Protein 4G22 (pdb70)

B-factor: mean 28.05, std 12.45, range [11.2, 107.91]

Structure (mmCIF, N/CA/C/O backbone):
data_4G22
#
_entry.id   4G22
#
_cell.length_a   63.550
_cell.length_b   116.480
_cell.length_c   118.040
_cell.angle_alpha   90.00
_cell.angle_beta   90.00
_cell.angle_gamma   90.00
#
_symmetry.space_group_name_H-M   'P 21 21 21'
#
loop_
_entity.id
_entity.type
_entity.pdbx_description
1 polymer 'Hydroxycinnamoyl-CoA shikimate/quinate hydroxycinnamoyltransferase'
2 non-polymer GLYCEROL
3 non-polymer 'CHLORIDE ION'
4 water water
#
loop_
_atom_site.group_PDB
_atom_site.id
_atom_site.type_symbol
_atom_site.label_atom_id
_atom_site.label_alt_id
_atom_site.label_comp_id
_atom_site.label_asym_id
_atom_site.label_entity_id
_atom_site.label_seq_id
_atom_site.pdbx_PDB_ins_code
_atom_site.Cartn_x
_atom_site.Cartn_y
_atom_site.Cartn_z
_atom_site.occupancy
_atom_site.B_iso_or_equiv
_atom_site.auth_seq_id
_atom_site.auth_comp_id
_atom_site.auth_asym_id
_atom_site.auth_atom_id
_atom_site.pdbx_PDB_model_num
ATOM 1 N N . MET A 1 6 ? 4.911 -10.026 -11.483 1.00 42.00 1 MET A N 1
ATOM 2 C CA . MET A 1 6 ? 3.576 -9.668 -12.148 1.00 35.48 1 MET A CA 1
ATOM 3 C C . MET A 1 6 ? 3.250 -8.173 -11.994 1.00 31.90 1 MET A C 1
ATOM 4 O O . MET A 1 6 ? 3.204 -7.699 -10.874 1.00 36.23 1 MET A O 1
ATOM 9 N N . LYS A 1 7 ? 3.031 -7.444 -13.080 1.00 29.74 2 LYS A N 1
ATOM 10 C CA . LYS A 1 7 ? 2.666 -6.028 -12.994 1.00 28.40 2 LYS A CA 1
ATOM 11 C C . LYS A 1 7 ? 1.102 -5.961 -12.949 1.00 24.36 2 LYS A C 1
ATOM 12 O O . LYS A 1 7 ? 0.485 -6.684 -13.681 1.00 29.26 2 LYS A O 1
ATOM 14 N N . ILE A 1 8 ? 0.560 -5.181 -12.030 1.00 25.42 3 ILE A N 1
ATOM 15 C CA . ILE A 1 8 ? -0.940 -4.955 -11.951 1.00 23.47 3 ILE A CA 1
ATOM 16 C C . ILE A 1 8 ? -1.105 -3.428 -12.069 1.00 25.08 3 ILE A C 1
ATOM 17 O O . ILE A 1 8 ? -0.639 -2.653 -11.177 1.00 26.75 3 ILE A O 1
ATOM 22 N N . GLU A 1 9 ? -1.807 -2.982 -13.119 1.00 20.82 4 GLU A N 1
ATOM 23 C CA . GLU A 1 9 ? -1.918 -1.561 -13.400 1.00 21.34 4 GLU A CA 1
ATOM 24 C C . GLU A 1 9 ? -3.397 -1.195 -13.079 1.00 20.17 4 GLU A C 1
ATOM 25 O O . GLU A 1 9 ? -4.277 -1.804 -13.659 1.00 23.39 4 GLU A O 1
ATOM 31 N N . VAL A 1 10 ? -3.688 -0.171 -12.315 1.00 18.76 5 VAL A N 1
ATOM 32 C CA . VAL A 1 10 ? -5.073 0.232 -12.200 1.00 19.51 5 VAL A CA 1
ATOM 33 C C . VAL A 1 10 ? -5.414 1.021 -13.462 1.00 20.78 5 VAL A C 1
ATOM 34 O O . VAL A 1 10 ? -4.708 2.023 -13.816 1.00 21.72 5 VAL A O 1
ATOM 38 N N . LYS A 1 11 ? -6.530 0.677 -14.084 1.00 18.04 6 LYS A N 1
ATOM 39 C CA . LYS A 1 11 ? -7.025 1.362 -15.309 1.00 20.25 6 LYS A CA 1
ATOM 40 C C . LYS A 1 11 ? -8.105 2.385 -14.993 1.00 23.43 6 LYS A C 1
ATOM 41 O O . LYS A 1 11 ? -8.150 3.465 -15.624 1.00 25.37 6 LYS A O 1
ATOM 47 N N . GLU A 1 12 ? -9.022 2.083 -14.083 1.00 21.05 7 GLU A N 1
ATOM 48 C CA . GLU A 1 12 ? -10.084 2.973 -13.761 1.00 23.91 7 GLU A CA 1
ATOM 49 C C . GLU A 1 12 ? -10.500 2.719 -12.289 1.00 20.93 7 GLU A C 1
ATOM 50 O O . GLU A 1 12 ? -10.368 1.602 -11.806 1.00 19.24 7 GLU A O 1
ATOM 56 N N . SER A 1 13 ? -10.948 3.745 -11.559 1.00 20.58 8 SER A N 1
ATOM 57 C CA . SER A 1 13 ? -11.459 3.528 -10.228 1.00 20.10 8 SER A CA 1
ATOM 58 C C . SER A 1 13 ? -12.747 4.342 -10.195 1.00 21.99 8 SER A C 1
ATOM 59 O O . SER A 1 13 ? -12.712 5.536 -10.650 1.00 22.60 8 SER A O 1
ATOM 62 N N . THR A 1 14 ? -13.848 3.804 -9.637 1.00 17.36 9 THR A N 1
ATOM 63 C CA . THR A 1 14 ? -15.146 4.508 -9.607 1.00 19.66 9 THR A CA 1
ATOM 64 C C . THR A 1 14 ? -15.699 4.349 -8.175 1.00 19.29 9 THR A C 1
ATOM 65 O O . THR A 1 14 ? -15.714 3.223 -7.650 1.00 19.30 9 THR A O 1
ATOM 69 N N . MET A 1 15 ? -16.241 5.433 -7.584 1.00 20.33 10 MET A N 1
ATOM 70 C CA . MET A 1 15 ? -17.067 5.258 -6.395 1.00 20.02 10 MET A CA 1
ATOM 71 C C . MET A 1 15 ? -18.502 5.031 -6.908 1.00 21.89 10 MET A C 1
ATOM 72 O O . MET A 1 15 ? -19.129 5.989 -7.405 1.00 22.03 10 MET A O 1
ATOM 77 N N . VAL A 1 16 ? -19.016 3.815 -6.771 1.00 17.90 11 VAL A N 1
ATOM 78 C CA . VAL A 1 16 ? -20.319 3.451 -7.308 1.00 18.57 11 VAL A CA 1
ATOM 79 C C . VAL A 1 16 ? -21.346 3.712 -6.208 1.00 20.00 11 VAL A C 1
ATOM 80 O O . VAL A 1 16 ? -21.333 3.121 -5.170 1.00 18.99 11 VAL A O 1
ATOM 84 N N . ARG A 1 17 ? -22.339 4.548 -6.613 1.00 19.90 12 ARG A N 1
ATOM 85 C CA A ARG A 1 17 ? -23.400 4.892 -5.712 0.50 21.05 12 ARG A CA 1
ATOM 86 C CA B ARG A 1 17 ? -23.439 4.904 -5.769 0.50 20.88 12 ARG A CA 1
ATOM 87 C C . ARG A 1 17 ? -24.624 4.006 -6.009 1.00 19.99 12 ARG A C 1
ATOM 88 O O . ARG A 1 17 ? -24.774 3.391 -7.093 1.00 19.95 12 ARG A O 1
ATOM 103 N N . PRO A 1 18 ? -25.537 3.907 -5.039 1.00 19.84 13 PRO A N 1
ATOM 104 C CA . PRO A 1 18 ? -26.767 3.203 -5.346 1.00 19.93 13 PRO A CA 1
ATOM 105 C C . PRO A 1 18 ? -27.481 3.859 -6.537 1.00 20.87 13 PRO A C 1
ATOM 106 O O . PRO A 1 18 ? -27.357 5.088 -6.747 1.00 20.77 13 PRO A O 1
ATOM 110 N N . ALA A 1 19 ? -28.210 3.020 -7.270 1.00 19.88 14 ALA A N 1
ATOM 111 C CA . ALA A 1 19 ? -28.780 3.393 -8.608 1.00 20.13 14 ALA A CA 1
ATOM 112 C C . ALA A 1 19 ? -29.860 4.487 -8.410 1.00 23.24 14 ALA A C 1
ATOM 113 O O . ALA A 1 19 ? -30.205 5.207 -9.358 1.00 25.08 14 ALA A O 1
ATOM 115 N N . GLN A 1 20 ? -30.415 4.624 -7.195 1.00 21.11 15 GLN A N 1
ATOM 116 C CA . GLN A 1 20 ? -31.442 5.647 -6.893 1.00 22.27 15 GLN A CA 1
ATOM 117 C C . GLN A 1 20 ? -31.250 6.003 -5.429 1.00 21.19 15 GLN A C 1
ATOM 118 O O . GLN A 1 20 ? -30.585 5.237 -4.680 1.00 21.68 15 GLN A O 1
ATOM 124 N N . GLU A 1 21 ? -31.867 7.085 -4.988 1.00 21.91 16 GLU A N 1
ATOM 125 C CA . GLU A 1 21 ? -31.664 7.479 -3.633 1.00 23.22 16 GLU A CA 1
ATOM 126 C C . GLU A 1 21 ? -32.146 6.384 -2.711 1.00 20.19 16 GLU A C 1
ATOM 127 O O . GLU A 1 21 ? -33.232 5.823 -2.923 1.00 21.73 16 GLU A O 1
ATOM 133 N N . THR A 1 22 ? -31.479 6.278 -1.597 1.00 21.04 17 THR A N 1
ATOM 134 C CA . THR A 1 22 ? -31.803 5.291 -0.559 1.00 20.62 17 THR A CA 1
ATOM 135 C C . THR A 1 22 ? -32.047 6.049 0.755 1.00 21.37 17 THR A C 1
ATOM 136 O O . THR A 1 22 ? -31.579 7.172 0.971 1.00 22.43 17 THR A O 1
ATOM 140 N N . PRO A 1 23 ? -32.766 5.416 1.696 1.00 23.30 18 PRO A N 1
ATOM 141 C CA . PRO A 1 23 ? -33.159 6.045 2.985 1.00 24.66 18 PRO A CA 1
ATOM 142 C C . PRO A 1 23 ? -31.919 6.377 3.849 1.00 23.93 18 PRO A C 1
ATOM 143 O O . PRO A 1 23 ? -30.834 5.642 3.840 1.00 24.42 18 PRO A O 1
ATOM 147 N N . GLY A 1 24 ? -32.019 7.449 4.581 1.00 22.86 19 GLY A N 1
ATOM 148 C CA . GLY A 1 24 ? -31.024 7.734 5.608 1.00 22.60 19 GLY A CA 1
ATOM 149 C C . GLY A 1 24 ? -31.323 7.006 6.868 1.00 24.53 19 GLY A C 1
ATOM 150 O O . GLY A 1 24 ? -32.477 6.602 7.133 1.00 24.86 19 GLY A O 1
ATOM 151 N N . ARG A 1 25 ? -30.274 6.767 7.686 1.00 24.07 20 ARG A N 1
ATOM 152 C CA . ARG A 1 25 ? -30.475 6.034 8.921 1.00 26.83 20 ARG A CA 1
ATOM 153 C C . ARG A 1 25 ? -29.103 6.082 9.621 1.00 25.85 20 ARG A C 1
ATOM 154 O O . ARG A 1 25 ? -28.086 6.081 8.924 1.00 26.06 20 ARG A O 1
ATOM 162 N N . ASN A 1 26 ? -29.101 5.989 10.935 1.00 26.75 21 ASN A N 1
ATOM 163 C CA . ASN A 1 26 ? -27.872 5.875 11.718 1.00 27.32 21 ASN A CA 1
ATOM 164 C C . ASN A 1 26 ? -27.931 4.423 12.249 1.00 26.23 21 ASN A C 1
ATOM 165 O O . ASN A 1 26 ? -28.668 4.111 13.194 1.00 26.80 21 ASN A O 1
ATOM 170 N N . LEU A 1 27 ? -27.264 3.526 11.554 1.00 23.73 22 LEU A N 1
ATOM 171 C CA . LEU A 1 27 ? -27.486 2.110 11.785 1.00 21.80 22 LEU A CA 1
ATOM 172 C C . LEU A 1 27 ? -26.592 1.648 13.002 1.00 22.47 22 LEU A C 1
ATOM 173 O O . LEU A 1 27 ? -25.379 1.741 12.926 1.00 23.82 22 LEU A O 1
ATOM 178 N N . TRP A 1 28 ? -27.253 1.218 14.081 1.00 22.31 23 TRP A N 1
ATOM 179 C CA . TRP A 1 28 ? -26.556 0.803 15.345 1.00 21.80 23 TRP A CA 1
ATOM 180 C C . TRP A 1 28 ? -25.753 -0.485 15.103 1.00 21.31 23 TRP A C 1
ATOM 181 O O . TRP A 1 28 ? -26.186 -1.412 14.384 1.00 21.95 23 TRP A O 1
ATOM 192 N N . ASN A 1 29 ? -24.524 -0.527 15.641 1.00 21.27 24 ASN A N 1
ATOM 193 C CA . ASN A 1 29 ? -23.684 -1.737 15.597 1.00 21.05 24 ASN A CA 1
ATOM 194 C C . ASN A 1 29 ? -23.773 -2.451 16.957 1.00 22.97 24 ASN A C 1
ATOM 195 O O . ASN A 1 29 ? -23.564 -1.776 17.992 1.00 22.92 24 ASN A O 1
ATOM 200 N N . SER A 1 30 ? -24.007 -3.759 16.904 1.00 21.11 25 SER A N 1
ATOM 201 C CA . SER A 1 30 ? -23.978 -4.552 18.128 1.00 21.76 25 SER A CA 1
ATOM 202 C C . SER A 1 30 ? -22.545 -4.741 18.595 1.00 21.14 25 SER A C 1
ATOM 203 O O . SER A 1 30 ? -21.586 -4.419 17.881 1.00 22.07 25 SER A O 1
ATOM 206 N N . ASN A 1 31 ? -22.392 -5.306 19.798 1.00 22.83 26 ASN A N 1
ATOM 207 C CA . ASN A 1 31 ? -21.054 -5.530 20.334 1.00 22.12 26 ASN A CA 1
ATOM 208 C C . ASN A 1 31 ? -20.257 -6.503 19.462 1.00 22.85 26 ASN A C 1
ATOM 209 O O . ASN A 1 31 ? -19.073 -6.392 19.451 1.00 24.29 26 ASN A O 1
ATOM 214 N N . VAL A 1 32 ? -20.906 -7.426 18.775 1.00 21.23 27 VAL A N 1
ATOM 215 C CA . VAL A 1 32 ? -20.171 -8.302 17.852 1.00 23.19 27 VAL A CA 1
ATOM 216 C C . VAL A 1 32 ? -19.924 -7.721 16.459 1.00 22.41 27 VAL A C 1
ATOM 217 O O . VAL A 1 32 ? -19.153 -8.230 15.680 1.00 23.01 27 VAL A O 1
ATOM 221 N N . ASP A 1 33 ? -20.632 -6.642 16.097 1.00 20.26 28 ASP A N 1
ATOM 222 C CA . ASP A 1 33 ? -20.156 -5.791 14.964 1.00 20.68 28 ASP A CA 1
ATOM 223 C C . ASP A 1 33 ? -19.008 -4.890 15.328 1.00 24.35 28 ASP A C 1
ATOM 224 O O . ASP A 1 33 ? -18.226 -4.630 14.445 1.00 25.75 28 ASP A O 1
ATOM 229 N N . LEU A 1 34 ? -18.813 -4.515 16.625 1.00 21.13 29 LEU A N 1
ATOM 230 C CA . LEU A 1 34 ? -17.710 -3.644 17.050 1.00 24.59 29 LEU A CA 1
ATOM 231 C C . LEU A 1 34 ? -16.460 -4.454 17.327 1.00 29.59 29 LEU A C 1
ATOM 232 O O . LEU A 1 34 ? -15.377 -3.939 17.105 1.00 32.55 29 LEU A O 1
ATOM 237 N N . VAL A 1 35 ? -16.599 -5.710 17.782 1.00 25.89 30 VAL A N 1
ATOM 238 C CA . VAL A 1 35 ? -15.338 -6.510 17.993 1.00 32.51 30 VAL A CA 1
ATOM 239 C C . VAL A 1 35 ? -14.700 -6.946 16.649 1.00 35.99 30 VAL A C 1
ATOM 240 O O . VAL A 1 35 ? -15.400 -7.322 15.749 1.00 42.98 30 VAL A O 1
ATOM 244 N N . VAL A 1 36 ? -13.385 -6.788 16.467 1.00 45.20 31 VAL A N 1
ATOM 245 C CA . VAL A 1 36 ? -12.702 -7.374 15.256 1.00 49.12 31 VAL A CA 1
ATOM 246 C C . VAL A 1 36 ? -12.833 -8.916 15.234 1.00 41.50 31 VAL A C 1
ATOM 247 O O . VAL A 1 36 ? -12.461 -9.554 16.202 1.00 40.04 31 VAL A O 1
ATOM 251 N N . PRO A 1 37 ? -13.520 -9.499 14.213 1.00 48.29 32 PRO A N 1
ATOM 252 C CA . PRO A 1 37 ? -13.571 -10.977 14.280 1.00 45.81 32 PRO A CA 1
ATOM 253 C C . PRO A 1 37 ? -12.156 -11.496 13.915 1.00 38.35 32 PRO A C 1
ATOM 254 O O . PRO A 1 37 ? -11.536 -10.946 13.051 1.00 42.67 32 PRO A O 1
ATOM 258 N N . ASN A 1 38 ? -11.685 -12.493 14.635 1.00 45.58 33 ASN A N 1
ATOM 259 C CA . ASN A 1 38 ? -10.463 -13.314 14.316 1.00 41.70 33 ASN A CA 1
ATOM 260 C C . ASN A 1 38 ? -10.183 -13.737 12.826 1.00 40.93 33 ASN A C 1
ATOM 261 O O . ASN A 1 38 ? -9.029 -13.736 12.288 1.00 48.55 33 ASN A O 1
ATOM 266 N N . PHE A 1 39 ? -11.248 -14.078 12.143 1.00 29.66 34 PHE A N 1
ATOM 267 C CA . PHE A 1 39 ? -11.087 -14.785 10.883 1.00 30.37 34 PHE A CA 1
ATOM 268 C C . PHE A 1 39 ? -11.568 -13.917 9.713 1.00 33.23 34 PHE A C 1
ATOM 269 O O . PHE A 1 39 ? -11.657 -14.382 8.570 1.00 35.86 34 PHE A O 1
ATOM 277 N N . HIS A 1 40 ? -11.827 -12.658 10.029 1.00 30.91 35 HIS A N 1
ATOM 278 C CA . HIS A 1 40 ? -12.123 -11.651 8.993 1.00 31.46 35 HIS A CA 1
ATOM 279 C C . HIS A 1 40 ? -11.048 -11.567 7.924 1.00 26.09 35 HIS A C 1
ATOM 280 O O . HIS A 1 40 ? -9.839 -11.398 8.218 1.00 26.93 35 HIS A O 1
ATOM 287 N N . THR A 1 41 ? -11.443 -11.648 6.644 1.00 25.65 36 THR A N 1
ATOM 288 C CA . THR A 1 41 ? -10.427 -11.626 5.579 1.00 22.32 36 THR A CA 1
ATOM 289 C C . THR A 1 41 ? -11.010 -11.160 4.268 1.00 20.49 36 THR A C 1
ATOM 290 O O . THR A 1 41 ? -12.238 -11.370 4.008 1.00 24.26 36 THR A O 1
ATOM 294 N N . PRO A 1 42 ? -10.173 -10.490 3.448 1.00 19.86 37 PRO A N 1
ATOM 295 C CA . PRO A 1 42 ? -10.700 -10.249 2.061 1.00 18.45 37 PRO A CA 1
ATOM 296 C C . PRO A 1 42 ? -10.698 -11.541 1.287 1.00 18.81 37 PRO A C 1
ATOM 297 O O . PRO A 1 42 ? -10.103 -12.522 1.753 1.00 17.63 37 PRO A O 1
ATOM 301 N N . SER A 1 43 ? -11.455 -11.589 0.189 1.00 16.34 38 SER A N 1
ATOM 302 C CA A SER A 1 43 ? -11.559 -12.858 -0.583 0.50 14.84 38 SER A CA 1
ATOM 303 C CA B SER A 1 43 ? -11.572 -12.847 -0.577 0.50 16.34 38 SER A CA 1
ATOM 304 C C . SER A 1 43 ? -11.260 -12.548 -2.066 1.00 15.01 38 SER A C 1
ATOM 305 O O . SER A 1 43 ? -11.273 -11.375 -2.490 1.00 14.78 38 SER A O 1
ATOM 310 N N . VAL A 1 44 ? -10.917 -13.600 -2.781 1.00 14.59 39 VAL A N 1
ATOM 311 C CA A VAL A 1 44 ? -10.625 -13.475 -4.202 0.50 14.25 39 VAL A CA 1
ATOM 312 C CA B VAL A 1 44 ? -10.690 -13.448 -4.201 0.50 14.16 39 VAL A CA 1
ATOM 313 C C . VAL A 1 44 ? -11.346 -14.599 -4.951 1.00 14.16 39 VAL A C 1
ATOM 314 O O . VAL A 1 44 ? -11.284 -15.764 -4.503 1.00 15.33 39 VAL A O 1
ATOM 321 N N . TYR A 1 45 ? -11.964 -14.263 -6.111 1.00 13.43 40 TYR A N 1
ATOM 322 C CA . TYR A 1 45 ? -12.574 -15.217 -6.993 1.00 12.49 40 TYR A CA 1
ATOM 323 C C . TYR A 1 45 ? -11.825 -15.203 -8.338 1.00 13.87 40 TYR A C 1
ATOM 324 O O . TYR A 1 45 ? -11.287 -14.161 -8.717 1.00 15.29 40 TYR A O 1
ATOM 333 N N . PHE A 1 46 ? -11.679 -16.398 -8.929 1.00 13.86 41 PHE A N 1
ATOM 334 C CA . PHE A 1 46 ? -10.999 -16.484 -10.256 1.00 14.73 41 PHE A CA 1
ATOM 335 C C . PHE A 1 46 ? -12.014 -17.063 -11.234 1.00 14.75 41 PHE A C 1
ATOM 336 O O . PHE A 1 46 ? -12.797 -18.007 -10.891 1.00 15.64 41 PHE A O 1
ATOM 344 N N . TYR A 1 47 ? -12.046 -16.474 -12.462 1.00 14.31 42 TYR A N 1
ATOM 345 C CA . TYR A 1 47 ? -12.947 -16.964 -13.513 1.00 15.68 42 TYR A CA 1
ATOM 346 C C . TYR A 1 47 ? -12.213 -17.222 -14.811 1.00 17.24 42 TYR A C 1
ATOM 347 O O . TYR A 1 47 ? -11.306 -16.446 -15.208 1.00 15.80 42 TYR A O 1
ATOM 356 N N . ARG A 1 48 ? -12.547 -18.354 -15.480 1.00 17.29 43 ARG A N 1
ATOM 357 C CA . ARG A 1 48 ? -11.900 -18.640 -16.787 1.00 20.10 43 ARG A CA 1
ATOM 358 C C . ARG A 1 48 ? -12.711 -18.085 -17.963 1.00 20.40 43 ARG A C 1
ATOM 359 O O . ARG A 1 48 ? -13.926 -18.120 -17.939 1.00 22.86 43 ARG A O 1
ATOM 367 N N . PRO A 1 49 ? -12.038 -17.577 -19.012 1.00 22.38 44 PRO A N 1
ATOM 368 C CA . PRO A 1 49 ? -12.761 -16.973 -20.152 1.00 21.91 44 PRO A CA 1
ATOM 369 C C . PRO A 1 49 ? -13.660 -18.010 -20.888 1.00 23.29 44 PRO A C 1
ATOM 370 O O . PRO A 1 49 ? -13.405 -19.226 -20.874 1.00 25.19 44 PRO A O 1
ATOM 374 N N . THR A 1 50 ? -14.783 -17.527 -21.382 1.00 27.94 45 THR A N 1
ATOM 375 C CA . THR A 1 50 ? -15.734 -18.418 -22.043 1.00 33.50 45 THR A CA 1
ATOM 376 C C . THR A 1 50 ? -15.691 -18.267 -23.571 1.00 35.79 45 THR A C 1
ATOM 377 O O . THR A 1 50 ? -16.372 -19.025 -24.258 1.00 37.01 45 THR A O 1
ATOM 381 N N . GLY A 1 51 ? -14.993 -17.249 -24.058 1.00 34.12 46 GLY A N 1
ATOM 382 C CA . GLY A 1 51 ? -14.878 -16.895 -25.483 1.00 39.91 46 GLY A CA 1
ATOM 383 C C . GLY A 1 51 ? -15.811 -15.742 -25.842 1.00 40.72 46 GLY A C 1
ATOM 384 O O . GLY A 1 51 ? -15.701 -15.162 -26.928 1.00 47.29 46 GLY A O 1
ATOM 385 N N . SER A 1 52 ? -16.732 -15.424 -24.924 1.00 37.85 47 SER A N 1
ATOM 386 C CA . SER A 1 52 ? -17.625 -14.289 -25.045 1.00 39.97 47 SER A CA 1
ATOM 387 C C . SER A 1 52 ? -16.794 -13.020 -25.253 1.00 37.59 47 SER A C 1
ATOM 388 O O . SER A 1 52 ? -15.746 -12.773 -24.623 1.00 36.72 47 SER A O 1
ATOM 391 N N . SER A 1 53 ? -17.270 -12.181 -26.147 1.00 41.78 48 SER A N 1
ATOM 392 C CA . SER A 1 53 ? -16.549 -10.948 -26.389 1.00 41.83 48 SER A CA 1
ATOM 393 C C . SER A 1 53 ? -16.820 -9.863 -25.281 1.00 41.64 48 SER A C 1
ATOM 394 O O . SER A 1 53 ? -16.003 -8.925 -25.114 1.00 40.83 48 SER A O 1
ATOM 397 N N . ASN A 1 54 ? -17.865 -10.031 -24.462 1.00 32.40 49 ASN A N 1
ATOM 398 C CA . ASN A 1 54 ? -18.110 -9.016 -23.391 1.00 28.76 49 ASN A CA 1
ATOM 399 C C . ASN A 1 54 ? -17.823 -9.607 -21.968 1.00 23.25 49 ASN A C 1
ATOM 400 O O . ASN A 1 54 ? -18.436 -9.206 -20.999 1.00 22.91 49 ASN A O 1
ATOM 405 N N . PHE A 1 55 ? -16.894 -10.536 -21.917 1.00 22.27 50 PHE A N 1
ATOM 406 C CA . PHE A 1 55 ? -16.611 -11.269 -20.625 1.00 18.73 50 PHE A CA 1
ATOM 407 C C . PHE A 1 55 ? -16.254 -10.270 -19.504 1.00 17.38 50 PHE A C 1
ATOM 408 O O . PHE A 1 55 ? -15.294 -9.477 -19.663 1.00 19.86 50 PHE A O 1
ATOM 416 N N . PHE A 1 56 ? -17.012 -10.279 -18.380 1.00 17.69 51 PHE A N 1
ATOM 417 C CA . PHE A 1 56 ? -16.796 -9.308 -17.325 1.00 16.44 51 PHE A CA 1
ATOM 418 C C . PHE A 1 56 ? -16.738 -7.870 -17.724 1.00 17.93 51 PHE A C 1
ATOM 419 O O . PHE A 1 56 ? -16.031 -7.046 -17.095 1.00 19.51 51 PHE A O 1
ATOM 427 N N . ASP A 1 57 ? -17.574 -7.545 -18.693 1.00 19.01 52 ASP A N 1
ATOM 428 C CA . ASP A 1 57 ? -17.776 -6.148 -19.093 1.00 20.65 52 ASP A CA 1
ATOM 429 C C . ASP A 1 57 ? -17.954 -5.252 -17.932 1.00 19.40 52 ASP A C 1
ATOM 430 O O . ASP A 1 57 ? -18.872 -5.443 -17.111 1.00 17.91 52 ASP A O 1
ATOM 435 N N . ALA A 1 58 ? -17.101 -4.230 -17.813 1.00 19.10 53 ALA A N 1
ATOM 436 C CA . ALA A 1 58 ? -17.186 -3.424 -16.603 1.00 20.00 53 ALA A CA 1
ATOM 437 C C . ALA A 1 58 ? -18.485 -2.631 -16.475 1.00 20.02 53 ALA A C 1
ATOM 438 O O . ALA A 1 58 ? -18.955 -2.403 -15.321 1.00 19.76 53 ALA A O 1
ATOM 440 N N . LYS A 1 59 ? -19.090 -2.191 -17.613 1.00 18.92 54 LYS A N 1
ATOM 441 C CA . LYS A 1 59 ? -20.373 -1.437 -17.471 1.00 21.95 54 LYS A CA 1
ATOM 442 C C . LYS A 1 59 ? -21.471 -2.373 -16.879 1.00 19.26 54 LYS A C 1
ATOM 443 O O . LYS A 1 59 ? -22.298 -1.957 -16.034 1.00 20.27 54 LYS A O 1
ATOM 449 N N . VAL A 1 60 ? -21.468 -3.620 -17.332 1.00 19.65 55 VAL A N 1
ATOM 450 C CA . VAL A 1 60 ? -22.508 -4.553 -16.836 1.00 18.76 55 VAL A CA 1
ATOM 451 C C . VAL A 1 60 ? -22.325 -4.730 -15.321 1.00 18.91 55 VAL A C 1
ATOM 452 O O . VAL A 1 60 ? -23.305 -4.711 -14.533 1.00 19.61 55 VAL A O 1
ATOM 456 N N . LEU A 1 61 ? -21.054 -4.890 -14.882 1.00 16.01 56 LEU A N 1
ATOM 457 C CA . LEU A 1 61 ? -20.746 -5.112 -13.431 1.00 15.23 56 LEU A CA 1
ATOM 458 C C . LEU A 1 61 ? -21.102 -3.880 -12.625 1.00 15.95 56 LEU A C 1
ATOM 459 O O . LEU A 1 61 ? -21.709 -4.038 -11.569 1.00 15.93 56 LEU A O 1
ATOM 464 N N . LYS A 1 62 ? -20.763 -2.670 -13.101 1.00 17.48 57 LYS A N 1
ATOM 465 C CA . LYS A 1 62 ? -21.016 -1.480 -12.313 1.00 18.23 57 LYS A CA 1
ATOM 466 C C . LYS A 1 62 ? -22.511 -1.140 -12.233 1.00 18.92 57 LYS A C 1
ATOM 467 O O . LYS A 1 62 ? -23.021 -0.683 -11.179 1.00 18.51 57 LYS A O 1
ATOM 473 N N . ASP A 1 63 ? -23.228 -1.347 -13.343 1.00 19.20 58 ASP A N 1
ATOM 474 C CA . ASP A 1 63 ? -24.695 -1.095 -13.308 1.00 20.70 58 ASP A CA 1
ATOM 475 C C . ASP A 1 63 ? -25.363 -2.047 -12.361 1.00 19.12 58 ASP A C 1
ATOM 476 O O . ASP A 1 63 ? -26.206 -1.623 -11.534 1.00 21.09 58 ASP A O 1
ATOM 481 N N . ALA A 1 64 ? -24.981 -3.337 -12.366 1.00 17.99 59 ALA A N 1
ATOM 482 C CA . ALA A 1 64 ? -25.575 -4.303 -11.428 1.00 17.66 59 ALA A CA 1
ATOM 483 C C . ALA A 1 64 ? -25.240 -3.952 -9.954 1.00 15.87 59 ALA A C 1
ATOM 484 O O . ALA A 1 64 ? -26.059 -4.176 -9.039 1.00 17.28 59 ALA A O 1
ATOM 486 N N . LEU A 1 65 ? -23.977 -3.481 -9.714 1.00 15.58 60 LEU A N 1
ATOM 487 C CA . LEU A 1 65 ? -23.530 -3.191 -8.347 1.00 14.86 60 LEU A CA 1
ATOM 488 C C . LEU A 1 65 ? -24.404 -2.003 -7.817 1.00 17.29 60 LEU A C 1
ATOM 489 O O . LEU A 1 65 ? -24.907 -2.049 -6.684 1.00 16.79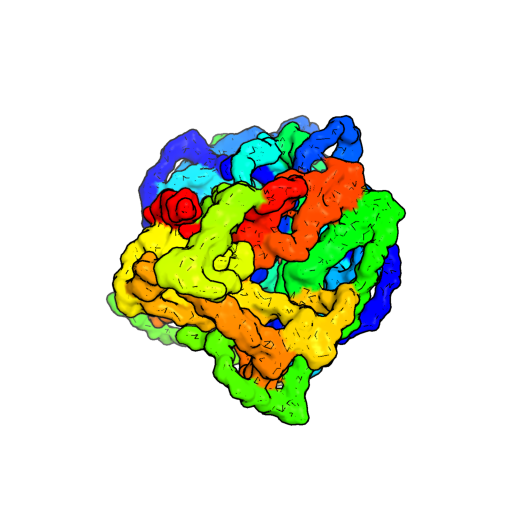 60 LEU A O 1
ATOM 494 N N . SER A 1 66 ? -24.605 -1.013 -8.689 1.00 17.38 61 SER A N 1
ATOM 495 C CA A SER A 1 66 ? -25.389 0.167 -8.345 0.12 17.36 61 SER A CA 1
ATOM 496 C CA B SER A 1 66 ? -25.375 0.163 -8.291 0.50 18.99 61 SER A CA 1
ATOM 497 C CA C SER A 1 66 ? -25.416 0.153 -8.329 0.38 18.80 61 SER A CA 1
ATOM 498 C C . SER A 1 66 ? -26.805 -0.264 -7.979 1.00 19.01 61 SER A C 1
ATOM 499 O O . SER A 1 66 ? -27.388 0.213 -6.982 1.00 18.22 61 SER A O 1
ATOM 506 N N . ARG A 1 67 ? -27.363 -1.190 -8.741 1.00 19.35 62 ARG A N 1
ATOM 507 C CA . ARG A 1 67 ? -28.716 -1.670 -8.401 1.00 19.99 62 ARG A CA 1
ATOM 508 C C . ARG A 1 67 ? -28.756 -2.471 -7.102 1.00 22.16 62 ARG A C 1
ATOM 509 O O . ARG A 1 67 ? -29.724 -2.384 -6.333 1.00 20.75 62 ARG A O 1
ATOM 517 N N . ALA A 1 68 ? -27.726 -3.310 -6.881 1.00 19.99 63 ALA A N 1
ATOM 518 C CA . ALA A 1 68 ? -27.689 -4.107 -5.640 1.00 19.55 63 ALA A CA 1
ATOM 519 C C . ALA A 1 68 ? -27.544 -3.260 -4.378 1.00 18.03 63 ALA A C 1
ATOM 520 O O . ALA A 1 68 ? -27.963 -3.672 -3.312 1.00 18.29 63 ALA A O 1
ATOM 522 N N . LEU A 1 69 ? -26.957 -2.082 -4.479 1.00 18.15 64 LEU A N 1
ATOM 523 C CA . LEU A 1 69 ? -26.795 -1.231 -3.321 1.00 18.25 64 LEU A CA 1
ATOM 524 C C . LEU A 1 69 ? -28.124 -0.508 -2.924 1.00 21.00 64 LEU A C 1
ATOM 525 O O . LEU A 1 69 ? -28.105 0.257 -1.995 1.00 23.23 64 LEU A O 1
ATOM 530 N N . VAL A 1 70 ? -29.176 -0.700 -3.713 1.00 17.56 65 VAL A N 1
ATOM 531 C CA . VAL A 1 70 ? -30.483 -0.121 -3.303 1.00 18.39 65 VAL A CA 1
ATOM 532 C C . VAL A 1 70 ? -31.067 -0.918 -2.071 1.00 20.55 65 VAL A C 1
ATOM 533 O O . VAL A 1 70 ? -31.203 -0.354 -1.009 1.00 21.01 65 VAL A O 1
ATOM 537 N N . PRO A 1 71 ? -31.301 -2.253 -2.188 1.00 19.96 66 PRO A N 1
ATOM 538 C CA . PRO A 1 71 ? -31.755 -2.990 -1.056 1.00 22.20 66 PRO A CA 1
ATOM 539 C C . PRO A 1 71 ? -30.691 -3.177 -0.015 1.00 21.28 66 PRO A C 1
ATOM 540 O O . PRO A 1 71 ? -31.010 -3.319 1.153 1.00 20.81 66 PRO A O 1
ATOM 544 N N . PHE A 1 72 ? -29.381 -3.180 -0.424 1.00 19.02 67 PHE A N 1
ATOM 545 C CA . PHE A 1 72 ? -28.334 -3.325 0.581 1.00 16.64 67 PHE A CA 1
ATOM 546 C C . PHE A 1 72 ? -27.684 -1.969 0.891 1.00 18.60 67 PHE A C 1
ATOM 547 O O . PHE A 1 72 ? -26.459 -1.899 0.970 1.00 17.71 67 PHE A O 1
ATOM 555 N N . TYR A 1 73 ? -28.524 -0.891 1.053 1.00 17.65 68 TYR A N 1
ATOM 556 C CA . TYR A 1 73 ? -27.950 0.458 1.097 1.00 18.90 68 TYR A CA 1
ATOM 557 C C . TYR A 1 73 ? -26.912 0.717 2.192 1.00 18.33 68 TYR A C 1
ATOM 558 O O . TYR A 1 73 ? -26.051 1.552 1.939 1.00 18.48 68 TYR A O 1
ATOM 567 N N . PRO A 1 74 ? -26.976 0.041 3.381 1.00 20.00 69 PRO A N 1
ATOM 568 C CA . PRO A 1 74 ? -25.875 0.312 4.424 1.00 19.10 69 PRO A CA 1
ATOM 569 C C . PRO A 1 74 ? -24.475 -0.015 3.888 1.00 18.10 69 PRO A C 1
ATOM 570 O O . PRO A 1 74 ? -23.468 0.620 4.330 1.00 18.40 69 PRO A O 1
ATOM 574 N N . MET A 1 75 ? -24.388 -0.946 2.929 1.00 17.30 70 MET A N 1
ATOM 575 C CA . MET A 1 75 ? -23.124 -1.257 2.340 1.00 19.65 70 MET A CA 1
ATOM 576 C C . MET A 1 75 ? -22.430 -0.058 1.665 1.00 19.70 70 MET A C 1
ATOM 577 O O . MET A 1 75 ? -21.200 -0.039 1.540 1.00 18.93 70 MET A O 1
ATOM 582 N N . ALA A 1 76 ? -23.282 0.908 1.199 1.00 18.46 71 ALA A N 1
ATOM 583 C CA . ALA A 1 76 ? -22.856 2.171 0.520 1.00 16.87 71 ALA A CA 1
ATOM 584 C C . ALA A 1 76 ? -22.553 3.316 1.579 1.00 17.03 71 ALA A C 1
ATOM 585 O O . ALA A 1 76 ? -22.274 4.470 1.168 1.00 19.77 71 ALA A O 1
ATOM 587 N N . GLY A 1 77 ? -22.641 3.007 2.887 1.00 19.02 72 GLY A N 1
ATOM 588 C CA . GLY A 1 77 ? -22.624 4.069 3.945 1.00 19.53 72 GLY A CA 1
ATOM 589 C C . GLY A 1 77 ? -21.197 4.328 4.407 1.00 19.47 72 GLY A C 1
ATOM 590 O O . GLY A 1 77 ? -20.231 3.808 3.754 1.00 17.94 72 GLY A O 1
ATOM 591 N N . ARG A 1 78 ? -21.062 5.001 5.569 1.00 20.61 73 ARG A N 1
ATOM 592 C CA . ARG A 1 78 ? -19.684 5.240 6.114 1.00 21.49 73 ARG A CA 1
ATOM 593 C C . ARG A 1 78 ? -19.794 5.114 7.600 1.00 24.92 73 ARG A C 1
ATOM 594 O O . ARG A 1 78 ? -20.848 5.475 8.153 1.00 24.79 73 ARG A O 1
ATOM 602 N N . LEU A 1 79 ? -18.652 4.802 8.220 1.00 23.94 74 LEU A N 1
ATOM 603 C CA . LEU A 1 79 ? -18.642 4.831 9.697 1.00 25.41 74 LEU A CA 1
ATOM 604 C C . LEU A 1 79 ? -18.707 6.216 10.289 1.00 28.51 74 LEU A C 1
ATOM 605 O O . LEU A 1 79 ? -18.162 7.169 9.692 1.00 31.20 74 LEU A O 1
ATOM 610 N N . LYS A 1 80 ? -19.455 6.380 11.411 1.00 24.98 75 LYS A N 1
ATOM 611 C CA . LYS A 1 80 ? -19.331 7.576 12.192 1.00 29.76 75 LYS A CA 1
ATOM 612 C C . LYS A 1 80 ? -19.583 7.311 13.665 1.00 30.62 75 LYS A C 1
ATOM 613 O O . LYS A 1 80 ? -20.065 6.230 14.034 1.00 29.64 75 LYS A O 1
ATOM 619 N N . ARG A 1 81 ? -19.186 8.267 14.520 1.00 35.23 76 ARG A N 1
ATOM 620 C CA . ARG A 1 81 ? -19.415 8.133 15.981 1.00 38.29 76 ARG A CA 1
ATOM 621 C C . ARG A 1 81 ? -20.714 8.771 16.392 1.00 37.56 76 ARG A C 1
ATOM 622 O O . ARG A 1 81 ? -21.042 9.851 15.936 1.00 38.60 76 ARG A O 1
ATOM 630 N N . ASP A 1 82 ? -21.500 8.087 17.211 1.00 37.80 77 ASP A N 1
ATOM 631 C CA . ASP A 1 82 ? -22.751 8.683 17.717 1.00 40.50 77 ASP A CA 1
ATOM 632 C C . ASP A 1 82 ? -22.439 9.758 18.834 1.00 42.12 77 ASP A C 1
ATOM 633 O O . ASP A 1 82 ? -21.236 9.966 19.124 1.00 38.08 77 ASP A O 1
ATOM 638 N N . GLU A 1 83 ? -23.478 10.379 19.431 1.00 45.33 78 GLU A N 1
ATOM 639 C CA . GLU A 1 83 ? -23.380 11.321 20.594 1.00 52.78 78 GLU A CA 1
ATOM 640 C C . GLU A 1 83 ? -22.616 10.759 21.805 1.00 57.32 78 GLU A C 1
ATOM 641 O O . GLU A 1 83 ? -22.005 11.529 22.539 1.00 63.35 78 GLU A O 1
ATOM 643 N N . ASP A 1 84 ? -22.622 9.432 21.991 1.00 51.38 79 ASP A N 1
ATOM 644 C CA . ASP A 1 84 ? -21.867 8.762 23.072 1.00 50.08 79 ASP A CA 1
ATOM 645 C C . ASP A 1 84 ? -20.501 8.215 22.636 1.00 48.38 79 ASP A C 1
ATOM 646 O O . ASP A 1 84 ? -19.828 7.544 23.425 1.00 49.87 79 ASP A O 1
ATOM 651 N N . GLY A 1 85 ? -20.097 8.428 21.383 1.00 42.90 80 GLY A N 1
ATOM 652 C CA . GLY A 1 85 ? -18.775 7.983 20.930 1.00 36.29 80 GLY A CA 1
ATOM 653 C C . GLY A 1 85 ? -18.776 6.572 20.323 1.00 37.83 80 GLY A C 1
ATOM 654 O O . GLY A 1 85 ? -17.709 6.080 19.924 1.00 42.05 80 GLY A O 1
ATOM 655 N N . ARG A 1 86 ? -19.952 5.907 20.251 1.00 33.42 81 ARG A N 1
ATOM 656 C CA . ARG A 1 86 ? -20.045 4.555 19.689 1.00 30.32 81 ARG A CA 1
ATOM 657 C C . ARG A 1 86 ? -20.074 4.584 18.149 1.00 27.98 81 ARG A C 1
ATOM 658 O O . ARG A 1 86 ? -20.782 5.412 17.590 1.00 30.88 81 ARG A O 1
ATOM 666 N N . ILE A 1 87 ? -19.283 3.698 17.526 1.00 27.42 82 ILE A N 1
ATOM 667 C CA . ILE A 1 87 ? -19.167 3.662 16.042 1.00 28.75 82 ILE A CA 1
ATOM 668 C C . ILE A 1 87 ? -20.495 3.127 15.505 1.00 26.47 82 ILE A C 1
ATOM 669 O O . ILE A 1 87 ? -20.999 2.087 15.954 1.00 25.46 82 ILE A O 1
ATOM 674 N N . GLU A 1 88 ? -21.112 3.880 14.584 1.00 25.27 83 GLU A N 1
ATOM 675 C CA . GLU A 1 88 ? -22.340 3.371 13.900 1.00 24.38 83 GLU A CA 1
ATOM 676 C C . GLU A 1 88 ? -22.142 3.478 12.370 1.00 25.29 83 GLU A C 1
ATOM 677 O O . GLU A 1 88 ? -21.144 4.034 11.916 1.00 26.10 83 GLU A O 1
ATOM 683 N N . ILE A 1 89 ? -23.095 3.003 11.577 1.00 21.12 84 ILE A N 1
ATOM 684 C CA . ILE A 1 89 ? -22.978 3.174 10.081 1.00 22.28 84 ILE A CA 1
ATOM 685 C C . ILE A 1 89 ? -23.931 4.292 9.665 1.00 23.86 84 ILE A C 1
ATOM 686 O O . ILE A 1 89 ? -25.132 4.187 9.919 1.00 23.31 84 ILE A O 1
ATOM 691 N N . GLU A 1 90 ? -23.366 5.419 9.216 1.00 22.81 85 GLU A N 1
ATOM 692 C CA . GLU A 1 90 ? -24.209 6.507 8.691 1.00 22.75 85 GLU A CA 1
ATOM 693 C C . GLU A 1 90 ? -24.623 6.043 7.242 1.00 22.39 85 GLU A C 1
ATOM 694 O O . GLU A 1 90 ? -23.753 5.872 6.357 1.00 22.36 85 GLU A O 1
ATOM 700 N N . CYS A 1 91 ? -25.932 5.797 6.998 1.00 21.71 86 CYS A N 1
ATOM 701 C CA . CYS A 1 91 ? -26.341 5.292 5.679 1.00 23.55 86 CYS A CA 1
ATOM 702 C C . CYS A 1 91 ? -26.565 6.489 4.738 1.00 22.91 86 CYS A C 1
ATOM 703 O O . CYS A 1 91 ? -27.649 7.063 4.653 1.00 24.12 86 CYS A O 1
ATOM 706 N N . ASN A 1 92 ? -25.459 6.994 4.230 1.00 22.40 87 ASN A N 1
ATOM 707 C CA . ASN A 1 92 ? -25.486 8.200 3.410 1.00 22.03 87 ASN A CA 1
ATOM 708 C C . ASN A 1 92 ? -25.351 7.971 1.882 1.00 22.52 87 ASN A C 1
ATOM 709 O O . ASN A 1 92 ? -25.220 8.932 1.123 1.00 20.76 87 ASN A O 1
ATOM 714 N N . GLY A 1 93 ? -25.262 6.728 1.460 1.00 21.30 88 GLY A N 1
ATOM 715 C CA . GLY A 1 93 ? -25.224 6.373 0.048 1.00 21.18 88 GLY A CA 1
ATOM 716 C C . GLY A 1 93 ? -23.954 6.880 -0.663 1.00 19.99 88 GLY A C 1
ATOM 717 O O . GLY A 1 93 ? -23.980 7.063 -1.931 1.00 23.52 88 GLY A O 1
ATOM 718 N N . GLU A 1 94 ? -22.875 7.102 0.085 1.00 19.52 89 GLU A N 1
ATOM 719 C CA . GLU A 1 94 ? -21.637 7.619 -0.584 1.00 20.94 89 GLU A CA 1
ATOM 720 C C . GLU A 1 94 ? -21.002 6.626 -1.515 1.00 21.67 89 GLU A C 1
ATOM 721 O O . GLU A 1 94 ? -20.417 7.084 -2.538 1.00 22.23 89 GLU A O 1
ATOM 727 N N . GLY A 1 95 ? -21.134 5.299 -1.279 1.00 18.83 90 GLY A N 1
ATOM 728 C CA . GLY A 1 95 ? -20.935 4.364 -2.390 1.00 18.00 90 GLY A CA 1
ATOM 729 C C . GLY A 1 95 ? -19.810 3.356 -2.083 1.00 19.84 90 GLY A C 1
ATOM 730 O O . GLY A 1 95 ? -19.313 3.315 -0.948 1.00 18.53 90 GLY A O 1
ATOM 731 N N . VAL A 1 96 ? -19.503 2.477 -3.054 1.00 16.85 91 VAL A N 1
ATOM 732 C CA . VAL A 1 96 ? -18.503 1.448 -2.888 1.00 16.28 91 VAL A CA 1
ATOM 733 C C . VAL A 1 96 ? -17.453 1.587 -3.925 1.00 17.87 91 VAL A C 1
ATOM 734 O O . VAL A 1 96 ? -17.747 2.012 -5.027 1.00 17.22 91 VAL A O 1
ATOM 738 N N . LEU A 1 97 ? -16.191 1.311 -3.543 1.00 16.60 92 LEU A N 1
ATOM 739 C CA . LEU A 1 97 ? -15.102 1.563 -4.478 1.00 15.64 92 LEU A CA 1
ATOM 740 C C . LEU A 1 97 ? -15.034 0.373 -5.419 1.00 16.06 92 LEU A C 1
ATOM 741 O O . LEU A 1 97 ? -14.967 -0.806 -4.970 1.00 17.36 92 LEU A O 1
ATOM 746 N N . PHE A 1 98 ? -14.968 0.682 -6.723 1.00 15.57 93 PHE A N 1
ATOM 747 C CA . PHE A 1 98 ? -14.868 -0.374 -7.763 1.00 14.75 93 PHE A CA 1
ATOM 748 C C . PHE A 1 98 ? -13.706 -0.045 -8.652 1.00 15.16 93 PHE A C 1
ATOM 749 O O . PHE A 1 98 ? -13.697 0.964 -9.375 1.00 16.84 93 PHE A O 1
ATOM 757 N N . VAL A 1 99 ? -12.692 -0.944 -8.624 1.00 14.28 94 VAL A N 1
ATOM 758 C CA . VAL A 1 99 ? -11.422 -0.668 -9.347 1.00 15.38 94 VAL A CA 1
ATOM 759 C C . VAL A 1 99 ? -11.322 -1.665 -10.485 1.00 15.77 94 VAL A C 1
ATOM 760 O O . VAL A 1 99 ? -11.610 -2.867 -10.311 1.00 15.98 94 VAL A O 1
ATOM 764 N N . GLU A 1 100 ? -10.945 -1.172 -11.677 1.00 14.88 95 GLU A N 1
ATOM 765 C CA . GLU A 1 100 ? -10.623 -2.094 -12.815 1.00 14.12 95 GLU A CA 1
ATOM 766 C C . GLU A 1 100 ? -9.116 -2.076 -13.043 1.00 16.09 95 GLU A C 1
ATOM 767 O O . GLU A 1 100 ? -8.511 -0.991 -13.145 1.00 17.11 95 GLU A O 1
ATOM 773 N N . ALA A 1 101 ? -8.506 -3.260 -13.075 1.00 13.88 96 ALA A N 1
ATOM 774 C CA . ALA A 1 101 ? -7.011 -3.314 -13.180 1.00 14.91 96 ALA A CA 1
ATOM 775 C C . ALA A 1 101 ? -6.650 -4.319 -14.227 1.00 16.74 96 ALA A C 1
ATOM 776 O O . ALA A 1 101 ? -7.484 -5.117 -14.668 1.00 16.65 96 ALA A O 1
ATOM 778 N N . GLU A 1 102 ? -5.427 -4.188 -14.752 1.00 16.08 97 GLU A N 1
ATOM 779 C CA . GLU A 1 102 ? -4.974 -5.159 -15.727 1.00 19.11 97 GLU A CA 1
ATOM 780 C C . GLU A 1 102 ? -3.703 -5.745 -15.281 1.00 20.86 97 GLU A C 1
ATOM 781 O O . GLU A 1 102 ? -2.813 -5.005 -14.845 1.00 21.91 97 GLU A O 1
ATOM 787 N N . SER A 1 103 ? -3.553 -7.054 -15.459 1.00 19.70 98 SER A N 1
ATOM 788 C CA . SER A 1 103 ? -2.307 -7.746 -15.097 1.00 21.09 98 SER A CA 1
ATOM 789 C C . SER A 1 103 ? -1.524 -8.134 -16.364 1.00 24.62 98 SER A C 1
ATOM 790 O O . SER A 1 103 ? -2.114 -8.566 -17.377 1.00 23.18 98 SER A O 1
ATOM 793 N N . ASP A 1 104 ? -0.162 -8.094 -16.296 1.00 25.41 99 ASP A N 1
ATOM 794 C CA . ASP A 1 104 ? 0.516 -8.571 -17.497 1.00 27.62 99 ASP A CA 1
ATOM 795 C C . ASP A 1 104 ? 0.790 -10.050 -17.442 1.00 29.37 99 ASP A C 1
ATOM 796 O O . ASP A 1 104 ? 1.495 -10.563 -18.297 1.00 29.94 99 ASP A O 1
ATOM 801 N N . GLY A 1 105 ? 0.312 -10.735 -16.396 1.00 24.74 100 GLY A N 1
ATOM 802 C CA . GLY A 1 105 ? 0.455 -12.191 -16.311 1.00 25.50 100 GLY A CA 1
ATOM 803 C C . GLY A 1 105 ? -0.900 -12.881 -16.557 1.00 20.88 100 GLY A C 1
ATOM 804 O O . GLY A 1 105 ? -1.811 -12.260 -17.054 1.00 21.39 100 GLY A O 1
ATOM 805 N N . VAL A 1 106 ? -0.965 -14.157 -16.170 1.00 21.78 101 VAL A N 1
ATOM 806 C CA . VAL A 1 106 ? -2.089 -14.975 -16.464 1.00 20.83 101 VAL A CA 1
ATOM 807 C C . VAL A 1 106 ? -2.595 -15.578 -15.192 1.00 21.15 101 VAL A C 1
ATOM 808 O O . VAL A 1 106 ? -1.888 -15.654 -14.186 1.00 21.57 101 VAL A O 1
ATOM 812 N N . VAL A 1 107 ? -3.823 -16.035 -15.228 1.00 20.45 102 VAL A N 1
ATOM 813 C CA . VAL A 1 107 ? -4.389 -16.699 -14.001 1.00 20.87 102 VAL A CA 1
ATOM 814 C C . VAL A 1 107 ? -3.539 -17.879 -13.533 1.00 22.67 102 VAL A C 1
ATOM 815 O O . VAL A 1 107 ? -3.379 -18.043 -12.333 1.00 22.86 102 VAL A O 1
ATOM 819 N N . ASP A 1 108 ? -3.020 -18.653 -14.469 1.00 24.56 103 ASP A N 1
ATOM 820 C CA . ASP A 1 108 ? -2.163 -19.829 -14.133 1.00 29.73 103 ASP A CA 1
ATOM 821 C C . ASP A 1 108 ? -0.919 -19.473 -13.335 1.00 25.80 103 ASP A C 1
ATOM 822 O O . ASP A 1 108 ? -0.376 -20.339 -12.684 1.00 24.53 103 ASP A O 1
ATOM 827 N N . ASP A 1 109 ? -0.553 -18.195 -13.289 1.00 23.47 104 ASP A N 1
ATOM 828 C CA . ASP A 1 109 ? 0.581 -17.701 -12.476 1.00 25.63 104 ASP A CA 1
ATOM 829 C C . ASP A 1 109 ? 0.355 -17.868 -10.994 1.00 25.78 104 ASP A C 1
ATOM 830 O O . ASP A 1 109 ? 1.285 -17.955 -10.203 1.00 29.02 104 ASP A O 1
ATOM 835 N N . PHE A 1 110 ? -0.902 -17.948 -10.601 1.00 21.75 105 PHE A N 1
ATOM 836 C CA . PHE A 1 110 ? -1.198 -18.148 -9.185 1.00 23.03 105 PHE A CA 1
ATOM 837 C C . PHE A 1 110 ? -1.277 -19.635 -8.793 1.00 22.16 105 PHE A C 1
ATOM 838 O O . PHE A 1 110 ? -1.543 -19.912 -7.578 1.00 23.54 105 PHE A O 1
ATOM 846 N N . GLY A 1 111 ? -1.049 -20.551 -9.746 1.00 21.80 106 GLY A N 1
ATOM 847 C CA . GLY A 1 111 ? -0.956 -22.015 -9.458 1.00 25.84 106 GLY A CA 1
ATOM 848 C C . GLY A 1 111 ? -2.199 -22.567 -8.750 1.00 24.11 106 GLY A C 1
ATOM 849 O O . GLY A 1 111 ? -3.296 -22.476 -9.236 1.00 22.84 106 GLY A O 1
ATOM 850 N N . ASP A 1 112 ? -2.023 -23.051 -7.524 1.00 21.95 107 ASP A N 1
ATOM 851 C CA . ASP A 1 112 ? -3.155 -23.690 -6.791 1.00 21.69 107 ASP A CA 1
ATOM 852 C C . ASP A 1 112 ? -3.942 -22.646 -6.023 1.00 19.17 107 ASP A C 1
ATOM 853 O O . ASP A 1 112 ? -4.840 -22.999 -5.217 1.00 21.26 107 ASP A O 1
ATOM 858 N N . PHE A 1 113 ? -3.598 -21.383 -6.203 1.00 19.31 108 PHE A N 1
ATOM 859 C CA . PHE A 1 113 ? -4.304 -20.295 -5.542 1.00 18.89 108 PHE A CA 1
ATOM 860 C C . PHE A 1 113 ? -4.144 -20.269 -4.027 1.00 18.90 108 PHE A C 1
ATOM 861 O O . PHE A 1 113 ? -4.983 -19.711 -3.341 1.00 19.02 108 PHE A O 1
ATOM 869 N N . ALA A 1 114 ? -3.017 -20.725 -3.556 1.00 18.59 109 ALA A N 1
ATOM 870 C CA . ALA A 1 114 ? -2.763 -20.566 -2.113 1.00 20.94 109 ALA A CA 1
ATOM 871 C C . ALA A 1 114 ? -2.776 -19.100 -1.727 1.00 20.75 109 ALA A C 1
ATOM 872 O O . ALA A 1 114 ? -2.314 -18.274 -2.517 1.00 20.28 109 ALA A O 1
ATOM 874 N N . PRO A 1 115 ? -3.302 -18.733 -0.539 1.00 20.72 110 PRO A N 1
ATOM 875 C CA . PRO A 1 115 ? -3.453 -17.321 -0.159 1.00 20.58 110 PRO A CA 1
ATOM 876 C C . PRO A 1 115 ? -2.129 -16.747 0.287 1.00 21.28 110 PRO A C 1
ATOM 877 O O . PRO A 1 115 ? -2.040 -16.264 1.415 1.00 23.37 110 PRO A O 1
ATOM 881 N N . THR A 1 116 ? -1.137 -16.714 -0.605 1.00 21.79 111 THR A N 1
ATOM 882 C CA . THR A 1 116 ? 0.105 -15.932 -0.292 1.00 27.92 111 THR A CA 1
ATOM 883 C C . THR A 1 116 ? -0.206 -14.436 -0.258 1.00 28.01 111 THR A C 1
ATOM 884 O O . THR A 1 116 ? -1.217 -13.996 -0.739 1.00 27.26 111 THR A O 1
ATOM 888 N N . LEU A 1 117 ? 0.714 -13.652 0.322 1.00 32.87 112 LEU A N 1
ATOM 889 C CA . LEU A 1 117 ? 0.563 -12.171 0.350 1.00 35.20 112 LEU A CA 1
ATOM 890 C C . LEU A 1 117 ? 0.458 -11.625 -1.098 1.00 33.32 112 LEU A C 1
ATOM 891 O O . LEU A 1 117 ? -0.127 -10.567 -1.345 1.00 35.41 112 LEU A O 1
ATOM 893 N N . GLU A 1 118 ? 0.942 -12.332 -2.077 1.00 30.57 113 GLU A N 1
ATOM 894 C CA . GLU A 1 118 ? 0.789 -11.914 -3.483 1.00 33.44 113 GLU A CA 1
ATOM 895 C C . GLU A 1 118 ? -0.721 -11.756 -3.977 1.00 35.29 113 GLU A C 1
ATOM 896 O O . GLU A 1 118 ? -1.044 -10.958 -4.835 1.00 28.35 113 GLU A O 1
ATOM 902 N N . LEU A 1 119 ? -1.653 -12.456 -3.352 1.00 28.81 114 LEU A N 1
ATOM 903 C CA . LEU A 1 119 ? -3.070 -12.326 -3.669 1.00 26.79 114 LEU A CA 1
ATOM 904 C C . LEU A 1 119 ? -3.666 -11.066 -3.138 1.00 27.98 114 LEU A C 1
ATOM 905 O O . LEU A 1 119 ? -4.711 -10.555 -3.712 1.00 25.99 114 LEU A O 1
ATOM 910 N N . ARG A 1 120 ? -3.084 -10.484 -2.083 1.00 24.82 115 ARG A N 1
ATOM 911 C CA . ARG A 1 120 ? -3.544 -9.194 -1.680 1.00 27.43 115 ARG A CA 1
ATOM 912 C C . ARG A 1 120 ? -3.538 -8.176 -2.736 1.00 25.33 115 ARG A C 1
ATOM 913 O O . ARG A 1 120 ? -4.228 -7.182 -2.575 1.00 29.22 115 ARG A O 1
ATOM 921 N N . ARG A 1 121 ? -2.658 -8.317 -3.751 1.00 22.46 116 ARG A N 1
ATOM 922 C CA . ARG A 1 121 ? -2.556 -7.349 -4.818 1.00 20.88 116 ARG A CA 1
ATOM 923 C C . ARG A 1 121 ? -3.829 -7.338 -5.718 1.00 18.37 116 ARG A C 1
ATOM 924 O O . ARG A 1 121 ? -3.979 -6.358 -6.506 1.00 19.39 116 ARG A O 1
ATOM 932 N N . LEU A 1 122 ? -4.680 -8.358 -5.533 1.00 18.39 117 LEU A N 1
ATOM 933 C CA . LEU A 1 122 ? -5.961 -8.384 -6.300 1.00 16.06 117 LEU A CA 1
ATOM 934 C C . LEU A 1 122 ? -7.140 -7.727 -5.584 1.00 17.66 117 LEU A C 1
ATOM 935 O O . LEU A 1 122 ? -8.243 -7.748 -6.136 1.00 15.60 117 LEU A O 1
ATOM 940 N N . ILE A 1 123 ? -6.911 -7.074 -4.441 1.00 17.87 118 ILE A N 1
ATOM 941 C CA . ILE A 1 123 ? -7.978 -6.371 -3.730 1.00 18.53 118 ILE A CA 1
ATOM 942 C C . ILE A 1 123 ? -7.495 -4.960 -3.467 1.00 19.13 118 ILE A C 1
ATOM 943 O O . ILE A 1 123 ? -6.285 -4.836 -3.142 1.00 23.46 118 ILE A O 1
ATOM 948 N N . PRO A 1 124 ? -8.328 -3.908 -3.599 1.00 19.65 119 PRO A N 1
ATOM 949 C CA . PRO A 1 124 ? -7.783 -2.531 -3.334 1.00 23.97 119 PRO A CA 1
ATOM 950 C C . PRO A 1 124 ? -7.216 -2.367 -1.925 1.00 26.02 119 PRO A C 1
ATOM 951 O O . PRO A 1 124 ? -7.698 -2.999 -0.934 1.00 27.91 119 PRO A O 1
ATOM 955 N N . ALA A 1 125 ? -6.167 -1.580 -1.801 1.00 28.41 120 ALA A N 1
ATOM 956 C CA . ALA A 1 125 ? -5.584 -1.423 -0.433 1.00 35.96 120 ALA A CA 1
ATOM 957 C C . ALA A 1 125 ? -6.435 -0.347 0.255 1.00 41.73 120 ALA A C 1
ATOM 958 O O . ALA A 1 125 ? -6.843 0.592 -0.412 1.00 47.01 120 ALA A O 1
ATOM 960 N N . VAL A 1 126 ? -6.681 -0.462 1.554 1.00 49.05 121 VAL A N 1
ATOM 961 C CA . VAL A 1 126 ? -7.522 0.530 2.271 1.00 54.96 121 VAL A CA 1
ATOM 962 C C . VAL A 1 126 ? -6.629 1.435 3.147 1.00 55.82 121 VAL A C 1
ATOM 963 O O . VAL A 1 126 ? -5.906 0.929 3.986 1.00 49.12 121 VAL A O 1
ATOM 965 N N . ASP A 1 127 ? -6.648 2.749 2.916 1.00 64.48 122 ASP A N 1
ATOM 966 C CA . ASP A 1 127 ? -5.893 3.699 3.765 1.00 67.07 122 ASP A CA 1
ATOM 967 C C . ASP A 1 127 ? -6.708 4.089 5.019 1.00 71.94 122 ASP A C 1
ATOM 968 O O . ASP A 1 127 ? -7.334 5.160 5.039 1.00 73.51 122 ASP A O 1
ATOM 973 N N . TYR A 1 128 ? -6.706 3.216 6.040 1.00 73.50 123 TYR A N 1
ATOM 974 C CA . TYR A 1 128 ? -7.437 3.464 7.292 1.00 80.00 123 TYR A CA 1
ATOM 975 C C . TYR A 1 128 ? -6.618 4.358 8.275 1.00 85.22 123 TYR A C 1
ATOM 976 O O . TYR A 1 128 ? -6.244 3.931 9.380 1.00 91.44 123 TYR A O 1
ATOM 978 N N . SER A 1 129 ? -6.335 5.593 7.831 1.00 84.65 124 SER A N 1
ATOM 979 C CA . SER A 1 129 ? -5.554 6.605 8.591 1.00 83.40 124 SER A CA 1
ATOM 980 C C . SER A 1 129 ? -6.047 8.044 8.338 1.00 80.46 124 SER A C 1
ATOM 981 O O . SER A 1 129 ? -5.493 8.998 8.903 1.00 79.37 124 SER A O 1
ATOM 983 N N . GLN A 1 130 ? -7.075 8.210 7.503 1.00 72.47 125 GLN A N 1
ATOM 984 C CA . GLN A 1 130 ? -7.725 9.524 7.399 1.00 74.03 125 GLN A CA 1
ATOM 985 C C . GLN A 1 130 ? -9.043 9.616 8.231 1.00 67.73 125 GLN A C 1
ATOM 986 O O . GLN A 1 130 ? -9.918 10.417 7.910 1.00 71.27 125 GLN A O 1
ATOM 988 N N . GLY A 1 131 ? -9.155 8.818 9.310 1.00 61.30 126 GLY A N 1
ATOM 989 C CA . GLY A 1 131 ? -10.336 8.828 10.205 1.00 56.12 126 GLY A CA 1
ATOM 990 C C . GLY A 1 131 ? -11.443 7.880 9.746 1.00 52.74 126 GLY A C 1
ATOM 991 O O . GLY A 1 131 ? -11.533 7.530 8.542 1.00 49.74 126 GLY A O 1
ATOM 992 N N . ILE A 1 132 ? -12.297 7.459 10.678 1.00 47.06 127 ILE A N 1
ATOM 993 C CA . ILE A 1 132 ? -13.209 6.346 10.354 1.00 42.24 127 ILE A CA 1
ATOM 994 C C . ILE A 1 132 ? -14.164 6.658 9.181 1.00 37.80 127 ILE A C 1
ATOM 995 O O . ILE A 1 132 ? -14.649 5.704 8.589 1.00 33.92 127 ILE A O 1
ATOM 1000 N N . SER A 1 133 ? -14.438 7.918 8.833 1.00 37.97 128 SER A N 1
ATOM 1001 C CA . SER A 1 133 ? -15.450 8.201 7.795 1.00 35.79 128 SER A CA 1
ATOM 1002 C C . SER A 1 133 ? -14.885 8.319 6.432 1.00 32.47 128 SER A C 1
ATOM 1003 O O . SER A 1 133 ? -15.612 8.611 5.545 1.00 36.87 128 SER A O 1
ATOM 1006 N N . SER A 1 134 ? -13.568 8.178 6.288 1.00 33.29 129 SER A N 1
ATOM 1007 C CA . SER A 1 134 ? -12.882 8.663 5.088 1.00 36.10 129 SER A CA 1
ATOM 1008 C C . SER A 1 134 ? -12.847 7.535 4.012 1.00 37.29 129 SER A C 1
ATOM 1009 O O . SER A 1 134 ? -12.478 7.778 2.847 1.00 40.75 129 SER A O 1
ATOM 1012 N N . TYR A 1 135 ? -13.307 6.358 4.376 1.00 31.32 130 TYR A N 1
ATOM 1013 C CA . TYR A 1 135 ? -13.130 5.236 3.447 1.00 27.90 130 TYR A CA 1
ATOM 1014 C C . TYR A 1 135 ? -14.478 4.449 3.262 1.00 24.09 130 TYR A C 1
ATOM 1015 O O . TYR A 1 135 ? -15.287 4.367 4.173 1.00 23.05 130 TYR A O 1
ATOM 1024 N N . ALA A 1 136 ? -14.604 3.844 2.090 1.00 23.57 131 ALA A N 1
ATOM 1025 C CA . ALA A 1 136 ? -15.771 2.975 1.779 1.00 20.65 131 ALA A CA 1
ATOM 1026 C C . ALA A 1 136 ? -15.774 1.752 2.661 1.00 21.27 131 ALA A C 1
ATOM 1027 O O . ALA A 1 136 ? -14.681 1.243 3.055 1.00 20.50 131 ALA A O 1
ATOM 1029 N N . LEU A 1 137 ? -16.976 1.257 2.968 1.00 16.51 132 LEU A N 1
ATOM 1030 C CA . LEU A 1 137 ? -17.105 -0.020 3.741 1.00 17.90 132 LEU A CA 1
ATOM 1031 C C . LEU A 1 137 ? -16.805 -1.271 2.853 1.00 18.61 132 LEU A C 1
ATOM 1032 O O . LEU A 1 137 ? -16.514 -2.344 3.413 1.00 19.89 132 LEU A O 1
ATOM 1037 N N . LEU A 1 138 ? -16.903 -1.107 1.544 1.00 16.42 133 LEU A N 1
ATOM 1038 C CA . LEU A 1 138 ? -16.655 -2.296 0.661 1.00 16.07 133 LEU A CA 1
ATOM 1039 C C . LEU A 1 138 ? -15.785 -1.776 -0.479 1.00 16.24 133 LEU A C 1
ATOM 1040 O O . LEU A 1 138 ? -16.064 -0.680 -1.079 1.00 16.18 133 LEU A O 1
ATOM 1045 N N . VAL A 1 139 ? -14.704 -2.562 -0.814 1.00 14.87 134 VAL A N 1
ATOM 1046 C CA . VAL A 1 139 ? -13.853 -2.204 -1.921 1.00 15.44 134 VAL A CA 1
ATOM 1047 C C . VAL A 1 139 ? -13.804 -3.455 -2.814 1.00 14.36 134 VAL A C 1
ATOM 1048 O O . VAL A 1 139 ? -13.792 -4.579 -2.284 1.00 14.34 134 VAL A O 1
ATOM 1052 N N . LEU A 1 140 ? -13.799 -3.248 -4.138 1.00 13.81 135 LEU A N 1
ATOM 1053 C CA . LEU A 1 140 ? -13.899 -4.344 -5.096 1.00 12.54 135 LEU A CA 1
ATOM 1054 C C . LEU A 1 140 ? -12.930 -4.061 -6.209 1.00 14.20 135 LEU A C 1
ATOM 1055 O O . LEU A 1 140 ? -12.741 -2.892 -6.625 1.00 15.47 135 LEU A O 1
ATOM 1060 N N . GLN A 1 141 ? -12.290 -5.125 -6.707 1.00 14.04 136 GLN A N 1
ATOM 1061 C CA . GLN A 1 141 ? -11.376 -4.907 -7.841 1.00 12.61 136 GLN A CA 1
ATOM 1062 C C . GLN A 1 141 ? -11.610 -6.073 -8.849 1.00 13.24 136 GLN A C 1
ATOM 1063 O O . GLN A 1 141 ? -11.528 -7.269 -8.506 1.00 14.53 136 GLN A O 1
ATOM 1069 N N . VAL A 1 142 ? -11.838 -5.686 -10.119 1.00 12.71 137 VAL A N 1
ATOM 1070 C CA . VAL A 1 142 ? -11.841 -6.724 -11.179 1.00 12.54 137 VAL A CA 1
ATOM 1071 C C . VAL A 1 142 ? -10.508 -6.577 -11.949 1.00 12.88 137 VAL A C 1
ATOM 1072 O O . VAL A 1 142 ? -10.153 -5.453 -12.367 1.00 15.72 137 VAL A O 1
ATOM 1076 N N . THR A 1 143 ? -9.731 -7.682 -11.947 1.00 12.63 138 THR A N 1
ATOM 1077 C CA . THR A 1 143 ? -8.415 -7.629 -12.600 1.00 15.38 138 THR A CA 1
ATOM 1078 C C . THR A 1 143 ? -8.535 -8.523 -13.874 1.00 14.93 138 THR A C 1
ATOM 1079 O O . THR A 1 143 ? -8.936 -9.710 -13.793 1.00 15.37 138 THR A O 1
ATOM 1083 N N . TYR A 1 144 ? -8.072 -7.973 -14.985 1.00 15.09 139 TYR A N 1
ATOM 1084 C CA . TYR A 1 144 ? -8.178 -8.650 -16.323 1.00 15.14 139 TYR A CA 1
ATOM 1085 C C . TYR A 1 144 ? -6.751 -9.145 -16.665 1.00 16.61 139 TYR A C 1
ATOM 1086 O O . TYR A 1 144 ? -5.838 -8.336 -16.755 1.00 17.93 139 TYR A O 1
ATOM 1095 N N . PHE A 1 145 ? -6.634 -10.446 -16.923 1.00 15.30 140 PHE A N 1
ATOM 1096 C CA . PHE A 1 145 ? -5.330 -11.032 -17.136 1.00 17.09 140 PHE A CA 1
ATOM 1097 C C . PHE A 1 145 ? -5.076 -11.242 -18.632 1.00 20.88 140 PHE A C 1
ATOM 1098 O O . PHE A 1 145 ? -6.005 -11.183 -19.505 1.00 19.93 140 PHE A O 1
ATOM 1106 N N . LYS A 1 146 ? -3.806 -11.526 -18.960 1.00 20.37 141 LYS A N 1
ATOM 1107 C CA . LYS A 1 146 ? -3.369 -11.490 -20.380 1.00 23.15 141 LYS A CA 1
ATOM 1108 C C . LYS A 1 146 ? -4.037 -12.542 -21.278 1.00 28.35 141 LYS A C 1
ATOM 1109 O O . LYS A 1 146 ? -4.210 -12.289 -22.501 1.00 28.87 141 LYS A O 1
ATOM 1119 N N . GLY A 1 148 ? -7.112 -13.706 -20.846 1.00 21.72 143 GLY A N 1
ATOM 1120 C CA . GLY A 1 148 ? -8.562 -13.597 -20.842 1.00 21.70 143 GLY A CA 1
ATOM 1121 C C . GLY A 1 148 ? -9.242 -13.913 -19.480 1.00 20.88 143 GLY A C 1
ATOM 1122 O O . GLY A 1 148 ? -10.471 -13.584 -19.340 1.00 22.41 143 GLY A O 1
ATOM 1123 N N . GLY A 1 149 ? -8.470 -14.483 -18.533 1.00 19.43 144 GLY A N 1
ATOM 1124 C CA . GLY A 1 149 ? -9.015 -14.817 -17.166 1.00 17.37 144 GLY A CA 1
ATOM 1125 C C . GLY A 1 149 ? -9.272 -13.488 -16.398 1.00 17.78 144 GLY A C 1
ATOM 1126 O O . GLY A 1 149 ? -8.788 -12.398 -16.819 1.00 16.44 144 GLY A O 1
ATOM 1127 N N . VAL A 1 150 ? -10.106 -13.618 -15.338 1.00 16.16 145 VAL A N 1
ATOM 1128 C CA . VAL A 1 150 ? -10.428 -12.440 -14.524 1.00 15.51 145 VAL A CA 1
ATOM 1129 C C . VAL A 1 150 ? -10.406 -12.889 -13.037 1.00 15.77 145 VAL A C 1
ATOM 1130 O O . VAL A 1 150 ? -10.753 -14.032 -12.691 1.00 16.47 145 VAL A O 1
ATOM 1134 N N . SER A 1 151 ? -9.940 -11.978 -12.177 1.00 14.80 146 SER A N 1
ATOM 1135 C CA . SER A 1 151 ? -10.186 -12.125 -10.712 1.00 13.73 146 SER A CA 1
ATOM 1136 C C . SER A 1 151 ? -11.090 -11.039 -10.233 1.00 14.02 146 SER A C 1
ATOM 1137 O O . SER A 1 151 ? -11.128 -9.897 -10.776 1.00 14.61 146 SER A O 1
ATOM 1140 N N . LEU A 1 152 ? -11.904 -11.396 -9.185 1.00 13.47 147 LEU A N 1
ATOM 1141 C CA . LEU A 1 152 ? -12.658 -10.367 -8.455 1.00 12.36 147 LEU A CA 1
ATOM 1142 C C . LEU A 1 152 ? -12.134 -10.449 -7.047 1.00 14.36 147 LEU A C 1
ATOM 1143 O O . LEU A 1 152 ? -12.196 -11.512 -6.400 1.00 15.95 147 LEU A O 1
ATOM 1148 N N . GLY A 1 153 ? -11.684 -9.303 -6.516 1.00 12.90 148 GLY A N 1
ATOM 1149 C CA . GLY A 1 153 ? -11.169 -9.234 -5.122 1.00 14.04 148 GLY A CA 1
ATOM 1150 C C . GLY A 1 153 ? -12.176 -8.397 -4.349 1.00 14.29 148 GLY A C 1
ATOM 1151 O O . GLY A 1 153 ? -12.684 -7.369 -4.841 1.00 16.30 148 GLY A O 1
ATOM 1152 N N . VAL A 1 154 ? -12.470 -8.860 -3.139 1.00 12.82 149 VAL A N 1
ATOM 1153 C CA . VAL A 1 154 ? -13.524 -8.222 -2.317 1.00 15.62 149 VAL A CA 1
ATOM 1154 C C . VAL A 1 154 ? -12.935 -7.908 -0.905 1.00 17.38 149 VAL A C 1
ATOM 1155 O O . VAL A 1 154 ? -12.382 -8.825 -0.224 1.00 17.13 149 VAL A O 1
ATOM 1159 N N . GLY A 1 155 ? -13.047 -6.655 -0.448 1.00 16.63 150 GLY A N 1
ATOM 1160 C CA . GLY A 1 155 ? -12.575 -6.350 0.940 1.00 20.17 150 GLY A CA 1
ATOM 1161 C C . GLY A 1 155 ? -13.718 -5.604 1.616 1.00 20.74 150 GLY A C 1
ATOM 1162 O O . GLY A 1 155 ? -14.103 -4.549 1.151 1.00 17.86 150 GLY A O 1
ATOM 1163 N N . MET A 1 156 ? -14.232 -6.174 2.670 1.00 19.79 151 MET A N 1
ATOM 1164 C CA . MET A 1 156 ? -15.377 -5.509 3.361 1.00 20.44 151 MET A CA 1
ATOM 1165 C C . MET A 1 156 ? -14.968 -5.228 4.771 1.00 24.88 151 MET A C 1
ATOM 1166 O O . MET A 1 156 ? -14.410 -6.141 5.484 1.00 24.20 151 MET A O 1
ATOM 1171 N N . ARG A 1 157 ? -15.197 -3.979 5.244 1.00 21.61 152 ARG A N 1
ATOM 1172 C CA . ARG A 1 157 ? -14.884 -3.594 6.640 1.00 25.78 152 ARG A CA 1
ATOM 1173 C C . ARG A 1 157 ? -15.760 -4.343 7.585 1.00 22.70 152 ARG A C 1
ATOM 1174 O O . ARG A 1 157 ? -16.933 -4.591 7.292 1.00 21.57 152 ARG A O 1
ATOM 1182 N N . HIS A 1 158 ? -15.186 -4.834 8.717 1.00 25.75 153 HIS A N 1
ATOM 1183 C CA . HIS A 1 158 ? -15.938 -5.795 9.492 1.00 25.72 153 HIS A CA 1
ATOM 1184 C C . HIS A 1 158 ? -17.233 -5.268 10.151 1.00 27.45 153 HIS A C 1
ATOM 1185 O O . HIS A 1 158 ? -18.154 -6.071 10.419 1.00 27.51 153 HIS A O 1
ATOM 1192 N N . HIS A 1 159 ? -17.307 -3.972 10.403 1.00 24.60 154 HIS A N 1
ATOM 1193 C CA . HIS A 1 159 ? -18.539 -3.398 11.017 1.00 27.25 154 HIS A CA 1
ATOM 1194 C C . HIS A 1 159 ? -19.725 -3.669 10.157 1.00 30.69 154 HIS A C 1
ATOM 1195 O O . HIS A 1 159 ? -20.870 -3.905 10.633 1.00 29.68 154 HIS A O 1
ATOM 1202 N N . ALA A 1 160 ? -19.521 -3.692 8.843 1.00 26.60 155 ALA A N 1
ATOM 1203 C CA . ALA A 1 160 ? -20.713 -3.857 8.030 1.00 25.56 155 ALA A CA 1
ATOM 1204 C C . ALA A 1 160 ? -21.456 -5.193 8.146 1.00 32.01 155 ALA A C 1
ATOM 1205 O O . ALA A 1 160 ? -22.683 -5.258 8.264 1.00 33.49 155 ALA A O 1
ATOM 1207 N N . ALA A 1 161 ? -20.715 -6.293 8.138 1.00 25.75 156 ALA A N 1
ATOM 1208 C CA . ALA A 1 161 ? -21.303 -7.582 7.973 1.00 26.28 156 ALA A CA 1
ATOM 1209 C C . ALA A 1 161 ? -20.167 -8.588 8.256 1.00 25.86 156 ALA A C 1
ATOM 1210 O O . ALA A 1 161 ? -19.007 -8.315 7.999 1.00 27.33 156 ALA A O 1
ATOM 1212 N N . ASP A 1 162 ? -20.583 -9.769 8.628 1.00 24.16 157 ASP A N 1
ATOM 1213 C CA . ASP A 1 162 ? -19.663 -10.910 8.613 1.00 25.15 157 ASP A CA 1
ATOM 1214 C C . ASP A 1 162 ? -19.618 -11.564 7.190 1.00 25.14 157 ASP A C 1
ATOM 1215 O O . ASP A 1 162 ? -20.283 -11.089 6.217 1.00 24.58 157 ASP A O 1
ATOM 1220 N N . GLY A 1 163 ? -18.784 -12.598 7.068 1.00 27.82 158 GLY A N 1
ATOM 1221 C CA . GLY A 1 163 ? -18.763 -13.353 5.791 1.00 24.56 158 GLY A CA 1
ATOM 1222 C C . GLY A 1 163 ? -20.046 -13.867 5.216 1.00 23.69 158 GLY A C 1
ATOM 1223 O O . GLY A 1 163 ? -20.205 -13.811 4.004 1.00 23.38 158 GLY A O 1
ATOM 1224 N N . PHE A 1 164 ? -20.998 -14.339 6.043 1.00 22.31 159 PHE A N 1
ATOM 1225 C CA . PHE A 1 164 ? -22.235 -14.843 5.656 1.00 23.60 159 PHE A CA 1
ATOM 1226 C C . PHE A 1 164 ? -23.018 -13.663 5.017 1.00 23.69 159 PHE A C 1
ATOM 1227 O O . PHE A 1 164 ? -23.518 -13.808 3.896 1.00 20.90 159 PHE A O 1
ATOM 1235 N N . SER A 1 165 ? -23.119 -12.507 5.723 1.00 23.55 160 SER A N 1
ATOM 1236 C CA . SER A 1 165 ? -23.908 -11.399 5.156 1.00 20.99 160 SER A CA 1
ATOM 1237 C C . SER A 1 165 ? -23.199 -10.772 3.960 1.00 18.97 160 SER A C 1
ATOM 1238 O O . SER A 1 165 ? -23.838 -10.298 2.974 1.00 20.65 160 SER A O 1
ATOM 1241 N N . GLY A 1 166 ? -21.860 -10.788 3.962 1.00 17.92 161 GLY A N 1
ATOM 1242 C CA . GLY A 1 166 ? -21.105 -10.263 2.852 1.00 18.85 161 GLY A CA 1
ATOM 1243 C C . GLY A 1 166 ? -21.282 -11.096 1.597 1.00 19.40 161 GLY A C 1
ATOM 1244 O O . GLY A 1 166 ? -21.385 -10.540 0.493 1.00 16.34 161 GLY A O 1
ATOM 1245 N N . LEU A 1 167 ? -21.304 -12.454 1.701 1.00 17.62 162 LEU A N 1
ATOM 1246 C CA . LEU A 1 167 ? -21.579 -13.212 0.503 1.00 16.91 162 LEU A CA 1
ATOM 1247 C C . LEU A 1 167 ? -22.985 -13.096 0.020 1.00 18.26 162 LEU A C 1
ATOM 1248 O O . LEU A 1 167 ? -23.243 -13.159 -1.195 1.00 17.98 162 LEU A O 1
ATOM 1253 N N . HIS A 1 168 ? -23.967 -12.915 0.927 1.00 16.63 163 HIS A N 1
ATOM 1254 C CA . HIS A 1 168 ? -25.312 -12.551 0.535 1.00 18.23 163 HIS A CA 1
ATOM 1255 C C . HIS A 1 168 ? -25.262 -11.358 -0.457 1.00 17.58 163 HIS A C 1
ATOM 1256 O O . HIS A 1 168 ? -25.979 -11.351 -1.468 1.00 18.10 163 HIS A O 1
ATOM 1263 N N . PHE A 1 169 ? -24.554 -10.297 -0.032 1.00 16.11 164 PHE A N 1
ATOM 1264 C CA . PHE A 1 169 ? -24.470 -9.133 -0.933 1.00 14.89 164 PHE A CA 1
ATOM 1265 C C . PHE A 1 169 ? -23.786 -9.520 -2.300 1.00 14.46 164 PHE A C 1
ATOM 1266 O O . PHE A 1 169 ? -24.322 -9.155 -3.387 1.00 14.35 164 PHE A O 1
ATOM 1274 N N . ILE A 1 170 ? -22.582 -10.129 -2.254 1.00 12.96 165 ILE A N 1
ATOM 1275 C CA . ILE A 1 170 ? -21.865 -10.366 -3.493 1.00 13.53 165 ILE A CA 1
ATOM 1276 C C . ILE A 1 170 ? -22.712 -11.294 -4.457 1.00 14.39 165 ILE A C 1
ATOM 1277 O O . ILE A 1 170 ? -22.841 -11.063 -5.677 1.00 14.86 165 ILE A O 1
ATOM 1282 N N . ASN A 1 171 ? -23.320 -12.331 -3.867 1.00 14.98 166 ASN A N 1
ATOM 1283 C CA . ASN A 1 171 ? -24.223 -13.188 -4.675 1.00 14.78 166 ASN A CA 1
ATOM 1284 C C . ASN A 1 171 ? -25.419 -12.461 -5.225 1.00 14.68 166 ASN A C 1
ATOM 1285 O O . ASN A 1 171 ? -25.768 -12.719 -6.359 1.00 16.84 166 ASN A O 1
ATOM 1290 N N . SER A 1 172 ? -26.007 -11.585 -4.403 1.00 15.64 167 SER A N 1
ATOM 1291 C CA . SER A 1 172 ? -27.143 -10.756 -4.855 1.00 14.97 167 SER A CA 1
ATOM 1292 C C . SER A 1 172 ? -26.731 -9.795 -6.022 1.00 15.95 167 SER A C 1
ATOM 1293 O O . SER A 1 172 ? -27.468 -9.614 -7.021 1.00 16.74 167 SER A O 1
ATOM 1296 N N . TRP A 1 173 ? -25.527 -9.201 -5.920 1.00 14.11 168 TRP A N 1
ATOM 1297 C CA . TRP A 1 173 ? -24.975 -8.378 -7.022 1.00 13.64 168 TRP A CA 1
ATOM 1298 C C . TRP A 1 173 ? -24.828 -9.223 -8.318 1.00 15.47 168 TRP A C 1
ATOM 1299 O O . TRP A 1 173 ? -25.231 -8.823 -9.409 1.00 15.93 168 TRP A O 1
ATOM 1310 N N . SER A 1 174 ? -24.300 -10.464 -8.192 1.00 15.41 169 SER A N 1
ATOM 1311 C CA . SER A 1 174 ? -24.150 -11.361 -9.341 1.00 16.57 169 SER A CA 1
ATOM 1312 C C . SER A 1 174 ? -25.545 -11.704 -9.938 1.00 17.00 169 SER A C 1
ATOM 1313 O O . SER A 1 174 ? -25.632 -11.637 -11.127 1.00 18.28 169 SER A O 1
ATOM 1316 N N . ASP A 1 175 ? -26.525 -11.929 -9.070 1.00 17.96 170 ASP A N 1
ATOM 1317 C CA . ASP A 1 175 ? -27.949 -12.191 -9.499 1.00 19.08 170 ASP A CA 1
ATOM 1318 C C . ASP A 1 175 ? -28.435 -11.008 -10.295 1.00 18.65 170 ASP A C 1
ATOM 1319 O O . ASP A 1 175 ? -28.968 -11.179 -11.402 1.00 22.18 170 ASP A O 1
ATOM 1324 N N . MET A 1 176 ? -28.182 -9.784 -9.826 1.00 19.97 171 MET A N 1
ATOM 1325 C CA A MET A 1 176 ? -28.692 -8.624 -10.553 0.50 19.59 171 MET A CA 1
ATOM 1326 C CA B MET A 1 176 ? -28.680 -8.594 -10.524 0.50 19.94 171 MET A CA 1
ATOM 1327 C C . MET A 1 176 ? -28.007 -8.506 -11.879 1.00 21.43 171 MET A C 1
ATOM 1328 O O . MET A 1 176 ? -28.676 -8.121 -12.864 1.00 24.35 171 MET A O 1
ATOM 1337 N N . ALA A 1 177 ? -26.666 -8.767 -11.956 1.00 18.90 172 ALA A N 1
ATOM 1338 C CA . ALA A 1 177 ? -25.922 -8.817 -13.206 1.00 20.67 172 ALA A CA 1
ATOM 1339 C C . ALA A 1 177 ? -26.613 -9.810 -14.195 1.00 24.30 172 ALA A C 1
ATOM 1340 O O . ALA A 1 177 ? -26.554 -9.561 -15.384 1.00 26.06 172 ALA A O 1
ATOM 1342 N N . ARG A 1 178 ? -27.244 -10.845 -13.684 1.00 25.16 173 ARG A N 1
ATOM 1343 C CA . ARG A 1 178 ? -27.949 -11.832 -14.566 1.00 27.98 173 ARG A CA 1
ATOM 1344 C C . ARG A 1 178 ? -29.436 -11.446 -14.793 1.00 29.70 173 ARG A C 1
ATOM 1345 O O . ARG A 1 178 ? -30.162 -12.146 -15.501 1.00 30.82 173 ARG A O 1
ATOM 1353 N N . GLY A 1 179 ? -29.899 -10.369 -14.167 1.00 29.56 174 GLY A N 1
ATOM 1354 C CA . GLY A 1 179 ? -31.355 -9.959 -14.177 1.00 29.02 174 GLY A CA 1
ATOM 1355 C C . GLY A 1 179 ? -32.312 -10.556 -13.176 1.00 34.23 174 GLY A C 1
ATOM 1356 O O . GLY A 1 179 ? -33.521 -10.468 -13.402 1.00 35.64 174 GLY A O 1
ATOM 1357 N N . LEU A 1 180 ? -31.838 -11.177 -12.099 1.00 30.07 175 LEU A N 1
ATOM 1358 C CA . LEU A 1 180 ? -32.672 -11.678 -11.048 1.00 30.20 175 LEU A CA 1
ATOM 1359 C C . LEU A 1 180 ? -32.666 -10.667 -9.861 1.00 37.71 175 LEU A C 1
ATOM 1360 O O . LEU A 1 180 ? -31.583 -10.513 -9.180 1.00 32.43 175 LEU A O 1
ATOM 1365 N N . ASP A 1 181 ? -33.831 -10.063 -9.532 1.00 28.98 176 ASP A N 1
ATOM 1366 C CA . ASP A 1 181 ? -33.860 -9.277 -8.282 1.00 29.27 176 ASP A CA 1
ATOM 1367 C C . ASP A 1 181 ? -33.460 -10.072 -7.010 1.00 33.37 176 ASP A C 1
ATOM 1368 O O . ASP A 1 181 ? -33.494 -11.364 -6.901 1.00 35.16 176 ASP A O 1
ATOM 1373 N N . VAL A 1 182 ? -33.148 -9.345 -5.949 1.00 30.99 177 VAL A N 1
ATOM 1374 C CA . VAL A 1 182 ? -32.771 -9.983 -4.721 1.00 31.69 177 VAL A CA 1
ATOM 1375 C C . VAL A 1 182 ? -33.679 -11.133 -4.238 1.00 32.39 177 VAL A C 1
ATOM 1376 O O . VAL A 1 182 ? -34.908 -10.959 -4.077 1.00 31.77 177 VAL A O 1
ATOM 1380 N N . THR A 1 183 ? -33.079 -12.324 -4.035 1.00 29.30 178 THR A N 1
ATOM 1381 C CA . THR A 1 183 ? -33.921 -13.418 -3.679 1.00 28.80 178 THR A CA 1
ATOM 1382 C C . THR A 1 183 ? -34.318 -13.433 -2.173 1.00 33.18 178 THR A C 1
ATOM 1383 O O . THR A 1 183 ? -35.358 -14.010 -1.800 1.00 36.55 178 THR A O 1
ATOM 1387 N N . LEU A 1 184 ? -33.518 -12.829 -1.300 1.00 34.00 179 LEU A N 1
ATOM 1388 C CA . LEU A 1 184 ? -33.814 -12.887 0.164 1.00 30.98 179 LEU A CA 1
ATOM 1389 C C . LEU A 1 184 ? -33.465 -11.457 0.565 1.00 30.60 179 LEU A C 1
ATOM 1390 O O . LEU A 1 184 ? -32.342 -11.055 0.480 1.00 28.84 179 LEU A O 1
ATOM 1395 N N . PRO A 1 185 ? -34.447 -10.707 0.960 1.00 29.15 180 PRO A N 1
ATOM 1396 C CA . PRO A 1 185 ? -33.964 -9.296 1.037 1.00 27.50 180 PRO A CA 1
ATOM 1397 C C . PRO A 1 185 ? -33.237 -9.213 2.346 1.00 25.04 180 PRO A C 1
ATOM 1398 O O . PRO A 1 185 ? -33.588 -9.940 3.229 1.00 29.28 180 PRO A O 1
ATOM 1402 N N . PRO A 1 186 ? -32.258 -8.303 2.505 1.00 23.40 181 PRO A N 1
ATOM 1403 C CA . PRO A 1 186 ? -31.559 -8.220 3.824 1.00 21.50 181 PRO A CA 1
ATOM 1404 C C . PRO A 1 186 ? -32.552 -7.702 4.867 1.00 22.04 181 PRO A C 1
ATOM 1405 O O . PRO A 1 186 ? -33.411 -6.837 4.577 1.00 22.77 181 PRO A O 1
ATOM 1409 N N . PHE A 1 187 ? -32.408 -8.183 6.101 1.00 21.14 182 PHE A N 1
ATOM 1410 C CA . PHE A 1 187 ? -33.187 -7.707 7.220 1.00 20.83 182 PHE A CA 1
ATOM 1411 C C . PHE A 1 187 ? -32.220 -6.883 8.021 1.00 21.63 182 PHE A C 1
ATOM 1412 O O . PHE A 1 187 ? -31.216 -7.407 8.443 1.00 20.59 182 PHE A O 1
ATOM 1420 N N . ILE A 1 188 ? -32.441 -5.585 8.099 1.00 21.65 183 ILE A N 1
ATOM 1421 C CA . ILE A 1 188 ? -31.426 -4.705 8.675 1.00 21.99 183 ILE A CA 1
ATOM 1422 C C . ILE A 1 188 ? -31.881 -4.112 10.048 1.00 21.33 183 ILE A C 1
ATOM 1423 O O . ILE A 1 188 ? -32.577 -3.087 10.075 1.00 22.68 183 ILE A O 1
ATOM 1428 N N . ASP A 1 189 ? -31.391 -4.729 11.136 1.00 21.65 184 ASP A N 1
ATOM 1429 C CA . ASP A 1 189 ? -31.654 -4.265 12.517 1.00 23.15 184 ASP A CA 1
ATOM 1430 C C . ASP A 1 189 ? -30.761 -5.049 13.446 1.00 24.39 184 ASP A C 1
ATOM 1431 O O . ASP A 1 189 ? -31.008 -6.223 13.738 1.00 24.15 184 ASP A O 1
ATOM 1436 N N . ARG A 1 190 ? -29.615 -4.457 13.810 1.00 22.28 185 ARG A N 1
ATOM 1437 C CA . ARG A 1 190 ? -28.686 -5.225 14.638 1.00 21.87 185 ARG A CA 1
ATOM 1438 C C . ARG A 1 190 ? -29.052 -5.091 16.153 1.00 21.78 185 ARG A C 1
ATOM 1439 O O . ARG A 1 190 ? -28.399 -5.690 17.009 1.00 23.45 185 ARG A O 1
ATOM 1447 N N . THR A 1 191 ? -30.061 -4.275 16.487 1.00 22.95 186 THR A N 1
ATOM 1448 C CA . THR A 1 191 ? -30.474 -4.214 17.933 1.00 24.80 186 THR A CA 1
ATOM 1449 C C . THR A 1 191 ? -31.064 -5.527 18.456 1.00 25.96 186 THR A C 1
ATOM 1450 O O . THR A 1 191 ? -31.260 -5.703 19.673 1.00 24.13 186 THR A O 1
ATOM 1454 N N . LEU A 1 192 ? -31.349 -6.450 17.526 1.00 23.21 187 LEU A N 1
ATOM 1455 C CA . LEU A 1 192 ? -31.661 -7.789 18.010 1.00 24.62 187 LEU A CA 1
ATOM 1456 C C . LEU A 1 192 ? -30.486 -8.437 18.832 1.00 25.57 187 LEU A C 1
ATOM 1457 O O . LEU A 1 192 ? -30.749 -9.363 19.667 1.00 26.12 187 LEU A O 1
ATOM 1462 N N . LEU A 1 193 ? -29.268 -7.914 18.709 1.00 22.67 188 LEU A N 1
ATOM 1463 C CA . LEU A 1 193 ? -28.108 -8.398 19.494 1.00 22.91 188 LEU A CA 1
ATOM 1464 C C . LEU A 1 193 ? -27.701 -7.424 20.611 1.00 24.45 188 LEU A C 1
ATOM 1465 O O . LEU A 1 193 ? -26.562 -7.448 21.082 1.00 24.98 188 LEU A O 1
ATOM 1470 N N . ARG A 1 194 ? -28.657 -6.542 21.021 1.00 24.25 189 ARG A N 1
ATOM 1471 C CA . ARG A 1 194 ? -28.454 -5.703 22.165 1.00 25.04 189 ARG A CA 1
ATOM 1472 C C . ARG A 1 194 ? -28.227 -6.666 23.382 1.00 24.79 189 ARG A C 1
ATOM 1473 O O . ARG A 1 194 ? -28.885 -7.727 23.454 1.00 24.71 189 ARG A O 1
ATOM 1481 N N . ALA A 1 195 ? -27.301 -6.305 24.256 1.00 24.92 190 ALA A N 1
ATOM 1482 C CA . ALA A 1 195 ? -27.068 -7.008 25.506 1.00 26.44 190 ALA A CA 1
ATOM 1483 C C . ALA A 1 195 ? -28.283 -6.850 26.416 1.00 26.47 190 ALA A C 1
ATOM 1484 O O . ALA A 1 195 ? -29.126 -5.924 26.242 1.00 27.47 190 ALA A O 1
ATOM 1486 N N . ARG A 1 196 ? -28.360 -7.712 27.410 1.00 26.36 191 ARG A N 1
ATOM 1487 C CA . ARG A 1 196 ? -29.382 -7.509 28.509 1.00 28.05 191 ARG A CA 1
ATOM 1488 C C . ARG A 1 196 ? -29.112 -6.272 29.347 1.00 31.40 191 ARG A C 1
ATOM 1489 O O . ARG A 1 196 ? -27.991 -5.704 29.403 1.00 30.56 191 ARG A O 1
ATOM 1497 N N . ASP A 1 197 ? -30.195 -5.784 29.945 1.00 34.80 192 ASP A N 1
ATOM 1498 C CA . ASP A 1 197 ? -30.124 -4.639 30.864 1.00 40.63 192 ASP A CA 1
ATOM 1499 C C . ASP A 1 197 ? -30.754 -5.086 32.191 1.00 38.36 192 ASP A C 1
ATOM 1500 O O . ASP A 1 197 ? -31.968 -5.184 32.269 1.00 41.04 192 ASP A O 1
ATOM 1505 N N . PRO A 1 198 ? -29.930 -5.317 33.234 1.00 38.87 193 PRO A N 1
ATOM 1506 C CA . PRO A 1 198 ? -28.504 -5.006 33.202 1.00 37.45 193 PRO A CA 1
ATOM 1507 C C . PRO A 1 198 ? -27.736 -6.185 32.594 1.00 35.18 193 PRO A C 1
ATOM 1508 O O . PRO A 1 198 ? -28.255 -7.304 32.573 1.00 36.94 193 PRO A O 1
ATOM 1512 N N . PRO A 1 199 ? -26.497 -5.942 32.180 1.00 33.43 194 PRO A N 1
ATOM 1513 C CA . PRO A 1 199 ? -25.787 -7.077 31.597 1.00 32.16 194 PRO A CA 1
ATOM 1514 C C . PRO A 1 199 ? -25.221 -7.946 32.681 1.00 33.21 194 PRO A C 1
ATOM 1515 O O . PRO A 1 199 ? -24.718 -7.419 33.660 1.00 32.79 194 PRO A O 1
ATOM 1519 N N . GLN A 1 200 ? -25.303 -9.258 32.495 1.00 29.68 195 GLN A N 1
ATOM 1520 C CA . GLN A 1 200 ? -24.884 -10.244 33.526 1.00 30.06 195 GLN A CA 1
ATOM 1521 C C . GLN A 1 200 ? -24.321 -11.501 32.842 1.00 27.84 195 GLN A C 1
ATOM 1522 O O . GLN A 1 200 ? -25.030 -12.463 32.456 1.00 26.99 195 GLN A O 1
ATOM 1525 N N . PRO A 1 201 ? -23.005 -11.483 32.655 1.00 28.21 196 PRO A N 1
ATOM 1526 C CA . PRO A 1 201 ? -22.418 -12.687 32.029 1.00 25.68 196 PRO A CA 1
ATOM 1527 C C . PRO A 1 201 ? -22.606 -13.917 32.953 1.00 27.55 196 PRO A C 1
ATOM 1528 O O . PRO A 1 201 ? -22.714 -13.738 34.204 1.00 25.16 196 PRO A O 1
ATOM 1532 N N . GLN A 1 202 ? -22.671 -15.114 32.362 1.00 27.51 197 GLN A N 1
ATOM 1533 C CA . GLN A 1 202 ? -22.826 -16.365 33.123 1.00 28.13 197 GLN A CA 1
ATOM 1534 C C . GLN A 1 202 ? -21.583 -17.244 32.992 1.00 28.89 197 GLN A C 1
ATOM 1535 O O . GLN A 1 202 ? -21.484 -18.289 33.670 1.00 28.86 197 GLN A O 1
ATOM 1541 N N . PHE A 1 203 ? -20.624 -16.842 32.149 1.00 23.98 198 PHE A N 1
ATOM 1542 C CA . PHE A 1 203 ? -19.403 -17.611 31.880 1.00 24.49 198 PHE A CA 1
ATOM 1543 C C . PHE A 1 203 ? -18.265 -16.635 31.729 1.00 22.53 198 PHE A C 1
ATOM 1544 O O . PHE A 1 203 ? -18.486 -15.399 31.549 1.00 24.91 198 PHE A O 1
ATOM 1552 N N . GLN A 1 204 ? -17.071 -17.172 31.856 1.00 22.54 199 GLN A N 1
ATOM 1553 C CA . GLN A 1 204 ? -15.893 -16.421 31.460 1.00 22.64 199 GLN A CA 1
ATOM 1554 C C . GLN A 1 204 ? -15.816 -16.563 29.958 1.00 24.46 199 GLN A C 1
ATOM 1555 O O . GLN A 1 204 ? -16.183 -17.655 29.425 1.00 30.09 199 GLN A O 1
ATOM 1561 N N . HIS A 1 205 ? -15.270 -15.536 29.294 1.00 22.41 200 HIS A N 1
ATOM 1562 C CA . HIS A 1 205 ? -15.171 -15.530 27.818 1.00 22.27 200 HIS A CA 1
ATOM 1563 C C . HIS A 1 205 ? -13.758 -15.220 27.445 1.00 23.68 200 HIS A C 1
ATOM 1564 O O . HIS A 1 205 ? -13.440 -14.123 27.117 1.00 25.48 200 HIS A O 1
ATOM 1571 N N . ILE A 1 206 ? -12.895 -16.234 27.579 1.00 21.77 201 ILE A N 1
ATOM 1572 C CA . ILE A 1 206 ? -11.397 -16.007 27.363 1.00 25.96 201 ILE A CA 1
ATOM 1573 C C . ILE A 1 206 ? -11.094 -15.428 25.976 1.00 24.70 201 ILE A C 1
ATOM 1574 O O . ILE A 1 206 ? -10.136 -14.670 25.790 1.00 24.96 201 ILE A O 1
ATOM 1579 N N . GLU A 1 207 ? -11.982 -15.713 25.029 1.00 26.62 202 GLU A N 1
ATOM 1580 C CA . GLU A 1 207 ? -11.805 -15.287 23.598 1.00 27.41 202 GLU A CA 1
ATOM 1581 C C . GLU A 1 207 ? -11.819 -13.744 23.522 1.00 30.79 202 GLU A C 1
ATOM 1582 O O . GLU A 1 207 ? -11.358 -13.219 22.510 1.00 34.18 202 GLU A O 1
ATOM 1588 N N . TYR A 1 208 ? -12.296 -13.029 24.572 1.00 27.89 203 TYR A N 1
ATOM 1589 C CA . TYR A 1 208 ? -12.299 -11.557 24.573 1.00 31.38 203 TYR A CA 1
ATOM 1590 C C . TYR A 1 208 ? -11.474 -10.970 25.708 1.00 37.25 203 TYR A C 1
ATOM 1591 O O . TYR A 1 208 ? -11.610 -9.765 26.047 1.00 35.48 203 TYR A O 1
ATOM 1600 N N . GLN A 1 209 ? -10.733 -11.842 26.396 1.00 35.45 204 GLN A N 1
ATOM 1601 C CA . GLN A 1 209 ? -9.810 -11.393 27.421 1.00 36.78 204 GLN A CA 1
ATOM 1602 C C . GLN A 1 209 ? -8.417 -11.302 26.727 1.00 39.95 204 GLN A C 1
ATOM 1603 O O . GLN A 1 209 ? -7.894 -12.313 26.230 1.00 45.81 204 GLN A O 1
ATOM 1609 N N . PRO A 1 210 ? -7.795 -10.100 26.671 1.00 46.95 205 PRO A N 1
ATOM 1610 C CA . PRO A 1 210 ? -6.440 -10.082 26.025 1.00 45.65 205 PRO A CA 1
ATOM 1611 C C . PRO A 1 210 ? -5.431 -10.884 26.893 1.00 41.32 205 PRO A C 1
ATOM 1612 O O . PRO A 1 210 ? -5.598 -10.892 28.083 1.00 44.10 205 PRO A O 1
ATOM 1616 N N . PRO A 1 211 ? -4.436 -11.576 26.296 1.00 41.70 206 PRO A N 1
ATOM 1617 C CA . PRO A 1 211 ? -3.524 -12.444 27.086 1.00 45.89 206 PRO A CA 1
ATOM 1618 C C . PRO A 1 211 ? -2.686 -11.631 28.062 1.00 46.73 206 PRO A C 1
ATOM 1619 O O . PRO A 1 211 ? -2.304 -10.518 27.714 1.00 42.55 206 PRO A O 1
ATOM 1623 N N . PRO A 1 212 ? -2.436 -12.160 29.294 1.00 49.54 207 PRO A N 1
ATOM 1624 C CA . PRO A 1 212 ? -1.757 -11.317 30.327 1.00 53.44 207 PRO A CA 1
ATOM 1625 C C . PRO A 1 212 ? -0.357 -10.898 29.838 1.00 52.46 207 PRO A C 1
ATOM 1626 O O . PRO A 1 212 ? 0.256 -11.696 29.095 1.00 51.28 207 PRO A O 1
ATOM 1630 N N . GLU A 1 228 ? 10.345 -17.039 8.891 1.00 42.35 223 GLU A N 1
ATOM 1631 C CA . GLU A 1 228 ? 9.598 -16.612 7.678 1.00 39.62 223 GLU A CA 1
ATOM 1632 C C . GLU A 1 228 ? 8.245 -17.337 7.730 1.00 37.76 223 GLU A C 1
ATOM 1633 O O . GLU A 1 228 ? 8.224 -18.519 8.067 1.00 34.63 223 GLU A O 1
ATOM 1635 N N . THR A 1 229 ? 7.150 -16.654 7.410 1.00 36.62 224 THR A N 1
ATOM 1636 C CA . THR A 1 229 ? 5.820 -17.324 7.347 1.00 31.31 224 THR A CA 1
ATOM 1637 C C . THR A 1 229 ? 5.510 -17.881 5.976 1.00 30.44 224 THR A C 1
ATOM 1638 O O . THR A 1 229 ? 5.699 -17.198 4.959 1.00 33.24 224 THR A O 1
ATOM 1642 N N . ALA A 1 230 ? 4.969 -19.082 5.910 1.00 21.85 225 ALA A N 1
ATOM 1643 C CA . ALA A 1 230 ? 4.701 -19.704 4.597 1.00 21.32 225 ALA A CA 1
ATOM 1644 C C . ALA A 1 230 ? 3.189 -19.923 4.494 1.00 21.84 225 ALA A C 1
ATOM 1645 O O . ALA A 1 230 ? 2.544 -20.096 5.552 1.00 20.07 225 ALA A O 1
ATOM 1647 N N . VAL A 1 231 ? 2.632 -19.823 3.287 1.00 18.96 226 VAL A N 1
ATOM 1648 C CA . VAL A 1 231 ? 1.177 -20.162 3.213 1.00 19.13 226 VAL A CA 1
ATOM 1649 C C . VAL A 1 231 ? 0.968 -21.162 2.085 1.00 18.93 226 VAL A C 1
ATOM 1650 O O . VAL A 1 231 ? 1.578 -20.987 0.971 1.00 21.27 226 VAL A O 1
ATOM 1654 N N . SER A 1 232 ? 0.151 -22.183 2.337 1.00 16.30 227 SER A N 1
ATOM 1655 C CA . SER A 1 232 ? -0.067 -23.205 1.308 1.00 16.82 227 SER A CA 1
ATOM 1656 C C . SER A 1 232 ? -1.500 -23.611 1.330 1.00 17.10 227 SER A C 1
ATOM 1657 O O . SER A 1 232 ? -2.265 -23.245 2.269 1.00 18.71 227 SER A O 1
ATOM 1660 N N . ILE A 1 233 ? -1.833 -24.357 0.290 1.00 16.20 228 ILE A N 1
ATOM 1661 C CA . ILE A 1 233 ? -3.200 -24.929 0.224 1.00 15.22 228 ILE A CA 1
ATOM 1662 C C . ILE A 1 233 ? -3.056 -26.400 -0.150 1.00 17.40 228 ILE A C 1
ATOM 1663 O O . ILE A 1 233 ? -2.197 -26.748 -1.007 1.00 17.79 228 ILE A O 1
ATOM 1668 N N . PHE A 1 234 ? -3.864 -27.275 0.474 1.00 16.31 229 PHE A N 1
ATOM 1669 C CA . PHE A 1 234 ? -3.769 -28.682 0.316 1.00 18.61 229 PHE A CA 1
ATOM 1670 C C . PHE A 1 234 ? -5.171 -29.319 0.134 1.00 23.08 229 PHE A C 1
ATOM 1671 O O . PHE A 1 234 ? -6.109 -29.037 0.943 1.00 19.29 229 PHE A O 1
ATOM 1679 N N . LYS A 1 235 ? -5.250 -30.109 -0.948 1.00 16.04 230 LYS A N 1
ATOM 1680 C CA . LYS A 1 235 ? -6.583 -30.709 -1.382 1.00 17.23 230 LYS A CA 1
ATOM 1681 C C . LYS A 1 235 ? -6.718 -32.122 -0.802 1.00 19.32 230 LYS A C 1
ATOM 1682 O O . LYS A 1 235 ? -5.759 -32.919 -0.868 1.00 19.95 230 LYS A O 1
ATOM 1688 N N . LEU A 1 236 ? -7.870 -32.397 -0.209 1.00 17.98 231 LEU A N 1
ATOM 1689 C CA . LEU A 1 236 ? -8.108 -33.775 0.253 1.00 16.73 231 LEU A CA 1
ATOM 1690 C C . LEU A 1 236 ? -9.273 -34.224 -0.598 1.00 18.07 231 LEU A C 1
ATOM 1691 O O . LEU A 1 236 ? -10.308 -33.562 -0.662 1.00 17.88 231 LEU A O 1
ATOM 1696 N N . THR A 1 237 ? -9.153 -35.423 -1.166 1.00 17.87 232 THR A N 1
ATOM 1697 C CA . THR A 1 237 ? -10.255 -35.893 -2.008 1.00 20.26 232 THR A CA 1
ATOM 1698 C C . THR A 1 237 ? -11.443 -36.365 -1.162 1.00 20.00 232 THR A C 1
ATOM 1699 O O . THR A 1 237 ? -11.322 -36.607 0.062 1.00 19.63 232 THR A O 1
ATOM 1703 N N . ARG A 1 238 ? -12.621 -36.469 -1.793 1.00 22.60 233 ARG A N 1
ATOM 1704 C CA . ARG A 1 238 ? -13.771 -37.045 -1.120 1.00 23.76 233 ARG A CA 1
ATOM 1705 C C . ARG A 1 238 ? -13.421 -38.382 -0.447 1.00 22.43 233 ARG A C 1
ATOM 1706 O O . ARG A 1 238 ? -13.866 -38.630 0.663 1.00 23.44 233 ARG A O 1
ATOM 1713 N N . GLU A 1 239 ? -12.583 -39.199 -1.056 1.00 20.54 234 GLU A N 1
ATOM 1714 C CA . GLU A 1 239 ? -12.264 -40.482 -0.414 1.00 22.56 234 GLU A CA 1
ATOM 1715 C C . GLU A 1 239 ? -11.379 -40.339 0.804 1.00 22.37 234 GLU A C 1
ATOM 1716 O O . GLU A 1 239 ? -11.417 -41.150 1.701 1.00 20.76 234 GLU A O 1
ATOM 1722 N N . GLN A 1 240 ? -10.427 -39.374 0.709 1.00 21.87 235 GLN A N 1
ATOM 1723 C CA . GLN A 1 240 ? -9.591 -39.077 1.915 1.00 21.19 235 GLN A CA 1
ATOM 1724 C C . GLN A 1 240 ? -10.392 -38.547 3.027 1.00 21.08 235 GLN A C 1
ATOM 1725 O O . GLN A 1 240 ? -10.154 -38.970 4.199 1.00 19.92 235 GLN A O 1
ATOM 1731 N N . ILE A 1 241 ? -11.377 -37.686 2.726 1.00 17.51 236 ILE A N 1
ATOM 1732 C CA . ILE A 1 241 ? -12.247 -37.201 3.787 1.00 18.97 236 ILE A CA 1
ATOM 1733 C C . ILE A 1 241 ? -13.062 -38.338 4.437 1.00 18.32 236 ILE A C 1
ATOM 1734 O O . ILE A 1 241 ? -13.268 -38.396 5.654 1.00 18.56 236 ILE A O 1
ATOM 1739 N N . SER A 1 242 ? -13.559 -39.255 3.594 1.00 21.46 237 SER A N 1
ATOM 1740 C CA . SER A 1 242 ? -14.395 -40.330 4.098 1.00 21.92 237 SER A CA 1
ATOM 1741 C C . SER A 1 242 ? -13.517 -41.307 4.943 1.00 22.94 237 SER A C 1
ATOM 1742 O O . SER A 1 242 ? -13.997 -41.788 6.010 1.00 22.44 237 SER A O 1
ATOM 1745 N N . ALA A 1 243 ? -12.269 -41.575 4.497 1.00 22.34 238 ALA A N 1
ATOM 1746 C CA . ALA A 1 243 ? -11.313 -42.375 5.256 1.00 22.50 238 ALA A CA 1
ATOM 1747 C C . ALA A 1 243 ? -11.014 -41.734 6.583 1.00 23.32 238 ALA A C 1
ATOM 1748 O O . ALA A 1 243 ? -10.952 -42.442 7.595 1.00 22.80 238 ALA A O 1
ATOM 1750 N N . LEU A 1 244 ? -10.898 -40.400 6.612 1.00 20.40 239 LEU A N 1
ATOM 1751 C CA . LEU A 1 244 ? -10.636 -39.735 7.918 1.00 19.25 239 LEU A CA 1
ATOM 1752 C C . LEU A 1 244 ? -11.833 -39.923 8.858 1.00 23.32 239 LEU A C 1
ATOM 1753 O O . LEU A 1 244 ? -11.693 -40.238 10.042 1.00 24.82 239 LEU A O 1
ATOM 1758 N N . LYS A 1 245 ? -13.017 -39.741 8.344 1.00 22.64 240 LYS A N 1
ATOM 1759 C CA . LYS A 1 245 ? -14.225 -39.835 9.164 1.00 25.62 240 LYS A CA 1
ATOM 1760 C C . LYS A 1 245 ? -14.356 -41.241 9.721 1.00 26.32 240 LYS A C 1
ATOM 1761 O O . LYS A 1 245 ? -14.674 -41.431 10.946 1.00 26.18 240 LYS A O 1
ATOM 1767 N N . ALA A 1 246 ? -14.040 -42.226 8.902 1.00 24.68 241 ALA A N 1
ATOM 1768 C CA . ALA A 1 246 ? -14.101 -43.594 9.368 1.00 26.01 241 ALA A CA 1
ATOM 1769 C C . ALA A 1 246 ? -13.158 -43.923 10.542 1.00 26.53 241 ALA A C 1
ATOM 1770 O O . ALA A 1 246 ? -13.438 -44.905 11.292 1.00 26.42 241 ALA A O 1
ATOM 1772 N N . LYS A 1 247 ? -12.136 -43.108 10.806 1.00 23.95 242 LYS A N 1
ATOM 1773 C CA . LYS A 1 247 ? -11.215 -43.319 11.945 1.00 25.41 242 LYS A CA 1
ATOM 1774 C C . LYS A 1 247 ? -11.968 -43.110 13.275 1.00 23.73 242 LYS A C 1
ATOM 1775 O O . LYS A 1 247 ? -11.458 -43.418 14.292 1.00 24.63 242 LYS A O 1
ATOM 1781 N N . SER A 1 248 ? -13.177 -42.619 13.254 1.00 25.58 243 SER A N 1
ATOM 1782 C CA . SER A 1 248 ? -13.876 -42.493 14.558 1.00 27.86 243 SER A CA 1
ATOM 1783 C C . SER A 1 248 ? -14.056 -43.882 15.219 1.00 30.27 243 SER A C 1
ATOM 1784 O O . SER A 1 248 ? -14.211 -43.980 16.467 1.00 29.13 243 SER A O 1
ATOM 1787 N N . LYS A 1 249 ? -13.969 -44.976 14.421 1.00 28.17 244 LYS A N 1
ATOM 1788 C CA . LYS A 1 249 ? -14.077 -46.291 15.004 1.00 30.46 244 LYS A CA 1
ATOM 1789 C C . LYS A 1 249 ? -12.831 -46.767 15.726 1.00 31.00 244 LYS A C 1
ATOM 1790 O O . LYS A 1 249 ? -12.881 -47.801 16.431 1.00 32.18 244 LYS A O 1
ATOM 1792 N N . GLU A 1 250 ? -11.707 -46.102 15.576 1.00 29.01 245 GLU A N 1
ATOM 1793 C CA . GLU A 1 250 ? -10.472 -46.558 16.215 1.00 29.07 245 GLU A CA 1
ATOM 1794 C C . GLU A 1 250 ? -10.533 -46.782 17.698 1.00 34.69 245 GLU A C 1
ATOM 1795 O O . GLU A 1 250 ? -11.189 -46.006 18.418 1.00 27.44 245 GLU A O 1
ATOM 1801 N N . ASP A 1 251 ? -9.766 -47.779 18.185 1.00 31.77 246 ASP A N 1
ATOM 1802 C CA . ASP A 1 251 ? -9.695 -48.016 19.629 1.00 36.88 246 ASP A CA 1
ATOM 1803 C C . ASP A 1 251 ? -11.034 -48.191 20.325 1.00 39.33 246 ASP A C 1
ATOM 1804 O O . ASP A 1 251 ? -11.164 -47.878 21.497 1.00 43.49 246 ASP A O 1
ATOM 1809 N N . GLY A 1 252 ? -12.036 -48.641 19.598 1.00 34.31 247 GLY A N 1
ATOM 1810 C CA . GLY A 1 252 ? -13.274 -49.014 20.232 1.00 34.71 247 GLY A CA 1
ATOM 1811 C C . GLY A 1 252 ? -14.252 -47.877 20.459 1.00 34.03 247 GLY A C 1
ATOM 1812 O O . GLY A 1 252 ? -15.358 -48.090 21.012 1.00 33.28 247 GLY A O 1
ATOM 1813 N N . ASN A 1 253 ? -13.874 -46.637 20.085 1.00 27.61 248 ASN A N 1
ATOM 1814 C CA . ASN A 1 253 ? -14.777 -45.547 20.275 1.00 26.58 248 ASN A CA 1
ATOM 1815 C C . ASN A 1 253 ? -16.104 -45.767 19.564 1.00 31.25 248 ASN A C 1
ATOM 1816 O O . ASN A 1 253 ? -16.144 -46.197 18.389 1.00 29.97 248 ASN A O 1
ATOM 1821 N N . THR A 1 254 ? -17.181 -45.357 20.215 1.00 28.53 249 THR A N 1
ATOM 1822 C CA . THR A 1 254 ? -18.532 -45.602 19.675 1.00 29.31 249 THR A CA 1
ATOM 1823 C C . THR A 1 254 ? -19.245 -44.350 19.305 1.00 27.01 249 THR A C 1
ATOM 1824 O O . THR A 1 254 ? -20.360 -44.440 18.811 1.00 27.67 249 THR A O 1
ATOM 1828 N N . ILE A 1 255 ? -18.677 -43.136 19.544 1.00 23.49 250 ILE A N 1
ATOM 1829 C CA . ILE A 1 255 ? -19.307 -41.916 19.242 1.00 23.81 250 ILE A CA 1
ATOM 1830 C C . ILE A 1 255 ? -18.831 -41.456 17.852 1.00 24.34 250 ILE A C 1
ATOM 1831 O O . ILE A 1 255 ? -17.637 -41.280 17.621 1.00 26.57 250 ILE A O 1
ATOM 1836 N N . SER A 1 256 ? -19.811 -41.230 16.998 1.00 25.89 251 SER A N 1
ATOM 1837 C CA . SER A 1 256 ? -19.540 -40.807 15.592 1.00 29.44 251 SER A CA 1
ATOM 1838 C C . SER A 1 256 ? -19.352 -39.270 15.585 1.00 26.80 251 SER A C 1
ATOM 1839 O O . SER A 1 256 ? -20.084 -38.554 16.290 1.00 30.55 251 SER A O 1
ATOM 1842 N N . TYR A 1 257 ? -18.324 -38.770 14.893 1.00 23.34 252 TYR A N 1
ATOM 1843 C CA . TYR A 1 257 ? -18.161 -37.336 14.778 1.00 21.49 252 TYR A CA 1
ATOM 1844 C C . TYR A 1 257 ? -18.305 -36.986 13.304 1.00 22.32 252 TYR A C 1
ATOM 1845 O O . TYR A 1 257 ? -18.093 -37.865 12.474 1.00 24.28 252 TYR A O 1
ATOM 1854 N N . SER A 1 258 ? -18.665 -35.760 13.003 1.00 22.30 253 SER A N 1
ATOM 1855 C CA . SER A 1 258 ? -18.921 -35.345 11.596 1.00 24.95 253 SER A CA 1
ATOM 1856 C C . SER A 1 258 ? -17.625 -35.254 10.759 1.00 26.52 253 SER A C 1
ATOM 1857 O O . SER A 1 258 ? -16.512 -35.261 11.347 1.00 21.96 253 SER A O 1
ATOM 1860 N N . SER A 1 259 ? -17.763 -35.208 9.406 1.00 23.27 254 SER A N 1
ATOM 1861 C CA . SER A 1 259 ? -16.591 -34.915 8.535 1.00 23.51 254 SER A CA 1
ATOM 1862 C C . SER A 1 259 ? -15.886 -33.645 9.000 1.00 21.31 254 SER A C 1
ATOM 1863 O O . SER A 1 259 ? -14.638 -33.648 9.091 1.00 22.29 254 SER A O 1
ATOM 1866 N N . TYR A 1 260 ? -16.633 -32.611 9.370 1.00 21.59 255 TYR A N 1
ATOM 1867 C CA . TYR A 1 260 ? -16.021 -31.348 9.764 1.00 22.06 255 TYR A CA 1
ATOM 1868 C C . TYR A 1 260 ? -15.228 -31.493 11.086 1.00 21.05 255 TYR A C 1
ATOM 1869 O O . TYR A 1 260 ? -14.077 -30.988 11.223 1.00 19.22 255 TYR A O 1
ATOM 1878 N N . GLU A 1 261 ? -15.846 -32.128 12.072 1.00 19.02 256 GLU A N 1
ATOM 1879 C CA . GLU A 1 261 ? -15.133 -32.260 13.363 1.00 17.15 256 GLU A CA 1
ATOM 1880 C C . GLU A 1 261 ? -13.887 -33.119 13.207 1.00 18.45 256 GLU A C 1
ATOM 1881 O O . GLU A 1 261 ? -12.848 -32.801 13.827 1.00 17.11 256 GLU A O 1
ATOM 1887 N N . MET A 1 262 ? -13.967 -34.181 12.414 1.00 16.99 257 MET A N 1
ATOM 1888 C CA . MET A 1 262 ? -12.802 -35.044 12.251 1.00 16.91 257 MET A CA 1
ATOM 1889 C C . MET A 1 262 ? -11.740 -34.266 11.411 1.00 15.20 257 MET A C 1
ATOM 1890 O O . MET A 1 262 ? -10.559 -34.439 11.696 1.00 15.10 257 MET A O 1
ATOM 1895 N N . LEU A 1 263 ? -12.162 -33.556 10.350 1.00 17.09 258 LEU A N 1
ATOM 1896 C CA . LEU A 1 263 ? -11.123 -32.862 9.521 1.00 17.58 258 LEU A CA 1
ATOM 1897 C C . LEU A 1 263 ? -10.460 -31.725 10.350 1.00 16.56 258 LEU A C 1
ATOM 1898 O O . LEU A 1 263 ? -9.217 -31.584 10.379 1.00 16.06 258 LEU A O 1
ATOM 1903 N N . ALA A 1 264 ? -11.297 -30.933 11.038 1.00 18.06 259 ALA A N 1
ATOM 1904 C CA . ALA A 1 264 ? -10.738 -29.869 11.952 1.00 15.54 259 ALA A CA 1
ATOM 1905 C C . ALA A 1 264 ? -9.838 -30.440 13.024 1.00 15.64 259 ALA A C 1
ATOM 1906 O O . ALA A 1 264 ? -8.742 -29.907 13.319 1.00 15.86 259 ALA A O 1
ATOM 1908 N N . GLY A 1 265 ? -10.232 -31.574 13.609 1.00 15.06 260 GLY A N 1
ATOM 1909 C CA . GLY A 1 265 ? -9.406 -32.311 14.609 1.00 14.44 260 GLY A CA 1
ATOM 1910 C C . GLY A 1 265 ? -8.066 -32.717 13.962 1.00 15.14 260 GLY A C 1
ATOM 1911 O O . GLY A 1 265 ? -6.986 -32.646 14.601 1.00 13.80 260 GLY A O 1
ATOM 1912 N N . HIS A 1 266 ? -8.135 -33.285 12.765 1.00 14.27 261 HIS A N 1
ATOM 1913 C CA . HIS A 1 266 ? -6.914 -33.741 12.045 1.00 14.53 261 HIS A CA 1
ATOM 1914 C C . HIS A 1 266 ? -6.025 -32.549 11.725 1.00 13.73 261 HIS A C 1
ATOM 1915 O O . HIS A 1 266 ? -4.802 -32.658 11.965 1.00 14.27 261 HIS A O 1
ATOM 1922 N N . VAL A 1 267 ? -6.571 -31.409 11.310 1.00 12.75 262 VAL A N 1
ATOM 1923 C CA . VAL A 1 267 ? -5.718 -30.222 11.040 1.00 13.36 262 VAL A CA 1
ATOM 1924 C C . VAL A 1 267 ? -5.003 -29.795 12.326 1.00 14.09 262 VAL A C 1
ATOM 1925 O O . VAL A 1 267 ? -3.828 -29.470 12.329 1.00 12.81 262 VAL A O 1
ATOM 1929 N N . TRP A 1 268 ? -5.727 -29.720 13.430 1.00 13.96 263 TRP A N 1
ATOM 1930 C CA . TRP A 1 268 ? -5.113 -29.360 14.751 1.00 13.34 263 TRP A CA 1
ATOM 1931 C C . TRP A 1 268 ? -4.041 -30.310 15.164 1.00 13.20 263 TRP A C 1
ATOM 1932 O O . TRP A 1 268 ? -2.935 -29.895 15.520 1.00 15.33 263 TRP A O 1
ATOM 1943 N N . ARG A 1 269 ? -4.322 -31.620 15.059 1.00 12.94 264 ARG A N 1
ATOM 1944 C CA . ARG A 1 269 ? -3.305 -32.700 15.440 1.00 14.88 264 ARG A CA 1
ATOM 1945 C C . ARG A 1 269 ? -2.076 -32.534 14.521 1.00 15.63 264 ARG A C 1
ATOM 1946 O O . ARG A 1 269 ? -0.973 -32.639 15.023 1.00 15.85 264 ARG A O 1
ATOM 1954 N N . CYS A 1 270 ? -2.297 -32.346 13.214 1.00 15.20 265 CYS A N 1
ATOM 1955 C CA . CYS A 1 270 ? -1.166 -32.220 12.293 1.00 15.39 265 CYS A CA 1
ATOM 1956 C C . CYS A 1 270 ? -0.368 -30.978 12.552 1.00 15.69 265 CYS A C 1
ATOM 1957 O O . CYS A 1 270 ? 0.876 -31.029 12.439 1.00 16.23 265 CYS A O 1
ATOM 1960 N N . ALA A 1 271 ? -1.031 -29.861 12.894 1.00 14.59 266 ALA A N 1
ATOM 1961 C CA . ALA A 1 271 ? -0.249 -28.665 13.227 1.00 15.31 266 ALA A CA 1
ATOM 1962 C C . ALA A 1 271 ? 0.580 -28.866 14.476 1.00 16.94 266 ALA A C 1
ATOM 1963 O O . ALA A 1 271 ? 1.761 -28.426 14.494 1.00 16.06 266 ALA A O 1
ATOM 1965 N N . CYS A 1 272 ? 0.071 -29.533 15.505 1.00 16.96 267 CYS A N 1
ATOM 1966 C CA . CYS A 1 272 ? 0.845 -29.807 16.744 1.00 17.00 267 CYS A CA 1
ATOM 1967 C C . CYS A 1 272 ? 2.080 -30.645 16.425 1.00 17.79 267 CYS A C 1
ATOM 1968 O O . CYS A 1 272 ? 3.174 -30.341 16.899 1.00 17.96 267 CYS A O 1
ATOM 1971 N N . LYS A 1 273 ? 1.885 -31.677 15.619 1.00 16.62 268 LYS A N 1
ATOM 1972 C CA . LYS A 1 273 ? 3.043 -32.537 15.256 1.00 16.93 268 LYS A CA 1
ATOM 1973 C C . LYS A 1 273 ? 4.077 -31.748 14.376 1.00 16.85 268 LYS A C 1
ATOM 1974 O O . LYS A 1 273 ? 5.278 -31.934 14.559 1.00 17.48 268 LYS A O 1
ATOM 1980 N N . ALA A 1 274 ? 3.562 -30.961 13.424 1.00 16.87 269 ALA A N 1
ATOM 1981 C CA . ALA A 1 274 ? 4.470 -30.240 12.508 1.00 18.00 269 ALA A CA 1
ATOM 1982 C C . ALA A 1 274 ? 5.312 -29.211 13.300 1.00 17.94 269 ALA A C 1
ATOM 1983 O O . ALA A 1 274 ? 6.497 -28.934 12.990 1.00 19.62 269 ALA A O 1
ATOM 1985 N N . ARG A 1 275 ? 4.733 -28.654 14.332 1.00 16.38 270 ARG A N 1
ATOM 1986 C CA . ARG A 1 275 ? 5.453 -27.667 15.183 1.00 18.44 270 ARG A CA 1
ATOM 1987 C C . ARG A 1 275 ? 6.356 -28.333 16.190 1.00 18.02 270 ARG A C 1
ATOM 1988 O O . ARG A 1 275 ? 7.019 -27.637 16.973 1.00 20.86 270 ARG A O 1
ATOM 1996 N N . GLY A 1 276 ? 6.320 -29.673 16.338 1.00 18.34 271 GLY A N 1
ATOM 1997 C CA . GLY A 1 276 ? 7.207 -30.385 17.262 1.00 21.12 271 GLY A CA 1
ATOM 1998 C C . GLY A 1 276 ? 6.877 -30.033 18.726 1.00 20.89 271 GLY A C 1
ATOM 1999 O O . GLY A 1 276 ? 7.818 -29.922 19.569 1.00 23.00 271 GLY A O 1
ATOM 2000 N N . LEU A 1 277 ? 5.595 -29.827 19.050 1.00 19.48 272 LEU A N 1
ATOM 2001 C CA . LEU A 1 277 ? 5.241 -29.512 20.480 1.00 21.56 272 LEU A CA 1
ATOM 2002 C C . LEU A 1 277 ? 5.620 -30.656 21.413 1.00 21.98 272 LEU A C 1
ATOM 2003 O O . LEU A 1 277 ? 5.569 -31.874 21.077 1.00 22.05 272 LEU A O 1
ATOM 2008 N N . GLU A 1 278 ? 6.085 -30.283 22.585 1.00 22.16 273 GLU A N 1
ATOM 2009 C CA . GLU A 1 278 ? 6.291 -31.265 23.641 1.00 27.72 273 GLU A CA 1
ATOM 2010 C C . GLU A 1 278 ? 5.035 -31.878 24.180 1.00 26.30 273 GLU A C 1
ATOM 2011 O O . GLU A 1 278 ? 3.923 -31.275 24.138 1.00 23.53 273 GLU A O 1
ATOM 2017 N N . VAL A 1 279 ? 5.209 -33.080 24.746 1.00 23.02 274 VAL A N 1
ATOM 2018 C CA . VAL A 1 279 ? 4.016 -33.864 25.144 1.00 24.76 274 VAL A CA 1
ATOM 2019 C C . VAL A 1 279 ? 3.160 -33.107 26.175 1.00 24.08 274 VAL A C 1
ATOM 2020 O O . VAL A 1 279 ? 1.938 -33.235 26.139 1.00 25.12 274 VAL A O 1
ATOM 2024 N N . ASP A 1 280 ? 3.759 -32.257 26.998 1.00 23.38 275 ASP A N 1
ATOM 2025 C CA . ASP A 1 280 ? 2.909 -31.546 27.980 1.00 24.03 275 ASP A CA 1
ATOM 2026 C C . ASP A 1 280 ? 2.670 -30.096 27.624 1.00 20.78 275 ASP A C 1
ATOM 2027 O O . ASP A 1 280 ? 2.140 -29.334 28.393 1.00 22.72 275 ASP A O 1
ATOM 2032 N N . GLN A 1 281 ? 2.965 -29.699 26.389 1.00 18.17 276 GLN A N 1
ATOM 2033 C CA . GLN A 1 281 ? 2.665 -28.326 25.963 1.00 19.64 276 GLN A CA 1
ATOM 2034 C C . GLN A 1 281 ? 1.179 -28.212 25.698 1.00 20.44 276 GLN A C 1
ATOM 2035 O O . GLN A 1 281 ? 0.566 -29.110 25.048 1.00 23.74 276 GLN A O 1
ATOM 2041 N N . GLY A 1 282 ? 0.632 -27.094 26.135 1.00 17.73 277 GLY A N 1
ATOM 2042 C CA . GLY A 1 282 ? -0.759 -26.867 25.923 1.00 18.11 277 GLY A CA 1
ATOM 2043 C C . GLY A 1 282 ? -1.035 -26.172 24.561 1.00 18.67 277 GLY A C 1
ATOM 2044 O O . GLY A 1 282 ? -0.238 -25.417 24.089 1.00 20.79 277 GLY A O 1
ATOM 2045 N N . THR A 1 283 ? -2.190 -26.415 23.970 1.00 15.14 278 THR A N 1
ATOM 2046 C CA . THR A 1 283 ? -2.556 -25.778 22.694 1.00 15.59 278 THR A CA 1
ATOM 2047 C C . THR A 1 283 ? -4.029 -25.345 22.739 1.00 15.64 278 THR A C 1
ATOM 2048 O O . THR A 1 283 ? -4.884 -26.169 23.193 1.00 16.14 278 THR A O 1
ATOM 2052 N N . LYS A 1 284 ? -4.311 -24.084 22.366 1.00 16.08 279 LYS A N 1
ATOM 2053 C CA . LYS A 1 284 ? -5.706 -23.608 22.225 1.00 16.20 279 LYS A CA 1
ATOM 2054 C C . LYS A 1 284 ? -6.020 -23.524 20.745 1.00 18.07 279 LYS A C 1
ATOM 2055 O O . LYS A 1 284 ? -5.201 -22.979 20.008 1.00 18.87 279 LYS A O 1
ATOM 2061 N N . LEU A 1 285 ? -7.216 -24.049 20.352 1.00 15.94 280 LEU A N 1
ATOM 2062 C CA . LEU A 1 285 ? -7.709 -23.913 18.982 1.00 15.30 280 LEU A CA 1
ATOM 2063 C C . LEU A 1 285 ? -8.876 -22.959 19.046 1.00 16.44 280 LEU A C 1
ATOM 2064 O O . LEU A 1 285 ? -9.731 -23.113 19.942 1.00 17.57 280 LEU A O 1
ATOM 2069 N N . TYR A 1 286 ? -8.851 -21.945 18.195 1.00 14.46 281 TYR A N 1
ATOM 2070 C CA . TYR A 1 286 ? -9.938 -20.981 18.157 1.00 16.22 281 TYR A CA 1
ATOM 2071 C C . TYR A 1 286 ? -10.759 -21.346 16.904 1.00 16.25 281 TYR A C 1
ATOM 2072 O O . TYR A 1 286 ? -10.255 -21.373 15.745 1.00 16.70 281 TYR A O 1
ATOM 2081 N N . ILE A 1 287 ? -12.077 -21.536 17.093 1.00 16.04 282 ILE A N 1
ATOM 2082 C CA . ILE A 1 287 ? -12.912 -21.964 15.948 1.00 17.08 282 ILE A CA 1
ATOM 2083 C C . ILE A 1 287 ? -14.029 -21.001 15.711 1.00 20.72 282 ILE A C 1
ATOM 2084 O O . ILE A 1 287 ? -14.792 -20.682 16.649 1.00 21.49 282 ILE A O 1
ATOM 2089 N N . ALA A 1 288 ? -14.088 -20.477 14.528 1.00 19.23 283 ALA A N 1
ATOM 2090 C CA . ALA A 1 288 ? -15.178 -19.432 14.222 1.00 21.20 283 ALA A CA 1
ATOM 2091 C C . ALA A 1 288 ? -16.530 -20.180 14.242 1.00 20.17 283 ALA A C 1
ATOM 2092 O O . ALA A 1 288 ? -16.672 -21.312 13.640 1.00 19.71 283 ALA A O 1
ATOM 2094 N N . THR A 1 289 ? -17.521 -19.592 14.942 1.00 20.28 284 THR A N 1
ATOM 2095 C CA . THR A 1 289 ? -18.812 -20.252 15.083 1.00 21.02 284 THR A CA 1
ATOM 2096 C C . THR A 1 289 ? -19.921 -19.235 14.713 1.00 20.83 284 THR A C 1
ATOM 2097 O O . THR A 1 289 ? -20.023 -18.197 15.318 1.00 23.26 284 THR A O 1
ATOM 2101 N N . ASP A 1 290 ? -20.802 -19.634 13.816 1.00 22.24 285 ASP A N 1
ATOM 2102 C CA . ASP A 1 290 ? -21.880 -18.682 13.368 1.00 22.31 285 ASP A CA 1
ATOM 2103 C C . ASP A 1 290 ? -23.071 -18.830 14.349 1.00 23.16 285 ASP A C 1
ATOM 2104 O O . ASP A 1 290 ? -23.575 -19.910 14.526 1.00 24.21 285 ASP A O 1
ATOM 2109 N N . GLY A 1 291 ? -23.453 -17.709 14.937 1.00 22.65 286 GLY A N 1
ATOM 2110 C CA . GLY A 1 291 ? -24.523 -17.736 16.001 1.00 23.96 286 GLY A CA 1
ATOM 2111 C C . GLY A 1 291 ? -25.941 -17.742 15.418 1.00 26.47 286 GLY A C 1
ATOM 2112 O O . GLY A 1 291 ? -26.915 -17.795 16.155 1.00 25.07 286 GLY A O 1
ATOM 2113 N N . ARG A 1 292 ? -26.069 -17.646 14.054 1.00 27.26 287 ARG A N 1
ATOM 2114 C CA . ARG A 1 292 ? -27.419 -17.521 13.459 1.00 31.31 287 ARG A CA 1
ATOM 2115 C C . ARG A 1 292 ? -28.355 -18.752 13.805 1.00 31.10 287 ARG A C 1
ATOM 2116 O O . ARG A 1 292 ? -29.531 -18.591 14.125 1.00 39.70 287 ARG A O 1
ATOM 2124 N N . ALA A 1 293 ? -27.853 -19.971 13.808 1.00 31.43 288 ALA A N 1
ATOM 2125 C CA . ALA A 1 293 ? -28.750 -21.112 14.070 1.00 35.27 288 ALA A CA 1
ATOM 2126 C C . ALA A 1 293 ? -28.910 -21.251 15.612 1.00 36.13 288 ALA A C 1
ATOM 2127 O O . ALA A 1 293 ? -29.855 -21.847 16.108 1.00 39.74 288 ALA A O 1
ATOM 2129 N N . ARG A 1 294 ? -28.004 -20.663 16.376 1.00 28.34 289 ARG A N 1
ATOM 2130 C CA . ARG A 1 294 ? -27.911 -21.011 17.823 1.00 28.97 289 ARG A CA 1
ATOM 2131 C C . ARG A 1 294 ? -28.648 -20.025 18.795 1.00 28.60 289 ARG A C 1
ATOM 2132 O O . ARG A 1 294 ? -29.139 -20.447 19.896 1.00 28.06 289 ARG A O 1
ATOM 2140 N N . LEU A 1 295 ? -28.717 -18.756 18.412 1.00 27.61 290 LEU A N 1
ATOM 2141 C CA . LEU A 1 295 ? -29.386 -17.724 19.198 1.00 27.69 290 LEU A CA 1
ATOM 2142 C C . LEU A 1 295 ? -30.884 -18.006 19.251 1.00 30.80 290 LEU A C 1
ATOM 2143 O O . LEU A 1 295 ? -31.448 -18.542 18.283 1.00 28.29 290 LEU A O 1
ATOM 2148 N N . ARG A 1 296 ? -31.497 -17.689 20.396 1.00 30.98 291 ARG A N 1
ATOM 2149 C CA . ARG A 1 296 ? -32.989 -17.791 20.499 1.00 34.97 291 ARG A CA 1
ATOM 2150 C C . ARG A 1 296 ? -33.584 -16.473 20.946 1.00 37.22 291 ARG A C 1
ATOM 2151 O O . ARG A 1 296 ? -33.072 -15.843 21.848 1.00 34.47 291 ARG A O 1
ATOM 2159 N N . PRO A 1 297 ? -34.648 -16.009 20.271 1.00 34.84 292 PRO A N 1
ATOM 2160 C CA . PRO A 1 297 ? -35.252 -16.565 19.067 1.00 39.22 292 PRO A CA 1
ATOM 2161 C C . PRO A 1 297 ? -34.221 -16.388 17.918 1.00 40.14 292 PRO A C 1
ATOM 2162 O O . PRO A 1 297 ? -33.333 -15.527 17.993 1.00 37.61 292 PRO A O 1
ATOM 2166 N N . SER A 1 298 ? -34.251 -17.275 16.942 1.00 37.60 293 SER A N 1
ATOM 2167 C CA . SER A 1 298 ? -33.240 -17.195 15.934 1.00 39.18 293 SER A CA 1
ATOM 2168 C C . SER A 1 298 ? -33.476 -15.881 15.079 1.00 32.47 293 SER A C 1
ATOM 2169 O O . SER A 1 298 ? -34.533 -15.286 15.049 1.00 37.18 293 SER A O 1
ATOM 2172 N N . LEU A 1 299 ? -32.404 -15.436 14.479 1.00 35.15 294 LEU A N 1
ATOM 2173 C CA . LEU A 1 299 ? -32.402 -14.136 13.783 1.00 32.00 294 LEU A CA 1
ATOM 2174 C C . LEU A 1 299 ? -33.195 -14.320 12.494 1.00 32.26 294 LEU A C 1
ATOM 2175 O O . LEU A 1 299 ? -33.203 -15.440 11.958 1.00 34.27 294 LEU A O 1
ATOM 2180 N N . PRO A 1 300 ? -33.835 -13.258 12.000 1.00 31.15 295 PRO A N 1
ATOM 2181 C CA . PRO A 1 300 ? -34.612 -13.394 10.780 1.00 27.84 295 PRO A CA 1
ATOM 2182 C C . PRO A 1 300 ? -33.730 -13.787 9.630 1.00 31.38 295 PRO A C 1
ATOM 2183 O O . PRO A 1 300 ? -32.540 -13.466 9.575 1.00 28.12 295 PRO A O 1
ATOM 2187 N N . PRO A 1 301 ? -34.267 -14.554 8.667 1.00 33.08 296 PRO A N 1
ATOM 2188 C CA . PRO A 1 301 ? -33.324 -14.910 7.632 1.00 33.36 296 PRO A CA 1
ATOM 2189 C C . PRO A 1 301 ? -32.959 -13.590 6.830 1.00 27.16 296 PRO A C 1
ATOM 2190 O O . PRO A 1 301 ? -33.755 -12.621 6.836 1.00 32.68 296 PRO A O 1
ATOM 2194 N N . GLY A 1 302 ? -31.744 -13.540 6.329 1.00 31.45 297 GLY A N 1
ATOM 2195 C CA . GLY A 1 302 ? -31.251 -12.328 5.671 1.00 28.12 297 GLY A CA 1
ATOM 2196 C C . GLY A 1 302 ? -30.734 -11.284 6.672 1.00 25.42 297 GLY A C 1
ATOM 2197 O O . GLY A 1 302 ? -30.309 -10.257 6.209 1.00 23.33 297 GLY A O 1
ATOM 2198 N N . TYR A 1 303 ? -30.788 -11.527 7.999 1.00 23.75 298 TYR A N 1
ATOM 2199 C CA . TYR A 1 303 ? -30.098 -10.614 8.991 1.00 20.80 298 TYR A CA 1
ATOM 2200 C C . TYR A 1 303 ? -28.796 -10.088 8.449 1.00 18.19 298 TYR A C 1
ATOM 2201 O O . TYR A 1 303 ? -27.900 -10.848 8.064 1.00 20.29 298 TYR A O 1
ATOM 2210 N N . PHE A 1 304 ? -28.657 -8.769 8.424 1.00 20.50 299 PHE A N 1
ATOM 2211 C CA . PHE A 1 304 ? -27.418 -8.192 7.852 1.00 18.25 299 PHE A CA 1
ATOM 2212 C C . PHE A 1 304 ? -26.540 -7.663 8.975 1.00 21.00 299 PHE A C 1
ATOM 2213 O O . PHE A 1 304 ? -26.859 -6.635 9.675 1.00 20.60 299 PHE A O 1
ATOM 2221 N N . GLY A 1 305 ? -25.435 -8.366 9.223 1.00 20.06 300 GLY A N 1
ATOM 2222 C CA . GLY A 1 305 ? -24.454 -7.896 10.207 1.00 19.38 300 GLY A CA 1
ATOM 2223 C C . GLY A 1 305 ? -23.549 -9.075 10.591 1.00 20.14 300 GLY A C 1
ATOM 2224 O O . GLY A 1 305 ? -23.515 -10.039 9.865 1.00 21.69 300 GLY A O 1
ATOM 2225 N N . ASN A 1 306 ? -22.958 -8.952 11.757 1.00 20.58 301 ASN A N 1
ATOM 2226 C CA . ASN A 1 306 ? -21.974 -9.954 12.256 1.00 21.37 301 ASN A CA 1
ATOM 2227 C C . ASN A 1 306 ? -22.666 -10.826 13.292 1.00 24.08 301 ASN A C 1
ATOM 2228 O O . ASN A 1 306 ? -23.316 -10.284 14.234 1.00 22.69 301 ASN A O 1
ATOM 2233 N N . VAL A 1 307 ? -22.497 -12.145 13.167 1.00 20.96 302 VAL A N 1
ATOM 2234 C CA . VAL A 1 307 ? -22.994 -13.025 14.248 1.00 21.45 302 VAL A CA 1
ATOM 2235 C C . VAL A 1 307 ? -21.916 -14.129 14.506 1.00 21.15 302 VAL A C 1
ATOM 2236 O O . VAL A 1 307 ? -22.288 -15.258 14.703 1.00 23.07 302 VAL A O 1
ATOM 2240 N N . ILE A 1 308 ? -20.665 -13.768 14.427 1.00 22.70 303 ILE A N 1
ATOM 2241 C CA . ILE A 1 308 ? -19.641 -14.846 14.583 1.00 21.29 303 ILE A CA 1
ATOM 2242 C C . ILE A 1 308 ? -19.132 -14.727 16.017 1.00 19.11 303 ILE A C 1
ATOM 2243 O O . ILE A 1 308 ? -18.751 -13.643 16.516 1.00 22.10 303 ILE A O 1
ATOM 2248 N N . PHE A 1 309 ? -19.030 -15.900 16.636 1.00 19.53 304 PHE A N 1
ATOM 2249 C CA . PHE A 1 309 ? -18.509 -16.064 18.035 1.00 20.11 304 PHE A CA 1
ATOM 2250 C C . PHE A 1 309 ? -17.345 -17.056 17.938 1.00 24.41 304 PHE A C 1
ATOM 2251 O O . PHE A 1 309 ? -17.076 -17.564 16.838 1.00 23.19 304 PHE A O 1
ATOM 2259 N N . THR A 1 310 ? -16.631 -17.265 19.056 1.00 23.01 305 THR A N 1
ATOM 2260 C CA . THR A 1 310 ? -15.371 -18.130 18.982 1.00 23.50 305 THR A CA 1
ATOM 2261 C C . THR A 1 310 ? -15.461 -19.222 20.009 1.00 20.25 305 THR A C 1
ATOM 2262 O O . THR A 1 310 ? -15.707 -18.917 21.178 1.00 21.51 305 THR A O 1
ATOM 2266 N N . ALA A 1 311 ? -15.345 -20.449 19.562 1.00 21.12 306 ALA A N 1
ATOM 2267 C CA . ALA A 1 311 ? -15.235 -21.583 20.519 1.00 20.03 306 ALA A CA 1
ATOM 2268 C C . ALA A 1 311 ? -13.756 -21.868 20.792 1.00 19.10 306 ALA A C 1
ATOM 2269 O O . ALA A 1 311 ? -12.990 -21.738 19.861 1.00 19.57 306 ALA A O 1
ATOM 2271 N N . THR A 1 312 ? -13.425 -22.345 21.987 1.00 18.62 307 THR A N 1
ATOM 2272 C CA A THR A 1 312 ? -11.997 -22.506 22.328 0.50 20.04 307 THR A CA 1
ATOM 2273 C CA B THR A 1 312 ? -12.034 -22.442 22.404 0.50 20.31 307 THR A CA 1
ATOM 2274 C C . THR A 1 312 ? -11.687 -23.797 23.046 1.00 20.92 307 THR A C 1
ATOM 2275 O O . THR A 1 312 ? -11.441 -23.830 24.243 1.00 22.63 307 THR A O 1
ATOM 2282 N N . PRO A 1 313 ? -11.666 -24.877 22.272 1.00 18.88 308 PRO A N 1
ATOM 2283 C CA . PRO A 1 313 ? -11.118 -26.063 22.907 1.00 19.12 308 PRO A CA 1
ATOM 2284 C C . PRO A 1 313 ? -9.657 -25.940 23.283 1.00 18.60 308 PRO A C 1
ATOM 2285 O O . PRO A 1 313 ? -8.924 -25.250 22.589 1.00 19.07 308 PRO A O 1
ATOM 2289 N N . ILE A 1 314 ? -9.290 -26.586 24.383 1.00 19.87 309 ILE A N 1
ATOM 2290 C CA . ILE A 1 314 ? -7.907 -26.541 24.902 1.00 20.08 309 ILE A CA 1
ATOM 2291 C C . ILE A 1 314 ? -7.480 -27.995 25.121 1.00 20.48 309 ILE A C 1
ATOM 2292 O O . ILE A 1 314 ? -8.270 -28.806 25.655 1.00 20.92 309 ILE A O 1
ATOM 2297 N N . ALA A 1 315 ? -6.222 -28.349 24.760 1.00 18.46 310 ALA A N 1
ATOM 2298 C CA . ALA A 1 315 ? -5.772 -29.717 25.000 1.00 16.77 310 ALA A CA 1
ATOM 2299 C C . ALA A 1 315 ? -4.299 -29.727 25.195 1.00 18.57 310 ALA A C 1
ATOM 2300 O O . ALA A 1 315 ? -3.639 -28.706 25.039 1.00 17.50 310 ALA A O 1
ATOM 2302 N N . ILE A 1 316 ? -3.780 -30.879 25.667 1.00 18.61 311 ILE A N 1
ATOM 2303 C CA . ILE A 1 316 ? -2.375 -31.096 25.821 1.00 20.83 311 ILE A CA 1
ATOM 2304 C C . ILE A 1 316 ? -1.862 -31.718 24.518 1.00 21.67 311 ILE A C 1
ATOM 2305 O O . ILE A 1 316 ? -2.505 -32.618 24.021 1.00 19.29 311 ILE A O 1
ATOM 2310 N N . ALA A 1 317 ? -0.770 -31.260 23.959 1.00 21.01 312 ALA A N 1
ATOM 2311 C CA . ALA A 1 317 ? -0.267 -31.753 22.653 1.00 22.00 312 ALA A CA 1
ATOM 2312 C C . ALA A 1 317 ? -0.058 -33.279 22.633 1.00 21.01 312 ALA A C 1
ATOM 2313 O O . ALA A 1 317 ? -0.369 -33.960 21.659 1.00 22.13 312 ALA A O 1
ATOM 2315 N N . GLY A 1 318 ? 0.425 -33.832 23.744 1.00 22.49 313 GLY A N 1
ATOM 2316 C CA . GLY A 1 318 ? 0.692 -35.309 23.840 1.00 22.57 313 GLY A CA 1
ATOM 2317 C C . GLY A 1 318 ? -0.580 -36.108 23.747 1.00 24.51 313 GLY A C 1
ATOM 2318 O O . GLY A 1 318 ? -0.631 -37.144 23.105 1.00 24.64 313 GLY A O 1
ATOM 2319 N N . ASP A 1 319 ? -1.648 -35.615 24.347 1.00 22.13 314 ASP A N 1
ATOM 2320 C CA . ASP A 1 319 ? -2.959 -36.267 24.166 1.00 21.18 314 ASP A CA 1
ATOM 2321 C C . ASP A 1 319 ? -3.441 -36.139 22.753 1.00 19.96 314 ASP A C 1
ATOM 2322 O O . ASP A 1 319 ? -4.015 -37.100 22.236 1.00 20.65 314 ASP A O 1
ATOM 2327 N N . LEU A 1 320 ? -3.367 -34.947 22.112 1.00 17.36 315 LEU A N 1
ATOM 2328 C CA . LEU A 1 320 ? -3.869 -34.869 20.759 1.00 17.89 315 LEU A CA 1
ATOM 2329 C C . LEU A 1 320 ? -3.056 -35.771 19.837 1.00 20.87 315 LEU A C 1
ATOM 2330 O O . LEU A 1 320 ? -3.646 -36.398 18.933 1.00 21.51 315 LEU A O 1
ATOM 2335 N N . GLU A 1 321 ? -1.715 -35.840 20.046 1.00 21.05 316 GLU A N 1
ATOM 2336 C CA . GLU A 1 321 ? -0.944 -36.567 19.074 1.00 23.97 316 GLU A CA 1
ATOM 2337 C C . GLU A 1 321 ? -1.021 -38.083 19.282 1.00 22.98 316 GLU A C 1
ATOM 2338 O O . GLU A 1 321 ? -0.978 -38.819 18.274 1.00 25.72 316 GLU A O 1
ATOM 2344 N N . PHE A 1 322 ? -1.074 -38.529 20.549 1.00 22.53 317 PHE A N 1
ATOM 2345 C CA . PHE A 1 322 ? -0.968 -39.936 20.850 1.00 25.08 317 PHE A CA 1
ATOM 2346 C C . PHE A 1 322 ? -2.299 -40.682 21.002 1.00 25.76 317 PHE A C 1
ATOM 2347 O O . PHE A 1 322 ? -2.308 -41.917 21.012 1.00 29.34 317 PHE A O 1
ATOM 2355 N N . LYS A 1 323 ? -3.412 -39.964 20.995 1.00 21.06 318 LYS A N 1
ATOM 2356 C CA . LYS A 1 323 ? -4.749 -40.581 21.034 1.00 21.03 318 LYS A CA 1
ATOM 2357 C C . LYS A 1 323 ? -5.219 -40.491 19.563 1.00 21.89 318 LYS A C 1
ATOM 2358 O O . LYS A 1 323 ? -4.635 -39.730 18.735 1.00 21.91 318 LYS A O 1
ATOM 2364 N N . PRO A 1 324 ? -6.217 -41.306 19.184 1.00 21.45 319 PRO A N 1
ATOM 2365 C CA . PRO A 1 324 ? -6.758 -41.238 17.790 1.00 21.49 319 PRO A CA 1
ATOM 2366 C C . PRO A 1 324 ? -7.331 -39.867 17.465 1.00 21.49 319 PRO A C 1
ATOM 2367 O O . PRO A 1 324 ? -7.596 -39.075 18.383 1.00 18.80 319 PRO A O 1
ATOM 2371 N N . VAL A 1 325 ? -7.504 -39.587 16.176 1.00 19.62 320 VAL A N 1
ATOM 2372 C CA A VAL A 1 325 ? -7.993 -38.262 15.787 0.50 19.08 320 VAL A CA 1
ATOM 2373 C CA B VAL A 1 325 ? -8.063 -38.302 15.692 0.50 19.54 320 VAL A CA 1
ATOM 2374 C C . VAL A 1 325 ? -9.362 -37.965 16.358 1.00 19.46 320 VAL A C 1
ATOM 2375 O O . VAL A 1 325 ? -9.691 -36.787 16.558 1.00 18.98 320 VAL A O 1
ATOM 2382 N N . TRP A 1 326 ? -10.172 -39.019 16.688 1.00 17.95 321 TRP A N 1
ATOM 2383 C CA . TRP A 1 326 ? -11.437 -38.666 17.337 1.00 19.45 321 TRP A CA 1
ATOM 2384 C C . TRP A 1 326 ? -11.304 -37.944 18.675 1.00 18.49 321 TRP A C 1
ATOM 2385 O O . TRP A 1 326 ? -12.281 -37.355 19.140 1.00 17.04 321 TRP A O 1
ATOM 2396 N N . TYR A 1 327 ? -10.119 -37.968 19.339 1.00 17.30 322 TYR A N 1
ATOM 2397 C CA . TYR A 1 327 ? -9.989 -37.195 20.570 1.00 17.07 322 TYR A CA 1
ATOM 2398 C C . TYR A 1 327 ? -10.002 -35.728 20.247 1.00 17.08 322 TYR A C 1
ATOM 2399 O O . TYR A 1 327 ? -10.758 -34.988 20.858 1.00 17.01 322 TYR A O 1
ATOM 2408 N N . ALA A 1 328 ? -9.178 -35.298 19.318 1.00 16.39 323 ALA A N 1
ATOM 2409 C CA . ALA A 1 328 ? -9.218 -33.846 18.875 1.00 16.13 323 ALA A CA 1
ATOM 2410 C C . ALA A 1 328 ? -10.619 -33.571 18.382 1.00 14.77 323 ALA A C 1
ATOM 2411 O O . ALA A 1 328 ? -11.138 -32.500 18.693 1.00 15.83 323 ALA A O 1
ATOM 2413 N N . ALA A 1 329 ? -11.278 -34.486 17.654 1.00 15.42 324 ALA A N 1
ATOM 2414 C CA . ALA A 1 329 ? -12.626 -34.151 17.149 1.00 16.33 324 ALA A CA 1
ATOM 2415 C C . ALA A 1 329 ? -13.611 -33.974 18.324 1.00 16.25 324 ALA A C 1
ATOM 2416 O O . ALA A 1 329 ? -14.495 -33.100 18.285 1.00 16.38 324 ALA A O 1
ATOM 2418 N N . SER A 1 330 ? -13.449 -34.837 19.337 1.00 16.45 325 SER A N 1
ATOM 2419 C CA . SER A 1 330 ? -14.335 -34.765 20.524 1.00 16.85 325 SER A CA 1
ATOM 2420 C C . SER A 1 330 ? -14.171 -33.405 21.221 1.00 17.01 325 SER A C 1
ATOM 2421 O O . SER A 1 330 ? -15.152 -32.910 21.789 1.00 16.92 325 SER A O 1
ATOM 2424 N N . LYS A 1 331 ? -12.945 -32.857 21.325 1.00 17.74 326 LYS A N 1
ATOM 2425 C CA . LYS A 1 331 ? -12.731 -31.614 22.051 1.00 19.04 326 LYS A CA 1
ATOM 2426 C C . LYS A 1 331 ? -13.461 -30.530 21.282 1.00 16.68 326 LYS A C 1
ATOM 2427 O O . LYS A 1 331 ? -14.068 -29.593 21.863 1.00 19.24 326 LYS A O 1
ATOM 2433 N N . ILE A 1 332 ? -13.355 -30.571 19.941 1.00 16.72 327 ILE A N 1
ATOM 2434 C CA . ILE A 1 332 ? -14.007 -29.563 19.066 1.00 16.62 327 ILE A CA 1
ATOM 2435 C C . ILE A 1 332 ? -15.536 -29.725 19.216 1.00 16.91 327 ILE A C 1
ATOM 2436 O O . ILE A 1 332 ? -16.222 -28.725 19.398 1.00 18.55 327 ILE A O 1
ATOM 2441 N N . HIS A 1 333 ? -16.028 -30.943 19.166 1.00 16.34 328 HIS A N 1
ATOM 2442 C CA . HIS A 1 333 ? -17.463 -31.201 19.337 1.00 18.35 328 HIS A CA 1
ATOM 2443 C C . HIS A 1 333 ? -17.983 -30.565 20.654 1.00 19.35 328 HIS A C 1
ATOM 2444 O O . HIS A 1 333 ? -19.040 -29.979 20.649 1.00 21.59 328 HIS A O 1
ATOM 2451 N N . ASP A 1 334 ? -17.304 -30.872 21.737 1.00 19.87 329 ASP A N 1
ATOM 2452 C CA . ASP A 1 334 ? -17.747 -30.412 23.094 1.00 21.24 329 ASP A CA 1
ATOM 2453 C C . ASP A 1 334 ? -17.729 -28.904 23.169 1.00 19.98 329 ASP A C 1
ATOM 2454 O O . ASP A 1 334 ? -18.650 -28.299 23.753 1.00 19.86 329 ASP A O 1
ATOM 2459 N N . ALA A 1 335 ? -16.703 -28.304 22.571 1.00 17.53 330 ALA A N 1
ATOM 2460 C CA . ALA A 1 335 ? -16.580 -26.857 22.620 1.00 18.33 330 ALA A CA 1
ATOM 2461 C C . ALA A 1 335 ? -17.657 -26.157 21.796 1.00 21.34 330 ALA A C 1
ATOM 2462 O O . ALA A 1 335 ? -18.177 -25.085 22.227 1.00 20.65 330 ALA A O 1
ATOM 2464 N N . LEU A 1 336 ? -18.004 -26.744 20.670 1.00 19.82 331 LEU A N 1
ATOM 2465 C CA . LEU A 1 336 ? -19.074 -26.152 19.836 1.00 19.38 331 LEU A CA 1
ATOM 2466 C C . LEU A 1 336 ? -20.395 -26.395 20.534 1.00 21.49 331 LEU A C 1
ATOM 2467 O O . LEU A 1 336 ? -21.255 -25.496 20.503 1.00 21.32 331 LEU A O 1
ATOM 2472 N N . ALA A 1 337 ? -20.549 -27.518 21.259 1.00 22.57 332 ALA A N 1
ATOM 2473 C CA . ALA A 1 337 ? -21.846 -27.825 21.855 1.00 25.01 332 ALA A CA 1
ATOM 2474 C C . ALA A 1 337 ? -22.081 -26.806 23.004 1.00 26.55 332 ALA A C 1
ATOM 2475 O O . ALA A 1 337 ? -23.247 -26.436 23.271 1.00 28.68 332 ALA A O 1
ATOM 2477 N N . ARG A 1 338 ? -21.026 -26.242 23.596 1.00 24.30 333 ARG A N 1
ATOM 2478 C CA . ARG A 1 338 ? -21.184 -25.175 24.660 1.00 25.48 333 ARG A CA 1
ATOM 2479 C C . ARG A 1 338 ? -21.720 -23.844 24.080 1.00 24.90 333 ARG A C 1
ATOM 2480 O O . ARG A 1 338 ? -22.082 -22.982 24.822 1.00 26.77 333 ARG A O 1
ATOM 2482 N N . MET A 1 339 ? -21.667 -23.694 22.767 1.00 24.96 334 MET A N 1
ATOM 2483 C CA . MET A 1 339 ? -21.941 -22.378 22.109 1.00 24.67 334 MET A CA 1
ATOM 2484 C C . MET A 1 339 ? -23.488 -22.254 21.891 1.00 25.23 334 MET A C 1
ATOM 2485 O O . MET A 1 339 ? -24.010 -22.090 20.780 1.00 28.10 334 MET A O 1
ATOM 2490 N N . ASP A 1 340 ? -24.241 -22.331 22.955 1.00 22.82 335 ASP A N 1
ATOM 2491 C CA . ASP A 1 340 ? -25.706 -22.217 22.835 1.00 23.69 335 ASP A CA 1
ATOM 2492 C C . ASP A 1 340 ? -26.196 -20.791 23.159 1.00 22.54 335 ASP A C 1
ATOM 2493 O O . ASP A 1 340 ? -25.389 -19.835 23.420 1.00 21.20 335 ASP A O 1
ATOM 2498 N N . ASN A 1 341 ? -27.514 -20.600 23.104 1.00 23.29 336 ASN A N 1
ATOM 2499 C CA . ASN A 1 341 ? -28.023 -19.246 23.315 1.00 24.70 336 ASN A CA 1
ATOM 2500 C C . ASN A 1 341 ? -27.497 -18.623 24.616 1.00 25.00 336 ASN A C 1
ATOM 2501 O O . ASN A 1 341 ? -27.091 -17.456 24.649 1.00 24.60 336 ASN A O 1
ATOM 2506 N N . ASP A 1 342 ? -27.516 -19.396 25.697 1.00 27.04 337 ASP A N 1
ATOM 2507 C CA . ASP A 1 342 ? -27.001 -18.911 26.981 1.00 26.60 337 ASP A CA 1
ATOM 2508 C C . ASP A 1 342 ? -25.617 -18.404 26.890 1.00 23.58 337 ASP A C 1
ATOM 2509 O O . ASP A 1 342 ? -25.390 -17.337 27.452 1.00 23.66 337 ASP A O 1
ATOM 2514 N N . TYR A 1 343 ? -24.732 -19.168 26.232 1.00 22.66 338 TYR A N 1
ATOM 2515 C CA . TYR A 1 343 ? -23.363 -18.806 26.105 1.00 23.28 338 TYR A CA 1
ATOM 2516 C C . TYR A 1 343 ? -23.244 -17.519 25.239 1.00 21.43 338 TYR A C 1
ATOM 2517 O O . TYR A 1 343 ? -22.499 -16.569 25.613 1.00 22.32 338 TYR A O 1
ATOM 2526 N N . LEU A 1 344 ? -24.027 -17.465 24.162 1.00 20.67 339 LEU A N 1
ATOM 2527 C CA . LEU A 1 344 ? -23.896 -16.302 23.193 1.00 21.25 339 LEU A CA 1
ATOM 2528 C C . LEU A 1 344 ? -24.466 -15.059 23.852 1.00 20.04 339 LEU A C 1
ATOM 2529 O O . LEU A 1 344 ? -23.880 -14.012 23.744 1.00 21.52 339 LEU A O 1
ATOM 2534 N N . ARG A 1 345 ? -25.573 -15.198 24.598 1.00 22.21 340 ARG A N 1
ATOM 2535 C CA . ARG A 1 345 ? -26.081 -14.019 25.341 1.00 22.22 340 ARG A CA 1
ATOM 2536 C C . ARG A 1 345 ? -25.116 -13.553 26.417 1.00 19.62 340 ARG A C 1
ATOM 2537 O O . ARG A 1 345 ? -24.920 -12.305 26.634 1.00 21.65 340 ARG A O 1
ATOM 2545 N N . SER A 1 346 ? -24.500 -14.510 27.106 1.00 20.54 341 SER A N 1
ATOM 2546 C CA . SER A 1 346 ? -23.484 -14.162 28.062 1.00 21.66 341 SER A CA 1
ATOM 2547 C C . SER A 1 346 ? -22.330 -13.383 27.407 1.00 19.88 341 SER A C 1
ATOM 2548 O O . SER A 1 346 ? -21.853 -12.404 27.976 1.00 21.19 341 SER A O 1
ATOM 2551 N N . ALA A 1 347 ? -21.894 -13.832 26.231 1.00 19.60 342 ALA A N 1
ATOM 2552 C CA . ALA A 1 347 ? -20.781 -13.182 25.503 1.00 20.19 342 ALA A CA 1
ATOM 2553 C C . ALA A 1 347 ? -21.201 -11.678 25.191 1.00 21.31 342 ALA A C 1
ATOM 2554 O O . ALA A 1 347 ? -20.435 -10.756 25.417 1.00 20.99 342 ALA A O 1
ATOM 2556 N N . LEU A 1 348 ? -22.424 -11.428 24.763 1.00 19.73 343 LEU A N 1
ATOM 2557 C CA . LEU A 1 348 ? -22.798 -10.085 24.451 1.00 20.59 343 LEU A CA 1
ATOM 2558 C C . LEU A 1 348 ? -22.789 -9.192 25.718 1.00 20.51 343 LEU A C 1
ATOM 2559 O O . LEU A 1 348 ? -22.399 -8.010 25.701 1.00 22.19 343 LEU A O 1
ATOM 2564 N N . ASP A 1 349 ? -23.165 -9.786 26.844 1.00 21.76 344 ASP A N 1
ATOM 2565 C CA . ASP A 1 349 ? -23.219 -9.093 28.148 1.00 21.97 344 ASP A CA 1
ATOM 2566 C C . ASP A 1 349 ? -21.792 -8.791 28.633 1.00 23.63 344 ASP A C 1
ATOM 2567 O O . ASP A 1 349 ? -21.544 -7.658 29.152 1.00 25.66 344 ASP A O 1
ATOM 2572 N N . TYR A 1 350 ? -20.881 -9.795 28.507 1.00 22.66 345 TYR A N 1
ATOM 2573 C CA . TYR A 1 350 ? -19.498 -9.582 28.860 1.00 24.48 345 TYR A CA 1
ATOM 2574 C C . TYR A 1 350 ? -18.899 -8.397 28.057 1.00 24.03 345 TYR A C 1
ATOM 2575 O O . TYR A 1 350 ? -18.295 -7.469 28.656 1.00 24.55 345 TYR A O 1
ATOM 2584 N N . LEU A 1 351 ? -19.198 -8.366 26.740 1.00 24.67 346 LEU A N 1
ATOM 2585 C CA . LEU A 1 351 ? -18.669 -7.279 25.902 1.00 28.45 346 LEU A CA 1
ATOM 2586 C C . LEU A 1 351 ? -19.265 -5.932 26.363 1.00 27.72 346 LEU A C 1
ATOM 2587 O O . LEU A 1 351 ? -18.573 -4.885 26.350 1.00 28.17 346 LEU A O 1
ATOM 2592 N N . GLU A 1 352 ? -20.526 -5.948 26.809 1.00 25.77 347 GLU A N 1
ATOM 2593 C CA . GLU A 1 352 ? -21.208 -4.689 27.224 1.00 29.03 347 GLU A CA 1
ATOM 2594 C C . GLU A 1 352 ? -20.507 -4.070 28.465 1.00 33.08 347 GLU A C 1
ATOM 2595 O O . GLU A 1 352 ? -20.496 -2.855 28.702 1.00 32.31 347 GLU A O 1
ATOM 2601 N N . LEU A 1 353 ? -19.919 -4.934 29.286 1.00 29.97 348 LEU A N 1
ATOM 2602 C CA . LEU A 1 353 ? -19.275 -4.458 30.463 1.00 32.32 348 LEU A CA 1
ATOM 2603 C C . LEU A 1 353 ? -17.824 -3.999 30.251 1.00 38.88 348 LEU A C 1
ATOM 2604 O O . LEU A 1 353 ? -17.210 -3.476 31.179 1.00 41.13 348 LEU A O 1
ATOM 2609 N N . GLN A 1 354 ? -17.250 -4.199 29.062 1.00 38.89 349 GLN A N 1
ATOM 2610 C CA . GLN A 1 354 ? -15.871 -3.788 28.851 1.00 43.65 349 GLN A CA 1
ATOM 2611 C C . GLN A 1 354 ? -15.746 -2.294 28.525 1.00 51.78 349 GLN A C 1
ATOM 2612 O O . GLN A 1 354 ? -16.524 -1.766 27.723 1.00 50.64 349 GLN A O 1
ATOM 2618 N N . PRO A 1 355 ? -14.751 -1.607 29.142 1.00 60.06 350 PRO A N 1
ATOM 2619 C CA . PRO A 1 355 ? -14.676 -0.162 28.933 1.00 65.06 350 PRO A CA 1
ATOM 2620 C C . PRO A 1 355 ? -14.392 0.145 27.467 1.00 64.54 350 PRO A C 1
ATOM 2621 O O . PRO A 1 355 ? -14.998 1.066 26.910 1.00 66.17 350 PRO A O 1
ATOM 2625 N N . ASP A 1 356 ? -13.541 -0.671 26.831 1.00 65.52 351 ASP A N 1
ATOM 2626 C CA . ASP A 1 356 ? -13.059 -0.365 25.489 1.00 64.28 351 ASP A CA 1
ATOM 2627 C C . ASP A 1 356 ? -12.968 -1.588 24.584 1.00 58.77 351 ASP A C 1
ATOM 2628 O O . ASP A 1 356 ? -12.090 -2.447 24.759 1.00 54.86 351 ASP A O 1
ATOM 2633 N N . LEU A 1 357 ? -13.880 -1.659 23.621 1.00 49.82 352 LEU A N 1
ATOM 2634 C CA . LEU A 1 357 ? -13.943 -2.795 22.673 1.00 55.44 352 LEU A CA 1
ATOM 2635 C C . LEU A 1 357 ? -12.838 -2.811 21.607 1.00 56.62 352 LEU A C 1
ATOM 2636 O O . LEU A 1 357 ? -12.426 -3.893 21.179 1.00 57.02 352 LEU A O 1
ATOM 2641 N N . LYS A 1 358 ? -12.390 -1.628 21.163 1.00 63.01 353 LYS A N 1
ATOM 2642 C CA . LYS A 1 358 ? -11.217 -1.494 20.280 1.00 65.20 353 LYS A CA 1
ATOM 2643 C C . LYS A 1 358 ? -9.985 -2.189 20.930 1.00 67.36 353 LYS A C 1
ATOM 2644 O O . LYS A 1 358 ? -9.222 -2.894 20.239 1.00 61.33 353 LYS A O 1
ATOM 2646 N N . ALA A 1 359 ? -9.845 -2.028 22.257 1.00 63.89 354 ALA A N 1
ATOM 2647 C CA . ALA A 1 359 ? -8.816 -2.708 23.083 1.00 65.54 354 ALA A CA 1
ATOM 2648 C C . ALA A 1 359 ? -8.785 -4.265 23.033 1.00 73.67 354 ALA A C 1
ATOM 2649 O O . ALA A 1 359 ? -7.773 -4.890 23.396 1.00 78.43 354 ALA A O 1
ATOM 2651 N N . LEU A 1 360 ? -9.885 -4.879 22.594 1.00 72.49 355 LEU A N 1
ATOM 2652 C CA . LEU A 1 360 ? -10.009 -6.337 22.494 1.00 72.49 355 LEU A CA 1
ATOM 2653 C C . LEU A 1 360 ? -9.420 -6.795 21.140 1.00 85.88 355 LEU A C 1
ATOM 2654 O O . LEU A 1 360 ? -10.082 -7.474 20.325 1.00 84.31 355 LEU A O 1
ATOM 2659 N N . VAL A 1 361 ? -8.159 -6.373 20.926 1.00 97.08 356 VAL A N 1
ATOM 2660 C CA . VAL A 1 361 ? -7.369 -6.595 19.689 1.00 90.85 356 VAL A CA 1
ATOM 2661 C C . VAL A 1 361 ? -7.048 -8.088 19.501 1.00 96.15 356 VAL A C 1
ATOM 2662 O O . VAL A 1 361 ? -6.220 -8.658 20.231 1.00 91.15 356 VAL A O 1
ATOM 2666 N N . ARG A 1 362 ? -7.724 -8.712 18.532 1.00 96.17 357 ARG A N 1
ATOM 2667 C CA . ARG A 1 362 ? -7.548 -10.136 18.231 1.00 90.55 357 ARG A CA 1
ATOM 2668 C C . ARG A 1 362 ? -6.648 -10.377 16.971 1.00 95.73 357 ARG A C 1
ATOM 2669 O O . ARG A 1 362 ? -7.160 -10.689 15.851 1.00 78.27 357 ARG A O 1
ATOM 2671 N N . GLY A 1 363 ? -5.319 -10.251 17.191 1.00 87.80 358 GLY A N 1
ATOM 2672 C CA . GLY A 1 363 ? -4.277 -10.231 16.131 1.00 81.31 358 GLY A CA 1
ATOM 2673 C C . GLY A 1 363 ? -3.202 -11.327 16.093 1.00 81.79 358 GLY A C 1
ATOM 2674 O O . GLY A 1 363 ? -3.430 -12.434 16.617 1.00 78.60 358 GLY A O 1
ATOM 2675 N N . ALA A 1 364 ? -2.047 -11.018 15.457 1.00 71.54 359 ALA A N 1
ATOM 2676 C CA . ALA A 1 364 ? -0.908 -11.963 15.210 1.00 67.83 359 ALA A CA 1
ATOM 2677 C C . ALA A 1 364 ? -0.590 -12.778 16.455 1.00 66.58 359 ALA A C 1
ATOM 2678 O O . ALA A 1 364 ? -0.510 -14.015 16.427 1.00 60.14 359 ALA A O 1
ATOM 2680 N N . HIS A 1 365 ? -0.455 -12.102 17.584 1.00 67.14 360 HIS A N 1
ATOM 2681 C CA . HIS A 1 365 ? -0.387 -12.838 18.849 1.00 65.86 360 HIS A CA 1
ATOM 2682 C C . HIS A 1 365 ? -1.299 -14.072 18.802 1.00 59.82 360 HIS A C 1
ATOM 2683 O O . HIS A 1 365 ? -0.785 -15.191 18.940 1.00 47.46 360 HIS A O 1
ATOM 2685 N N . THR A 1 366 ? -2.613 -13.888 18.538 1.00 48.48 361 THR A N 1
ATOM 2686 C CA . THR A 1 366 ? -3.586 -14.863 19.004 1.00 48.23 361 THR A CA 1
ATOM 2687 C C . THR A 1 366 ? -3.332 -16.256 18.420 1.00 34.64 361 THR A C 1
ATOM 2688 O O . THR A 1 366 ? -3.349 -17.211 19.225 1.00 33.05 361 THR A O 1
ATOM 2692 N N . PHE A 1 367 ? -3.042 -16.338 17.096 1.00 32.13 362 PHE A N 1
ATOM 2693 C CA . PHE A 1 367 ? -2.945 -17.699 16.465 1.00 28.86 362 PHE A CA 1
ATOM 2694 C C . PHE A 1 367 ? -1.562 -18.282 16.389 1.00 26.57 362 PHE A C 1
ATOM 2695 O O . PHE A 1 367 ? -1.409 -19.384 15.821 1.00 28.06 362 PHE A O 1
ATOM 2703 N N . LYS A 1 368 ? -0.536 -17.612 16.915 1.00 24.71 363 LYS A N 1
ATOM 2704 C CA . LYS A 1 368 ? 0.826 -18.198 16.808 1.00 28.09 363 LYS A CA 1
ATOM 2705 C C . LYS A 1 368 ? 1.009 -19.471 17.574 1.00 26.91 363 LYS A C 1
ATOM 2706 O O . LYS A 1 368 ? 0.362 -19.647 18.610 1.00 20.91 363 LYS A O 1
ATOM 2719 N N . PRO A 1 370 ? 1.863 -22.009 20.241 1.00 20.63 365 PRO A N 1
ATOM 2720 C CA . PRO A 1 370 ? 1.292 -23.360 19.960 1.00 19.39 365 PRO A CA 1
ATOM 2721 C C . PRO A 1 370 ? -0.199 -23.341 19.707 1.00 17.92 365 PRO A C 1
ATOM 2722 O O . PRO A 1 370 ? -0.791 -24.415 19.601 1.00 18.33 365 PRO A O 1
ATOM 2726 N N . ASN A 1 371 ? -0.799 -22.165 19.568 1.00 17.50 366 ASN A N 1
ATOM 2727 C CA . ASN A 1 371 ? -2.249 -22.113 19.290 1.00 17.66 366 ASN A CA 1
ATOM 2728 C C . ASN A 1 371 ? -2.561 -22.073 17.789 1.00 16.98 366 ASN A C 1
ATOM 2729 O 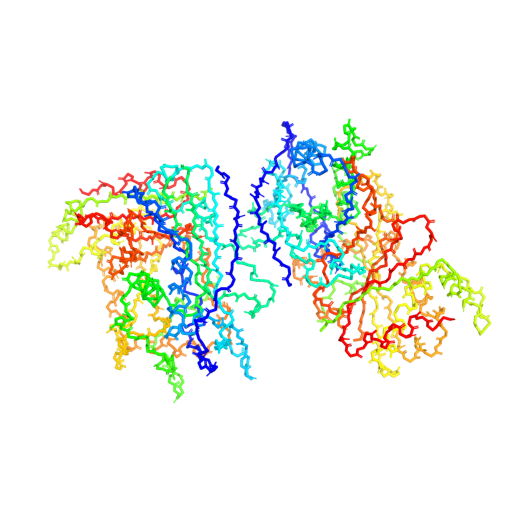O . ASN A 1 371 ? -1.657 -22.064 16.928 1.00 18.42 366 ASN A O 1
ATOM 2734 N N . LEU A 1 372 ? -3.827 -22.064 17.449 1.00 15.17 367 LEU A N 1
ATOM 2735 C CA . LEU A 1 372 ? -4.187 -22.226 16.070 1.00 15.77 367 LEU A CA 1
ATOM 2736 C C . LEU A 1 372 ? -5.603 -21.723 15.900 1.00 15.63 367 LEU A C 1
ATOM 2737 O O . LEU A 1 372 ? -6.407 -21.776 16.855 1.00 17.00 367 LEU A O 1
ATOM 2742 N N . GLY A 1 373 ? -5.901 -21.264 14.668 1.00 15.40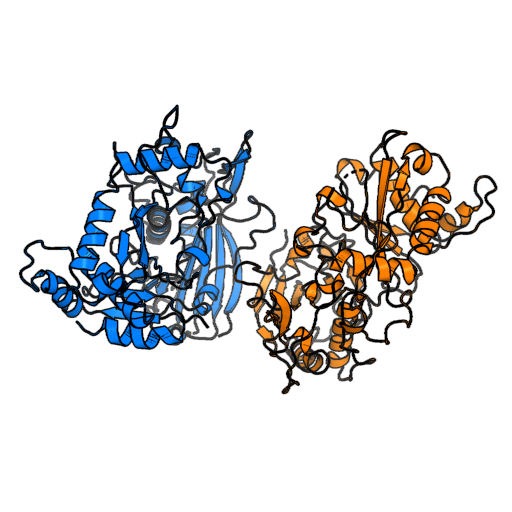 368 GLY A N 1
ATOM 2743 C CA . GLY A 1 373 ? -7.332 -20.900 14.400 1.00 14.65 368 GLY A CA 1
ATOM 2744 C C . GLY A 1 373 ? -7.798 -21.712 13.187 1.00 16.33 368 GLY A C 1
ATOM 2745 O O . GLY A 1 373 ? -7.033 -21.904 12.211 1.00 14.36 368 GLY A O 1
ATOM 2746 N N . ILE A 1 374 ? -9.059 -22.119 13.163 1.00 16.57 369 ILE A N 1
ATOM 2747 C CA A ILE A 1 374 ? -9.605 -22.819 11.986 0.50 17.42 369 ILE A CA 1
ATOM 2748 C CA B ILE A 1 374 ? -9.600 -22.757 11.970 0.50 18.24 369 ILE A CA 1
ATOM 2749 C C . ILE A 1 374 ? -10.999 -22.171 11.712 1.00 19.47 369 ILE A C 1
ATOM 2750 O O . ILE A 1 374 ? -11.821 -22.037 12.673 1.00 19.03 369 ILE A O 1
ATOM 2759 N N . THR A 1 375 ? -11.261 -21.805 10.437 1.00 16.39 370 THR A N 1
ATOM 2760 C CA . THR A 1 375 ? -12.616 -21.408 10.098 1.00 19.19 370 THR A CA 1
ATOM 2761 C C . THR A 1 375 ? -13.039 -22.204 8.845 1.00 20.59 370 THR A C 1
ATOM 2762 O O . THR A 1 375 ? -12.203 -22.431 7.964 1.00 20.73 370 THR A O 1
ATOM 2766 N N . SER A 1 376 ? -14.261 -22.692 8.832 1.00 15.95 371 SER A N 1
ATOM 2767 C CA . SER A 1 376 ? -14.715 -23.471 7.681 1.00 16.92 371 SER A CA 1
ATOM 2768 C C . SER A 1 376 ? -15.621 -22.642 6.825 1.00 15.76 371 SER A C 1
ATOM 2769 O O . SER A 1 376 ? -16.563 -22.036 7.385 1.00 18.01 371 SER A O 1
ATOM 2772 N N . TRP A 1 377 ? -15.367 -22.583 5.527 1.00 15.37 372 TRP A N 1
ATOM 2773 C CA . TRP A 1 377 ? -16.335 -21.986 4.576 1.00 14.97 372 TRP A CA 1
ATOM 2774 C C . TRP A 1 377 ? -17.110 -23.037 3.840 1.00 17.08 372 TRP A C 1
ATOM 2775 O O . TRP A 1 377 ? -17.747 -22.741 2.842 1.00 16.53 372 TRP A O 1
ATOM 2786 N N . VAL A 1 378 ? -17.171 -24.266 4.378 1.00 16.22 373 VAL A N 1
ATOM 2787 C CA . VAL A 1 378 ? -17.815 -25.377 3.642 1.00 17.08 373 VAL A CA 1
ATOM 2788 C C . VAL A 1 378 ? -19.298 -25.158 3.493 1.00 20.91 373 VAL A C 1
ATOM 2789 O O . VAL A 1 378 ? -19.892 -25.502 2.459 1.00 22.24 373 VAL A O 1
ATOM 2793 N N . ARG A 1 379 ? -19.883 -24.476 4.445 1.00 20.06 374 ARG A N 1
ATOM 2794 C CA . ARG A 1 379 ? -21.351 -24.306 4.297 1.00 24.88 374 ARG A CA 1
ATOM 2795 C C . ARG A 1 379 ? -21.705 -22.933 3.719 1.00 27.06 374 ARG A C 1
ATOM 2796 O O . ARG A 1 379 ? -22.900 -22.584 3.722 1.00 28.35 374 ARG A O 1
ATOM 2801 N N . LEU A 1 380 ? -20.736 -22.179 3.251 1.00 22.69 375 LEU A N 1
ATOM 2802 C CA . LEU A 1 380 ? -20.981 -20.792 2.725 1.00 20.45 375 LEU A CA 1
ATOM 2803 C C . LEU A 1 380 ? -21.021 -20.871 1.182 1.00 21.28 375 LEU A C 1
ATOM 2804 O O . LEU A 1 380 ? -20.310 -21.655 0.558 1.00 19.16 375 LEU A O 1
ATOM 2809 N N . PRO A 1 381 ? -21.871 -19.987 0.565 1.00 19.39 376 PRO A N 1
ATOM 2810 C CA . PRO A 1 381 ? -22.099 -20.075 -0.850 1.00 17.74 376 PRO A CA 1
ATOM 2811 C C . PRO A 1 381 ? -20.974 -19.349 -1.588 1.00 17.93 376 PRO A C 1
ATOM 2812 O O . PRO A 1 381 ? -21.228 -18.371 -2.387 1.00 17.81 376 PRO A O 1
ATOM 2816 N N . ILE A 1 382 ? -19.735 -19.852 -1.402 1.00 14.47 377 ILE A N 1
ATOM 2817 C CA . ILE A 1 382 ? -18.596 -19.122 -1.936 1.00 16.39 377 ILE A CA 1
ATOM 2818 C C . ILE A 1 382 ? -18.422 -19.271 -3.424 1.00 15.29 377 ILE A C 1
ATOM 2819 O O . ILE A 1 382 ? -17.616 -18.548 -3.977 1.00 16.62 377 ILE A O 1
ATOM 2824 N N . HIS A 1 383 ? -19.177 -20.143 -4.083 1.00 14.82 378 HIS A N 1
ATOM 2825 C CA . HIS A 1 383 ? -18.987 -20.349 -5.543 1.00 14.88 378 HIS A CA 1
ATOM 2826 C C . HIS A 1 383 ? -20.244 -19.953 -6.321 1.00 13.56 378 HIS A C 1
ATOM 2827 O O . HIS A 1 383 ? -20.366 -20.231 -7.527 1.00 16.70 378 HIS A O 1
ATOM 2834 N N . ASP A 1 384 ? -21.184 -19.267 -5.584 1.00 16.66 379 ASP A N 1
ATOM 2835 C CA . ASP A 1 384 ? -22.484 -18.923 -6.242 1.00 15.25 379 ASP A CA 1
ATOM 2836 C C . ASP A 1 384 ? -22.411 -17.621 -7.068 1.00 15.50 379 ASP A C 1
ATOM 2837 O O . ASP A 1 384 ? -23.390 -17.357 -7.801 1.00 17.32 379 ASP A O 1
ATOM 2842 N N . ALA A 1 385 ? -21.307 -16.854 -7.002 1.00 14.59 380 ALA A N 1
ATOM 2843 C CA . ALA A 1 385 ? -21.308 -15.597 -7.712 1.00 15.41 380 ALA A CA 1
ATOM 2844 C C . ALA A 1 385 ? -21.061 -15.813 -9.216 1.00 15.53 380 ALA A C 1
ATOM 2845 O O . ALA A 1 385 ? -19.937 -15.976 -9.672 1.00 16.16 380 ALA A O 1
ATOM 2847 N N . ASP A 1 386 ? -22.148 -15.725 -9.962 1.00 15.63 381 ASP A N 1
ATOM 2848 C CA . ASP A 1 386 ? -22.068 -15.906 -11.470 1.00 17.27 381 ASP A CA 1
ATOM 2849 C C . ASP A 1 386 ? -22.624 -14.649 -12.056 1.00 16.20 381 ASP A C 1
ATOM 2850 O O . ASP A 1 386 ? -23.818 -14.306 -11.818 1.00 16.57 381 ASP A O 1
ATOM 2855 N N . PHE A 1 387 ? -21.747 -13.843 -12.701 1.00 14.51 382 PHE A N 1
ATOM 2856 C CA . PHE A 1 387 ? -22.179 -12.535 -13.176 1.00 16.26 382 PHE A CA 1
ATOM 2857 C C . PHE A 1 387 ? -22.692 -12.550 -14.609 1.00 18.76 382 PHE A C 1
ATOM 2858 O O . PHE A 1 387 ? -23.017 -11.486 -15.210 1.00 19.92 382 PHE A O 1
ATOM 2866 N N . GLY A 1 388 ? -22.820 -13.760 -15.131 1.00 19.62 383 GLY A N 1
ATOM 2867 C CA . GLY A 1 388 ? -23.369 -13.916 -16.501 1.00 22.06 383 GLY A CA 1
ATOM 2868 C C . GLY A 1 388 ? -22.375 -14.740 -17.321 1.00 20.77 383 GLY A C 1
ATOM 2869 O O . GLY A 1 388 ? -22.697 -15.159 -18.506 1.00 22.66 383 GLY A O 1
ATOM 2870 N N . TRP A 1 389 ? -21.183 -15.007 -16.792 1.00 17.20 384 TRP A N 1
ATOM 2871 C CA . TRP A 1 389 ? -20.223 -15.713 -17.590 1.00 18.10 384 TRP A CA 1
ATOM 2872 C C . TRP A 1 389 ? -19.756 -17.011 -16.898 1.00 21.02 384 TRP A C 1
ATOM 2873 O O . TRP A 1 389 ? -18.687 -17.566 -17.227 1.00 23.86 384 TRP A O 1
ATOM 2884 N N . GLY A 1 390 ? -20.505 -17.454 -15.890 1.00 17.73 385 GLY A N 1
ATOM 2885 C CA . GLY A 1 390 ? -20.196 -18.720 -15.267 1.00 17.97 385 GLY A CA 1
ATOM 2886 C C . GLY A 1 390 ? -19.796 -18.574 -13.798 1.00 18.64 385 GLY A C 1
ATOM 2887 O O . GLY A 1 390 ? -19.349 -17.509 -13.370 1.00 17.22 385 GLY A O 1
ATOM 2888 N N . ARG A 1 391 ? -19.843 -19.675 -13.063 1.00 17.37 386 ARG A N 1
ATOM 2889 C CA . ARG A 1 391 ? -19.334 -19.704 -11.681 1.00 15.98 386 ARG A CA 1
ATOM 2890 C C . ARG A 1 391 ? -17.836 -19.746 -11.633 1.00 15.07 386 ARG A C 1
ATOM 2891 O O . ARG A 1 391 ? -17.124 -20.142 -12.596 1.00 17.25 386 ARG A O 1
ATOM 2899 N N . PRO A 1 392 ? -17.284 -19.228 -10.524 1.00 15.73 387 PRO A N 1
ATOM 2900 C CA . PRO A 1 392 ? -15.794 -19.173 -10.430 1.00 14.70 387 PRO A CA 1
ATOM 2901 C C . PRO A 1 392 ? -15.135 -20.519 -10.362 1.00 17.83 387 PRO A C 1
ATOM 2902 O O . PRO A 1 392 ? -15.734 -21.458 -9.834 1.00 16.75 387 PRO A O 1
ATOM 2906 N N . ILE A 1 393 ? -13.912 -20.617 -10.920 1.00 15.35 388 ILE A N 1
ATOM 2907 C CA . ILE A 1 393 ? -13.059 -21.794 -10.754 1.00 15.46 388 ILE A CA 1
ATOM 2908 C C . ILE A 1 393 ? -12.374 -21.920 -9.386 1.00 16.47 388 ILE A C 1
ATOM 2909 O O . ILE A 1 393 ? -11.866 -23.028 -9.008 1.00 17.91 388 ILE A O 1
ATOM 2914 N N . PHE A 1 394 ? -12.384 -20.804 -8.636 1.00 15.72 389 PHE A N 1
ATOM 2915 C CA . PHE A 1 394 ? -11.774 -20.819 -7.282 1.00 15.14 389 PHE A CA 1
ATOM 2916 C C . PHE A 1 394 ? -12.267 -19.625 -6.534 1.00 14.23 389 PHE A C 1
ATOM 2917 O O . PHE A 1 394 ? -12.516 -18.579 -7.140 1.00 14.61 389 PHE A O 1
ATOM 2925 N N . MET A 1 395 ? -12.532 -19.780 -5.252 1.00 14.15 390 MET A N 1
ATOM 2926 C CA . MET A 1 395 ? -12.717 -18.617 -4.383 1.00 13.95 390 MET A CA 1
ATOM 2927 C C . MET A 1 395 ? -12.053 -18.971 -3.049 1.00 16.01 390 MET A C 1
ATOM 2928 O O . MET A 1 395 ? -12.210 -20.092 -2.499 1.00 15.59 390 MET A O 1
ATOM 2933 N N . GLY A 1 396 ? -11.293 -18.018 -2.492 1.00 14.39 391 GLY A N 1
ATOM 2934 C CA . GLY A 1 396 ? -10.667 -18.252 -1.214 1.00 14.53 391 GLY A CA 1
ATOM 2935 C C . GLY A 1 396 ? -10.206 -16.964 -0.586 1.00 15.03 391 GLY A C 1
ATOM 2936 O O . GLY A 1 396 ? -10.380 -15.866 -1.173 1.00 14.87 391 GLY A O 1
ATOM 2937 N N . PRO A 1 397 ? -9.558 -17.058 0.599 1.00 14.62 392 PRO A N 1
ATOM 2938 C CA . PRO A 1 397 ? -9.051 -15.896 1.233 1.00 15.21 392 PRO A CA 1
ATOM 2939 C C . PRO A 1 397 ? -8.006 -15.215 0.351 1.00 16.88 392 PRO A C 1
ATOM 2940 O O . PRO A 1 397 ? -7.179 -15.841 -0.289 1.00 17.65 392 PRO A O 1
ATOM 2944 N N . GLY A 1 398 ? -8.087 -13.895 0.329 1.00 15.68 393 GLY A N 1
ATOM 2945 C CA . GLY A 1 398 ? -7.084 -13.098 -0.459 1.00 17.44 393 GLY A CA 1
ATOM 2946 C C . GLY A 1 398 ? -5.864 -12.799 0.377 1.00 25.43 393 GLY A C 1
ATOM 2947 O O . GLY A 1 398 ? -5.468 -11.622 0.540 1.00 27.21 393 GLY A O 1
ATOM 2948 N N . GLY A 1 399 ? -5.128 -13.791 0.793 1.00 23.69 394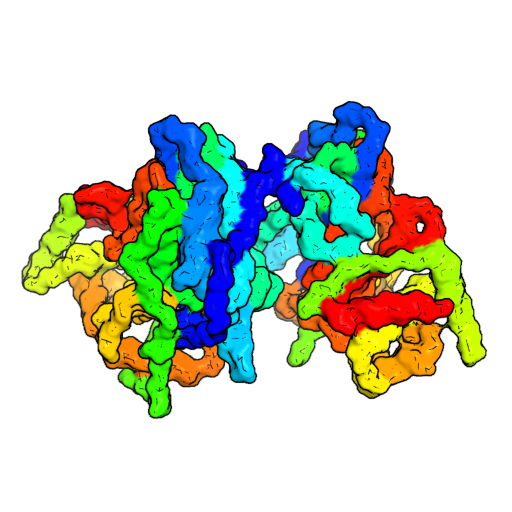 GLY A N 1
ATOM 2949 C CA . GLY A 1 399 ? -3.879 -13.510 1.579 1.00 22.52 394 GLY A CA 1
ATOM 2950 C C . GLY A 1 399 ? -4.211 -13.934 3.002 1.00 28.05 394 GLY A C 1
ATOM 2951 O O . GLY A 1 399 ? -5.364 -13.765 3.473 1.00 33.52 394 GLY A O 1
ATOM 2952 N N . ILE A 1 400 ? -3.313 -14.679 3.653 1.00 25.04 395 ILE A N 1
ATOM 2953 C CA . ILE A 1 400 ? -3.621 -14.986 5.066 1.00 29.87 395 ILE A CA 1
ATOM 2954 C C . ILE A 1 400 ? -2.735 -14.146 5.885 1.00 32.51 395 ILE A C 1
ATOM 2955 O O . ILE A 1 400 ? -1.488 -14.174 5.783 1.00 31.40 395 ILE A O 1
ATOM 2960 N N . ALA A 1 401 ? -3.452 -13.435 6.754 1.00 38.20 396 ALA A N 1
ATOM 2961 C CA . ALA A 1 401 ? -2.922 -12.302 7.510 1.00 44.87 396 ALA A CA 1
ATOM 2962 C C . ALA A 1 401 ? -2.101 -12.666 8.739 1.00 45.10 396 ALA A C 1
ATOM 2963 O O . ALA A 1 401 ? -1.211 -11.909 9.118 1.00 39.18 396 ALA A O 1
ATOM 2965 N N . TYR A 1 402 ? -2.434 -13.784 9.417 1.00 40.39 397 TYR A N 1
ATOM 2966 C CA . TYR A 1 402 ? -1.705 -14.181 10.661 1.00 39.03 397 TYR A CA 1
ATOM 2967 C C . TYR A 1 402 ? -1.180 -15.605 10.488 1.00 32.74 397 TYR A C 1
ATOM 2968 O O . TYR A 1 402 ? -1.935 -16.463 9.994 1.00 35.78 397 TYR A O 1
ATOM 2977 N N . GLU A 1 403 ? 0.065 -15.851 10.825 1.00 29.97 398 GLU A N 1
ATOM 2978 C CA . GLU A 1 403 ? 0.566 -17.194 10.972 1.00 31.15 398 GLU A CA 1
ATOM 2979 C C . GLU A 1 403 ? -0.295 -18.006 11.991 1.00 24.57 398 GLU A C 1
ATOM 2980 O O . GLU A 1 403 ? -0.633 -17.462 13.075 1.00 23.60 398 GLU A O 1
ATOM 2986 N N . GLY A 1 404 ? -0.702 -19.236 11.657 1.00 20.34 399 GLY A N 1
ATOM 2987 C CA . GLY A 1 404 ? -1.475 -20.069 12.615 1.00 19.83 399 GLY A CA 1
ATOM 2988 C C . GLY A 1 404 ? -2.940 -20.040 12.253 1.00 20.09 399 GLY A C 1
ATOM 2989 O O . GLY A 1 404 ? -3.735 -20.588 12.999 1.00 19.77 399 GLY A O 1
ATOM 2990 N N . LEU A 1 405 ? -3.348 -19.445 11.135 1.00 17.82 400 LEU A N 1
ATOM 2991 C CA . LEU A 1 405 ? -4.785 -19.406 10.768 1.00 18.72 400 LEU A CA 1
ATOM 2992 C C . LEU A 1 405 ? -4.997 -20.392 9.620 1.00 17.15 400 LEU A C 1
ATOM 2993 O O . LEU A 1 405 ? -4.221 -20.457 8.675 1.00 18.40 400 LEU A O 1
ATOM 2998 N N . SER A 1 406 ? -6.121 -21.133 9.656 1.00 15.93 401 SER A N 1
ATOM 2999 C CA A SER A 1 406 ? -6.389 -22.087 8.607 0.50 14.87 401 SER A CA 1
ATOM 3000 C CA B SER A 1 406 ? -6.404 -22.123 8.633 0.50 16.49 401 SER A CA 1
ATOM 3001 C C . SER A 1 406 ? -7.825 -21.936 8.164 1.00 16.56 401 SER A C 1
ATOM 3002 O O . SER A 1 406 ? -8.644 -21.515 8.958 1.00 15.99 401 SER A O 1
ATOM 3007 N N . PHE A 1 407 ? -8.093 -22.275 6.907 1.00 15.88 402 PHE A N 1
ATOM 3008 C CA . PHE A 1 407 ? -9.454 -22.124 6.283 1.00 15.32 402 PHE A CA 1
ATOM 3009 C C . PHE A 1 407 ? -9.790 -23.451 5.626 1.00 19.22 402 PHE A C 1
ATOM 3010 O O . PHE A 1 407 ? -8.924 -24.005 4.920 1.00 17.83 402 PHE A O 1
ATOM 3018 N N . ILE A 1 408 ? -10.995 -24.015 5.883 1.00 14.49 403 ILE A N 1
ATOM 3019 C CA . ILE A 1 408 ? -11.347 -25.244 5.125 1.00 15.24 403 ILE A CA 1
ATOM 3020 C C . ILE A 1 408 ? -12.320 -24.757 4.008 1.00 15.84 403 ILE A C 1
ATOM 3021 O O . ILE A 1 408 ? -13.312 -24.085 4.301 1.00 16.69 403 ILE A O 1
ATOM 3026 N N . LEU A 1 409 ? -12.055 -25.129 2.736 1.00 14.11 404 LEU A N 1
ATOM 3027 C CA . LEU A 1 409 ? -12.814 -24.588 1.565 1.00 13.45 404 LEU A CA 1
ATOM 3028 C C . LEU A 1 409 ? -13.507 -25.781 0.920 1.00 14.30 404 LEU A C 1
ATOM 3029 O O . LEU A 1 409 ? -12.915 -26.845 0.694 1.00 17.14 404 LEU A O 1
ATOM 3034 N N . PRO A 1 410 ? -14.757 -25.639 0.494 1.00 13.81 405 PRO A N 1
ATOM 3035 C CA . PRO A 1 410 ? -15.445 -26.653 -0.281 1.00 16.03 405 PRO A CA 1
ATOM 3036 C C . PRO A 1 410 ? -14.949 -26.640 -1.766 1.00 16.56 405 PRO A C 1
ATOM 3037 O O . PRO A 1 410 ? -14.258 -25.710 -2.239 1.00 16.11 405 PRO A O 1
ATOM 3041 N N . SER A 1 411 ? -15.255 -27.703 -2.503 1.00 17.05 406 SER A N 1
ATOM 3042 C CA . SER A 1 411 ? -14.659 -27.828 -3.839 1.00 16.97 406 SER A CA 1
ATOM 3043 C C . SER A 1 411 ? -15.350 -26.987 -4.884 1.00 16.49 406 SER A C 1
ATOM 3044 O O . SER A 1 411 ? -16.619 -27.045 -4.982 1.00 16.67 406 SER A O 1
ATOM 3047 N N . PRO A 1 412 ? -14.631 -26.207 -5.716 1.00 17.07 407 PRO A N 1
ATOM 3048 C CA . PRO A 1 412 ? -15.298 -25.462 -6.794 1.00 16.59 407 PRO A CA 1
ATOM 3049 C C . PRO A 1 412 ? -15.723 -26.373 -7.924 1.00 18.71 407 PRO A C 1
ATOM 3050 O O . PRO A 1 412 ? -16.335 -25.914 -8.889 1.00 19.31 407 PRO A O 1
ATOM 3054 N N . THR A 1 413 ? -15.323 -27.663 -7.908 1.00 19.70 408 THR A N 1
ATOM 3055 C CA . THR A 1 413 ? -15.897 -28.653 -8.960 1.00 20.13 408 THR A CA 1
ATOM 3056 C C . THR A 1 413 ? -17.032 -29.517 -8.404 1.00 21.87 408 THR A C 1
ATOM 3057 O O . THR A 1 413 ? -17.507 -30.438 -9.124 1.00 25.49 408 THR A O 1
ATOM 3061 N N . ASN A 1 414 ? -17.454 -29.272 -7.175 1.00 19.94 409 ASN A N 1
ATOM 3062 C CA . ASN A 1 414 ? -18.562 -30.016 -6.563 1.00 21.68 409 ASN A CA 1
ATOM 3063 C C . ASN A 1 414 ? -18.291 -31.491 -6.535 1.00 24.24 409 ASN A C 1
ATOM 3064 O O . ASN A 1 414 ? -19.222 -32.384 -6.659 1.00 25.98 409 ASN A O 1
ATOM 3069 N N . ASP A 1 415 ? -17.018 -31.847 -6.338 1.00 22.13 410 ASP A N 1
ATOM 3070 C CA . ASP A 1 415 ? -16.637 -33.238 -6.329 1.00 24.42 410 ASP A CA 1
ATOM 3071 C C . ASP A 1 415 ? -16.447 -33.825 -4.903 1.00 23.89 410 ASP A C 1
ATOM 3072 O O . ASP A 1 415 ? -15.936 -34.943 -4.781 1.00 22.82 410 ASP A O 1
ATOM 3077 N N . GLY A 1 416 ? -16.853 -33.136 -3.835 1.00 22.09 411 GLY A N 1
ATOM 3078 C CA . GLY A 1 416 ? -16.765 -33.622 -2.505 1.00 20.31 411 GLY A CA 1
ATOM 3079 C C . GLY A 1 416 ? -15.366 -33.557 -1.900 1.00 22.70 411 GLY A C 1
ATOM 3080 O O . GLY A 1 416 ? -15.206 -33.891 -0.734 1.00 24.40 411 GLY A O 1
ATOM 3081 N N . SER A 1 417 ? -14.376 -33.074 -2.664 1.00 20.23 412 SER A N 1
ATOM 3082 C CA . SER A 1 417 ? -13.063 -32.701 -2.030 1.00 19.23 412 SER A CA 1
ATOM 3083 C C . SER A 1 417 ? -13.174 -31.469 -1.124 1.00 16.98 412 SER A C 1
ATOM 3084 O O . SER A 1 417 ? -14.141 -30.692 -1.186 1.00 18.04 412 SER A O 1
ATOM 3087 N N . MET A 1 418 ? -12.143 -31.235 -0.293 1.00 18.57 413 MET A N 1
ATOM 3088 C CA . MET A 1 418 ? -12.090 -30.017 0.563 1.00 16.76 413 MET A CA 1
ATOM 3089 C C . MET A 1 418 ? -10.614 -29.638 0.611 1.00 20.08 413 MET A C 1
ATOM 3090 O O . MET A 1 418 ? -9.759 -30.477 0.441 1.00 19.72 413 MET A O 1
ATOM 3095 N N . SER A 1 419 ? -10.350 -28.307 0.705 1.00 15.68 414 SER A N 1
ATOM 3096 C CA . SER A 1 419 ? -8.970 -27.870 0.600 1.00 15.30 414 SER A CA 1
ATOM 3097 C C . SER A 1 419 ? -8.748 -27.226 2.005 1.00 16.53 414 SER A C 1
ATOM 3098 O O . SER A 1 419 ? -9.660 -26.569 2.572 1.00 17.47 414 SER A O 1
ATOM 3101 N N . VAL A 1 420 ? -7.540 -27.356 2.490 1.00 15.93 415 VAL A N 1
ATOM 3102 C CA . VAL A 1 420 ? -7.106 -26.706 3.750 1.00 16.11 415 VAL A CA 1
ATOM 3103 C C . VAL A 1 420 ? -6.091 -25.650 3.348 1.00 14.68 415 VAL A C 1
ATOM 3104 O O . VAL A 1 420 ? -5.022 -26.009 2.863 1.00 15.96 415 VAL A O 1
ATOM 3108 N N . ALA A 1 421 ? -6.376 -24.385 3.550 1.00 15.22 416 ALA A N 1
ATOM 3109 C CA . ALA A 1 421 ? -5.398 -23.286 3.257 1.00 15.28 416 ALA A CA 1
ATOM 3110 C C . ALA A 1 421 ? -4.872 -22.980 4.640 1.00 19.06 416 ALA A C 1
ATOM 3111 O O . ALA A 1 421 ? -5.711 -22.778 5.582 1.00 18.91 416 ALA A O 1
ATOM 3113 N N . ILE A 1 422 ? -3.562 -22.821 4.812 1.00 17.39 417 ILE A N 1
ATOM 3114 C CA . ILE A 1 422 ? -3.044 -22.546 6.175 1.00 17.32 417 ILE A CA 1
ATOM 3115 C C . ILE A 1 422 ? -1.770 -21.729 6.105 1.00 17.05 417 ILE A C 1
ATOM 3116 O O . ILE A 1 422 ? -1.028 -21.863 5.106 1.00 16.38 417 ILE A O 1
ATOM 3121 N N . SER A 1 423 ? -1.537 -20.903 7.134 1.00 17.04 418 SER A N 1
ATOM 3122 C CA A SER A 1 423 ? -0.276 -20.166 7.300 0.50 17.73 418 SER A CA 1
ATOM 3123 C CA B SER A 1 423 ? -0.258 -20.140 7.301 0.50 17.56 418 SER A CA 1
ATOM 3124 C C . SER A 1 423 ? 0.485 -20.751 8.503 1.00 18.73 418 SER A C 1
ATOM 3125 O O . SER A 1 423 ? -0.109 -20.916 9.590 1.00 18.31 418 SER A O 1
ATOM 3130 N N . LEU A 1 424 ? 1.800 -21.142 8.316 1.00 17.07 419 LEU A N 1
ATOM 3131 C CA . LEU A 1 424 ? 2.589 -21.719 9.430 1.00 17.61 419 LEU A CA 1
ATOM 3132 C C . LEU A 1 424 ? 3.955 -21.115 9.217 1.00 18.43 419 LEU A C 1
ATOM 3133 O O . LEU A 1 424 ? 4.296 -20.720 8.070 1.00 22.88 419 LEU A O 1
ATOM 3138 N N . GLN A 1 425 ? 4.789 -21.201 10.268 1.00 18.04 420 GLN A N 1
ATOM 3139 C CA . GLN A 1 425 ? 6.234 -20.950 10.036 1.00 20.83 420 GLN A CA 1
ATOM 3140 C C . GLN A 1 425 ? 6.798 -21.820 8.983 1.00 22.56 420 GLN A C 1
ATOM 3141 O O . GLN A 1 425 ? 6.427 -22.993 8.838 1.00 20.66 420 GLN A O 1
ATOM 3147 N N . GLY A 1 426 ? 7.679 -21.247 8.132 1.00 22.67 421 GLY A N 1
ATOM 3148 C CA . GLY A 1 426 ? 8.168 -22.034 7.018 1.00 23.04 421 GLY A CA 1
ATOM 3149 C C . GLY A 1 426 ? 8.749 -23.404 7.310 1.00 21.71 421 GLY A C 1
ATOM 3150 O O . GLY A 1 426 ? 8.493 -24.352 6.544 1.00 24.94 421 GLY A O 1
ATOM 3151 N N . GLU A 1 427 ? 9.430 -23.562 8.442 1.00 22.14 422 GLU A N 1
ATOM 3152 C CA . GLU A 1 427 ? 10.062 -24.843 8.769 1.00 22.47 422 GLU A CA 1
ATOM 3153 C C . GLU A 1 427 ? 9.108 -25.873 9.300 1.00 23.59 422 GLU A C 1
ATOM 3154 O O . GLU A 1 427 ? 9.507 -26.988 9.618 1.00 26.53 422 GLU A O 1
ATOM 3160 N N . HIS A 1 428 ? 7.848 -25.475 9.506 1.00 18.72 423 HIS A N 1
ATOM 3161 C CA . HIS A 1 428 ? 6.785 -26.421 9.885 1.00 19.69 423 HIS A CA 1
ATOM 3162 C C . HIS A 1 428 ? 5.885 -26.834 8.711 1.00 19.44 423 HIS A C 1
ATOM 3163 O O . HIS A 1 428 ? 5.075 -27.826 8.797 1.00 19.00 423 HIS A O 1
ATOM 3170 N N . MET A 1 429 ? 5.963 -26.127 7.597 1.00 19.42 424 MET A N 1
ATOM 3171 C CA . MET A 1 429 ? 4.970 -26.388 6.531 1.00 20.53 424 MET A CA 1
ATOM 3172 C C . MET A 1 429 ? 5.179 -27.773 5.865 1.00 20.73 424 MET A C 1
ATOM 3173 O O . MET A 1 429 ? 4.229 -28.457 5.582 1.00 20.53 424 MET A O 1
ATOM 3178 N N . LYS A 1 430 ? 6.443 -28.161 5.512 1.00 20.90 425 LYS A N 1
ATOM 3179 C CA . LYS A 1 430 ? 6.565 -29.420 4.836 1.00 22.70 425 LYS A CA 1
ATOM 3180 C C . LYS A 1 430 ? 6.198 -30.589 5.761 1.00 20.95 425 LYS A C 1
ATOM 3181 O O . LYS A 1 430 ? 5.524 -31.561 5.294 1.00 20.66 425 LYS A O 1
ATOM 3184 N N . LEU A 1 431 ? 6.411 -30.391 7.073 1.00 20.75 426 LEU A N 1
ATOM 3185 C CA . LEU A 1 431 ? 5.985 -31.468 8.034 1.00 19.14 426 LEU A CA 1
ATOM 3186 C C . LEU A 1 431 ? 4.476 -31.486 8.055 1.00 19.79 426 LEU A C 1
ATOM 3187 O O . LEU A 1 431 ? 3.850 -32.569 8.092 1.00 19.64 426 LEU A O 1
ATOM 3192 N N . PHE A 1 432 ? 3.894 -30.278 8.099 1.00 16.84 427 PHE A N 1
ATOM 3193 C CA . PHE A 1 432 ? 2.413 -30.296 8.091 1.00 16.73 427 PHE A CA 1
ATOM 3194 C C . PHE A 1 432 ? 1.820 -31.049 6.865 1.00 17.80 427 PHE A C 1
ATOM 3195 O O . PHE A 1 432 ? 0.842 -31.829 7.007 1.00 18.66 427 PHE A O 1
ATOM 3203 N N . GLN A 1 433 ? 2.398 -30.751 5.672 1.00 17.26 428 GLN A N 1
ATOM 3204 C CA . GLN A 1 433 ? 1.892 -31.422 4.451 1.00 21.29 428 GLN A CA 1
ATOM 3205 C C . GLN A 1 433 ? 2.046 -32.980 4.639 1.00 19.28 428 GLN A C 1
ATOM 3206 O O . GLN A 1 433 ? 1.114 -33.721 4.330 1.00 21.83 428 GLN A O 1
ATOM 3212 N N . SER A 1 434 ? 3.189 -33.425 5.128 1.00 19.35 429 SER A N 1
ATOM 3213 C CA . SER A 1 434 ? 3.437 -34.858 5.306 1.00 20.49 429 SER A CA 1
ATOM 3214 C C . SER A 1 434 ? 2.370 -35.479 6.248 1.00 21.23 429 SER A C 1
ATOM 3215 O O . SER A 1 434 ? 1.734 -36.521 5.946 1.00 22.60 429 SER A O 1
ATOM 3218 N N . PHE A 1 435 ? 2.094 -34.786 7.354 1.00 17.81 430 PHE A N 1
ATOM 3219 C CA . PHE A 1 435 ? 1.187 -35.384 8.390 1.00 16.96 430 PHE A CA 1
ATOM 3220 C C . PHE A 1 435 ? -0.261 -35.260 7.880 1.00 16.93 430 PHE A C 1
ATOM 3221 O O . PHE A 1 435 ? -1.102 -36.143 8.154 1.00 18.70 430 PHE A O 1
ATOM 3229 N N . LEU A 1 436 ? -0.578 -34.206 7.107 1.00 15.65 431 LEU A N 1
ATOM 3230 C CA . LEU A 1 436 ? -1.960 -34.092 6.659 1.00 14.42 431 LEU A CA 1
ATOM 3231 C C . LEU A 1 436 ? -2.382 -35.322 5.807 1.00 16.50 431 LEU A C 1
ATOM 3232 O O . LEU A 1 436 ? -3.567 -35.683 5.795 1.00 17.68 431 LEU A O 1
ATOM 3237 N N . TYR A 1 437 ? -1.438 -35.862 5.053 1.00 17.59 432 TYR A N 1
ATOM 3238 C CA . TYR A 1 437 ? -1.745 -37.016 4.194 1.00 19.16 432 TYR A CA 1
ATOM 3239 C C . TYR A 1 437 ? -1.549 -38.325 4.876 1.00 21.66 432 TYR A C 1
ATOM 3240 O O . TYR A 1 437 ? -1.667 -39.360 4.204 1.00 24.31 432 TYR A O 1
ATOM 3249 N N . ASP A 1 438 ? -1.216 -38.335 6.143 1.00 20.69 433 ASP A N 1
ATOM 3250 C CA . ASP A 1 438 ? -1.072 -39.599 6.947 1.00 24.62 433 ASP A CA 1
ATOM 3251 C C . ASP A 1 438 ? -2.453 -39.965 7.512 1.00 27.77 433 ASP A C 1
ATOM 3252 O O . ASP A 1 438 ? -2.739 -39.747 8.690 1.00 30.40 433 ASP A O 1
ATOM 3257 N N . ILE A 1 439 ? -3.258 -40.519 6.636 1.00 27.66 434 ILE A N 1
ATOM 3258 C CA . ILE A 1 439 ? -4.666 -40.835 6.933 1.00 29.52 434 ILE A CA 1
ATOM 3259 C C . ILE A 1 439 ? -4.872 -42.359 6.766 1.00 36.09 434 ILE A C 1
ATOM 3260 O O . ILE A 1 439 ? -4.834 -42.828 5.649 1.00 35.36 434 ILE A O 1
ATOM 3266 N N . SER B 1 5 ? -10.394 15.477 -4.222 1.00 70.71 0 SER B N 1
ATOM 3267 C CA . SER B 1 5 ? -11.285 15.718 -5.413 1.00 69.83 0 SER B CA 1
ATOM 3268 C C . SER B 1 5 ? -10.760 14.909 -6.610 1.00 61.49 0 SER B C 1
ATOM 3269 O O . SER B 1 5 ? -11.497 14.312 -7.419 1.00 61.44 0 SER B O 1
ATOM 3272 N N . MET B 1 6 ? -9.445 14.875 -6.674 1.00 54.98 1 MET B N 1
ATOM 3273 C CA . MET B 1 6 ? -8.708 14.368 -7.780 1.00 44.46 1 MET B CA 1
ATOM 3274 C C . MET B 1 6 ? -8.654 12.822 -7.724 1.00 41.15 1 MET B C 1
ATOM 3275 O O . MET B 1 6 ? -8.521 12.274 -6.654 1.00 48.35 1 MET B O 1
ATOM 3280 N N . LYS B 1 7 ? -8.721 12.142 -8.853 1.00 39.31 2 LYS B N 1
ATOM 3281 C CA . LYS B 1 7 ? -8.512 10.671 -8.861 1.00 40.94 2 LYS B CA 1
ATOM 3282 C C . LYS B 1 7 ? -6.988 10.453 -9.008 1.00 34.56 2 LYS B C 1
ATOM 3283 O O . LYS B 1 7 ? -6.359 11.117 -9.873 1.00 33.65 2 LYS B O 1
ATOM 3285 N N . ILE B 1 8 ? -6.425 9.594 -8.146 1.00 33.54 3 ILE B N 1
ATOM 3286 C CA . ILE B 1 8 ? -5.034 9.115 -8.285 1.00 31.45 3 ILE B CA 1
ATOM 3287 C C . ILE B 1 8 ? -5.067 7.593 -8.512 1.00 32.47 3 ILE B C 1
ATOM 3288 O O . ILE B 1 8 ? -5.717 6.913 -7.758 1.00 35.64 3 ILE B O 1
ATOM 3293 N N . GLU B 1 9 ? -4.506 7.080 -9.633 1.00 28.19 4 GLU B N 1
ATOM 3294 C CA . GLU B 1 9 ? -4.525 5.624 -9.880 1.00 30.57 4 GLU B CA 1
ATOM 3295 C C . GLU B 1 9 ? -3.065 5.091 -9.936 1.00 32.45 4 GLU B C 1
ATOM 3296 O O . GLU B 1 9 ? -2.214 5.664 -10.650 1.00 30.28 4 GLU B O 1
ATOM 3302 N N . VAL B 1 10 ? -2.794 4.026 -9.180 1.00 26.68 5 VAL B N 1
ATOM 3303 C CA . VAL B 1 10 ? -1.438 3.497 -9.193 1.00 25.63 5 VAL B CA 1
ATOM 3304 C C . VAL B 1 10 ? -1.240 2.624 -10.448 1.00 26.11 5 VAL B C 1
ATOM 3305 O O . VAL B 1 10 ? -1.973 1.654 -10.680 1.00 25.50 5 VAL B O 1
ATOM 3309 N N . LYS B 1 11 ? -0.214 2.969 -11.249 1.00 24.94 6 LYS B N 1
ATOM 3310 C CA . LYS B 1 11 ? 0.068 2.288 -12.498 1.00 26.42 6 LYS B CA 1
ATOM 3311 C C . LYS B 1 11 ? 1.055 1.159 -12.255 1.00 25.40 6 LYS B C 1
ATOM 3312 O O . LYS B 1 11 ? 0.982 0.172 -12.964 1.00 27.22 6 LYS B O 1
ATOM 3318 N N . GLU B 1 12 ? 1.985 1.346 -11.288 1.00 24.26 7 GLU B N 1
ATOM 3319 C CA . GLU B 1 12 ? 3.021 0.336 -11.074 1.00 26.25 7 GLU B CA 1
ATOM 3320 C C . GLU B 1 12 ? 3.659 0.545 -9.739 1.00 25.18 7 GLU B C 1
ATOM 3321 O O . GLU B 1 12 ? 3.727 1.706 -9.268 1.00 23.80 7 GLU B O 1
ATOM 3327 N N . SER B 1 13 ? 4.042 -0.535 -9.092 1.00 24.92 8 SER B N 1
ATOM 3328 C CA A SER B 1 13 ? 4.715 -0.488 -7.767 0.50 24.69 8 SER B CA 1
ATOM 3329 C CA B SER B 1 13 ? 4.759 -0.438 -7.807 0.50 25.41 8 SER B CA 1
ATOM 3330 C C . SER B 1 13 ? 5.929 -1.426 -7.821 1.00 25.70 8 SER B C 1
ATOM 3331 O O . SER B 1 13 ? 5.797 -2.572 -8.262 1.00 27.80 8 SER B O 1
ATOM 3336 N N . THR B 1 14 ? 7.102 -0.965 -7.386 1.00 23.51 9 THR B N 1
ATOM 3337 C CA . THR B 1 14 ? 8.312 -1.757 -7.381 1.00 24.68 9 THR B CA 1
ATOM 3338 C C . THR B 1 14 ? 9.042 -1.579 -6.030 1.00 24.49 9 THR B C 1
ATOM 3339 O O . THR B 1 14 ? 9.235 -0.425 -5.530 1.00 24.41 9 THR B O 1
ATOM 3343 N N . MET B 1 15 ? 9.572 -2.709 -5.531 1.00 24.94 10 MET B N 1
ATOM 3344 C CA . MET B 1 15 ? 10.515 -2.653 -4.429 1.00 24.50 10 MET B CA 1
ATOM 3345 C C . MET B 1 15 ? 11.896 -2.611 -5.032 1.00 23.76 10 MET B C 1
ATOM 3346 O O . MET B 1 15 ? 12.409 -3.662 -5.499 1.00 24.79 10 MET B O 1
ATOM 3351 N N . VAL B 1 16 ? 12.536 -1.393 -5.056 1.00 21.39 11 VAL B N 1
ATOM 3352 C CA . VAL B 1 16 ? 13.806 -1.194 -5.711 1.00 21.17 11 VAL B CA 1
ATOM 3353 C C . VAL B 1 16 ? 14.970 -1.489 -4.706 1.00 21.89 11 VAL B C 1
ATOM 3354 O O . VAL B 1 16 ? 15.006 -0.990 -3.547 1.00 20.80 11 VAL B O 1
ATOM 3358 N N . ARG B 1 17 ? 15.879 -2.404 -5.166 1.00 22.57 12 ARG B N 1
ATOM 3359 C CA . ARG B 1 17 ? 16.963 -2.834 -4.280 1.00 22.56 12 ARG B CA 1
ATOM 3360 C C . ARG B 1 17 ? 18.264 -2.127 -4.722 1.00 22.11 12 ARG B C 1
ATOM 3361 O O . ARG B 1 17 ? 18.318 -1.597 -5.868 1.00 22.81 12 ARG B O 1
ATOM 3369 N N . PRO B 1 18 ? 19.323 -2.163 -3.910 1.00 21.55 13 PRO B N 1
ATOM 3370 C CA . PRO B 1 18 ? 20.574 -1.616 -4.387 1.00 21.49 13 PRO B CA 1
ATOM 3371 C C . PRO B 1 18 ? 21.098 -2.271 -5.647 1.00 22.66 13 PRO B C 1
ATOM 3372 O O . PRO B 1 18 ? 20.925 -3.486 -5.805 1.00 23.34 13 PRO B O 1
ATOM 3376 N N . ALA B 1 19 ? 21.828 -1.489 -6.466 1.00 20.29 14 ALA B N 1
ATOM 3377 C CA . ALA B 1 19 ? 22.266 -1.925 -7.807 1.00 21.32 14 ALA B CA 1
ATOM 3378 C C . ALA B 1 19 ? 23.291 -3.060 -7.760 1.00 24.19 14 ALA B C 1
ATOM 3379 O O . ALA B 1 19 ? 23.474 -3.767 -8.752 1.00 25.29 1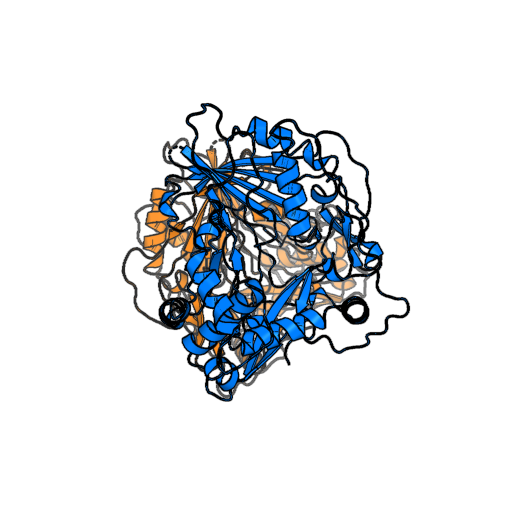4 ALA B O 1
ATOM 3381 N N . GLN B 1 20 ? 23.979 -3.211 -6.620 1.00 23.83 15 GLN B N 1
ATOM 3382 C CA . GLN B 1 20 ? 25.056 -4.238 -6.471 1.00 24.81 15 GLN B CA 1
ATOM 3383 C C . GLN B 1 20 ? 25.083 -4.587 -4.978 1.00 24.99 15 GLN B C 1
ATOM 3384 O O . GLN B 1 20 ? 24.357 -3.944 -4.158 1.00 24.26 15 GLN B O 1
ATOM 3390 N N . GLU B 1 21 ? 25.894 -5.607 -4.618 1.00 24.91 16 GLU B N 1
ATOM 3391 C CA . GLU B 1 21 ? 25.965 -6.062 -3.281 1.00 26.77 16 GLU B CA 1
ATOM 3392 C C . GLU B 1 21 ? 26.577 -5.032 -2.403 1.00 26.01 16 GLU B C 1
ATOM 3393 O O . GLU B 1 21 ? 27.541 -4.309 -2.800 1.00 26.99 16 GLU B O 1
ATOM 3399 N N . THR B 1 22 ? 25.987 -4.884 -1.244 1.00 24.35 17 THR B N 1
ATOM 3400 C CA . THR B 1 22 ? 26.466 -3.893 -0.263 1.00 25.14 17 THR B CA 1
ATOM 3401 C C . THR B 1 22 ? 26.886 -4.589 1.054 1.00 26.30 17 THR B C 1
ATOM 3402 O O . THR B 1 22 ? 26.437 -5.686 1.349 1.00 27.63 17 THR B O 1
ATOM 3406 N N . PRO B 1 23 ? 27.765 -3.945 1.875 1.00 24.66 18 PRO B N 1
ATOM 3407 C CA . PRO B 1 23 ? 28.335 -4.584 3.120 1.00 26.91 18 PRO B CA 1
ATOM 3408 C C . PRO B 1 23 ? 27.222 -4.924 4.104 1.00 27.42 18 PRO B C 1
ATOM 3409 O O . PRO B 1 23 ? 26.119 -4.242 4.191 1.00 27.83 18 PRO B O 1
ATOM 3413 N N . GLY B 1 24 ? 27.477 -5.953 4.876 1.00 27.73 19 GLY B N 1
ATOM 3414 C CA . GLY B 1 24 ? 26.541 -6.272 5.973 1.00 28.43 19 GLY B CA 1
ATOM 3415 C C . GLY B 1 24 ? 26.859 -5.383 7.158 1.00 28.29 19 GLY B C 1
ATOM 3416 O O . GLY B 1 24 ? 28.079 -4.992 7.406 1.00 26.75 19 GLY B O 1
ATOM 3417 N N . ARG B 1 25 ? 25.821 -5.115 7.928 1.00 26.92 20 ARG B N 1
ATOM 3418 C CA . ARG B 1 25 ? 25.943 -4.254 9.110 1.00 26.86 20 ARG B CA 1
ATOM 3419 C C . ARG B 1 25 ? 24.616 -4.286 9.875 1.00 27.18 20 ARG B C 1
ATOM 3420 O O . ARG B 1 25 ? 23.563 -4.243 9.284 1.00 30.04 20 ARG B O 1
ATOM 3428 N N . ASN B 1 26 ? 24.688 -4.299 11.175 1.00 29.21 21 ASN B N 1
ATOM 3429 C CA . ASN B 1 26 ? 23.499 -3.940 12.028 1.00 27.08 21 ASN B CA 1
ATOM 3430 C C . ASN B 1 26 ? 23.775 -2.534 12.567 1.00 28.04 21 ASN B C 1
ATOM 3431 O O . ASN B 1 26 ? 24.629 -2.342 13.431 1.00 31.29 21 ASN B O 1
ATOM 3436 N N . LEU B 1 27 ? 22.984 -1.589 12.131 1.00 24.71 22 LEU B N 1
ATOM 3437 C CA . LEU B 1 27 ? 23.337 -0.184 12.382 1.00 23.68 22 LEU B CA 1
ATOM 3438 C C . LEU B 1 27 ? 22.655 0.271 13.647 1.00 23.93 22 LEU B C 1
ATOM 3439 O O . LEU B 1 27 ? 21.400 0.309 13.737 1.00 22.57 22 LEU B O 1
ATOM 3444 N N . TRP B 1 28 ? 23.493 0.719 14.574 1.00 22.92 23 TRP B N 1
ATOM 3445 C CA . TRP B 1 28 ? 22.987 1.206 15.895 1.00 23.60 23 TRP B CA 1
ATOM 3446 C C . TRP B 1 28 ? 22.215 2.508 15.786 1.00 22.12 23 TRP B C 1
ATOM 3447 O O . TRP B 1 28 ? 22.607 3.336 14.928 1.00 21.06 23 TRP B O 1
ATOM 3458 N N . ASN B 1 29 ? 21.104 2.611 16.552 1.00 21.77 24 ASN B N 1
ATOM 3459 C CA . ASN B 1 29 ? 20.281 3.854 16.579 1.00 21.96 24 ASN B CA 1
ATOM 3460 C C . ASN B 1 29 ? 20.558 4.597 17.880 1.00 20.91 24 ASN B C 1
ATOM 3461 O O . ASN B 1 29 ? 20.563 3.977 18.928 1.00 23.89 24 ASN B O 1
ATOM 3466 N N . SER B 1 30 ? 20.815 5.896 17.819 1.00 21.21 25 SER B N 1
ATOM 3467 C CA . SER B 1 30 ? 21.117 6.636 19.065 1.00 22.49 25 SER B CA 1
ATOM 3468 C C . SER B 1 30 ? 19.752 6.957 19.654 1.00 22.70 25 SER B C 1
ATOM 3469 O O . SER B 1 30 ? 18.678 6.662 19.070 1.00 22.90 25 SER B O 1
ATOM 3472 N N . ASN B 1 31 ? 19.769 7.642 20.790 1.00 21.38 26 ASN B N 1
ATOM 3473 C CA . ASN B 1 31 ? 18.491 7.858 21.447 1.00 24.00 26 ASN B CA 1
ATOM 3474 C C . ASN B 1 31 ? 17.644 8.833 20.682 1.00 22.91 26 ASN B C 1
ATOM 3475 O O . ASN B 1 31 ? 16.431 8.770 20.828 1.00 25.99 26 ASN B O 1
ATOM 3480 N N . VAL B 1 32 ? 18.262 9.736 19.933 1.00 21.01 27 VAL B N 1
ATOM 3481 C CA . VAL B 1 32 ? 17.475 10.660 19.100 1.00 23.28 27 VAL B CA 1
ATOM 3482 C C . VAL B 1 32 ? 17.001 10.013 17.792 1.00 21.72 27 VAL B C 1
ATOM 3483 O O . VAL B 1 32 ? 16.110 10.569 17.172 1.00 23.55 27 VAL B O 1
ATOM 3487 N N . ASP B 1 33 ? 17.528 8.830 17.373 1.00 21.64 28 ASP B N 1
ATOM 3488 C CA . ASP B 1 33 ? 16.977 8.138 16.216 1.00 20.86 28 ASP B CA 1
ATOM 3489 C C . ASP B 1 33 ? 15.738 7.357 16.766 1.00 26.09 28 ASP B C 1
ATOM 3490 O O . ASP B 1 33 ? 14.802 7.124 16.019 1.00 29.45 28 ASP B O 1
ATOM 3495 N N . LEU B 1 34 ? 15.765 6.949 18.052 1.00 23.78 29 LEU B N 1
ATOM 3496 C CA . LEU B 1 34 ? 14.684 6.162 18.674 1.00 27.58 29 LEU B CA 1
ATOM 3497 C C . LEU B 1 34 ? 13.422 6.957 19.059 1.00 32.31 29 LEU B C 1
ATOM 3498 O O . LEU B 1 34 ? 12.336 6.423 18.934 1.00 35.28 29 LEU B O 1
ATOM 3503 N N . VAL B 1 35 ? 13.564 8.182 19.565 1.00 34.34 30 VAL B N 1
ATOM 3504 C CA . VAL B 1 35 ? 12.371 9.037 19.894 1.00 36.09 30 VAL B CA 1
ATOM 3505 C C . VAL B 1 35 ? 11.654 9.583 18.627 1.00 38.73 30 VAL B C 1
ATOM 3506 O O . VAL B 1 35 ? 12.295 10.069 17.733 1.00 38.89 30 VAL B O 1
ATOM 3510 N N . VAL B 1 36 ? 10.312 9.511 18.543 1.00 41.73 31 VAL B N 1
ATOM 3511 C CA . VAL B 1 36 ? 9.596 10.146 17.428 1.00 43.63 31 VAL B CA 1
ATOM 3512 C C . VAL B 1 36 ? 9.849 11.654 17.467 1.00 41.88 31 VAL B C 1
ATOM 3513 O O . VAL B 1 36 ? 9.580 12.280 18.466 1.00 43.99 31 VAL B O 1
ATOM 3515 N N . PRO B 1 37 ? 10.402 12.233 16.389 1.00 40.76 32 PRO B N 1
ATOM 3516 C CA . PRO B 1 37 ? 10.781 13.638 16.458 1.00 40.49 32 PRO B CA 1
ATOM 3517 C C . PRO B 1 37 ? 9.465 14.466 16.402 1.00 43.99 32 PRO B C 1
ATOM 3518 O O . PRO B 1 37 ? 8.497 14.015 15.843 1.00 42.12 32 PRO B O 1
ATOM 3522 N N . ASN B 1 38 ? 9.445 15.657 16.957 1.00 45.46 33 ASN B N 1
ATOM 3523 C CA . ASN B 1 38 ? 8.230 16.486 16.865 1.00 41.37 33 ASN B CA 1
ATOM 3524 C C . ASN B 1 38 ? 7.676 16.901 15.432 1.00 44.56 33 ASN B C 1
ATOM 3525 O O . ASN B 1 38 ? 6.451 16.987 15.216 1.00 46.76 33 ASN B O 1
ATOM 3530 N N . PHE B 1 39 ? 8.563 17.144 14.461 1.00 34.97 34 PHE B N 1
ATOM 3531 C CA . PHE B 1 39 ? 8.137 17.827 13.215 1.00 33.24 34 PHE B CA 1
ATOM 3532 C C . PHE B 1 39 ? 8.443 16.909 12.027 1.00 38.22 34 PHE B C 1
ATOM 3533 O O . PHE B 1 39 ? 8.558 17.391 10.853 1.00 33.40 34 PHE B O 1
ATOM 3541 N N . HIS B 1 40 ? 8.519 15.606 12.346 1.00 34.58 35 HIS B N 1
ATOM 3542 C CA . HIS B 1 40 ? 8.576 14.574 11.324 1.00 32.24 35 HIS B CA 1
ATOM 3543 C C . HIS B 1 40 ? 7.462 14.683 10.304 1.00 29.24 35 HIS B C 1
ATOM 3544 O O . HIS B 1 40 ? 6.239 14.703 10.673 1.00 29.75 35 HIS B O 1
ATOM 3551 N N . THR B 1 41 ? 7.821 14.671 9.002 1.00 27.85 36 THR B N 1
ATOM 3552 C CA . THR B 1 41 ? 6.762 14.845 7.975 1.00 26.35 36 THR B CA 1
ATOM 3553 C C . THR B 1 41 ? 7.184 14.275 6.607 1.00 25.30 36 THR B C 1
ATOM 3554 O O . THR B 1 41 ? 8.323 14.390 6.246 1.00 27.53 36 THR B O 1
ATOM 3558 N N . PRO B 1 42 ? 6.245 13.666 5.884 1.00 23.50 37 PRO B N 1
ATOM 3559 C CA . PRO B 1 42 ? 6.562 13.429 4.492 1.00 20.74 37 PRO B CA 1
ATOM 3560 C C . PRO B 1 42 ? 6.644 14.738 3.688 1.00 20.77 37 PRO B C 1
ATOM 3561 O O . PRO B 1 42 ? 6.219 15.810 4.188 1.00 20.85 37 PRO B O 1
ATOM 3565 N N . SER B 1 43 ? 7.261 14.721 2.506 1.00 17.08 38 SER B N 1
ATOM 3566 C CA A SER B 1 43 ? 7.351 15.966 1.713 0.50 17.29 38 SER B CA 1
ATOM 3567 C CA B SER B 1 43 ? 7.349 15.964 1.710 0.50 17.73 38 SER B CA 1
ATOM 3568 C C . SER B 1 43 ? 6.809 15.710 0.302 1.00 16.47 38 SER B C 1
ATOM 3569 O O . SER B 1 43 ? 6.760 14.545 -0.155 1.00 18.32 38 SER B O 1
ATOM 3574 N N . VAL B 1 44 ? 6.517 16.787 -0.431 1.00 15.97 39 VAL B N 1
ATOM 3575 C CA . VAL B 1 44 ? 6.085 16.617 -1.833 1.00 16.95 39 VAL B CA 1
ATOM 3576 C C . VAL B 1 44 ? 6.786 17.691 -2.683 1.00 17.04 39 VAL B C 1
ATOM 3577 O O . VAL B 1 44 ? 6.866 18.843 -2.212 1.00 19.29 39 VAL B O 1
ATOM 3581 N N . TYR B 1 45 ? 7.372 17.316 -3.831 1.00 16.35 40 TYR B N 1
ATOM 3582 C CA . TYR B 1 45 ? 7.988 18.231 -4.807 1.00 16.85 40 TYR B CA 1
ATOM 3583 C C . TYR B 1 45 ? 7.046 18.307 -5.994 1.00 18.61 40 TYR B C 1
ATOM 3584 O O . TYR B 1 45 ? 6.444 17.250 -6.356 1.00 19.54 40 TYR B O 1
ATOM 3593 N N . PHE B 1 46 ? 6.924 19.478 -6.620 1.00 17.38 41 PHE B N 1
ATOM 3594 C CA . PHE B 1 46 ? 6.143 19.577 -7.891 1.00 17.85 41 PHE B CA 1
ATOM 3595 C C . PHE B 1 46 ? 7.025 20.118 -9.011 1.00 17.97 41 PHE B C 1
ATOM 3596 O O . PHE B 1 46 ? 7.865 21.016 -8.752 1.00 18.16 41 PHE B O 1
ATOM 3604 N N . TYR B 1 47 ? 6.916 19.524 -10.244 1.00 16.86 42 TYR B N 1
ATOM 3605 C CA . TYR B 1 47 ? 7.693 19.949 -11.383 1.00 17.15 42 TYR B CA 1
ATOM 3606 C C . TYR B 1 47 ? 6.817 20.226 -12.549 1.00 18.71 42 TYR B C 1
ATOM 3607 O O . TYR B 1 47 ? 5.808 19.497 -12.813 1.00 19.08 42 TYR B O 1
ATOM 3616 N N . ARG B 1 48 ? 7.120 21.332 -13.252 1.00 21.48 43 ARG B N 1
ATOM 3617 C CA . ARG B 1 48 ? 6.336 21.629 -14.508 1.00 21.63 43 ARG B CA 1
ATOM 3618 C C . ARG B 1 48 ? 6.941 20.969 -15.750 1.00 23.81 43 ARG B C 1
ATOM 3619 O O . ARG B 1 48 ? 8.166 20.698 -15.839 1.00 22.90 43 ARG B O 1
ATOM 3627 N N . PRO B 1 49 ? 6.130 20.613 -16.775 1.00 23.71 44 PRO B N 1
ATOM 3628 C CA . PRO B 1 49 ? 6.677 19.900 -17.936 1.00 27.03 44 PRO B CA 1
ATOM 3629 C C . PRO B 1 49 ? 7.606 20.819 -18.730 1.00 29.36 44 PRO B C 1
ATOM 3630 O O . PRO B 1 49 ? 7.490 22.057 -18.630 1.00 29.07 44 PRO B O 1
ATOM 3634 N N . THR B 1 50 ? 8.554 20.232 -19.421 1.00 27.71 45 THR B N 1
ATOM 3635 C CA . THR B 1 50 ? 9.477 21.015 -20.178 1.00 34.49 45 THR B CA 1
ATOM 3636 C C . THR B 1 50 ? 9.316 20.817 -21.680 1.00 36.69 45 THR B C 1
ATOM 3637 O O . THR B 1 50 ? 10.029 21.466 -22.425 1.00 41.25 45 THR B O 1
ATOM 3641 N N . GLY B 1 51 ? 8.518 19.852 -22.103 1.00 36.67 46 GLY B N 1
ATOM 3642 C CA . GLY B 1 51 ? 8.436 19.493 -23.522 1.00 42.28 46 GLY B CA 1
ATOM 3643 C C . GLY B 1 51 ? 9.310 18.328 -23.954 1.00 45.84 46 GLY B C 1
ATOM 3644 O O . GLY B 1 51 ? 9.219 17.906 -25.104 1.00 47.50 46 GLY B O 1
ATOM 3645 N N . SER B 1 52 ? 10.161 17.809 -23.069 1.00 41.37 47 SER B N 1
ATOM 3646 C CA . SER B 1 52 ? 10.956 16.562 -23.299 1.00 43.79 47 SER B CA 1
ATOM 3647 C C . SER B 1 52 ? 9.961 15.420 -23.433 1.00 44.25 47 SER B C 1
ATOM 3648 O O . SER B 1 52 ? 8.915 15.388 -22.699 1.00 40.63 47 SER B O 1
ATOM 3651 N N . SER B 1 53 ? 10.242 14.488 -24.351 1.00 41.13 48 SER B N 1
ATOM 3652 C CA . SER B 1 53 ? 9.365 13.337 -24.533 1.00 42.20 48 SER B CA 1
ATOM 3653 C C . SER B 1 53 ? 9.607 12.348 -23.391 1.00 43.22 48 SER B C 1
ATOM 3654 O O . SER B 1 53 ? 8.727 11.561 -23.085 1.00 46.86 48 SER B O 1
ATOM 3656 N N . ASN B 1 54 ? 10.744 12.473 -22.691 1.00 36.77 49 ASN B N 1
ATOM 3657 C CA . ASN B 1 54 ? 11.113 11.479 -21.666 1.00 30.08 49 ASN B CA 1
ATOM 3658 C C . ASN B 1 54 ? 10.978 12.034 -20.208 1.00 30.73 49 ASN B C 1
ATOM 3659 O O . ASN B 1 54 ? 11.688 11.578 -19.322 1.00 27.53 49 ASN B O 1
ATOM 3664 N N . PHE B 1 55 ? 10.103 13.024 -20.022 1.00 25.68 50 PHE B N 1
ATOM 3665 C CA . PHE B 1 55 ? 10.010 13.793 -18.714 1.00 24.03 50 PHE B CA 1
ATOM 3666 C C . PHE B 1 55 ? 9.770 12.806 -17.557 1.00 22.77 50 PHE B C 1
ATOM 3667 O O . PHE B 1 55 ? 8.763 12.095 -17.577 1.00 23.59 50 PHE B O 1
ATOM 3675 N N . PHE B 1 56 ? 10.666 12.716 -16.563 1.00 20.54 51 PHE B N 1
ATOM 3676 C CA . PHE B 1 56 ? 10.465 11.788 -15.435 1.00 20.22 51 PHE B CA 1
ATOM 3677 C C . PHE B 1 56 ? 10.244 10.373 -15.809 1.00 21.10 51 PHE B C 1
ATOM 3678 O O . PHE B 1 56 ? 9.500 9.618 -15.124 1.00 20.60 51 PHE B O 1
ATOM 3686 N N . ASP B 1 57 ? 11.052 9.967 -16.797 1.00 21.92 52 ASP B N 1
ATOM 3687 C CA . ASP B 1 57 ? 11.032 8.590 -17.277 1.00 23.95 52 ASP B CA 1
ATOM 3688 C C . ASP B 1 57 ? 11.264 7.644 -16.081 1.00 21.87 52 ASP B C 1
ATOM 3689 O O . ASP B 1 57 ? 12.290 7.755 -15.355 1.00 21.27 52 ASP B O 1
ATOM 3694 N N . ALA B 1 58 ? 10.331 6.726 -15.849 1.00 21.31 53 ALA B N 1
ATOM 3695 C CA . ALA B 1 58 ? 10.372 5.940 -14.613 1.00 22.61 53 ALA B CA 1
ATOM 3696 C C . ALA B 1 58 ? 11.582 5.025 -14.638 1.00 23.75 53 ALA B C 1
ATOM 3697 O O . ALA B 1 58 ? 12.162 4.680 -13.552 1.00 23.18 53 ALA B O 1
ATOM 3699 N N . LYS B 1 59 ? 11.986 4.552 -15.824 1.00 24.40 54 LYS B N 1
ATOM 3700 C CA . LYS B 1 59 ? 13.168 3.657 -15.866 1.00 25.34 54 LYS B CA 1
ATOM 3701 C C . LYS B 1 59 ? 14.438 4.424 -15.454 1.00 23.55 54 LYS B C 1
ATOM 3702 O O . LYS B 1 59 ? 15.248 3.906 -14.720 1.00 23.43 54 LYS B O 1
ATOM 3708 N N . VAL B 1 60 ? 14.558 5.654 -15.897 1.00 22.83 55 VAL B N 1
ATOM 3709 C CA . VAL B 1 60 ? 15.738 6.511 -15.511 1.00 20.94 55 VAL B CA 1
ATOM 3710 C C . VAL B 1 60 ? 15.711 6.657 -13.975 1.00 21.03 55 VAL B C 1
ATOM 3711 O O . VAL B 1 60 ? 16.777 6.464 -13.327 1.00 19.12 55 VAL B O 1
ATOM 3715 N N . LEU B 1 61 ? 14.531 6.976 -13.434 1.00 18.73 56 LEU B N 1
ATOM 3716 C CA . LEU B 1 61 ? 14.410 7.207 -11.965 1.00 18.15 56 LEU B CA 1
ATOM 3717 C C . LEU B 1 61 ? 14.741 5.931 -11.207 1.00 18.78 56 LEU B C 1
ATOM 3718 O O . LEU B 1 61 ? 15.489 5.966 -10.172 1.00 17.56 56 LEU B O 1
ATOM 3723 N N . LYS B 1 62 ? 14.158 4.766 -11.601 1.00 18.01 57 LYS B N 1
ATOM 3724 C CA . LYS B 1 62 ? 14.378 3.602 -10.758 1.00 18.45 57 LYS B CA 1
ATOM 3725 C C . LYS B 1 62 ? 15.810 3.111 -10.866 1.00 19.41 57 LYS B C 1
ATOM 3726 O O . LYS B 1 62 ? 16.417 2.635 -9.893 1.00 18.88 57 LYS B O 1
ATOM 3732 N N . ASP B 1 63 ? 16.403 3.167 -12.047 1.00 20.48 58 ASP B N 1
ATOM 3733 C CA . ASP B 1 63 ? 17.797 2.772 -12.156 1.00 20.43 58 ASP B CA 1
ATOM 3734 C C . ASP B 1 63 ? 18.686 3.659 -11.276 1.00 18.08 58 ASP B C 1
ATOM 3735 O O . ASP B 1 63 ? 19.659 3.164 -10.619 1.00 20.35 58 ASP B O 1
ATOM 3740 N N . ALA B 1 64 ? 18.442 4.959 -11.303 1.00 17.25 59 ALA B N 1
ATOM 3741 C CA . ALA B 1 64 ? 19.191 5.884 -10.458 1.00 16.17 59 ALA B CA 1
ATOM 3742 C C . ALA B 1 64 ? 18.979 5.617 -8.962 1.00 15.83 59 ALA B C 1
ATOM 3743 O O . ALA B 1 64 ? 19.904 5.740 -8.125 1.00 16.84 59 ALA B O 1
ATOM 3745 N N . LEU B 1 65 ? 17.742 5.279 -8.566 1.00 16.28 60 LEU B N 1
ATOM 3746 C CA . LEU B 1 65 ? 17.459 4.973 -7.141 1.00 15.77 60 LEU B CA 1
ATOM 3747 C C . LEU B 1 65 ? 18.266 3.754 -6.726 1.00 17.46 60 LEU B C 1
ATOM 3748 O O . LEU B 1 65 ? 18.919 3.763 -5.631 1.00 16.71 60 LEU B O 1
ATOM 3753 N N . SER B 1 66 ? 18.205 2.675 -7.542 1.00 17.68 61 SER B N 1
ATOM 3754 C CA . SER B 1 66 ? 18.987 1.503 -7.189 1.00 18.62 61 SER B CA 1
ATOM 3755 C C . SER B 1 66 ? 20.525 1.841 -7.026 1.00 18.22 61 SER B C 1
ATOM 3756 O O . SER B 1 66 ? 21.159 1.371 -6.058 1.00 19.14 61 SER B O 1
ATOM 3759 N N . ARG B 1 67 ? 21.073 2.675 -7.889 1.00 18.07 62 ARG B N 1
ATOM 3760 C CA . ARG B 1 67 ? 22.460 3.142 -7.671 1.00 17.99 62 ARG B CA 1
ATOM 3761 C C . ARG B 1 67 ? 22.683 3.945 -6.425 1.00 19.17 62 ARG B C 1
ATOM 3762 O O . ARG B 1 67 ? 23.681 3.787 -5.720 1.00 18.77 62 ARG B O 1
ATOM 3770 N N . ALA B 1 68 ? 21.731 4.836 -6.082 1.00 17.44 63 ALA B N 1
ATOM 3771 C CA . ALA B 1 68 ? 21.896 5.657 -4.857 1.00 17.70 63 ALA B CA 1
ATOM 3772 C C . ALA B 1 68 ? 21.857 4.877 -3.572 1.00 16.92 63 ALA B C 1
ATOM 3773 O O . ALA B 1 68 ? 22.425 5.288 -2.556 1.00 17.79 63 ALA B O 1
ATOM 3775 N N . LEU B 1 69 ? 21.202 3.699 -3.584 1.00 17.16 64 LEU B N 1
ATOM 3776 C CA . LEU B 1 69 ? 21.071 2.854 -2.450 1.00 17.09 64 LEU B CA 1
ATOM 3777 C C . LEU B 1 69 ? 22.370 2.035 -2.182 1.00 21.22 64 LEU B C 1
ATOM 3778 O O . LEU B 1 69 ? 22.410 1.296 -1.211 1.00 23.31 64 LEU B O 1
ATOM 3783 N N . VAL B 1 70 ? 23.401 2.243 -3.018 1.00 18.67 65 VAL B N 1
ATOM 3784 C CA . VAL B 1 70 ? 24.708 1.574 -2.744 1.00 19.57 65 VAL B CA 1
ATOM 3785 C C . VAL B 1 70 ? 25.452 2.437 -1.677 1.00 19.54 65 VAL B C 1
ATOM 3786 O O . VAL B 1 70 ? 25.781 1.877 -0.585 1.00 23.73 65 VAL B O 1
ATOM 3790 N N . PRO B 1 71 ? 25.704 3.742 -1.907 1.00 19.85 66 PRO B N 1
ATOM 3791 C CA . PRO B 1 71 ? 26.352 4.475 -0.817 1.00 20.07 66 PRO B CA 1
ATOM 3792 C C . PRO B 1 71 ? 25.452 4.698 0.418 1.00 19.33 66 PRO B C 1
ATOM 3793 O O . PRO B 1 71 ? 25.943 4.793 1.550 1.00 20.95 66 PRO B O 1
ATOM 3797 N N . PHE B 1 72 ? 24.137 4.758 0.167 1.00 18.95 67 PHE B N 1
ATOM 3798 C CA . PHE B 1 72 ? 23.140 4.963 1.269 1.00 17.94 67 PHE B CA 1
ATOM 3799 C C . PHE B 1 72 ? 22.440 3.624 1.593 1.00 18.82 67 PHE B C 1
ATOM 3800 O O . PHE B 1 72 ? 21.230 3.627 1.817 1.00 21.12 67 PHE B O 1
ATOM 3808 N N . TYR B 1 73 ? 23.229 2.546 1.627 1.00 19.53 68 TYR B N 1
ATOM 3809 C CA . TYR B 1 73 ? 22.630 1.243 1.759 1.00 22.76 68 TYR B CA 1
ATOM 3810 C C . TYR B 1 73 ? 21.782 1.037 3.016 1.00 24.10 68 TYR B C 1
ATOM 3811 O O . TYR B 1 73 ? 20.775 0.278 2.933 1.00 25.23 68 TYR B O 1
ATOM 3820 N N . PRO B 1 74 ? 22.076 1.700 4.181 1.00 23.95 69 PRO B N 1
ATOM 3821 C CA . PRO B 1 74 ? 21.062 1.512 5.229 1.00 24.08 69 PRO B CA 1
ATOM 3822 C C . PRO B 1 74 ? 19.720 1.956 4.929 1.00 22.89 69 PRO B C 1
ATOM 3823 O O . PRO B 1 74 ? 18.786 1.395 5.512 1.00 24.82 69 PRO B O 1
ATOM 3827 N N . MET B 1 75 ? 19.503 2.884 3.961 1.00 21.78 70 MET B N 1
ATOM 3828 C CA . MET B 1 75 ? 18.156 3.220 3.547 1.00 21.60 70 MET B CA 1
ATOM 3829 C C . MET B 1 75 ? 17.333 2.074 2.928 1.00 22.93 70 MET B C 1
ATOM 3830 O O . MET B 1 75 ? 16.073 2.185 2.944 1.00 21.42 70 MET B O 1
ATOM 3835 N N . ALA B 1 76 ? 18.046 1.049 2.427 1.00 22.56 71 ALA B N 1
ATOM 3836 C CA . ALA B 1 76 ? 17.395 -0.126 1.826 1.00 22.39 71 ALA B CA 1
ATOM 3837 C C . ALA B 1 76 ? 17.162 -1.214 2.906 1.00 23.99 71 ALA B C 1
ATOM 3838 O O . ALA B 1 76 ? 16.706 -2.316 2.543 1.00 23.83 71 ALA B O 1
ATOM 3840 N N . GLY B 1 77 ? 17.482 -0.934 4.173 1.00 22.75 72 GLY B N 1
ATOM 3841 C CA . GLY B 1 77 ? 17.441 -2.018 5.205 1.00 24.53 72 GLY B CA 1
ATOM 3842 C C . GLY B 1 77 ? 16.090 -2.048 5.892 1.00 24.82 72 GLY B C 1
ATOM 3843 O O . GLY B 1 77 ? 15.078 -1.459 5.452 1.00 24.56 72 GLY B O 1
ATOM 3844 N N . ARG B 1 78 ? 16.008 -2.862 6.969 1.00 27.93 73 ARG B N 1
ATOM 3845 C CA . ARG B 1 78 ? 14.724 -2.917 7.686 1.00 27.23 73 ARG B CA 1
ATOM 3846 C C . ARG B 1 78 ? 14.960 -2.828 9.203 1.00 27.84 73 ARG B C 1
ATOM 3847 O O . ARG B 1 78 ? 16.042 -3.222 9.715 1.00 32.85 73 ARG B O 1
ATOM 3855 N N . LEU B 1 79 ? 13.962 -2.399 9.931 1.00 30.98 74 LEU B N 1
ATOM 3856 C CA . LEU B 1 79 ? 14.171 -2.432 11.405 1.00 30.69 74 LEU B CA 1
ATOM 3857 C C . LEU B 1 79 ? 14.160 -3.814 12.023 1.00 35.55 74 LEU B C 1
ATOM 3858 O O . LEU B 1 79 ? 13.463 -4.707 11.522 1.00 36.36 74 LEU B O 1
ATOM 3863 N N . LYS B 1 80 ? 14.995 -4.015 13.056 1.00 35.63 75 LYS B N 1
ATOM 3864 C CA . LYS B 1 80 ? 15.064 -5.282 13.839 1.00 38.77 75 LYS B CA 1
ATOM 3865 C C . LYS B 1 80 ? 15.499 -4.954 15.281 1.00 37.90 75 LYS B C 1
ATOM 3866 O O . LYS B 1 80 ? 16.098 -3.909 15.531 1.00 34.15 75 LYS B O 1
ATOM 3870 N N . ARG B 1 81 ? 15.118 -5.774 16.254 1.00 38.33 76 ARG B N 1
ATOM 3871 C CA . ARG B 1 81 ? 15.591 -5.522 17.644 1.00 38.68 76 ARG B CA 1
ATOM 3872 C C . ARG B 1 81 ? 16.862 -6.315 17.906 1.00 39.54 76 ARG B C 1
ATOM 3873 O O . ARG B 1 81 ? 16.996 -7.454 17.467 1.00 43.68 76 ARG B O 1
ATOM 3881 N N . ASP B 1 82 ? 17.834 -5.737 18.598 1.00 40.02 77 ASP B N 1
ATOM 3882 C CA . ASP B 1 82 ? 19.009 -6.537 18.879 1.00 40.47 77 ASP B CA 1
ATOM 3883 C C . ASP B 1 82 ? 18.745 -7.561 20.035 1.00 44.13 77 ASP B C 1
ATOM 3884 O O . ASP B 1 82 ? 17.603 -7.665 20.507 1.00 41.35 77 ASP B O 1
ATOM 3889 N N . GLU B 1 83 ? 19.794 -8.260 20.464 1.00 45.80 78 GLU B N 1
ATOM 3890 C CA . GLU B 1 83 ? 19.706 -9.218 21.576 1.00 53.35 78 GLU B CA 1
ATOM 3891 C C . GLU B 1 83 ? 19.146 -8.608 22.877 1.00 55.84 78 GLU B C 1
ATOM 3892 O O . GLU B 1 83 ? 18.581 -9.338 23.695 1.00 61.93 78 GLU B O 1
ATOM 3895 N N . ASP B 1 84 ? 19.245 -7.275 23.034 1.00 52.15 79 ASP B N 1
ATOM 3896 C CA . ASP B 1 84 ? 18.799 -6.543 24.236 1.00 50.31 79 ASP B CA 1
ATOM 3897 C C . ASP B 1 84 ? 17.441 -5.883 24.051 1.00 47.29 79 ASP B C 1
ATOM 3898 O O . ASP B 1 84 ? 16.962 -5.207 24.943 1.00 45.89 79 ASP B O 1
ATOM 3903 N N . GLY B 1 85 ? 16.844 -6.044 22.887 1.00 43.28 80 GLY B N 1
ATOM 3904 C CA . GLY B 1 85 ? 15.544 -5.464 22.579 1.00 42.91 80 GLY B CA 1
ATOM 3905 C C . GLY B 1 85 ? 15.620 -4.061 21.983 1.00 40.25 80 GLY B C 1
ATOM 3906 O O . GLY B 1 85 ? 14.610 -3.392 21.878 1.00 42.30 80 GLY B O 1
ATOM 3907 N N . ARG B 1 86 ? 16.819 -3.578 21.649 1.00 36.33 81 ARG B N 1
ATOM 3908 C CA . ARG B 1 86 ? 16.930 -2.162 21.125 1.00 33.46 81 ARG B CA 1
ATOM 3909 C C . ARG B 1 86 ? 16.741 -2.233 19.623 1.00 33.26 81 ARG B C 1
ATOM 3910 O O . ARG B 1 86 ? 17.374 -3.030 18.983 1.00 34.35 81 ARG B O 1
ATOM 3918 N N . ILE B 1 87 ? 15.917 -1.361 19.061 1.00 31.72 82 ILE B N 1
ATOM 3919 C CA . ILE B 1 87 ? 15.692 -1.307 17.631 1.00 31.62 82 ILE B CA 1
ATOM 3920 C C . ILE B 1 87 ? 16.954 -0.817 16.914 1.00 28.95 82 ILE B C 1
ATOM 3921 O O . ILE B 1 87 ? 17.548 0.217 17.304 1.00 28.81 82 ILE B O 1
ATOM 3926 N N . GLU B 1 88 ? 17.359 -1.607 15.922 1.00 29.57 83 GLU B N 1
ATOM 3927 C CA . GLU B 1 88 ? 18.488 -1.239 15.009 1.00 29.97 83 GLU B CA 1
ATOM 3928 C C . GLU B 1 88 ? 18.099 -1.352 13.531 1.00 32.67 83 GLU B C 1
ATOM 3929 O O . GLU B 1 88 ? 16.964 -1.763 13.220 1.00 32.19 83 GLU B O 1
ATOM 3935 N N . ILE B 1 89 ? 18.975 -0.890 12.617 1.00 27.16 84 ILE B N 1
ATOM 3936 C CA . ILE B 1 89 ? 18.616 -1.063 11.227 1.00 27.31 84 ILE B CA 1
ATOM 3937 C C . ILE B 1 89 ? 19.417 -2.246 10.731 1.00 27.15 84 ILE B C 1
ATOM 3938 O O . ILE B 1 89 ? 20.683 -2.239 10.760 1.00 25.99 84 ILE B O 1
ATOM 3943 N N . GLU B 1 90 ? 18.727 -3.322 10.285 1.00 27.66 85 GLU B N 1
ATOM 3944 C CA . GLU B 1 90 ? 19.437 -4.467 9.667 1.00 28.11 85 GLU B CA 1
ATOM 3945 C C . GLU B 1 90 ? 19.665 -4.123 8.174 1.00 28.53 85 GLU B C 1
ATOM 3946 O O . GLU B 1 90 ? 18.728 -3.836 7.485 1.00 27.51 85 GLU B O 1
ATOM 3952 N N . CYS B 1 91 ? 20.899 -3.977 7.780 1.00 26.13 86 CYS B N 1
ATOM 3953 C CA . CYS B 1 91 ? 21.191 -3.486 6.443 1.00 27.87 86 CYS B CA 1
ATOM 3954 C C . CYS B 1 91 ? 21.215 -4.716 5.506 1.00 27.32 86 CYS B C 1
ATOM 3955 O O . CYS B 1 91 ? 22.288 -5.322 5.253 1.00 31.02 86 CYS B O 1
ATOM 3958 N N . ASN B 1 92 ? 20.012 -5.076 5.053 1.00 27.89 87 ASN B N 1
ATOM 3959 C CA . ASN B 1 92 ? 19.792 -6.381 4.358 1.00 28.14 87 ASN B CA 1
ATOM 3960 C C . ASN B 1 92 ? 19.453 -6.127 2.867 1.00 30.38 87 ASN B C 1
ATOM 3961 O O . ASN B 1 92 ? 19.261 -7.042 2.127 1.00 28.64 87 ASN B O 1
ATOM 3966 N N . GLY B 1 93 ? 19.370 -4.861 2.449 1.00 26.99 88 GLY B N 1
ATOM 3967 C CA . GLY B 1 93 ? 19.125 -4.530 1.039 1.00 26.44 88 GLY B CA 1
ATOM 3968 C C . GLY B 1 93 ? 17.797 -4.898 0.501 1.00 27.02 88 GLY B C 1
ATOM 3969 O O . GLY B 1 93 ? 17.673 -5.069 -0.709 1.00 30.86 88 GLY B O 1
ATOM 3970 N N . GLU B 1 94 ? 16.791 -4.995 1.349 1.00 26.97 89 GLU B N 1
ATOM 3971 C CA . GLU B 1 94 ? 15.470 -5.395 0.918 1.00 31.77 89 GLU B CA 1
ATOM 3972 C C . GLU B 1 94 ? 14.842 -4.343 0.008 1.00 30.67 89 GLU B C 1
ATOM 3973 O O . GLU B 1 94 ? 14.011 -4.696 -0.834 1.00 29.71 89 GLU B O 1
ATOM 3979 N N . GLY B 1 95 ? 15.171 -3.058 0.244 1.00 28.68 90 GLY B N 1
ATOM 3980 C CA . GLY B 1 95 ? 14.843 -2.043 -0.751 1.00 25.48 90 GLY B CA 1
ATOM 3981 C C . GLY B 1 95 ? 13.882 -0.944 -0.345 1.00 23.82 90 GLY B C 1
ATOM 3982 O O . GLY B 1 95 ? 13.404 -0.942 0.800 1.00 25.77 90 GLY B O 1
ATOM 3983 N N . VAL B 1 96 ? 13.514 -0.065 -1.321 1.00 21.11 91 VAL B N 1
ATOM 3984 C CA . VAL B 1 96 ? 12.675 1.093 -1.072 1.00 22.31 91 VAL B CA 1
ATOM 3985 C C . VAL B 1 96 ? 11.487 0.980 -2.000 1.00 21.50 91 VAL B C 1
ATOM 3986 O O . VAL B 1 96 ? 11.619 0.505 -3.149 1.00 23.92 91 VAL B O 1
ATOM 3990 N N . LEU B 1 97 ? 10.302 1.407 -1.527 1.00 20.56 92 LEU B N 1
ATOM 3991 C CA . LEU B 1 97 ? 9.108 1.239 -2.388 1.00 21.11 92 LEU B CA 1
ATOM 3992 C C . LEU B 1 97 ? 9.045 2.402 -3.368 1.00 20.71 92 LEU B C 1
ATOM 3993 O O . LEU B 1 97 ? 9.113 3.596 -2.920 1.00 20.30 92 LEU B O 1
ATOM 3998 N N . PHE B 1 98 ? 8.837 2.126 -4.664 1.00 21.58 93 PHE B N 1
ATOM 3999 C CA . PHE B 1 98 ? 8.758 3.230 -5.676 1.00 19.34 93 PHE B CA 1
ATOM 4000 C C . PHE B 1 98 ? 7.452 2.999 -6.446 1.00 21.34 93 PHE B C 1
ATOM 4001 O O . PHE B 1 98 ? 7.299 1.920 -7.074 1.00 21.78 93 PHE B O 1
ATOM 4009 N N . VAL B 1 99 ? 6.555 3.956 -6.363 1.00 18.81 94 VAL B N 1
ATOM 4010 C CA . VAL B 1 99 ? 5.212 3.865 -6.956 1.00 20.24 94 VAL B CA 1
ATOM 4011 C C . VAL B 1 99 ? 5.057 4.866 -8.043 1.00 21.19 94 VAL B C 1
ATOM 4012 O O . VAL B 1 99 ? 5.432 6.041 -7.879 1.00 21.28 94 VAL B O 1
ATOM 4016 N N . GLU B 1 100 ? 4.516 4.399 -9.170 1.00 20.12 95 GLU B N 1
ATOM 4017 C CA . GLU B 1 100 ? 4.171 5.289 -10.304 1.00 21.40 95 GLU B CA 1
ATOM 4018 C C . GLU B 1 100 ? 2.685 5.438 -10.359 1.00 21.21 95 GLU B C 1
ATOM 4019 O O . GLU B 1 100 ? 1.970 4.409 -10.395 1.00 22.94 95 GLU B O 1
ATOM 4025 N N . ALA B 1 101 ? 2.201 6.690 -10.357 1.00 22.74 96 ALA B N 1
ATOM 4026 C CA . ALA B 1 101 ? 0.741 6.888 -10.311 1.00 24.99 96 ALA B CA 1
ATOM 4027 C C . ALA B 1 101 ? 0.354 7.939 -11.375 1.00 28.14 96 ALA B C 1
ATOM 4028 O O . ALA B 1 101 ? 1.176 8.734 -11.821 1.00 22.69 96 ALA B O 1
ATOM 4030 N N . GLU B 1 102 ? -0.932 7.958 -11.769 1.00 26.50 97 GLU B N 1
ATOM 4031 C CA . GLU B 1 102 ? -1.462 9.007 -12.684 1.00 29.33 97 GLU B CA 1
ATOM 4032 C C . GLU B 1 102 ? -2.636 9.724 -12.060 1.00 31.52 97 GLU B C 1
ATOM 4033 O O . GLU B 1 102 ? -3.445 9.110 -11.381 1.00 35.07 97 GLU B O 1
ATOM 4039 N N . SER B 1 103 ? -2.790 11.020 -12.308 1.00 31.18 98 SER B N 1
ATOM 4040 C CA . SER B 1 103 ? -3.927 11.750 -11.736 1.00 31.64 98 SER B CA 1
ATOM 4041 C C . SER B 1 103 ? -4.678 12.376 -12.891 1.00 30.69 98 SER B C 1
ATOM 4042 O O . SER B 1 103 ? -4.047 12.708 -13.927 1.00 31.46 98 SER B O 1
ATOM 4045 N N . ASP B 1 104 ? -5.991 12.531 -12.755 1.00 34.59 99 ASP B N 1
ATOM 4046 C CA . ASP B 1 104 ? -6.801 13.162 -13.809 1.00 39.47 99 ASP B CA 1
ATOM 4047 C C . ASP B 1 104 ? -6.808 14.698 -13.694 1.00 44.01 99 ASP B C 1
ATOM 4048 O O . ASP B 1 104 ? -7.468 15.428 -14.503 1.00 47.05 99 ASP B O 1
ATOM 4053 N N . GLY B 1 105 ? -6.160 15.138 -12.621 1.00 35.09 100 GLY B N 1
ATOM 4054 C CA . GLY B 1 105 ? -6.005 16.564 -12.240 1.00 36.47 100 GLY B CA 1
ATOM 4055 C C . GLY B 1 105 ? -4.744 17.157 -12.832 1.00 31.60 100 GLY B C 1
ATOM 4056 O O . GLY B 1 105 ? -3.997 16.464 -13.553 1.00 27.48 100 GLY B O 1
ATOM 4057 N N . VAL B 1 106 ? -4.535 18.462 -12.615 1.00 30.73 101 VAL B N 1
ATOM 4058 C CA . VAL B 1 106 ? -3.351 19.144 -13.168 1.00 28.83 101 VAL B CA 1
ATOM 4059 C C . VAL B 1 106 ? -2.568 19.811 -12.003 1.00 28.76 101 VAL B C 1
ATOM 4060 O O . VAL B 1 106 ? -3.105 20.043 -10.939 1.00 29.87 101 VAL B O 1
ATOM 4064 N N . VAL B 1 107 ? -1.288 20.061 -12.190 1.00 27.11 102 VAL B N 1
ATOM 4065 C CA . VAL B 1 107 ? -0.527 20.700 -11.081 1.00 28.79 102 VAL B CA 1
ATOM 4066 C C . VAL B 1 107 ? -1.230 21.978 -10.597 1.00 32.48 102 VAL B C 1
ATOM 4067 O O . VAL B 1 107 ? -1.298 22.244 -9.395 1.00 32.73 102 VAL B O 1
ATOM 4071 N N . ASP B 1 108 ? -1.846 22.692 -11.518 1.00 36.38 103 ASP B N 1
ATOM 4072 C CA . ASP B 1 108 ? -2.486 23.942 -11.139 1.00 36.28 103 ASP B CA 1
ATOM 4073 C C . ASP B 1 108 ? -3.639 23.784 -10.155 1.00 37.38 103 ASP B C 1
ATOM 4074 O O . ASP B 1 108 ? -3.998 24.733 -9.471 1.00 39.66 103 ASP B O 1
ATOM 4079 N N . ASP B 1 109 ? -4.144 22.557 -9.988 1.00 36.69 104 ASP B N 1
ATOM 4080 C CA . ASP B 1 109 ? -5.243 22.321 -9.081 1.00 36.94 104 ASP B CA 1
ATOM 4081 C C . ASP B 1 109 ? -4.826 22.467 -7.641 1.00 38.10 104 ASP B C 1
ATOM 4082 O O . ASP B 1 109 ? -5.681 22.557 -6.745 1.00 38.91 104 ASP B O 1
ATOM 4087 N N . PHE B 1 110 ? -3.510 22.481 -7.392 1.00 31.41 105 PHE B N 1
ATOM 4088 C CA . PHE B 1 110 ? -3.073 22.584 -6.009 1.00 29.97 105 PHE B CA 1
ATOM 4089 C C . PHE B 1 110 ? -2.849 24.045 -5.609 1.00 30.47 105 PHE B C 1
ATOM 4090 O O . PHE B 1 110 ? -2.494 24.272 -4.422 1.00 30.19 105 PHE B O 1
ATOM 4098 N N . GLY B 1 111 ? -2.989 24.970 -6.565 1.00 29.64 106 GLY B N 1
ATOM 4099 C CA . GLY B 1 111 ? -3.003 26.443 -6.219 1.00 29.97 106 GLY B CA 1
ATOM 4100 C C . GLY B 1 111 ? -1.630 26.829 -5.685 1.00 27.90 106 GLY B C 1
ATOM 4101 O O . GLY B 1 111 ? -0.622 26.592 -6.361 1.00 26.84 106 GLY B O 1
ATOM 4102 N N . ASP B 1 112 ? -1.607 27.326 -4.444 1.00 26.84 107 ASP B N 1
ATOM 4103 C CA . ASP B 1 112 ? -0.349 27.803 -3.814 1.00 27.84 107 ASP B CA 1
ATOM 4104 C C . ASP B 1 112 ? 0.385 26.683 -3.098 1.00 24.39 107 ASP B C 1
ATOM 4105 O O . ASP B 1 112 ? 1.383 26.922 -2.382 1.00 23.49 107 ASP B O 1
ATOM 4110 N N . PHE B 1 113 ? -0.136 25.461 -3.200 1.00 23.80 108 PHE B N 1
ATOM 4111 C CA . PHE B 1 113 ? 0.514 24.302 -2.673 1.00 21.48 108 PHE B CA 1
ATOM 4112 C C . PHE B 1 113 ? 0.466 24.237 -1.138 1.00 24.07 108 PHE B C 1
ATOM 4113 O O . PHE B 1 113 ? 1.301 23.577 -0.545 1.00 22.43 108 PHE B O 1
ATOM 4121 N N . ALA B 1 114 ? -0.588 24.836 -0.515 1.00 23.06 109 ALA B N 1
ATOM 4122 C CA . ALA B 1 114 ? -0.709 24.780 0.970 1.00 23.23 109 ALA B CA 1
ATOM 4123 C C . ALA B 1 114 ? -0.748 23.271 1.324 1.00 22.68 109 ALA B C 1
ATOM 4124 O O . ALA B 1 114 ? -1.413 22.560 0.527 1.00 25.49 109 ALA B O 1
ATOM 4126 N N . PRO B 1 115 ? -0.202 22.835 2.447 1.00 21.96 110 PRO B N 1
ATOM 4127 C CA . PRO B 1 115 ? -0.116 21.418 2.853 1.00 23.99 110 PRO B CA 1
ATOM 4128 C C . PRO B 1 115 ? -1.373 20.870 3.490 1.00 26.42 110 PRO B C 1
ATOM 4129 O O . PRO B 1 115 ? -1.374 20.354 4.633 1.00 25.93 110 PRO B O 1
ATOM 4133 N N . THR B 1 116 ? -2.460 20.996 2.725 1.00 26.73 111 THR B N 1
ATOM 4134 C CA . THR B 1 116 ? -3.692 20.331 3.134 1.00 30.80 111 THR B CA 1
ATOM 4135 C C . THR B 1 116 ? -3.472 18.829 3.169 1.00 31.16 111 THR B C 1
ATOM 4136 O O . THR B 1 116 ? -2.528 18.274 2.627 1.00 28.64 111 THR B O 1
ATOM 4140 N N . LEU B 1 117 ? -4.377 18.144 3.853 1.00 35.53 112 LEU B N 1
ATOM 4141 C CA . LEU B 1 117 ? -4.298 16.684 3.864 1.00 35.58 112 LEU B CA 1
ATOM 4142 C C . LEU B 1 117 ? -4.505 16.031 2.515 1.00 33.09 112 LEU B C 1
ATOM 4143 O O . LEU B 1 117 ? -4.108 14.865 2.356 1.00 35.29 112 LEU B O 1
ATOM 4148 N N . GLU B 1 118 ? -5.048 16.758 1.530 1.00 31.55 113 GLU B N 1
ATOM 4149 C CA . GLU B 1 118 ? -5.082 16.279 0.131 1.00 36.43 113 GLU B CA 1
ATOM 4150 C C . GLU B 1 118 ? -3.648 15.840 -0.348 1.00 35.26 113 GLU B C 1
ATOM 4151 O O . GLU B 1 118 ? -3.532 14.934 -1.167 1.00 30.06 113 GLU B O 1
ATOM 4154 N N . LEU B 1 119 ? -2.561 16.473 0.142 1.00 29.99 114 LEU B N 1
ATOM 4155 C CA . LEU B 1 119 ? -1.239 16.161 -0.400 1.00 27.80 114 LEU B CA 1
ATOM 4156 C C . LEU B 1 119 ? -0.805 14.852 0.066 1.00 28.40 114 LEU B C 1
ATOM 4157 O O . LEU B 1 119 ? 0.064 14.208 -0.606 1.00 31.57 114 LEU B O 1
ATOM 4162 N N . ARG B 1 120 ? -1.377 14.322 1.136 1.00 28.69 115 ARG B N 1
ATOM 4163 C CA . ARG B 1 120 ? -0.988 12.922 1.505 1.00 29.79 115 ARG B CA 1
ATOM 4164 C C . ARG B 1 120 ? -1.269 11.870 0.439 1.00 29.57 115 ARG B C 1
ATOM 4165 O O . ARG B 1 120 ? -0.699 10.736 0.474 1.00 34.14 115 ARG B O 1
ATOM 4173 N N . ARG B 1 121 ? -2.229 12.141 -0.460 1.00 25.27 116 ARG B N 1
ATOM 4174 C CA . ARG B 1 121 ? -2.499 11.186 -1.487 1.00 26.94 116 ARG B CA 1
ATOM 4175 C C . ARG B 1 121 ? -1.331 11.112 -2.553 1.00 24.75 116 ARG B C 1
ATOM 4176 O O . ARG B 1 121 ? -1.349 10.273 -3.460 1.00 24.40 116 ARG B O 1
ATOM 4184 N N . LEU B 1 122 ? -0.353 11.983 -2.400 1.00 22.93 117 LEU B N 1
ATOM 4185 C CA . LEU B 1 122 ? 0.792 11.999 -3.400 1.00 21.36 117 LEU B CA 1
ATOM 4186 C C . LEU B 1 122 ? 1.949 11.186 -2.807 1.00 22.98 117 LEU B C 1
ATOM 4187 O O . LEU B 1 122 ? 3.005 11.097 -3.430 1.00 20.52 117 LEU B O 1
ATOM 4192 N N . ILE B 1 123 ? 1.772 10.595 -1.620 1.00 23.27 118 ILE B N 1
ATOM 4193 C CA . ILE B 1 123 ? 2.815 9.793 -0.963 1.00 23.84 118 ILE B CA 1
ATOM 4194 C C . ILE B 1 123 ? 2.226 8.419 -0.659 1.00 24.10 118 ILE B C 1
ATOM 4195 O O . ILE B 1 123 ? 1.009 8.364 -0.259 1.00 28.26 118 ILE B O 1
ATOM 4200 N N . PRO B 1 124 ? 2.970 7.312 -0.872 1.00 25.87 119 PRO B N 1
ATOM 4201 C CA . PRO B 1 124 ? 2.313 5.982 -0.594 1.00 25.74 119 PRO B CA 1
ATOM 4202 C C . PRO B 1 124 ? 1.919 5.856 0.866 1.00 30.37 119 PRO B C 1
ATOM 4203 O O . PRO B 1 124 ? 2.569 6.364 1.746 1.00 31.52 119 PRO B O 1
ATOM 4207 N N . ALA B 1 125 ? 0.818 5.169 1.170 1.00 33.04 120 ALA B N 1
ATOM 4208 C CA . ALA B 1 125 ? 0.462 5.039 2.569 1.00 38.48 120 ALA B CA 1
ATOM 4209 C C . ALA B 1 125 ? 1.301 3.895 3.102 1.00 39.24 120 ALA B C 1
ATOM 4210 O O . ALA B 1 125 ? 1.625 3.001 2.344 1.00 48.09 120 ALA B O 1
ATOM 4212 N N . VAL B 1 126 ? 1.625 3.882 4.389 1.00 49.37 121 VAL B N 1
ATOM 4213 C CA . VAL B 1 126 ? 2.470 2.814 4.978 1.00 55.25 121 VAL B CA 1
ATOM 4214 C C . VAL B 1 126 ? 1.604 1.972 5.918 1.00 60.64 121 VAL B C 1
ATOM 4215 O O . VAL B 1 126 ? 1.133 2.509 6.928 1.00 52.56 121 VAL B O 1
ATOM 4217 N N . ASP B 1 127 ? 1.366 0.699 5.551 1.00 66.00 122 ASP B N 1
ATOM 4218 C CA . ASP B 1 127 ? 0.635 -0.259 6.402 1.00 75.56 122 ASP B CA 1
ATOM 4219 C C . ASP B 1 127 ? 1.535 -0.687 7.581 1.00 82.42 122 ASP B C 1
ATOM 4220 O O . ASP B 1 127 ? 2.200 -1.729 7.522 1.00 84.09 122 ASP B O 1
ATOM 4222 N N . TYR B 1 128 ? 1.589 0.152 8.626 1.00 86.45 123 TYR B N 1
ATOM 4223 C CA . TYR B 1 128 ? 2.429 -0.095 9.811 1.00 89.43 123 TYR B CA 1
ATOM 4224 C C . TYR B 1 128 ? 1.714 -1.130 10.711 1.00 90.81 123 TYR B C 1
ATOM 4225 O O . TYR B 1 128 ? 1.542 -0.921 11.914 1.00 95.48 123 TYR B O 1
ATOM 4227 N N . SER B 1 129 ? 1.308 -2.247 10.090 1.00 97.46 124 SER B N 1
ATOM 4228 C CA . SER B 1 129 ? 0.327 -3.201 10.650 1.00 100.97 124 SER B CA 1
ATOM 4229 C C . SER B 1 129 ? 0.907 -4.600 10.965 1.00 100.96 124 SER B C 1
ATOM 4230 O O . SER B 1 129 ? 0.725 -5.094 12.083 1.00 107.91 124 SER B O 1
ATOM 4233 N N . GLN B 1 130 ? 1.573 -5.248 10.001 1.00 91.02 125 GLN B N 1
ATOM 4234 C CA . GLN B 1 130 ? 2.581 -6.277 10.353 1.00 81.89 125 GLN B CA 1
ATOM 4235 C C . GLN B 1 130 ? 3.791 -5.557 11.059 1.00 80.92 125 GLN B C 1
ATOM 4236 O O . GLN B 1 130 ? 3.789 -4.301 11.213 1.00 84.55 125 GLN B O 1
ATOM 4238 N N . GLY B 1 131 ? 4.794 -6.324 11.502 1.00 75.31 126 GLY B N 1
ATOM 4239 C CA . GLY B 1 131 ? 5.795 -5.824 12.479 1.00 65.64 126 GLY B CA 1
ATOM 4240 C C . GLY B 1 131 ? 6.795 -4.749 12.050 1.00 60.89 126 GLY B C 1
ATOM 4241 O O . GLY B 1 131 ? 6.782 -4.284 10.888 1.00 65.03 126 GLY B O 1
ATOM 4242 N N . ILE B 1 132 ? 7.644 -4.340 12.998 1.00 51.72 127 ILE B N 1
ATOM 4243 C CA . ILE B 1 132 ? 8.741 -3.437 12.707 1.00 51.12 127 ILE B CA 1
ATOM 4244 C C . ILE B 1 132 ? 9.572 -3.796 11.445 1.00 47.77 127 ILE B C 1
ATOM 4245 O O . ILE B 1 132 ? 10.112 -2.868 10.868 1.00 41.57 127 ILE B O 1
ATOM 4250 N N . SER B 1 133 ? 9.634 -5.072 11.013 1.00 43.06 128 SER B N 1
ATOM 4251 C CA . SER B 1 133 ? 10.516 -5.547 9.934 1.00 40.32 128 SER B CA 1
ATOM 4252 C C . SER B 1 133 ? 9.928 -5.683 8.526 1.00 42.70 128 SER B C 1
ATOM 4253 O O . SER B 1 133 ? 10.651 -6.137 7.626 1.00 39.37 128 SER B O 1
ATOM 4256 N N . SER B 1 134 ? 8.647 -5.325 8.380 1.00 42.98 129 SER B N 1
ATOM 4257 C CA . SER B 1 134 ? 7.804 -5.684 7.231 1.00 46.17 129 SER B CA 1
ATOM 4258 C C . SER B 1 134 ? 7.653 -4.546 6.271 1.00 47.98 129 SER B C 1
ATOM 4259 O O . SER B 1 134 ? 7.240 -4.770 5.143 1.00 47.51 129 SER B O 1
ATOM 4262 N N . TYR B 1 135 ? 7.988 -3.328 6.709 1.00 42.56 130 TYR B N 1
ATOM 4263 C CA . TYR B 1 135 ? 7.784 -2.164 5.864 1.00 40.82 130 TYR B CA 1
ATOM 4264 C C . TYR B 1 135 ? 9.148 -1.566 5.471 1.00 33.44 130 TYR B C 1
ATOM 4265 O O . TYR B 1 135 ? 10.095 -1.561 6.265 1.00 29.22 130 TYR B O 1
ATOM 4274 N N . ALA B 1 136 ? 9.194 -1.000 4.283 1.00 31.96 131 ALA B N 1
ATOM 4275 C CA . ALA B 1 136 ? 10.361 -0.205 3.860 1.00 30.45 131 ALA B CA 1
ATOM 4276 C C . ALA B 1 136 ? 10.618 1.039 4.752 1.00 26.06 131 ALA B C 1
ATOM 4277 O O . ALA B 1 136 ? 9.672 1.633 5.275 1.00 28.08 131 ALA B O 1
ATOM 4279 N N . LEU B 1 137 ? 11.898 1.433 4.891 1.00 23.49 132 LEU B N 1
ATOM 4280 C CA . LEU B 1 137 ? 12.175 2.725 5.569 1.00 22.16 132 LEU B CA 1
ATOM 4281 C C . LEU B 1 137 ? 11.868 3.934 4.740 1.00 23.66 132 LEU B C 1
ATOM 4282 O O . LEU B 1 137 ? 11.776 5.028 5.277 1.00 22.33 132 LEU B O 1
ATOM 4287 N N . LEU B 1 138 ? 11.705 3.754 3.433 1.00 22.01 133 LEU B N 1
ATOM 4288 C CA . LEU B 1 138 ? 11.542 4.932 2.562 1.00 20.36 133 LEU B CA 1
ATOM 4289 C C . LEU B 1 138 ? 10.478 4.475 1.573 1.00 19.05 133 LEU B C 1
ATOM 4290 O O . LEU B 1 138 ? 10.598 3.423 0.967 1.00 20.43 133 LEU B O 1
ATOM 4295 N N . VAL B 1 139 ? 9.537 5.365 1.323 1.00 19.25 134 VAL B N 1
ATOM 4296 C CA . VAL B 1 139 ? 8.554 5.123 0.248 1.00 19.82 134 VAL B CA 1
ATOM 4297 C C . VAL B 1 139 ? 8.499 6.385 -0.675 1.00 18.29 134 VAL B C 1
ATOM 4298 O O . VAL B 1 139 ? 8.638 7.561 -0.207 1.00 18.13 134 VAL B O 1
ATOM 4302 N N . LEU B 1 140 ? 8.311 6.154 -1.954 1.00 18.05 135 LEU B N 1
ATOM 4303 C CA . LEU B 1 140 ? 8.466 7.221 -2.948 1.00 16.11 135 LEU B CA 1
ATOM 4304 C C . LEU B 1 140 ? 7.334 7.061 -3.960 1.00 17.77 135 LEU B C 1
ATOM 4305 O O . LEU B 1 140 ? 7.062 5.891 -4.362 1.00 20.45 135 LEU B O 1
ATOM 4310 N N . GLN B 1 141 ? 6.726 8.177 -4.383 1.00 17.78 136 GLN B N 1
ATOM 4311 C CA . GLN B 1 141 ? 5.733 8.101 -5.431 1.00 18.13 136 GLN B CA 1
ATOM 4312 C C . GLN B 1 141 ? 5.913 9.203 -6.451 1.00 17.62 136 GLN B C 1
ATOM 4313 O O . GLN B 1 141 ? 6.006 10.372 -6.074 1.00 17.14 136 GLN B O 1
ATOM 4319 N N . VAL B 1 142 ? 5.945 8.828 -7.742 1.00 16.89 137 VAL B N 1
ATOM 4320 C CA . VAL B 1 142 ? 5.927 9.839 -8.834 1.00 17.00 137 VAL B CA 1
ATOM 4321 C C . VAL B 1 142 ? 4.555 9.822 -9.404 1.00 17.79 137 VAL B C 1
ATOM 4322 O O . VAL B 1 142 ? 4.079 8.704 -9.787 1.00 20.40 137 VAL B O 1
ATOM 4326 N N . THR B 1 143 ? 3.893 10.960 -9.407 1.00 17.00 138 THR B N 1
ATOM 4327 C CA . THR B 1 143 ? 2.552 11.080 -9.947 1.00 18.57 138 THR B CA 1
ATOM 4328 C C . THR B 1 143 ? 2.633 11.934 -11.189 1.00 21.00 138 THR B C 1
ATOM 4329 O O . THR B 1 143 ? 3.169 13.063 -11.193 1.00 20.06 138 THR B O 1
ATOM 4333 N N . TYR B 1 144 ? 2.027 11.410 -12.278 1.00 21.23 139 TYR B N 1
ATOM 4334 C CA . TYR B 1 144 ? 2.026 12.112 -13.553 1.00 22.88 139 TYR B CA 1
ATOM 4335 C C . TYR B 1 144 ? 0.658 12.734 -13.771 1.00 25.71 139 TYR B C 1
ATOM 4336 O O . TYR B 1 144 ? -0.381 12.005 -13.718 1.00 25.73 139 TYR B O 1
ATOM 4345 N N . PHE B 1 145 ? 0.620 14.057 -13.985 1.00 23.10 140 PHE B N 1
ATOM 4346 C CA . PHE B 1 145 ? -0.650 14.821 -14.080 1.00 25.65 140 PHE B CA 1
ATOM 4347 C C . PHE B 1 145 ? -1.062 15.030 -15.553 1.00 27.57 140 PHE B C 1
ATOM 4348 O O . PHE B 1 145 ? -0.254 14.817 -16.500 1.00 26.17 140 PHE B O 1
ATOM 4356 N N . LYS B 1 146 ? -2.347 15.393 -15.739 1.00 27.83 141 LYS B N 1
ATOM 4357 C CA . LYS B 1 146 ? -2.916 15.425 -17.108 1.00 32.68 141 LYS B CA 1
ATOM 4358 C C . LYS B 1 146 ? -2.227 16.391 -18.069 1.00 34.29 141 LYS B C 1
ATOM 4359 O O . LYS B 1 146 ? -2.165 16.095 -19.264 1.00 39.57 141 LYS B O 1
ATOM 4372 N N . GLY B 1 148 ? 0.943 17.230 -17.985 1.00 27.41 143 GLY B N 1
ATOM 4373 C CA . GLY B 1 148 ? 2.353 16.864 -18.134 1.00 27.64 143 GLY B CA 1
ATOM 4374 C C . GLY B 1 148 ? 3.202 17.142 -16.893 1.00 25.27 143 GLY B C 1
ATOM 4375 O O . GLY B 1 148 ? 4.402 16.793 -16.862 1.00 26.28 143 GLY B O 1
ATOM 4376 N N . GLY B 1 149 ? 2.588 17.758 -15.912 1.00 20.12 144 GLY B N 1
ATOM 4377 C CA . GLY B 1 149 ? 3.339 18.054 -14.590 1.00 21.39 144 GLY B CA 1
ATOM 4378 C C . GLY B 1 149 ? 3.543 16.732 -13.810 1.00 19.20 144 GLY B C 1
ATOM 4379 O O . GLY B 1 149 ? 2.955 15.704 -14.131 1.00 21.33 144 GLY B O 1
ATOM 4380 N N . VAL B 1 150 ? 4.480 16.758 -12.840 1.00 18.83 145 VAL B N 1
ATOM 4381 C CA . VAL B 1 150 ? 4.799 15.607 -12.027 1.00 19.07 145 VAL B CA 1
ATOM 4382 C C . VAL B 1 150 ? 4.929 16.076 -10.560 1.00 19.81 145 VAL B C 1
ATOM 4383 O O . VAL B 1 150 ? 5.360 17.233 -10.303 1.00 17.88 145 VAL B O 1
ATOM 4387 N N . SER B 1 151 ? 4.503 15.196 -9.650 1.00 16.31 146 SER B N 1
ATOM 4388 C CA . SER B 1 151 ? 4.880 15.354 -8.225 1.00 16.63 146 SER B CA 1
ATOM 4389 C C . SER B 1 151 ? 5.720 14.146 -7.820 1.00 15.62 146 SER B C 1
ATOM 4390 O O . SER B 1 151 ? 5.562 13.008 -8.307 1.00 16.64 146 SER B O 1
ATOM 4393 N N . LEU B 1 152 ? 6.651 14.418 -6.877 1.00 14.57 147 LEU B N 1
ATOM 4394 C CA . LEU B 1 152 ? 7.383 13.364 -6.218 1.00 15.29 147 LEU B CA 1
ATOM 4395 C C . LEU B 1 152 ? 7.090 13.468 -4.706 1.00 16.52 147 LEU B C 1
ATOM 4396 O O . LEU B 1 152 ? 7.243 14.536 -4.115 1.00 17.57 147 LEU B O 1
ATOM 4401 N N . GLY B 1 153 ? 6.534 12.416 -4.171 1.00 16.08 148 GLY B N 1
ATOM 4402 C CA . GLY B 1 153 ? 6.142 12.350 -2.807 1.00 16.08 148 GLY B CA 1
ATOM 4403 C C . GLY B 1 153 ? 7.130 11.433 -2.070 1.00 18.14 148 GLY B C 1
ATOM 4404 O O . GLY B 1 153 ? 7.447 10.359 -2.577 1.00 18.59 148 GLY B O 1
ATOM 4405 N N . VAL B 1 154 ? 7.620 11.875 -0.892 1.00 16.86 149 VAL B N 1
ATOM 4406 C CA . VAL B 1 154 ? 8.673 11.131 -0.139 1.00 18.61 149 VAL B CA 1
ATOM 4407 C C . VAL B 1 154 ? 8.211 10.901 1.284 1.00 19.93 149 VAL B C 1
ATOM 4408 O O . VAL B 1 154 ? 7.869 11.865 1.989 1.00 19.37 149 VAL B O 1
ATOM 4412 N N . GLY B 1 155 ? 8.247 9.667 1.765 1.00 19.15 150 GLY B N 1
ATOM 4413 C CA . GLY B 1 155 ? 7.932 9.398 3.237 1.00 21.99 150 GLY B CA 1
ATOM 4414 C C . GLY B 1 155 ? 9.043 8.502 3.787 1.00 24.63 150 GLY B C 1
ATOM 4415 O O . GLY B 1 155 ? 9.286 7.411 3.247 1.00 25.61 150 GLY B O 1
ATOM 4416 N N . MET B 1 156 ? 9.726 9.002 4.819 1.00 20.55 151 MET B N 1
ATOM 4417 C CA . MET B 1 156 ? 10.863 8.285 5.383 1.00 22.84 151 MET B CA 1
ATOM 4418 C C . MET B 1 156 ? 10.597 7.986 6.867 1.00 25.49 151 MET B C 1
ATOM 4419 O O . MET B 1 156 ? 10.189 8.930 7.600 1.00 26.81 151 MET B O 1
ATOM 4424 N N . ARG B 1 157 ? 10.781 6.728 7.282 1.00 23.34 152 ARG B N 1
ATOM 4425 C CA . ARG B 1 157 ? 10.565 6.293 8.674 1.00 24.83 152 ARG B CA 1
ATOM 4426 C C . ARG B 1 157 ? 11.591 7.030 9.541 1.00 26.88 152 ARG B C 1
ATOM 4427 O O . ARG B 1 157 ? 12.818 7.128 9.172 1.00 25.08 152 ARG B O 1
ATOM 4432 N N . HIS B 1 158 ? 11.123 7.565 10.662 1.00 27.53 153 HIS B N 1
ATOM 4433 C CA . HIS B 1 158 ? 12.023 8.399 11.496 1.00 28.13 153 HIS B CA 1
ATOM 4434 C C . HIS B 1 158 ? 13.308 7.719 11.939 1.00 30.37 153 HIS B C 1
ATOM 4435 O O . HIS B 1 158 ? 14.367 8.422 12.093 1.00 31.26 153 HIS B O 1
ATOM 4442 N N . HIS B 1 159 ? 13.283 6.412 12.133 1.00 30.57 154 HIS B N 1
ATOM 4443 C CA . HIS B 1 159 ? 14.494 5.726 12.596 1.00 35.80 154 HIS B CA 1
ATOM 4444 C C . HIS B 1 159 ? 15.654 5.845 11.638 1.00 36.25 154 HIS B C 1
ATOM 4445 O O . HIS B 1 159 ? 16.847 5.785 12.059 1.00 34.96 154 HIS B O 1
ATOM 4452 N N . ALA B 1 160 ? 15.355 6.036 10.361 1.00 27.60 155 ALA B N 1
ATOM 4453 C CA . ALA B 1 160 ? 16.442 6.022 9.384 1.00 27.30 155 ALA B CA 1
ATOM 4454 C C . ALA B 1 160 ? 17.309 7.259 9.553 1.00 31.90 155 ALA B C 1
ATOM 4455 O O . ALA B 1 160 ? 18.561 7.161 9.722 1.00 33.90 155 ALA B O 1
ATOM 4457 N N . ALA B 1 161 ? 16.665 8.428 9.523 1.00 27.18 156 ALA B N 1
ATOM 4458 C CA . ALA B 1 161 ? 17.339 9.720 9.575 1.00 28.94 156 ALA B CA 1
ATOM 4459 C C . ALA B 1 161 ? 16.351 10.816 9.715 1.00 26.07 156 ALA B C 1
ATOM 4460 O O . ALA B 1 161 ? 15.092 10.611 9.561 1.00 27.70 156 ALA B O 1
ATOM 4462 N N . ASP B 1 162 ? 16.893 11.999 9.969 1.00 22.52 157 ASP B N 1
ATOM 4463 C CA . ASP B 1 162 ? 16.075 13.224 9.997 1.00 23.52 157 ASP B CA 1
ATOM 4464 C C . ASP B 1 162 ? 15.874 13.793 8.619 1.00 25.02 157 ASP B C 1
ATOM 4465 O O . ASP B 1 162 ? 16.422 13.214 7.593 1.00 21.90 157 ASP B O 1
ATOM 4470 N N . GLY B 1 163 ? 15.137 14.894 8.547 1.00 25.40 158 GLY B N 1
ATOM 4471 C CA . GLY B 1 163 ? 14.984 15.594 7.259 1.00 25.35 158 GLY B CA 1
ATOM 4472 C C . GLY B 1 163 ? 16.214 16.053 6.528 1.00 24.38 158 GLY B C 1
ATOM 4473 O O . GLY B 1 163 ? 16.231 15.973 5.296 1.00 27.01 158 GLY B O 1
ATOM 4474 N N . PHE B 1 164 ? 17.243 16.546 7.225 1.00 21.91 159 PHE B N 1
ATOM 4475 C CA . PHE B 1 164 ? 18.434 17.014 6.671 1.00 18.72 159 PHE B CA 1
ATOM 4476 C C . PHE B 1 164 ? 19.088 15.773 5.927 1.00 19.36 159 PHE B C 1
ATOM 4477 O O . PHE B 1 164 ? 19.583 15.892 4.779 1.00 19.22 159 PHE B O 1
ATOM 4485 N N . SER B 1 165 ? 19.199 14.651 6.628 1.00 17.42 160 SER B N 1
ATOM 4486 C CA . SER B 1 165 ? 19.834 13.447 5.933 1.00 17.02 160 SER B CA 1
ATOM 4487 C C . SER B 1 165 ? 18.931 12.926 4.855 1.00 17.53 160 SER B C 1
ATOM 4488 O O . SER B 1 165 ? 19.397 12.340 3.833 1.00 18.88 160 SER B O 1
ATOM 4491 N N . GLY B 1 166 ? 17.604 12.969 5.074 1.00 16.12 161 GLY B N 1
ATOM 4492 C CA . GLY B 1 166 ? 16.702 12.464 4.037 1.00 18.99 161 GLY B CA 1
ATOM 4493 C C . GLY B 1 166 ? 16.868 13.303 2.769 1.00 19.03 161 GLY B C 1
ATOM 4494 O O . GLY B 1 166 ? 16.858 12.762 1.670 1.00 16.20 161 GLY B O 1
ATOM 4495 N N . LEU B 1 167 ? 17.014 14.644 2.906 1.00 16.68 162 LEU B N 1
ATOM 4496 C CA . LEU B 1 167 ? 17.274 15.442 1.631 1.00 16.11 162 LEU B CA 1
ATOM 4497 C C . LEU B 1 167 ? 18.547 15.122 1.011 1.00 17.00 162 LEU B C 1
ATOM 4498 O O . LEU B 1 167 ? 18.697 15.186 -0.205 1.00 16.00 162 LEU B O 1
ATOM 4503 N N . HIS B 1 168 ? 19.564 14.867 1.837 1.00 16.28 163 HIS B N 1
ATOM 4504 C CA . HIS B 1 168 ? 20.834 14.482 1.279 1.00 16.25 163 HIS B CA 1
ATOM 4505 C C . HIS B 1 168 ? 20.601 13.269 0.369 1.00 15.32 163 HIS B C 1
ATOM 4506 O O . HIS B 1 168 ? 21.165 13.182 -0.752 1.00 15.46 163 HIS B O 1
ATOM 4513 N N . PHE B 1 169 ? 19.838 12.284 0.844 1.00 14.07 164 PHE B N 1
ATOM 4514 C CA . PHE B 1 169 ? 19.666 11.104 -0.044 1.00 15.42 164 PHE B CA 1
ATOM 4515 C C . PHE B 1 169 ? 18.873 11.448 -1.339 1.00 13.85 164 PHE B C 1
ATOM 4516 O O . PHE B 1 169 ? 19.212 11.073 -2.435 1.00 14.61 164 PHE B O 1
ATOM 4524 N N . ILE B 1 170 ? 17.757 12.218 -1.186 1.00 13.34 165 ILE B N 1
ATOM 4525 C CA . ILE B 1 170 ? 16.958 12.537 -2.365 1.00 13.74 165 ILE B CA 1
ATOM 4526 C C . ILE B 1 170 ? 17.784 13.362 -3.407 1.00 13.59 165 ILE B C 1
ATOM 4527 O O . ILE B 1 170 ? 17.717 13.123 -4.629 1.00 13.23 165 ILE B O 1
ATOM 4532 N N . ASN B 1 171 ? 18.542 14.322 -2.880 1.00 12.96 166 ASN B N 1
ATOM 4533 C CA . ASN B 1 171 ? 19.409 15.117 -3.801 1.00 11.87 166 ASN B CA 1
ATOM 4534 C C . ASN B 1 171 ? 20.463 14.253 -4.442 1.00 12.63 166 ASN B C 1
ATOM 4535 O O . ASN B 1 171 ? 20.722 14.418 -5.623 1.00 12.95 166 ASN B O 1
ATOM 4540 N N . SER B 1 172 ? 20.993 13.292 -3.687 1.00 13.27 167 SER B N 1
ATOM 4541 C CA . SER B 1 172 ? 21.958 12.345 -4.291 1.00 14.05 167 SER B CA 1
ATOM 4542 C C . SER B 1 172 ? 21.373 11.477 -5.358 1.00 15.40 167 SER B C 1
ATOM 4543 O O . SER B 1 172 ? 21.963 11.218 -6.387 1.00 15.58 167 SER B O 1
ATOM 4546 N N . TRP B 1 173 ? 20.186 10.961 -5.065 1.00 13.72 168 TRP B N 1
ATOM 4547 C CA . TRP B 1 173 ? 19.489 10.243 -6.114 1.00 15.03 168 TRP B CA 1
ATOM 4548 C C . TRP B 1 173 ? 19.263 11.069 -7.362 1.00 13.52 168 TRP B C 1
ATOM 4549 O O . TRP B 1 173 ? 19.480 10.582 -8.513 1.00 14.80 168 TRP B O 1
ATOM 4560 N N . SER B 1 174 ? 18.881 12.336 -7.216 1.00 14.28 169 SER B N 1
ATOM 4561 C CA . SER B 1 174 ? 18.659 13.195 -8.406 1.00 14.92 169 SER B CA 1
ATOM 4562 C C . SER B 1 174 ? 19.963 13.369 -9.203 1.00 14.46 169 SER B C 1
ATOM 4563 O O . SER B 1 174 ? 19.925 13.325 -10.452 1.00 16.69 169 SER B O 1
ATOM 4566 N N . ASP B 1 175 ? 21.082 13.553 -8.501 1.00 14.20 170 ASP B N 1
ATOM 4567 C CA . ASP B 1 175 ? 22.434 13.661 -9.143 1.00 16.51 170 ASP B CA 1
ATOM 4568 C C . ASP B 1 175 ? 22.714 12.348 -9.936 1.00 16.15 170 ASP B C 1
ATOM 4569 O O . ASP B 1 175 ? 23.188 12.434 -11.051 1.00 17.05 170 ASP B O 1
ATOM 4574 N N . MET B 1 176 ? 22.432 11.202 -9.340 1.00 15.67 171 MET B N 1
ATOM 4575 C CA . MET B 1 176 ? 22.582 9.937 -10.087 1.00 16.10 171 MET B CA 1
ATOM 4576 C C . MET B 1 176 ? 21.680 9.842 -11.324 1.00 15.67 171 MET B C 1
ATOM 4577 O O . MET B 1 176 ? 22.139 9.311 -12.386 1.00 17.58 171 MET B O 1
ATOM 4582 N N . ALA B 1 177 ? 20.446 10.355 -11.200 1.00 15.04 172 ALA B N 1
ATOM 4583 C CA . ALA B 1 177 ? 19.525 10.328 -12.394 1.00 15.14 172 ALA B CA 1
ATOM 4584 C C . ALA B 1 177 ? 20.071 11.218 -13.558 1.00 18.46 172 ALA B C 1
ATOM 4585 O O . ALA B 1 177 ? 19.854 10.899 -14.719 1.00 19.37 172 ALA B O 1
ATOM 4587 N N . ARG B 1 178 ? 20.891 12.215 -13.212 1.00 17.32 173 ARG B N 1
ATOM 4588 C CA . ARG B 1 178 ? 21.598 13.036 -14.225 1.00 19.88 173 ARG B CA 1
ATOM 4589 C C . ARG B 1 178 ? 22.915 12.396 -14.652 1.00 21.72 173 ARG B C 1
ATOM 4590 O O . ARG B 1 178 ? 23.629 13.001 -15.479 1.00 25.91 173 ARG B O 1
ATOM 4598 N N . GLY B 1 179 ? 23.271 11.241 -14.139 1.00 20.23 174 GLY B N 1
ATOM 4599 C CA . GLY B 1 179 ? 24.460 10.523 -14.683 1.00 19.41 174 GLY B CA 1
ATOM 4600 C C . GLY B 1 179 ? 25.692 10.861 -13.816 1.00 24.06 174 GLY B C 1
ATOM 4601 O O . GLY B 1 179 ? 26.846 10.518 -14.220 1.00 24.67 174 GLY B O 1
ATOM 4602 N N . LEU B 1 180 ? 25.552 11.546 -12.693 1.00 21.69 175 LEU B N 1
ATOM 4603 C CA . LEU B 1 180 ? 26.671 11.894 -11.868 1.00 23.11 175 LEU B CA 1
ATOM 4604 C C . LEU B 1 180 ? 26.811 10.987 -10.644 1.00 27.05 175 LEU B C 1
ATOM 4605 O O . LEU B 1 180 ? 25.894 10.221 -10.363 1.00 29.47 175 LEU B O 1
ATOM 4610 N N . ASP B 1 181 ? 27.919 11.127 -9.919 1.00 24.19 176 ASP B N 1
ATOM 4611 C CA . ASP B 1 181 ? 28.054 10.444 -8.606 1.00 25.56 176 ASP B CA 1
ATOM 4612 C C . ASP B 1 181 ? 27.566 11.391 -7.523 1.00 27.03 176 ASP B C 1
ATOM 4613 O O . ASP B 1 181 ? 27.379 12.603 -7.783 1.00 30.56 176 ASP B O 1
ATOM 4618 N N . VAL B 1 182 ? 27.378 10.903 -6.291 1.00 28.30 177 VAL B N 1
ATOM 4619 C CA . VAL B 1 182 ? 27.016 11.843 -5.190 1.00 29.06 177 VAL B CA 1
ATOM 4620 C C . VAL B 1 182 ? 28.034 12.942 -4.863 1.00 30.31 177 VAL B C 1
ATOM 4621 O O . VAL B 1 182 ? 29.244 12.731 -4.955 1.00 33.07 177 VAL B O 1
ATOM 4625 N N . THR B 1 183 ? 27.560 14.148 -4.549 1.00 32.25 178 THR B N 1
ATOM 4626 C CA . THR B 1 183 ? 28.435 15.261 -4.219 1.00 32.90 178 THR B CA 1
ATOM 4627 C C . THR B 1 183 ? 29.250 14.937 -2.885 1.00 37.60 178 THR B C 1
ATOM 4628 O O . THR B 1 183 ? 30.480 15.096 -2.813 1.00 32.79 178 THR B O 1
ATOM 4632 N N . LEU B 1 184 ? 28.587 14.345 -1.871 1.00 30.54 179 LEU B N 1
ATOM 4633 C CA . LEU B 1 184 ? 29.158 14.212 -0.533 1.00 28.91 179 LEU B CA 1
ATOM 4634 C C . LEU B 1 184 ? 28.681 12.862 -0.044 1.00 26.88 179 LEU B C 1
ATOM 4635 O O . LEU B 1 184 ? 27.469 12.617 -0.008 1.00 25.72 179 LEU B O 1
ATOM 4640 N N . PRO B 1 185 ? 29.632 11.944 0.232 1.00 27.32 180 PRO B N 1
ATOM 4641 C CA . PRO B 1 185 ? 29.169 10.665 0.643 1.00 24.75 180 PRO B CA 1
ATOM 4642 C C . PRO B 1 185 ? 28.502 10.801 2.088 1.00 21.28 180 PRO B C 1
ATOM 4643 O O . PRO B 1 185 ? 28.941 11.613 2.864 1.00 22.45 180 PRO B O 1
ATOM 4647 N N . PRO B 1 186 ? 27.523 9.957 2.423 1.00 18.95 181 PRO B N 1
ATOM 4648 C CA . PRO B 1 186 ? 27.065 9.983 3.807 1.00 19.10 181 PRO B CA 1
ATOM 4649 C C . PRO B 1 186 ? 28.177 9.454 4.758 1.00 18.75 181 PRO B C 1
ATOM 4650 O O . PRO B 1 186 ? 29.022 8.628 4.312 1.00 21.46 181 PRO B O 1
ATOM 4654 N N . PHE B 1 187 ? 28.162 9.925 6.015 1.00 18.20 182 PHE B N 1
ATOM 4655 C CA . PHE B 1 187 ? 29.047 9.381 7.055 1.00 19.01 182 PHE B CA 1
ATOM 4656 C C . PHE B 1 187 ? 28.078 8.601 7.947 1.00 18.85 182 PHE B C 1
ATOM 4657 O O . PHE B 1 187 ? 27.044 9.139 8.401 1.00 18.56 182 PHE B O 1
ATOM 4665 N N . ILE B 1 188 ? 28.327 7.289 8.066 1.00 19.22 183 ILE B N 1
ATOM 4666 C CA . ILE B 1 188 ? 27.310 6.425 8.659 1.00 20.27 183 ILE B CA 1
ATOM 4667 C C . ILE B 1 188 ? 27.821 5.795 9.949 1.00 20.94 183 ILE B C 1
ATOM 4668 O O . ILE B 1 188 ? 28.590 4.781 9.911 1.00 23.86 183 ILE B O 1
ATOM 4673 N N . ASP B 1 189 ? 27.486 6.441 11.080 1.00 20.98 184 ASP B N 1
ATOM 4674 C CA . ASP B 1 189 ? 27.864 5.973 12.445 1.00 23.06 184 ASP B CA 1
ATOM 4675 C C . ASP B 1 189 ? 27.225 6.827 13.523 1.00 22.99 184 ASP B C 1
ATOM 4676 O O . ASP B 1 189 ? 27.707 7.921 13.829 1.00 22.66 184 ASP B O 1
ATOM 4681 N N . ARG B 1 190 ? 26.116 6.355 14.063 1.00 20.66 185 ARG B N 1
ATOM 4682 C CA . ARG B 1 190 ? 25.364 7.159 15.035 1.00 20.31 185 ARG B CA 1
ATOM 4683 C C . ARG B 1 190 ? 25.860 6.973 16.470 1.00 21.21 185 ARG B C 1
ATOM 4684 O O . ARG B 1 190 ? 25.365 7.645 17.374 1.00 22.11 185 ARG B O 1
ATOM 4692 N N . THR B 1 191 ? 26.881 6.088 16.664 1.00 22.05 186 THR B N 1
ATOM 4693 C CA . THR B 1 191 ? 27.530 6.016 17.953 1.00 23.77 186 THR B CA 1
ATOM 4694 C C . THR B 1 191 ? 28.184 7.301 18.407 1.00 24.17 186 THR B C 1
ATOM 4695 O O . THR B 1 191 ? 28.449 7.393 19.629 1.00 23.14 186 THR B O 1
ATOM 4699 N N . LEU B 1 192 ? 28.391 8.286 17.507 1.00 23.11 187 LEU B N 1
ATOM 4700 C CA . LEU B 1 192 ? 28.834 9.601 17.988 1.00 23.70 187 LEU B CA 1
ATOM 4701 C C . LEU B 1 192 ? 27.828 10.229 18.970 1.00 21.62 187 LEU B C 1
ATOM 4702 O O . LEU B 1 192 ? 28.153 11.171 19.723 1.00 23.50 187 LEU B O 1
ATOM 4707 N N . LEU B 1 193 ? 26.560 9.814 18.884 1.00 20.35 188 LEU B N 1
ATOM 4708 C CA . LEU B 1 193 ? 25.554 10.298 19.789 1.00 19.77 188 LEU B CA 1
ATOM 4709 C C . LEU B 1 193 ? 25.209 9.339 20.945 1.00 20.43 188 LEU B C 1
ATOM 4710 O O . LEU B 1 193 ? 24.161 9.488 21.573 1.00 21.01 188 LEU B O 1
ATOM 4715 N N . ARG B 1 194 ? 26.119 8.385 21.284 1.00 20.58 189 ARG B N 1
ATOM 4716 C CA . ARG B 1 194 ? 25.942 7.598 22.494 1.00 21.55 189 ARG B CA 1
ATOM 4717 C C . ARG B 1 194 ? 25.925 8.476 23.738 1.00 21.94 189 ARG B C 1
ATOM 4718 O O . ARG B 1 194 ? 26.713 9.428 23.839 1.00 22.82 189 ARG B O 1
ATOM 4726 N N . ALA B 1 195 ? 25.027 8.146 24.660 1.00 22.68 190 ALA B N 1
ATOM 4727 C CA . ALA B 1 195 ? 24.965 8.793 25.968 1.00 23.73 190 ALA B CA 1
ATOM 4728 C C . ALA B 1 195 ? 26.222 8.513 26.820 1.00 27.79 190 ALA B C 1
ATOM 4729 O O . ALA B 1 195 ? 26.987 7.535 26.582 1.00 25.69 190 ALA B O 1
ATOM 4731 N N . ARG B 1 196 ? 26.476 9.363 27.803 1.00 25.90 191 ARG B N 1
ATOM 4732 C CA . ARG B 1 196 ? 27.666 9.117 28.699 1.00 28.30 191 ARG B CA 1
ATOM 4733 C C . ARG B 1 196 ? 27.446 7.927 29.574 1.00 31.43 191 ARG B C 1
ATOM 4734 O O . ARG B 1 196 ? 26.279 7.497 29.806 1.00 29.30 191 ARG B O 1
ATOM 4742 N N . ASP B 1 197 ? 28.551 7.413 30.139 1.00 34.03 192 ASP B N 1
ATOM 4743 C CA . ASP B 1 197 ? 28.479 6.271 30.996 1.00 38.07 192 ASP B CA 1
ATOM 4744 C C . ASP B 1 197 ? 29.197 6.558 32.359 1.00 38.95 192 ASP B C 1
ATOM 4745 O O . ASP B 1 197 ? 30.393 6.717 32.370 1.00 44.37 192 ASP B O 1
ATOM 4750 N N . PRO B 1 198 ? 28.452 6.724 33.467 1.00 39.76 193 PRO B N 1
ATOM 4751 C CA . PRO B 1 198 ? 26.994 6.662 33.591 1.00 40.20 193 PRO B CA 1
ATOM 4752 C C . PRO B 1 198 ? 26.304 7.941 33.037 1.00 34.63 193 PRO B C 1
ATOM 4753 O O . PRO B 1 198 ? 26.902 9.025 32.959 1.00 34.44 193 PRO B O 1
ATOM 4757 N N . PRO B 1 199 ? 25.035 7.807 32.649 1.00 32.96 194 PRO B N 1
ATOM 4758 C CA . PRO B 1 199 ? 24.356 9.024 32.146 1.00 28.59 194 PRO B CA 1
ATOM 4759 C C . PRO B 1 199 ? 24.071 9.962 33.294 1.00 29.82 194 PRO B C 1
ATOM 4760 O O . PRO B 1 199 ? 23.671 9.525 34.418 1.00 29.98 194 PRO B O 1
ATOM 4764 N N . GLN B 1 200 ? 24.282 11.240 33.055 1.00 27.04 195 GLN B N 1
ATOM 4765 C CA . GLN B 1 200 ? 23.995 12.186 34.162 1.00 28.38 195 GLN B CA 1
ATOM 4766 C C . GLN B 1 200 ? 23.457 13.513 33.555 1.00 24.96 195 GLN B C 1
ATOM 4767 O O . GLN B 1 200 ? 24.183 14.404 33.124 1.00 24.93 195 GLN B O 1
ATOM 4770 N N . PRO B 1 201 ? 22.140 13.658 33.535 1.00 24.43 196 PRO B N 1
ATOM 4771 C CA . PRO B 1 201 ? 21.578 14.895 32.981 1.00 24.05 196 PRO B CA 1
ATOM 4772 C C . PRO B 1 201 ? 21.966 16.083 33.850 1.00 24.88 196 PRO B C 1
ATOM 4773 O O . PRO B 1 201 ? 22.222 15.955 35.055 1.00 24.78 196 PRO B O 1
ATOM 4777 N N . GLN B 1 202 ? 22.013 17.227 33.207 1.00 25.40 197 GLN B N 1
ATOM 4778 C CA . GLN B 1 202 ? 22.415 18.465 33.903 1.00 29.79 197 GLN B CA 1
ATOM 4779 C C . GLN B 1 202 ? 21.265 19.439 33.884 1.00 25.95 197 GLN B C 1
ATOM 4780 O O . GLN B 1 202 ? 21.337 20.473 34.538 1.00 28.12 197 GLN B O 1
ATOM 4786 N N . PHE B 1 203 ? 20.181 19.176 33.135 1.00 23.95 198 PHE B N 1
ATOM 4787 C CA . PHE B 1 203 ? 19.038 20.130 33.035 1.00 23.93 198 PHE B CA 1
ATOM 4788 C C . PHE B 1 203 ? 17.819 19.263 33.077 1.00 23.24 198 PHE B C 1
ATOM 4789 O O . PHE B 1 203 ? 17.934 18.060 32.856 1.00 23.66 198 PHE B O 1
ATOM 4797 N N . GLN B 1 204 ? 16.658 19.862 33.341 1.00 22.80 199 GLN B N 1
ATOM 4798 C CA . GLN B 1 204 ? 15.413 19.182 33.063 1.00 23.56 199 GLN B CA 1
ATOM 4799 C C . GLN B 1 204 ? 15.132 19.309 31.550 1.00 26.90 199 GLN B C 1
ATOM 4800 O O . GLN B 1 204 ? 15.580 20.280 30.883 1.00 30.08 199 GLN B O 1
ATOM 4806 N N . HIS B 1 205 ? 14.390 18.345 31.028 1.00 25.92 200 HIS B N 1
ATOM 4807 C CA . HIS B 1 205 ? 14.098 18.325 29.563 1.00 22.98 200 HIS B CA 1
ATOM 4808 C C . HIS B 1 205 ? 12.643 18.075 29.381 1.00 24.86 200 HIS B C 1
ATOM 4809 O O . HIS B 1 205 ? 12.207 16.952 29.024 1.00 27.90 200 HIS B O 1
ATOM 4816 N N . ILE B 1 206 ? 11.909 19.195 29.559 1.00 27.47 201 ILE B N 1
ATOM 4817 C CA . ILE B 1 206 ? 10.471 19.176 29.495 1.00 30.21 201 ILE B CA 1
ATOM 4818 C C . ILE B 1 206 ? 9.987 18.637 28.141 1.00 29.61 201 ILE B C 1
ATOM 4819 O O . ILE B 1 206 ? 8.957 17.902 28.078 1.00 27.75 201 ILE B O 1
ATOM 4824 N N . GLU B 1 207 ? 10.794 18.879 27.095 1.00 27.94 202 GLU B N 1
ATOM 4825 C CA . GLU B 1 207 ? 10.444 18.386 25.728 1.00 29.33 202 GLU B CA 1
ATOM 4826 C C . GLU B 1 207 ? 10.278 16.862 25.666 1.00 30.08 202 GLU B C 1
ATOM 4827 O O . GLU B 1 207 ? 9.708 16.358 24.704 1.00 32.64 202 GLU B O 1
ATOM 4833 N N . TYR B 1 208 ? 10.860 16.129 26.590 1.00 27.90 203 TYR B N 1
ATOM 4834 C CA . TYR B 1 208 ? 10.681 14.668 26.605 1.00 32.22 203 TYR B CA 1
ATOM 4835 C C . TYR B 1 208 ? 9.872 14.140 27.839 1.00 40.03 203 TYR B C 1
ATOM 4836 O O . TYR B 1 208 ? 9.911 12.958 28.141 1.00 42.30 203 TYR B O 1
ATOM 4845 N N . GLN B 1 209 ? 9.216 15.024 28.589 1.00 44.15 204 GLN B N 1
ATOM 4846 C CA . GLN B 1 209 ? 8.389 14.584 29.735 1.00 42.94 204 GLN B CA 1
ATOM 4847 C C . GLN B 1 209 ? 6.977 14.597 29.136 1.00 47.74 204 GLN B C 1
ATOM 4848 O O . GLN B 1 209 ? 6.532 15.585 28.579 1.00 51.37 204 GLN B O 1
ATOM 4854 N N . PRO B 1 210 ? 6.280 13.463 29.163 1.00 58.12 205 PRO B N 1
ATOM 4855 C CA . PRO B 1 210 ? 4.882 13.599 28.678 1.00 62.67 205 PRO B CA 1
ATOM 4856 C C . PRO B 1 210 ? 4.017 14.505 29.617 1.00 60.58 205 PRO B C 1
ATOM 4857 O O . PRO B 1 210 ? 4.205 14.463 30.850 1.00 58.27 205 PRO B O 1
ATOM 4861 N N . PRO B 1 211 ? 3.115 15.340 29.043 1.00 58.49 206 PRO B N 1
ATOM 4862 C CA . PRO B 1 211 ? 2.289 16.335 29.800 1.00 64.09 206 PRO B CA 1
ATOM 4863 C C . PRO B 1 211 ? 1.425 15.726 30.892 1.00 65.19 206 PRO B C 1
ATOM 4864 O O . PRO B 1 211 ? 0.969 14.593 30.747 1.00 64.07 206 PRO B O 1
ATOM 4868 N N . THR B 1 229 ? -9.838 21.872 11.574 1.00 43.73 224 THR B N 1
ATOM 4869 C CA . THR B 1 229 ? -8.382 22.309 11.302 1.00 39.27 224 THR B CA 1
ATOM 4870 C C . THR B 1 229 ? -8.095 22.621 9.815 1.00 37.14 224 THR B C 1
ATOM 4871 O O . THR B 1 229 ? -8.311 21.765 8.962 1.00 40.90 224 THR B O 1
ATOM 4875 N N . ALA B 1 230 ? -7.658 23.856 9.527 1.00 26.95 225 ALA B N 1
ATOM 4876 C CA . ALA B 1 230 ? -7.458 24.412 8.234 1.00 26.75 225 ALA B CA 1
ATOM 4877 C C . ALA B 1 230 ? -5.912 24.536 8.085 1.00 24.50 225 ALA B C 1
ATOM 4878 O O . ALA B 1 230 ? -5.234 24.560 9.093 1.00 22.63 225 ALA B O 1
ATOM 4880 N N . VAL B 1 231 ? -5.457 24.477 6.845 1.00 22.96 226 VAL B N 1
ATOM 4881 C CA . VAL B 1 231 ? -3.987 24.627 6.571 1.00 20.73 226 VAL B CA 1
ATOM 4882 C C . VAL B 1 231 ? -3.844 25.655 5.439 1.00 20.79 226 VAL B C 1
ATOM 4883 O O . VAL B 1 231 ? -4.570 25.582 4.389 1.00 23.43 226 VAL B O 1
ATOM 4887 N N . SER B 1 232 ? -2.923 26.616 5.612 1.00 18.34 227 SER B N 1
ATOM 4888 C CA . SER B 1 232 ? -2.745 27.631 4.566 1.00 18.94 227 SER B CA 1
ATOM 4889 C C . SER B 1 232 ? -1.262 27.907 4.453 1.00 18.94 227 SER B C 1
ATOM 4890 O O . SER B 1 232 ? -0.478 27.442 5.325 1.00 20.37 227 SER B O 1
ATOM 4893 N N . ILE B 1 233 ? -0.896 28.641 3.388 1.00 18.57 228 ILE B N 1
ATOM 4894 C CA . ILE B 1 233 ? 0.495 29.028 3.192 1.00 17.51 228 ILE B CA 1
ATOM 4895 C C . ILE B 1 233 ? 0.494 30.483 2.791 1.00 18.80 228 ILE B C 1
ATOM 4896 O O . ILE B 1 233 ? -0.449 30.938 2.029 1.00 20.88 228 ILE B O 1
ATOM 4901 N N . PHE B 1 234 ? 1.479 31.252 3.315 1.00 17.55 229 PHE B N 1
ATOM 4902 C CA . PHE B 1 234 ? 1.528 32.680 3.106 1.00 16.93 229 PHE B CA 1
ATOM 4903 C C . PHE B 1 234 ? 2.891 33.120 2.704 1.00 18.70 229 PHE B C 1
ATOM 4904 O O . PHE B 1 234 ? 3.839 32.830 3.440 1.00 20.53 229 PHE B O 1
ATOM 4912 N N . LYS B 1 235 ? 2.992 33.859 1.569 1.00 17.91 230 LYS B N 1
ATOM 4913 C CA . LYS B 1 235 ? 4.338 34.283 1.149 1.00 18.83 230 LYS B CA 1
ATOM 4914 C C . LYS B 1 235 ? 4.617 35.679 1.677 1.00 19.14 230 LYS B C 1
ATOM 4915 O O . LYS B 1 235 ? 3.724 36.560 1.651 1.00 20.17 230 LYS B O 1
ATOM 4920 N N . LEU B 1 236 ? 5.859 35.865 2.161 1.00 18.78 231 LEU B N 1
ATOM 4921 C CA . LEU B 1 236 ? 6.284 37.208 2.594 1.00 18.95 231 LEU B CA 1
ATOM 4922 C C . LEU B 1 236 ? 7.458 37.542 1.698 1.00 18.91 231 LEU B C 1
ATOM 4923 O O . LEU B 1 236 ? 8.405 36.734 1.544 1.00 18.53 231 LEU B O 1
ATOM 4928 N N . THR B 1 237 ? 7.454 38.750 1.091 1.00 19.02 232 THR B N 1
ATOM 4929 C CA . THR B 1 237 ? 8.598 39.112 0.237 1.00 20.33 232 THR B CA 1
ATOM 4930 C C . THR B 1 237 ? 9.864 39.457 1.013 1.00 20.14 232 THR B C 1
ATOM 4931 O O . THR B 1 237 ? 9.784 39.704 2.224 1.00 18.68 232 THR B O 1
ATOM 4935 N N . ARG B 1 238 ? 10.995 39.530 0.270 1.00 19.37 233 ARG B N 1
ATOM 4936 C CA . ARG B 1 238 ? 12.239 40.026 0.891 1.00 21.00 233 ARG B CA 1
ATOM 4937 C C . ARG B 1 238 ? 11.978 41.383 1.534 1.00 22.47 233 ARG B C 1
ATOM 4938 O O . ARG B 1 238 ? 12.451 41.607 2.660 1.00 23.01 233 ARG B O 1
ATOM 4943 N N . GLU B 1 239 ? 11.217 42.266 0.879 1.00 19.95 234 GLU B N 1
ATOM 4944 C CA . GLU B 1 239 ? 10.922 43.589 1.460 1.00 22.27 234 GLU B CA 1
ATOM 4945 C C . GLU B 1 239 ? 10.107 43.462 2.753 1.00 21.89 234 GLU B C 1
ATOM 4946 O O . GLU B 1 239 ? 10.329 44.219 3.707 1.00 20.69 234 GLU B O 1
ATOM 4948 N N . GLN B 1 240 ? 9.089 42.583 2.788 1.00 19.28 235 GLN B N 1
ATOM 4949 C CA . GLN B 1 240 ? 8.274 42.404 4.007 1.00 18.77 235 GLN B CA 1
ATOM 4950 C C . GLN B 1 240 ? 9.122 41.870 5.182 1.00 17.81 235 GLN B C 1
ATOM 4951 O O . GLN B 1 240 ? 8.955 42.273 6.323 1.00 17.45 235 GLN B O 1
ATOM 4957 N N . ILE B 1 241 ? 10.012 40.918 4.862 1.00 16.79 236 ILE B N 1
ATOM 4958 C CA A ILE B 1 241 ? 10.904 40.324 5.854 0.50 17.84 236 ILE B CA 1
ATOM 4959 C CA B ILE B 1 241 ? 10.874 40.356 5.894 0.50 17.17 236 ILE B CA 1
ATOM 4960 C C . ILE B 1 241 ? 11.824 41.423 6.412 1.00 18.53 236 ILE B C 1
ATOM 4961 O O . ILE B 1 241 ? 12.093 41.446 7.638 1.00 18.42 236 ILE B O 1
ATOM 4970 N N . SER B 1 242 ? 12.291 42.295 5.496 1.00 19.14 237 SER B N 1
ATOM 4971 C CA . SER B 1 242 ? 13.194 43.375 5.961 1.00 20.43 237 SER B CA 1
ATOM 4972 C C . SER B 1 242 ? 12.484 44.362 6.856 1.00 20.29 237 SER B C 1
ATOM 4973 O O . SER B 1 242 ? 13.052 44.819 7.895 1.00 20.75 237 SER B O 1
ATOM 4976 N N . ALA B 1 243 ? 11.250 44.724 6.465 1.00 18.47 238 ALA B N 1
ATOM 4977 C CA . ALA B 1 243 ? 10.386 45.623 7.232 1.00 18.60 238 ALA B CA 1
ATOM 4978 C C . ALA B 1 243 ? 10.139 45.006 8.638 1.00 20.04 238 ALA B C 1
ATOM 4979 O O . ALA B 1 243 ? 10.173 45.730 9.645 1.00 20.24 238 ALA B O 1
ATOM 4981 N N . LEU B 1 244 ? 9.942 43.702 8.687 1.00 17.94 239 LEU B N 1
ATOM 4982 C CA . LEU B 1 244 ? 9.694 43.033 10.003 1.00 18.61 239 LEU B CA 1
ATOM 4983 C C . LEU B 1 244 ? 10.989 43.113 10.847 1.00 18.87 239 LEU B C 1
ATOM 4984 O O . LEU B 1 244 ? 10.935 43.475 12.025 1.00 19.45 239 LEU B O 1
ATOM 4989 N N . LYS B 1 245 ? 12.123 42.820 10.239 1.00 18.28 240 LYS B N 1
ATOM 4990 C CA . LYS B 1 245 ? 13.366 42.871 10.984 1.00 20.07 240 LYS B CA 1
ATOM 4991 C C . LYS B 1 245 ? 13.611 44.218 11.608 1.00 21.56 240 LYS B C 1
ATOM 4992 O O . LYS B 1 245 ? 14.093 44.324 12.786 1.00 21.25 240 LYS B O 1
ATOM 4998 N N . ALA B 1 246 ? 13.307 45.258 10.822 1.00 20.58 241 ALA B N 1
ATOM 4999 C CA . ALA B 1 246 ? 13.465 46.679 11.250 1.00 23.04 241 ALA B CA 1
ATOM 5000 C C . ALA B 1 246 ? 12.596 47.034 12.463 1.00 21.95 241 ALA B C 1
ATOM 5001 O O . ALA B 1 246 ? 12.921 48.017 13.158 1.00 23.14 241 ALA B O 1
ATOM 5003 N N . LYS B 1 247 ? 11.544 46.245 12.783 1.00 20.89 242 LYS B N 1
ATOM 5004 C CA . LYS B 1 247 ? 10.744 46.516 13.980 1.00 21.95 242 LYS B CA 1
ATOM 5005 C C . LYS B 1 247 ? 11.523 46.217 15.270 1.00 21.51 242 LYS B C 1
ATOM 5006 O O . LYS B 1 247 ? 11.009 46.525 16.374 1.00 20.62 242 LYS B O 1
ATOM 5012 N N . SER B 1 248 ? 12.771 45.657 15.175 1.00 20.75 243 SER B N 1
ATOM 5013 C CA . SER B 1 248 ? 13.574 45.511 16.371 1.00 25.37 243 SER B CA 1
ATOM 5014 C C . SER B 1 248 ? 13.813 46.869 17.072 1.00 26.26 243 SER B C 1
ATOM 5015 O O . SER B 1 248 ? 14.084 46.930 18.266 1.00 24.90 243 SER B O 1
ATOM 5018 N N . LYS B 1 249 ? 13.720 47.985 16.361 1.00 25.65 244 LYS B N 1
ATOM 5019 C CA . LYS B 1 249 ? 13.925 49.286 16.988 1.00 29.96 244 LYS B CA 1
ATOM 5020 C C . LYS B 1 249 ? 12.719 49.867 17.692 1.00 29.29 244 LYS B C 1
ATOM 5021 O O . LYS B 1 249 ? 12.812 50.931 18.308 1.00 31.05 244 LYS B O 1
ATOM 5027 N N . GLU B 1 250 ? 11.583 49.189 17.682 1.00 27.53 245 GLU B N 1
ATOM 5028 C CA . GLU B 1 250 ? 10.413 49.676 18.403 1.00 29.62 245 GLU B CA 1
ATOM 5029 C C . GLU B 1 250 ? 10.647 49.866 19.885 1.00 29.19 245 GLU B C 1
ATOM 5030 O O . GLU B 1 250 ? 11.358 49.117 20.534 1.00 28.95 245 GLU B O 1
ATOM 5036 N N . ASP B 1 251 ? 10.136 50.987 20.396 1.00 35.30 246 ASP B N 1
ATOM 5037 C CA . ASP B 1 251 ? 10.185 51.289 21.819 1.00 35.50 246 ASP B CA 1
ATOM 5038 C C . ASP B 1 251 ? 11.596 51.438 22.357 1.00 37.03 246 ASP B C 1
ATOM 5039 O O . ASP B 1 251 ? 11.875 51.168 23.521 1.00 44.23 246 ASP B O 1
ATOM 5044 N N . GLY B 1 252 ? 12.511 51.838 21.512 1.00 36.19 247 GLY B N 1
ATOM 5045 C CA . GLY B 1 252 ? 13.875 52.019 22.003 1.00 39.21 247 GLY B CA 1
ATOM 5046 C C . GLY B 1 252 ? 14.745 50.792 22.191 1.00 38.79 247 GLY B C 1
ATOM 5047 O O . GLY B 1 252 ? 15.889 50.897 22.669 1.00 39.36 247 GLY B O 1
ATOM 5048 N N . ASN B 1 253 ? 14.250 49.604 21.844 1.00 27.41 248 ASN B N 1
ATOM 5049 C CA . ASN B 1 253 ? 15.106 48.472 22.026 1.00 27.56 248 ASN B CA 1
ATOM 5050 C C . ASN B 1 253 ? 16.348 48.631 21.163 1.00 27.57 248 ASN B C 1
ATOM 5051 O O . ASN B 1 253 ? 16.246 49.053 19.968 1.00 28.73 248 ASN B O 1
ATOM 5056 N N . THR B 1 254 ? 17.486 48.155 21.654 1.00 26.78 249 THR B N 1
ATOM 5057 C CA . THR B 1 254 ? 18.759 48.352 20.966 1.00 28.15 249 THR B CA 1
ATOM 5058 C C . THR B 1 254 ? 19.397 47.040 20.509 1.00 28.17 249 THR B C 1
ATOM 5059 O O . THR B 1 254 ? 20.451 47.011 19.867 1.00 28.10 249 THR B O 1
ATOM 5063 N N . ILE B 1 255 ? 18.799 45.917 20.863 1.00 23.95 250 ILE B N 1
ATOM 5064 C CA . ILE B 1 255 ? 19.301 44.635 20.493 1.00 26.35 250 ILE B CA 1
ATOM 5065 C C . ILE B 1 255 ? 18.615 44.220 19.148 1.00 29.00 250 ILE B C 1
ATOM 5066 O O . ILE B 1 255 ? 17.357 44.112 19.038 1.00 27.30 250 ILE B O 1
ATOM 5071 N N . SER B 1 256 ? 19.455 43.910 18.187 1.00 28.78 251 SER B N 1
ATOM 5072 C CA A SER B 1 256 ? 18.999 43.520 16.834 0.50 31.11 251 SER B CA 1
ATOM 5073 C CA B SER B 1 256 ? 18.947 43.526 16.851 0.50 31.49 251 SER B CA 1
ATOM 5074 C C . SER B 1 256 ? 18.824 41.996 16.868 1.00 28.93 251 SER B C 1
ATOM 5075 O O . SER B 1 256 ? 19.614 41.281 17.456 1.00 31.94 251 SER B O 1
ATOM 5080 N N . TYR B 1 257 ? 17.759 41.482 16.324 1.00 23.99 252 TYR B N 1
ATOM 5081 C CA . TYR B 1 257 ? 17.573 40.013 16.231 1.00 22.13 252 TYR B CA 1
ATOM 5082 C C . TYR B 1 257 ? 17.596 39.665 14.744 1.00 21.59 252 TYR B C 1
ATOM 5083 O O . TYR B 1 257 ? 17.435 40.542 13.907 1.00 23.35 252 TYR B O 1
ATOM 5092 N N . SER B 1 258 ? 17.855 38.423 14.479 1.00 20.54 253 SER B N 1
ATOM 5093 C CA . SER B 1 258 ? 17.971 37.937 13.094 1.00 23.93 253 SER B CA 1
ATOM 5094 C C . SER B 1 258 ? 16.641 37.954 12.341 1.00 23.01 253 SER B C 1
ATOM 5095 O O . SER B 1 258 ? 15.565 37.996 12.987 1.00 20.55 253 SER B O 1
ATOM 5098 N N . SER B 1 259 ? 16.653 37.966 10.987 1.00 22.42 254 SER B N 1
ATOM 5099 C CA . SER B 1 259 ? 15.418 37.819 10.236 1.00 22.60 254 SER B CA 1
ATOM 5100 C C . SER B 1 259 ? 14.639 36.573 10.677 1.00 21.81 254 SER B C 1
ATOM 5101 O O . SER B 1 259 ? 13.374 36.620 10.811 1.00 22.93 254 SER B O 1
ATOM 5104 N N . TYR B 1 260 ? 15.317 35.476 10.979 1.00 19.89 255 TYR B N 1
ATOM 5105 C CA . TYR B 1 260 ? 14.644 34.259 11.394 1.00 22.29 255 TYR B CA 1
ATOM 5106 C C . TYR B 1 260 ? 14.040 34.389 12.793 1.00 18.85 255 TYR B C 1
ATOM 5107 O O . TYR B 1 260 ? 12.856 34.038 13.006 1.00 19.55 255 TYR B O 1
ATOM 5116 N N . GLU B 1 261 ? 14.787 34.941 13.734 1.00 18.13 256 GLU B N 1
ATOM 5117 C CA . GLU B 1 261 ? 14.206 35.119 15.079 1.00 17.47 256 GLU B CA 1
ATOM 5118 C C . GLU B 1 261 ? 12.981 36.052 15.003 1.00 17.80 256 GLU B C 1
ATOM 5119 O O . GLU B 1 261 ? 12.002 35.822 15.743 1.00 17.73 256 GLU B O 1
ATOM 5125 N N . MET B 1 262 ? 13.079 37.130 14.239 1.00 16.35 257 MET B N 1
ATOM 5126 C CA . MET B 1 262 ? 11.962 38.083 14.162 1.00 16.65 257 MET B CA 1
ATOM 5127 C C . MET B 1 262 ? 10.787 37.373 13.430 1.00 15.21 257 MET B C 1
ATOM 5128 O O . MET B 1 262 ? 9.607 37.607 13.837 1.00 16.78 257 MET B O 1
ATOM 5133 N N . LEU B 1 263 ? 11.078 36.618 12.343 1.00 15.86 258 LEU B N 1
ATOM 5134 C CA . LEU B 1 263 ? 9.924 35.953 11.660 1.00 17.09 258 LEU B CA 1
ATOM 5135 C C . LEU B 1 263 ? 9.254 34.888 12.539 1.00 16.79 258 LEU B C 1
ATOM 5136 O O . LEU B 1 263 ? 8.035 34.845 12.674 1.00 16.21 258 LEU B O 1
ATOM 5141 N N . ALA B 1 264 ? 10.035 34.054 13.162 1.00 15.23 259 ALA B N 1
ATOM 5142 C CA . ALA B 1 264 ? 9.454 33.002 14.061 1.00 15.33 259 ALA B CA 1
ATOM 5143 C C . ALA B 1 264 ? 8.758 33.655 15.246 1.00 16.15 259 ALA B C 1
ATOM 5144 O O . ALA B 1 264 ? 7.650 33.245 15.610 1.00 15.98 259 ALA B O 1
ATOM 5146 N N . GLY B 1 265 ? 9.317 34.760 15.765 1.00 14.67 260 GLY B N 1
ATOM 5147 C CA . GLY B 1 265 ? 8.588 35.461 16.904 1.00 15.53 260 GLY B CA 1
ATOM 5148 C C . GLY B 1 265 ? 7.278 36.048 16.383 1.00 14.86 260 GLY B C 1
ATOM 5149 O O . GLY B 1 265 ? 6.240 36.022 17.070 1.00 15.48 260 GLY B O 1
ATOM 5150 N N . HIS B 1 266 ? 7.323 36.631 15.167 1.00 13.23 261 HIS B N 1
ATOM 5151 C CA . HIS B 1 266 ? 6.082 37.185 14.587 1.00 14.95 261 HIS B CA 1
ATOM 5152 C C . HIS B 1 266 ? 5.066 36.095 14.385 1.00 16.13 261 HIS B C 1
ATOM 5153 O O . HIS B 1 266 ? 3.868 36.306 14.665 1.00 15.51 261 HIS B O 1
ATOM 5160 N N . VAL B 1 267 ? 5.498 34.923 13.833 1.00 15.73 262 VAL B N 1
ATOM 5161 C CA . VAL B 1 267 ? 4.481 33.848 13.629 1.00 14.35 262 VAL B CA 1
ATOM 5162 C C . VAL B 1 267 ? 3.852 33.466 14.998 1.00 15.57 262 VAL B C 1
ATOM 5163 O O . VAL B 1 267 ? 2.615 33.304 15.123 1.00 15.31 262 VAL B O 1
ATOM 5167 N N . TRP B 1 268 ? 4.688 33.298 16.021 1.00 13.86 263 TRP B N 1
ATOM 5168 C CA . TRP B 1 268 ? 4.145 32.939 17.387 1.00 14.15 263 TRP B CA 1
ATOM 5169 C C . TRP B 1 268 ? 3.168 33.983 17.904 1.00 13.67 263 TRP B C 1
ATOM 5170 O O . TRP B 1 268 ? 2.074 33.649 18.381 1.00 15.87 263 TRP B O 1
ATOM 5181 N N . ARG B 1 269 ? 3.580 35.242 17.844 1.00 14.55 264 ARG B N 1
ATOM 5182 C CA . ARG B 1 269 ? 2.739 36.369 18.300 1.00 15.45 264 ARG B CA 1
ATOM 5183 C C . ARG B 1 269 ? 1.418 36.422 17.475 1.00 15.42 264 ARG B C 1
ATOM 5184 O O . ARG B 1 269 ? 0.352 36.634 18.061 1.00 16.40 264 ARG B O 1
ATOM 5192 N N . CYS B 1 270 ? 1.513 36.247 16.129 1.00 14.97 265 CYS B N 1
ATOM 5193 C CA . CYS B 1 270 ? 0.305 36.311 15.310 1.00 17.00 265 CYS B CA 1
ATOM 5194 C C . CYS B 1 270 ? -0.599 35.134 15.621 1.00 16.20 265 CYS B C 1
ATOM 5195 O O . CYS B 1 270 ? -1.838 35.306 15.588 1.00 18.07 265 CYS B O 1
ATOM 5198 N N . ALA B 1 271 ? -0.020 33.948 15.937 1.00 16.04 266 ALA B N 1
ATOM 5199 C CA . ALA B 1 271 ? -0.883 32.841 16.302 1.00 17.72 266 ALA B CA 1
ATOM 5200 C C . ALA B 1 271 ? -1.572 33.159 17.617 1.00 19.27 266 ALA B C 1
ATOM 5201 O O . ALA B 1 271 ? -2.772 32.867 17.720 1.00 19.88 266 ALA B O 1
ATOM 5203 N N . CYS B 1 272 ? -0.895 33.741 18.626 1.00 17.39 267 CYS B N 1
ATOM 5204 C CA . CYS B 1 272 ? -1.570 34.037 19.892 1.00 18.12 267 CYS B CA 1
ATOM 5205 C C . CYS B 1 272 ? -2.741 35.082 19.656 1.00 18.70 267 CYS B C 1
ATOM 5206 O O . CYS B 1 272 ? -3.861 34.918 20.197 1.00 20.09 267 CYS B O 1
ATOM 5209 N N . LYS B 1 273 ? -2.476 36.043 18.801 1.00 18.81 268 LYS B N 1
ATOM 5210 C CA . LYS B 1 273 ? -3.530 37.110 18.558 1.00 20.54 268 LYS B CA 1
ATOM 5211 C C . LYS B 1 273 ? -4.661 36.498 17.778 1.00 21.05 268 LYS B C 1
ATOM 5212 O O . LYS B 1 273 ? -5.861 36.849 18.049 1.00 21.74 268 LYS B O 1
ATOM 5218 N N . ALA B 1 274 ? -4.359 35.657 16.787 1.00 21.25 269 ALA B N 1
ATOM 5219 C CA . ALA B 1 274 ? -5.429 34.956 15.973 1.00 22.44 269 ALA B CA 1
ATOM 5220 C C . ALA B 1 274 ? -6.321 34.055 16.796 1.00 22.96 269 ALA B C 1
ATOM 5221 O O . ALA B 1 274 ? -7.569 34.002 16.622 1.00 24.85 269 ALA B O 1
ATOM 5223 N N . ARG B 1 275 ? -5.713 33.404 17.780 1.00 20.14 270 ARG B N 1
ATOM 5224 C CA . ARG B 1 275 ? -6.437 32.576 18.721 1.00 20.10 270 ARG B CA 1
ATOM 5225 C C . ARG B 1 275 ? -7.181 33.328 19.802 1.00 23.35 270 ARG B C 1
ATOM 5226 O O . ARG B 1 275 ? -8.024 32.711 20.459 1.00 26.02 270 ARG B O 1
ATOM 5234 N N . GLY B 1 276 ? -6.967 34.634 19.944 1.00 21.05 271 GLY B N 1
ATOM 5235 C CA . GLY B 1 276 ? -7.676 35.389 20.976 1.00 24.36 271 GLY B CA 1
ATOM 5236 C C . GLY B 1 276 ? -7.328 34.909 22.382 1.00 25.27 271 GLY B C 1
ATOM 5237 O O . GLY B 1 276 ? -8.183 34.961 23.266 1.00 24.84 271 GLY B O 1
ATOM 5238 N N . LEU B 1 277 ? -6.062 34.537 22.612 1.00 22.62 272 LEU B N 1
ATOM 5239 C CA . LEU B 1 277 ? -5.681 34.124 23.962 1.00 24.41 272 LEU B CA 1
ATOM 5240 C C . LEU B 1 277 ? -5.846 35.190 24.992 1.00 25.16 272 LEU B C 1
ATOM 5241 O O . LEU B 1 277 ? -5.724 36.403 24.717 1.00 26.80 272 LEU B O 1
ATOM 5246 N N . GLU B 1 278 ? -6.290 34.764 26.171 1.00 25.88 273 GLU B N 1
ATOM 5247 C CA . GLU B 1 278 ? -6.434 35.701 27.294 1.00 29.72 273 GLU B CA 1
ATOM 5248 C C . GLU B 1 278 ? -5.067 36.169 27.787 1.00 25.61 273 GLU B C 1
ATOM 5249 O O . GLU B 1 278 ? -4.076 35.438 27.646 1.00 23.66 273 GLU B O 1
ATOM 5255 N N . VAL B 1 279 ? -5.024 37.335 28.443 1.00 27.67 274 VAL B N 1
ATOM 5256 C CA . VAL B 1 279 ? -3.724 37.982 28.705 1.00 26.70 274 VAL B CA 1
ATOM 5257 C C . VAL B 1 279 ? -2.898 37.178 29.678 1.00 26.04 274 VAL B C 1
ATOM 5258 O O . VAL B 1 279 ? -1.677 37.242 29.617 1.00 26.45 274 VAL B O 1
ATOM 5262 N N . ASP B 1 280 ? -3.537 36.376 30.522 1.00 24.62 275 ASP B N 1
ATOM 5263 C CA . ASP B 1 280 ? -2.724 35.577 31.433 1.00 27.55 275 ASP B CA 1
ATOM 5264 C C . ASP B 1 280 ? -2.664 34.141 31.042 1.00 24.05 275 ASP B C 1
ATOM 5265 O O . ASP B 1 280 ? -2.164 33.332 31.856 1.00 24.83 275 ASP B O 1
ATOM 5270 N N . GLN B 1 281 ? -3.026 33.781 29.791 1.00 22.36 276 GLN B N 1
ATOM 5271 C CA . GLN B 1 281 ? -2.757 32.362 29.371 1.00 22.06 276 GLN B CA 1
ATOM 5272 C C . GLN B 1 281 ? -1.245 32.174 29.100 1.00 20.41 276 GLN B C 1
ATOM 5273 O O . GLN B 1 281 ? -0.616 33.092 28.550 1.00 21.52 276 GLN B O 1
ATOM 5279 N N . GLY B 1 282 ? -0.669 31.027 29.453 1.00 17.24 277 GLY B N 1
ATOM 5280 C CA . GLY B 1 282 ? 0.725 30.824 29.091 1.00 17.07 277 GLY B CA 1
ATOM 5281 C C . GLY B 1 282 ? 0.755 30.177 27.673 1.00 18.53 277 GLY B C 1
ATOM 5282 O O . GLY B 1 282 ? -0.209 29.450 27.309 1.00 20.66 277 GLY B O 1
ATOM 5283 N N . THR B 1 283 ? 1.847 30.321 26.952 1.00 16.08 278 THR B N 1
ATOM 5284 C CA . THR B 1 283 ? 1.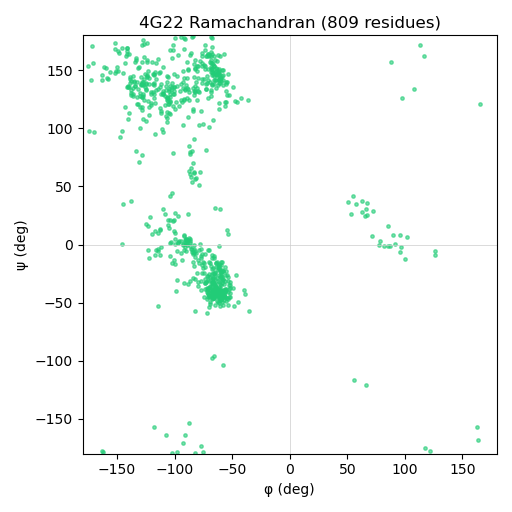988 29.634 25.650 1.00 15.93 278 THR B CA 1
ATOM 5285 C C . THR B 1 283 ? 3.391 29.159 25.531 1.00 16.45 278 THR B C 1
ATOM 5286 O O . THR B 1 283 ? 4.334 29.935 25.819 1.00 17.70 278 THR B O 1
ATOM 5290 N N . LYS B 1 284 ? 3.522 27.906 25.076 1.00 15.80 279 LYS B N 1
ATOM 5291 C CA . LYS B 1 284 ? 4.848 27.326 24.798 1.00 17.77 279 LYS B CA 1
ATOM 5292 C C . LYS B 1 284 ? 5.012 27.232 23.293 1.00 19.42 279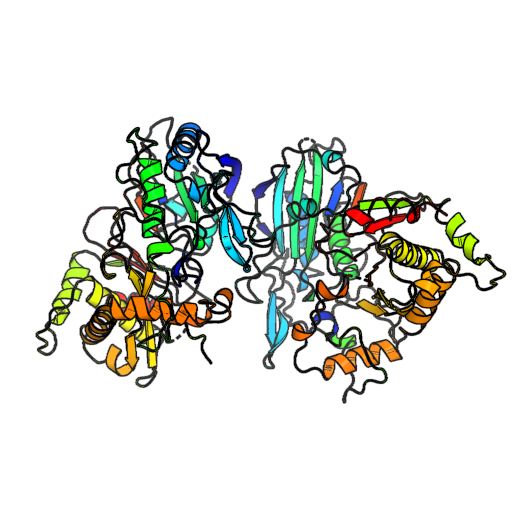 LYS B C 1
ATOM 5293 O O . LYS B 1 284 ? 4.037 26.799 22.565 1.00 19.02 279 LYS B O 1
ATOM 5299 N N . LEU B 1 285 ? 6.206 27.611 22.809 1.00 16.81 280 LEU B N 1
ATOM 5300 C CA . LEU B 1 285 ? 6.542 27.416 21.439 1.00 17.23 280 LEU B CA 1
ATOM 5301 C C . LEU B 1 285 ? 7.608 26.341 21.377 1.00 18.47 280 LEU B C 1
ATOM 5302 O O . LEU B 1 285 ? 8.627 26.393 22.131 1.00 20.12 280 LEU B O 1
ATOM 5307 N N . TYR B 1 286 ? 7.383 25.349 20.527 1.00 15.71 281 TYR B N 1
ATOM 5308 C CA . TYR B 1 286 ? 8.429 24.280 20.416 1.00 16.11 281 TYR B CA 1
ATOM 5309 C C . TYR B 1 286 ? 9.143 24.512 19.072 1.00 17.07 281 TYR B C 1
ATOM 5310 O O . TYR B 1 286 ? 8.490 24.603 18.014 1.00 19.32 281 TYR B O 1
ATOM 5319 N N . ILE B 1 287 ? 10.471 24.610 19.146 1.00 15.51 282 ILE B N 1
ATOM 5320 C CA . ILE B 1 287 ? 11.242 24.984 17.939 1.00 16.35 282 ILE B CA 1
ATOM 5321 C C . ILE B 1 287 ? 12.248 23.891 17.580 1.00 19.61 282 ILE B C 1
ATOM 5322 O O . ILE B 1 287 ? 13.066 23.518 18.456 1.00 20.31 282 ILE B O 1
ATOM 5327 N N . ALA B 1 288 ? 12.160 23.326 16.369 1.00 18.88 283 ALA B N 1
ATOM 5328 C CA . ALA B 1 288 ? 13.071 22.171 15.915 1.00 18.67 283 ALA B CA 1
ATOM 5329 C C . ALA B 1 288 ? 14.436 22.801 15.805 1.00 19.28 283 ALA B C 1
ATOM 5330 O O . ALA B 1 288 ? 14.593 23.933 15.275 1.00 20.16 283 ALA B O 1
ATOM 5332 N N . THR B 1 289 ? 15.474 22.144 16.400 1.00 19.33 284 THR B N 1
ATOM 5333 C CA . THR B 1 289 ? 16.785 22.755 16.411 1.00 20.56 284 THR B CA 1
ATOM 5334 C C . THR B 1 289 ? 17.825 21.660 15.954 1.00 20.08 284 THR B C 1
ATOM 5335 O O . THR B 1 289 ? 17.850 20.612 16.538 1.00 21.94 284 THR B O 1
ATOM 5339 N N . ASP B 1 290 ? 18.537 21.926 14.887 1.00 20.47 285 ASP B N 1
ATOM 5340 C CA . ASP B 1 290 ? 19.494 20.864 14.357 1.00 20.27 285 ASP B CA 1
ATOM 5341 C C . ASP B 1 290 ? 20.789 21.019 15.215 1.00 18.49 285 ASP B C 1
ATOM 5342 O O . ASP B 1 290 ? 21.399 22.109 15.319 1.00 22.30 285 ASP B O 1
ATOM 5347 N N . GLY B 1 291 ? 21.229 19.909 15.754 1.00 19.70 286 GLY B N 1
ATOM 5348 C CA . GLY B 1 291 ? 22.330 19.878 16.672 1.00 19.98 286 GLY B CA 1
ATOM 5349 C C . GLY B 1 291 ? 23.649 19.623 15.935 1.00 21.87 286 GLY B C 1
ATOM 5350 O O . GLY B 1 291 ? 24.682 19.603 16.584 1.00 24.18 286 GLY B O 1
ATOM 5351 N N . ARG B 1 292 ? 23.644 19.471 14.588 1.00 19.54 287 ARG B N 1
ATOM 5352 C CA . ARG B 1 292 ? 24.910 19.020 13.969 1.00 23.45 287 ARG B CA 1
ATOM 5353 C C . ARG B 1 292 ? 26.116 19.950 14.249 1.00 28.16 287 ARG B C 1
ATOM 5354 O O . ARG B 1 292 ? 27.266 19.473 14.478 1.00 29.60 287 ARG B O 1
ATOM 5362 N N . ALA B 1 293 ? 25.849 21.254 14.222 1.00 24.15 288 ALA B N 1
ATOM 5363 C CA . ALA B 1 293 ? 26.897 22.260 14.369 1.00 27.66 288 ALA B CA 1
ATOM 5364 C C . ALA B 1 293 ? 27.034 22.680 15.860 1.00 28.12 288 ALA B C 1
ATOM 5365 O O . ALA B 1 293 ? 27.952 23.379 16.161 1.00 29.86 288 ALA B O 1
ATOM 5367 N N . ARG B 1 294 ? 26.076 22.324 16.722 1.00 22.75 289 ARG B N 1
ATOM 5368 C CA . ARG B 1 294 ? 26.098 22.714 18.168 1.00 23.97 289 ARG B CA 1
ATOM 5369 C C . ARG B 1 294 ? 26.865 21.677 19.008 1.00 23.40 289 ARG B C 1
ATOM 5370 O O . ARG B 1 294 ? 27.470 21.993 20.042 1.00 23.36 289 ARG B O 1
ATOM 5378 N N . LEU B 1 295 ? 26.776 20.409 18.632 1.00 22.02 290 LEU B N 1
ATOM 5379 C CA . LEU B 1 295 ? 27.502 19.364 19.416 1.00 21.51 290 LEU B CA 1
ATOM 5380 C C . LEU B 1 295 ? 28.986 19.626 19.240 1.00 24.72 290 LEU B C 1
ATOM 5381 O O . LEU B 1 295 ? 29.443 20.182 18.210 1.00 24.45 290 LEU B O 1
ATOM 5386 N N . ARG B 1 296 ? 29.731 19.186 20.253 1.00 22.36 291 ARG B N 1
ATOM 5387 C CA . ARG B 1 296 ? 31.222 19.233 20.216 1.00 25.60 291 ARG B CA 1
ATOM 5388 C C . ARG B 1 296 ? 31.769 17.877 20.534 1.00 26.23 291 ARG B C 1
ATOM 5389 O O . ARG B 1 296 ? 31.381 17.281 21.569 1.00 25.68 291 ARG B O 1
ATOM 5397 N N . PRO B 1 297 ? 32.691 17.370 19.688 1.00 26.68 292 PRO B N 1
ATOM 5398 C CA . PRO B 1 297 ? 33.122 17.962 18.409 1.00 29.84 292 PRO B CA 1
ATOM 5399 C C . PRO B 1 297 ? 31.923 17.988 17.469 1.00 28.43 292 PRO B C 1
ATOM 5400 O O . PRO B 1 297 ? 31.003 17.235 17.716 1.00 28.65 292 PRO B O 1
ATOM 5404 N N . SER B 1 298 ? 31.900 18.847 16.442 1.00 29.54 293 SER B N 1
ATOM 5405 C CA . SER B 1 298 ? 30.676 18.947 15.555 1.00 29.14 293 SER B CA 1
ATOM 5406 C C . SER B 1 298 ? 30.637 17.622 14.718 1.00 26.78 293 SER B C 1
ATOM 5407 O O . SER B 1 298 ? 31.669 16.976 14.503 1.00 29.07 293 SER B O 1
ATOM 5410 N N . LEU B 1 299 ? 29.438 17.216 14.355 1.00 25.17 294 LEU B N 1
ATOM 5411 C CA . LEU B 1 299 ? 29.333 16.017 13.587 1.00 25.01 294 LEU B CA 1
ATOM 5412 C C . LEU B 1 299 ? 30.010 16.175 12.194 1.00 25.25 294 LEU B C 1
ATOM 5413 O O . LEU B 1 299 ? 29.942 17.260 11.588 1.00 24.46 294 LEU B O 1
ATOM 5418 N N . PRO B 1 300 ? 30.534 15.083 11.650 1.00 25.04 295 PRO B N 1
ATOM 5419 C CA . PRO B 1 300 ? 31.146 15.057 10.321 1.00 26.80 295 PRO B CA 1
ATOM 5420 C C . PRO B 1 300 ? 30.136 15.440 9.264 1.00 26.55 295 PRO B C 1
ATOM 5421 O O . PRO B 1 300 ? 28.893 15.169 9.366 1.00 23.76 295 PRO B O 1
ATOM 5425 N N . PRO B 1 301 ? 30.584 16.162 8.240 1.00 26.92 296 PRO B N 1
ATOM 5426 C CA . PRO B 1 301 ? 29.751 16.434 7.084 1.00 25.87 296 PRO B CA 1
ATOM 5427 C C . PRO B 1 301 ? 29.104 15.142 6.573 1.00 21.82 296 PRO B C 1
ATOM 5428 O O . PRO B 1 301 ? 29.784 14.114 6.528 1.00 30.17 296 PRO B O 1
ATOM 5432 N N . GLY B 1 302 ? 27.830 15.176 6.257 1.00 24.93 297 GLY B N 1
ATOM 5433 C CA . GLY B 1 302 ? 27.250 13.972 5.673 1.00 22.74 297 GLY B CA 1
ATOM 5434 C C . GLY B 1 302 ? 26.740 12.985 6.742 1.00 20.45 297 GLY B C 1
ATOM 5435 O O . GLY B 1 302 ? 26.141 11.946 6.334 1.00 18.46 297 GLY B O 1
ATOM 5436 N N . TYR B 1 303 ? 26.918 13.337 8.044 1.00 20.10 298 TYR B N 1
ATOM 5437 C CA . TYR B 1 303 ? 26.331 12.472 9.106 1.00 17.50 298 TYR B CA 1
ATOM 5438 C C . TYR B 1 303 ? 24.908 12.019 8.717 1.00 15.57 298 TYR B C 1
ATOM 5439 O O . TYR B 1 303 ? 24.008 12.871 8.528 1.00 17.27 298 TYR B O 1
ATOM 5448 N N . PHE B 1 304 ? 24.683 10.705 8.739 1.00 16.10 299 PHE B N 1
ATOM 5449 C CA . PHE B 1 304 ? 23.393 10.101 8.342 1.00 16.47 299 PHE B CA 1
ATOM 5450 C C . PHE B 1 304 ? 22.661 9.627 9.584 1.00 16.58 299 PHE B C 1
ATOM 5451 O O . PHE B 1 304 ? 22.975 8.583 10.172 1.00 17.96 299 PHE B O 1
ATOM 5459 N N . GLY B 1 305 ? 21.609 10.391 9.978 1.00 15.95 300 GLY B N 1
ATOM 5460 C CA . GLY B 1 305 ? 20.875 9.966 11.150 1.00 17.06 300 GLY B CA 1
ATOM 5461 C C . GLY B 1 305 ? 20.054 11.178 11.585 1.00 17.71 300 GLY B C 1
ATOM 5462 O O . GLY B 1 305 ? 19.904 12.123 10.768 1.00 18.37 300 GLY B O 1
ATOM 5463 N N . ASN B 1 306 ? 19.491 11.069 12.803 1.00 17.19 301 ASN B N 1
ATOM 5464 C CA . ASN B 1 306 ? 18.643 12.171 13.358 1.00 17.48 301 ASN B CA 1
ATOM 5465 C C . ASN B 1 306 ? 19.484 13.035 14.298 1.00 17.66 301 ASN B C 1
ATOM 5466 O O . ASN B 1 306 ? 20.239 12.448 15.193 1.00 18.64 301 ASN B O 1
ATOM 5471 N N . VAL B 1 307 ? 19.329 14.367 14.187 1.00 16.70 302 VAL B N 1
ATOM 5472 C CA . VAL B 1 307 ? 20.105 15.196 15.119 1.00 17.30 302 VAL B CA 1
ATOM 5473 C C . VAL B 1 307 ? 19.218 16.423 15.482 1.00 16.55 302 VAL B C 1
ATOM 5474 O O . VAL B 1 307 ? 19.732 17.497 15.797 1.00 19.48 302 VAL B O 1
ATOM 5478 N N . ILE B 1 308 ? 17.925 16.193 15.567 1.00 19.49 303 ILE B N 1
ATOM 5479 C CA . ILE B 1 308 ? 17.038 17.358 15.862 1.00 20.26 303 ILE B CA 1
ATOM 5480 C C . ILE B 1 308 ? 16.628 17.240 17.335 1.00 17.62 303 ILE B C 1
ATOM 5481 O O . ILE B 1 308 ? 16.176 16.170 17.849 1.00 19.47 303 ILE B O 1
ATOM 5486 N N . PHE B 1 309 ? 16.688 18.425 17.973 1.00 18.73 304 PHE B N 1
ATOM 5487 C CA . PHE B 1 309 ? 16.427 18.568 19.481 1.00 17.50 304 PHE B CA 1
ATOM 5488 C C . PHE B 1 309 ? 15.342 19.672 19.494 1.00 20.35 304 PHE B C 1
ATOM 5489 O O . PHE B 1 309 ? 15.035 20.257 18.424 1.00 21.67 304 PHE B O 1
ATOM 5497 N N . THR B 1 310 ? 14.765 19.953 20.662 1.00 22.44 305 THR B N 1
ATOM 5498 C CA . THR B 1 310 ? 13.633 20.948 20.653 1.00 21.53 305 THR B CA 1
ATOM 5499 C C . THR B 1 310 ? 13.943 22.009 21.715 1.00 20.91 305 THR B C 1
ATOM 5500 O O . THR B 1 310 ? 14.247 21.687 22.859 1.00 21.39 305 THR B O 1
ATOM 5504 N N . ALA B 1 311 ? 13.898 23.256 21.278 1.00 19.57 306 ALA B N 1
ATOM 5505 C CA . ALA B 1 311 ? 13.983 24.425 22.195 1.00 20.51 306 ALA B CA 1
ATOM 5506 C C . ALA B 1 311 ? 12.557 24.814 22.657 1.00 21.51 306 ALA B C 1
ATOM 5507 O O . ALA B 1 311 ? 11.651 24.705 21.852 1.00 18.64 306 ALA B O 1
ATOM 5509 N N . THR B 1 312 ? 12.360 25.240 23.925 1.00 20.89 307 THR B N 1
ATOM 5510 C CA . THR B 1 312 ? 11.029 25.427 24.457 1.00 22.56 307 THR B CA 1
ATOM 5511 C C . THR B 1 312 ? 10.887 26.823 25.162 1.00 21.77 307 THR B C 1
ATOM 5512 O O . THR B 1 312 ? 10.795 26.862 26.378 1.00 23.46 307 THR B O 1
ATOM 5516 N N . PRO B 1 313 ? 10.876 27.910 24.415 1.00 20.55 308 PRO B N 1
ATOM 5517 C CA . PRO B 1 313 ? 10.517 29.183 25.074 1.00 17.11 308 PRO B CA 1
ATOM 5518 C C . PRO B 1 313 ? 9.075 29.107 25.583 1.00 20.75 308 PRO B C 1
ATOM 5519 O O . PRO B 1 313 ? 8.168 28.494 24.967 1.00 17.89 308 PRO B O 1
ATOM 5523 N N . ILE B 1 314 ? 8.830 29.844 26.627 1.00 18.61 309 ILE B N 1
ATOM 5524 C CA . ILE B 1 314 ? 7.454 29.961 27.178 1.00 18.24 309 ILE B CA 1
ATOM 5525 C C . ILE B 1 314 ? 7.223 31.405 27.538 1.00 19.08 309 ILE B C 1
ATOM 5526 O O . ILE B 1 314 ? 8.167 32.128 28.024 1.00 21.46 309 ILE B O 1
ATOM 5531 N N . ALA B 1 315 ? 6.023 31.898 27.277 1.00 18.29 310 ALA B N 1
ATOM 5532 C CA . ALA B 1 315 ? 5.768 33.318 27.648 1.00 16.80 310 ALA B CA 1
ATOM 5533 C C . ALA B 1 315 ? 4.290 33.423 28.082 1.00 17.38 310 ALA B C 1
ATOM 5534 O O . ALA B 1 315 ? 3.520 32.482 27.882 1.00 17.65 310 ALA B O 1
ATOM 5536 N N . ILE B 1 316 ? 3.938 34.564 28.666 1.00 18.18 311 ILE B N 1
ATOM 5537 C CA . ILE B 1 316 ? 2.534 34.871 28.971 1.00 18.53 311 ILE B CA 1
ATOM 5538 C C . ILE B 1 316 ? 1.946 35.573 27.725 1.00 20.56 311 ILE B C 1
ATOM 5539 O O . ILE B 1 316 ? 2.598 36.420 27.128 1.00 18.44 311 ILE B O 1
ATOM 5544 N N . ALA B 1 317 ? 0.771 35.167 27.317 1.00 19.25 312 ALA B N 1
ATOM 5545 C CA . ALA B 1 317 ? 0.183 35.657 26.021 1.00 20.26 312 ALA B CA 1
ATOM 5546 C C . ALA B 1 317 ? 0.088 37.179 26.039 1.00 21.34 312 ALA B C 1
ATOM 5547 O O . ALA B 1 317 ? 0.403 37.779 24.973 1.00 20.61 312 ALA B O 1
ATOM 5549 N N . GLY B 1 318 ? -0.346 37.769 27.159 1.00 21.64 313 GLY B N 1
ATOM 5550 C CA . GLY B 1 318 ? -0.442 39.282 27.212 1.00 21.83 313 GLY B CA 1
ATOM 5551 C C . GLY B 1 318 ? 0.864 39.953 26.909 1.00 22.32 313 GLY B C 1
ATOM 5552 O O . GLY B 1 318 ? 0.911 41.011 26.236 1.00 23.66 313 GLY B O 1
ATOM 5553 N N . ASP B 1 319 ? 1.959 39.385 27.411 1.00 20.98 314 ASP B N 1
ATOM 5554 C CA . ASP B 1 319 ? 3.293 39.957 27.142 1.00 21.16 314 ASP B CA 1
ATOM 5555 C C . ASP B 1 319 ? 3.666 39.770 25.689 1.00 19.78 314 ASP B C 1
ATOM 5556 O O . ASP B 1 319 ? 4.094 40.693 25.028 1.00 21.44 314 ASP B O 1
ATOM 5561 N N . LEU B 1 320 ? 3.531 38.578 25.148 1.00 18.88 315 LEU B N 1
ATOM 5562 C CA . LEU B 1 320 ? 3.869 38.365 23.760 1.00 18.27 315 LEU B CA 1
ATOM 5563 C C . LEU B 1 320 ? 3.035 39.307 22.848 1.00 20.01 315 LEU B C 1
ATOM 5564 O O . LEU B 1 320 ? 3.536 39.792 21.863 1.00 21.33 315 LEU B O 1
ATOM 5569 N N . GLU B 1 321 ? 1.727 39.436 23.119 1.00 19.98 316 GLU B N 1
ATOM 5570 C CA . GLU B 1 321 ? 0.791 40.180 22.236 1.00 21.78 316 GLU B CA 1
ATOM 5571 C C . GLU B 1 321 ? 0.937 41.676 22.303 1.00 23.78 316 GLU B C 1
ATOM 5572 O O . GLU B 1 321 ? 0.880 42.349 21.268 1.00 22.90 316 GLU B O 1
ATOM 5578 N N . PHE B 1 322 ? 1.189 42.178 23.501 1.00 20.39 317 PHE B N 1
ATOM 5579 C CA . PHE B 1 322 ? 1.207 43.613 23.694 1.00 24.64 317 PHE B CA 1
ATOM 5580 C C . PHE B 1 322 ? 2.604 44.227 23.709 1.00 24.49 317 PHE B C 1
ATOM 5581 O O . PHE B 1 322 ? 2.709 45.445 23.536 1.00 30.17 317 PHE B O 1
ATOM 5589 N N . LYS B 1 323 ? 3.657 43.465 23.885 1.00 20.25 318 LYS B N 1
ATOM 5590 C CA . LYS B 1 323 ? 5.010 44.033 23.712 1.00 21.55 318 LYS B CA 1
ATOM 5591 C C . LYS B 1 323 ? 5.325 43.912 22.202 1.00 20.68 318 LYS B C 1
ATOM 5592 O O . LYS B 1 323 ? 4.662 43.171 21.461 1.00 20.02 318 LYS B O 1
ATOM 5598 N N . PRO B 1 324 ? 6.360 44.636 21.694 1.00 20.49 319 PRO B N 1
ATOM 5599 C CA . PRO B 1 324 ? 6.643 44.528 20.276 1.00 19.55 319 PRO B CA 1
ATOM 5600 C C . PRO B 1 324 ? 7.159 43.126 19.912 1.00 19.31 319 PRO B C 1
ATOM 5601 O O . PRO B 1 324 ? 7.584 42.332 20.809 1.00 19.90 319 PRO B O 1
ATOM 5605 N N . VAL B 1 325 ? 7.258 42.856 18.616 1.00 18.24 320 VAL B N 1
ATOM 5606 C CA A VAL B 1 325 ? 7.626 41.512 18.201 0.50 17.64 320 VAL B CA 1
ATOM 5607 C CA B VAL B 1 325 ? 7.645 41.503 18.162 0.50 17.47 320 VAL B CA 1
ATOM 5608 C C . VAL B 1 325 ? 9.042 41.157 18.661 1.00 16.94 320 VAL B C 1
ATOM 5609 O O . VAL B 1 325 ? 9.406 40.005 18.762 1.00 16.98 320 VAL B O 1
ATOM 5616 N N . TRP B 1 326 ? 9.872 42.148 18.912 1.00 16.34 321 TRP B N 1
ATOM 5617 C CA . TRP B 1 326 ? 11.231 41.779 19.380 1.00 16.88 321 TRP B CA 1
ATOM 5618 C C . TRP B 1 326 ? 11.166 41.022 20.734 1.00 15.87 321 TRP B C 1
ATOM 5619 O O . TRP B 1 326 ? 12.125 40.338 21.099 1.00 16.25 321 TRP B O 1
ATOM 5630 N N . TYR B 1 327 ? 10.065 41.127 21.484 1.00 15.74 322 TYR B N 1
ATOM 5631 C CA . TYR B 1 327 ? 10.012 40.382 22.768 1.00 15.87 322 TYR B CA 1
ATOM 5632 C C . TYR B 1 327 ? 9.867 38.882 22.438 1.00 14.97 322 TYR B C 1
ATOM 5633 O O . TYR B 1 327 ? 10.671 38.079 22.914 1.00 14.68 322 TYR B O 1
ATOM 5642 N N . ALA B 1 328 ? 8.934 38.529 21.504 1.00 13.99 323 ALA B N 1
ATOM 5643 C CA . ALA B 1 328 ? 8.866 37.119 21.108 1.00 14.65 323 ALA B CA 1
ATOM 5644 C C . ALA B 1 328 ? 10.224 36.628 20.500 1.00 15.04 323 ALA B C 1
ATOM 5645 O O . ALA B 1 328 ? 10.698 35.498 20.776 1.00 15.10 323 ALA B O 1
ATOM 5647 N N . ALA B 1 329 ? 10.869 37.486 19.692 1.00 14.40 324 ALA B N 1
ATOM 5648 C CA . ALA B 1 329 ? 12.122 37.112 19.089 1.00 15.66 324 ALA B CA 1
ATOM 5649 C C . ALA B 1 329 ? 13.170 36.904 20.154 1.00 15.67 324 ALA B C 1
ATOM 5650 O O . ALA B 1 329 ? 13.975 35.959 20.033 1.00 15.31 324 ALA B O 1
ATOM 5652 N N . SER B 1 330 ? 13.160 37.734 21.171 1.00 15.20 325 SER B N 1
ATOM 5653 C CA . SER B 1 330 ? 14.206 37.549 22.238 1.00 14.83 325 SER B CA 1
ATOM 5654 C C . SER B 1 330 ? 14.030 36.268 23.014 1.00 16.21 325 SER B C 1
ATOM 5655 O O . SER B 1 330 ? 15.006 35.648 23.452 1.00 17.98 325 SER B O 1
ATOM 5658 N N . LYS B 1 331 ? 12.774 35.860 23.192 1.00 16.30 326 LYS B N 1
ATOM 5659 C CA . LYS B 1 331 ? 12.512 34.577 23.899 1.00 16.70 326 LYS B CA 1
ATOM 5660 C C . LYS B 1 331 ? 13.049 33.408 23.040 1.00 16.24 326 LYS B C 1
ATOM 5661 O O . LYS B 1 331 ? 13.597 32.438 23.600 1.00 16.59 326 LYS B O 1
ATOM 5667 N N . ILE B 1 332 ? 12.871 33.463 21.713 1.00 15.78 327 ILE B N 1
ATOM 5668 C CA . ILE B 1 332 ? 13.366 32.457 20.768 1.00 15.60 327 ILE B CA 1
ATOM 5669 C C . ILE B 1 332 ? 14.880 32.523 20.755 1.00 14.82 327 ILE B C 1
ATOM 5670 O O . ILE B 1 332 ? 15.548 31.464 20.964 1.00 15.99 327 ILE B O 1
ATOM 5675 N N . HIS B 1 333 ? 15.423 33.728 20.736 1.00 15.97 328 HIS B N 1
ATOM 5676 C CA . HIS B 1 333 ? 16.929 33.856 20.757 1.00 17.66 328 HIS B CA 1
ATOM 5677 C C . HIS B 1 333 ? 17.511 33.163 22.007 1.00 20.47 328 HIS B C 1
ATOM 5678 O O . HIS B 1 333 ? 18.553 32.422 21.896 1.00 19.09 328 HIS B O 1
ATOM 5685 N N . ASP B 1 334 ? 16.991 33.488 23.214 1.00 19.76 329 ASP B N 1
ATOM 5686 C CA . ASP B 1 334 ? 17.536 32.945 24.511 1.00 21.76 329 ASP B CA 1
ATOM 5687 C C . ASP B 1 334 ? 17.367 31.444 24.596 1.00 20.43 329 ASP B C 1
ATOM 5688 O O . ASP B 1 334 ? 18.279 30.729 25.014 1.00 20.54 329 ASP B O 1
ATOM 5693 N N . ALA B 1 335 ? 16.202 30.973 24.210 1.00 17.85 330 ALA B N 1
ATOM 5694 C CA . ALA B 1 335 ? 15.954 29.523 24.110 1.00 17.95 330 ALA B CA 1
ATOM 5695 C C . ALA B 1 335 ? 16.925 28.786 23.193 1.00 17.34 330 ALA B C 1
ATOM 5696 O O . ALA B 1 335 ? 17.392 27.675 23.592 1.00 20.24 330 ALA B O 1
ATOM 5698 N N . LEU B 1 336 ? 17.233 29.309 22.010 1.00 16.86 331 LEU B N 1
ATOM 5699 C CA . LEU B 1 336 ? 18.165 28.623 21.129 1.00 16.92 331 LEU B CA 1
ATOM 5700 C C . LEU B 1 336 ? 19.558 28.737 21.624 1.00 19.03 331 LEU B C 1
ATOM 5701 O O . LEU B 1 336 ? 20.348 27.774 21.417 1.00 19.71 331 LEU B O 1
ATOM 5706 N N . ALA B 1 337 ? 19.857 29.871 22.257 1.00 19.57 332 ALA B N 1
ATOM 5707 C CA . ALA B 1 337 ? 21.223 30.073 22.843 1.00 20.09 332 ALA B CA 1
ATOM 5708 C C . ALA B 1 337 ? 21.496 29.002 23.897 1.00 22.48 332 ALA B C 1
ATOM 5709 O O . ALA B 1 337 ? 22.663 28.591 24.061 1.00 24.11 332 ALA B O 1
ATOM 5711 N N . ARG B 1 338 ? 20.484 28.450 24.562 1.00 20.79 333 ARG B N 1
ATOM 5712 C CA . ARG B 1 338 ? 20.799 27.487 25.570 1.00 26.38 333 ARG B CA 1
ATOM 5713 C C . ARG B 1 338 ? 20.996 26.059 24.980 1.00 25.22 333 ARG B C 1
ATOM 5714 O O . ARG B 1 338 ? 21.421 25.161 25.719 1.00 24.57 333 ARG B O 1
ATOM 5722 N N . MET B 1 339 ? 20.727 25.903 23.674 1.00 21.68 334 MET B N 1
ATOM 5723 C CA . MET B 1 339 ? 20.868 24.578 22.948 1.00 21.08 334 MET B CA 1
ATOM 5724 C C . MET B 1 339 ? 22.340 24.355 22.562 1.00 21.08 334 MET B C 1
ATOM 5725 O O . MET B 1 339 ? 22.692 24.184 21.399 1.00 22.25 334 MET B O 1
ATOM 5730 N N . ASP B 1 340 ? 23.219 24.374 23.554 1.00 21.71 335 ASP B N 1
ATOM 5731 C CA . ASP B 1 340 ? 24.658 24.208 23.316 1.00 22.56 335 ASP B CA 1
ATOM 5732 C C . ASP B 1 340 ? 25.052 22.747 23.618 1.00 22.84 335 ASP B C 1
ATOM 5733 O O . ASP B 1 340 ? 24.198 21.876 23.919 1.00 22.47 335 ASP B O 1
ATOM 5738 N N . ASN B 1 341 ? 26.311 22.454 23.398 1.00 20.93 336 ASN B N 1
ATOM 5739 C CA . ASN B 1 341 ? 26.724 21.077 23.584 1.00 23.54 336 ASN B CA 1
ATOM 5740 C C . ASN B 1 341 ? 26.335 20.484 24.922 1.00 22.30 336 ASN B C 1
ATOM 5741 O O . ASN B 1 341 ? 25.902 19.372 24.973 1.00 21.88 336 ASN B O 1
ATOM 5746 N N . ASP B 1 342 ? 26.549 21.225 26.029 1.00 22.86 337 ASP B N 1
ATOM 5747 C CA . ASP B 1 342 ? 26.173 20.711 27.357 1.00 25.83 337 ASP B CA 1
ATOM 5748 C C . ASP B 1 342 ? 24.686 20.330 27.419 1.00 23.35 337 ASP B C 1
ATOM 5749 O O . ASP B 1 342 ? 24.315 19.283 27.984 1.00 22.08 337 ASP B O 1
ATOM 5754 N N . TYR B 1 343 ? 23.805 21.196 26.897 1.00 19.97 338 TYR B N 1
ATOM 5755 C CA . TYR B 1 343 ? 22.419 20.928 26.930 1.00 21.29 338 TYR B CA 1
ATOM 5756 C C . TYR B 1 343 ? 22.071 19.695 26.080 1.00 20.46 338 TYR B C 1
ATOM 5757 O O . TYR B 1 343 ? 21.326 18.792 26.533 1.00 20.52 338 TYR B O 1
ATOM 5766 N N . LEU B 1 344 ? 22.698 19.566 24.893 1.00 20.22 339 LEU B N 1
ATOM 5767 C CA . LEU B 1 344 ? 22.383 18.426 24.020 1.00 20.29 339 LEU B CA 1
ATOM 5768 C C . LEU B 1 344 ? 22.933 17.103 24.611 1.00 20.34 339 LEU B C 1
ATOM 5769 O O . LEU B 1 344 ? 22.249 16.047 24.580 1.00 21.44 339 LEU B O 1
ATOM 5774 N N . ARG B 1 345 ? 24.152 17.128 25.146 1.00 20.01 340 ARG B N 1
ATOM 5775 C CA . ARG B 1 345 ? 24.634 15.916 25.883 1.00 20.88 340 ARG B CA 1
ATOM 5776 C C . ARG B 1 345 ? 23.714 15.529 27.103 1.00 21.29 340 ARG B C 1
ATOM 5777 O O . ARG B 1 345 ? 23.471 14.321 27.303 1.00 20.55 340 ARG B O 1
ATOM 5785 N N . SER B 1 346 ? 23.231 16.547 27.859 1.00 19.71 341 SER B N 1
ATOM 5786 C CA . SER B 1 346 ? 22.299 16.278 28.929 1.00 21.11 341 SER B CA 1
ATOM 5787 C C . SER B 1 346 ? 21.047 15.583 28.374 1.00 21.44 341 SER B C 1
ATOM 5788 O O . SER B 1 346 ? 20.564 14.617 28.976 1.00 20.94 341 SER B O 1
ATOM 5791 N N . ALA B 1 347 ? 20.541 16.059 27.208 1.00 19.38 342 ALA B N 1
ATOM 5792 C CA . ALA B 1 347 ? 19.363 15.465 26.623 1.00 21.45 342 ALA B CA 1
ATOM 5793 C C . ALA B 1 347 ? 19.550 13.987 26.256 1.00 20.86 342 ALA B C 1
ATOM 5794 O O . ALA B 1 347 ? 18.655 13.134 26.508 1.00 21.14 342 ALA B O 1
ATOM 5796 N N . LEU B 1 348 ? 20.701 13.679 25.637 1.00 19.71 343 LEU B N 1
ATOM 5797 C CA . LEU B 1 348 ? 20.976 12.266 25.316 1.00 20.23 343 LEU B CA 1
ATOM 5798 C C . LEU B 1 348 ? 21.017 11.419 26.607 1.00 21.26 343 LEU B C 1
ATOM 5799 O O . LEU B 1 348 ? 20.526 10.342 26.637 1.00 22.97 343 LEU B O 1
ATOM 5804 N N . ASP B 1 349 ? 21.568 11.960 27.705 1.00 21.25 344 ASP B N 1
ATOM 5805 C CA . ASP B 1 349 ? 21.599 11.233 29.028 1.00 22.41 344 ASP B CA 1
ATOM 5806 C C . ASP B 1 349 ? 20.271 11.116 29.664 1.00 23.26 344 ASP B C 1
ATOM 5807 O O . ASP B 1 349 ? 19.999 10.041 30.242 1.00 23.11 344 ASP B O 1
ATOM 5812 N N . TYR B 1 350 ? 19.437 12.187 29.538 1.00 22.99 345 TYR B N 1
ATOM 5813 C CA . TYR B 1 350 ? 18.066 12.106 30.098 1.00 25.50 345 TYR B CA 1
ATOM 5814 C C . TYR B 1 350 ? 17.323 10.939 29.387 1.00 26.48 345 TYR B C 1
ATOM 5815 O O . TYR B 1 350 ? 16.615 10.127 30.053 1.00 28.60 345 TYR B O 1
ATOM 5824 N N . LEU B 1 351 ? 17.477 10.873 28.067 1.00 23.68 346 LEU B N 1
ATOM 5825 C CA . LEU B 1 351 ? 16.760 9.819 27.272 1.00 24.38 346 LEU B CA 1
ATOM 5826 C C . LEU B 1 351 ? 17.300 8.469 27.611 1.00 26.25 346 LEU B C 1
ATOM 5827 O O . LEU B 1 351 ? 16.566 7.530 27.731 1.00 27.43 346 LEU B O 1
ATOM 5832 N N . GLU B 1 352 ? 18.571 8.378 27.926 1.00 24.49 347 GLU B N 1
ATOM 5833 C CA . GLU B 1 352 ? 19.142 7.117 28.327 1.00 26.10 347 GLU B CA 1
ATOM 5834 C C . GLU B 1 352 ? 18.550 6.519 29.611 1.00 30.43 347 GLU B C 1
ATOM 5835 O O . GLU B 1 352 ? 18.516 5.292 29.778 1.00 28.91 347 GLU B O 1
ATOM 5841 N N . LEU B 1 353 ? 18.138 7.401 30.508 1.00 26.95 348 LEU B N 1
ATOM 5842 C CA . LEU B 1 353 ? 17.572 6.959 31.806 1.00 30.78 348 LEU B CA 1
ATOM 5843 C C . LEU B 1 353 ? 16.116 6.604 31.761 1.00 36.14 348 LEU B C 1
ATOM 5844 O O . LEU B 1 353 ? 15.590 6.165 32.785 1.00 37.13 348 LEU B O 1
ATOM 5849 N N . GLN B 1 354 ? 15.453 6.856 30.628 1.00 36.31 349 GLN B N 1
ATOM 5850 C CA . GLN B 1 354 ? 14.027 6.534 30.461 1.00 43.08 349 GLN B CA 1
ATOM 5851 C C . GLN B 1 354 ? 13.803 5.073 30.091 1.00 47.39 349 GLN B C 1
ATOM 5852 O O . GLN B 1 354 ? 14.437 4.560 29.191 1.00 51.77 349 GLN B O 1
ATOM 5858 N N . PRO B 1 355 ? 12.880 4.398 30.781 1.00 56.19 350 PRO B N 1
ATOM 5859 C CA . PRO B 1 355 ? 12.669 2.979 30.511 1.00 58.77 350 PRO B CA 1
ATOM 5860 C C . PRO B 1 355 ? 12.091 2.728 29.103 1.00 62.31 350 PRO B C 1
ATOM 5861 O O . PRO B 1 355 ? 12.487 1.763 28.445 1.00 65.25 350 PRO B O 1
ATOM 5865 N N . ASP B 1 356 ? 11.177 3.588 28.649 1.00 62.45 351 ASP B N 1
ATOM 5866 C CA . ASP B 1 356 ? 10.473 3.356 27.392 1.00 63.62 351 ASP B CA 1
ATOM 5867 C C . ASP B 1 356 ? 10.511 4.566 26.490 1.00 57.75 351 ASP B C 1
ATOM 5868 O O . ASP B 1 356 ? 9.731 5.492 26.685 1.00 58.31 351 ASP B O 1
ATOM 5873 N N . LEU B 1 357 ? 11.411 4.556 25.497 1.00 59.62 352 LEU B N 1
ATOM 5874 C CA . LEU B 1 357 ? 11.529 5.689 24.559 1.00 56.75 352 LEU B CA 1
ATOM 5875 C C . LEU B 1 357 ? 10.318 5.873 23.636 1.00 56.16 352 LEU B C 1
ATOM 5876 O O . LEU B 1 357 ? 9.961 6.987 23.335 1.00 54.17 352 LEU B O 1
ATOM 5881 N N . LYS B 1 358 ? 9.697 4.777 23.208 1.00 57.77 353 LYS B N 1
ATOM 5882 C CA . LYS B 1 358 ? 8.469 4.839 22.402 1.00 65.22 353 LYS B CA 1
ATOM 5883 C C . LYS B 1 358 ? 7.298 5.528 23.167 1.00 68.92 353 LYS B C 1
ATOM 5884 O O . LYS B 1 358 ? 6.466 6.225 22.570 1.00 67.31 353 LYS B O 1
ATOM 5886 N N . ALA B 1 359 ? 7.258 5.366 24.490 1.00 72.69 354 ALA B N 1
ATOM 5887 C CA . ALA B 1 359 ? 6.271 6.063 25.324 1.00 70.16 354 ALA B CA 1
ATOM 5888 C C . ALA B 1 359 ? 6.418 7.616 25.370 1.00 68.34 354 ALA B C 1
ATOM 5889 O O . ALA B 1 359 ? 5.531 8.314 25.882 1.00 69.69 354 ALA B O 1
ATOM 5891 N N . LEU B 1 360 ? 7.523 8.150 24.839 1.00 61.80 355 LEU B N 1
ATOM 5892 C CA . LEU B 1 360 ? 7.746 9.600 24.801 1.00 70.71 355 LEU B CA 1
ATOM 5893 C C . LEU B 1 360 ? 7.363 10.212 23.455 1.00 75.88 355 LEU B C 1
ATOM 5894 O O . LEU B 1 360 ? 7.879 11.270 23.093 1.00 78.50 355 LEU B O 1
ATOM 5899 N N . VAL B 1 361 ? 6.460 9.556 22.718 1.00 87.33 356 VAL B N 1
ATOM 5900 C CA . VAL B 1 361 ? 5.934 10.116 21.460 1.00 92.54 356 VAL B CA 1
ATOM 5901 C C . VAL B 1 361 ? 5.012 11.337 21.704 1.00 94.31 356 VAL B C 1
ATOM 5902 O O . VAL B 1 361 ? 3.841 11.174 22.074 1.00 102.18 356 VAL B O 1
ATOM 5904 N N . ARG B 1 362 ? 5.548 12.551 21.506 1.00 92.46 357 ARG B N 1
ATOM 5905 C CA . ARG B 1 362 ? 4.782 13.802 21.709 1.00 88.88 357 ARG B CA 1
ATOM 5906 C C . ARG B 1 362 ? 3.793 14.053 20.557 1.00 89.24 357 ARG B C 1
ATOM 5907 O O . ARG B 1 362 ? 4.187 14.460 19.451 1.00 90.26 357 ARG B O 1
ATOM 5909 N N . GLY B 1 363 ? 2.511 13.796 20.833 1.00 83.28 358 GLY B N 1
ATOM 5910 C CA . GLY B 1 363 ? 1.448 13.799 19.819 1.00 78.21 358 GLY B CA 1
ATOM 5911 C C . GLY B 1 363 ? 0.760 15.123 19.511 1.00 72.62 358 GLY B C 1
ATOM 5912 O O . GLY B 1 363 ? 1.354 16.205 19.670 1.00 72.86 358 GLY B O 1
ATOM 5913 N N . ALA B 1 364 ? -0.487 15.008 19.041 1.00 64.17 359 ALA B N 1
ATOM 5914 C CA . ALA B 1 364 ? -1.415 16.132 18.732 1.00 63.91 359 ALA B CA 1
ATOM 5915 C C . ALA B 1 364 ? -1.690 17.081 19.926 1.00 63.04 359 ALA B C 1
ATOM 5916 O O . ALA B 1 364 ? -1.629 18.308 19.806 1.00 60.94 359 ALA B O 1
ATOM 5918 N N . HIS B 1 365 ? -1.993 16.509 21.087 1.00 62.61 360 HIS B N 1
ATOM 5919 C CA . HIS B 1 365 ? -2.105 17.304 22.312 1.00 61.67 360 HIS B CA 1
ATOM 5920 C C . HIS B 1 365 ? -1.027 18.396 22.368 1.00 58.50 360 HIS B C 1
ATOM 5921 O O . HIS B 1 365 ? -1.338 19.539 22.699 1.00 59.39 360 HIS B O 1
ATOM 5923 N N . THR B 1 366 ? 0.215 18.048 21.992 1.00 48.89 361 THR B N 1
ATOM 5924 C CA . THR B 1 366 ? 1.429 18.864 22.240 1.00 47.86 361 THR B CA 1
ATOM 5925 C C . THR B 1 366 ? 1.358 20.266 21.564 1.00 40.02 361 THR B C 1
ATOM 5926 O O . THR B 1 366 ? 1.730 21.235 22.219 1.00 39.22 361 THR B O 1
ATOM 5930 N N . PHE B 1 367 ? 0.827 20.362 20.330 1.00 36.61 362 PHE B N 1
ATOM 5931 C CA . PHE B 1 367 ? 0.857 21.636 19.577 1.00 32.97 362 PHE B CA 1
ATOM 5932 C C . PHE B 1 367 ? -0.505 22.314 19.572 1.00 31.60 362 PHE B C 1
ATOM 5933 O O . PHE B 1 367 ? 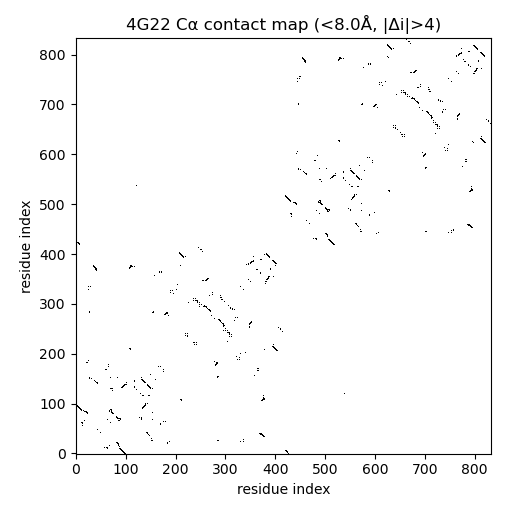-0.682 23.393 18.971 1.00 33.75 362 PHE B O 1
ATOM 5941 N N . LYS B 1 368 ? -1.479 21.736 20.230 1.00 29.24 363 LYS B N 1
ATOM 5942 C CA . LYS B 1 368 ? -2.758 22.409 20.228 1.00 32.08 363 LYS B CA 1
ATOM 5943 C C . LYS B 1 368 ? -2.723 23.774 21.016 1.00 32.91 363 LYS B C 1
ATOM 5944 O O . LYS B 1 368 ? -1.943 23.918 21.959 1.00 28.97 363 LYS B O 1
ATOM 5955 N N . PRO B 1 370 ? -3.024 26.464 23.629 1.00 21.82 365 PRO B N 1
ATOM 5956 C CA . PRO B 1 370 ? -2.353 27.709 23.232 1.00 18.92 365 PRO B CA 1
ATOM 5957 C C . PRO B 1 370 ? -0.918 27.556 22.865 1.00 19.00 365 PRO B C 1
ATOM 5958 O O . PRO B 1 370 ? -0.239 28.570 22.717 1.00 19.64 365 PRO B O 1
ATOM 5962 N N . ASN B 1 371 ? -0.453 26.338 22.676 1.00 18.54 366 ASN B N 1
ATOM 5963 C CA . ASN B 1 371 ? 0.963 26.182 22.259 1.00 17.46 366 ASN B CA 1
ATOM 5964 C C . ASN B 1 371 ? 1.120 26.076 20.760 1.00 18.07 366 ASN B C 1
ATOM 5965 O O . ASN B 1 371 ? 0.169 26.166 20.024 1.00 19.82 366 ASN B O 1
ATOM 5970 N N . LEU B 1 372 ? 2.357 25.958 20.338 1.00 17.14 367 LEU B N 1
ATOM 5971 C CA . LEU B 1 372 ? 2.622 26.043 18.873 1.00 16.89 367 LEU B CA 1
ATOM 5972 C C . LEU B 1 372 ? 3.932 25.416 18.591 1.00 16.65 367 LEU B C 1
ATOM 5973 O O . LEU B 1 372 ? 4.813 25.405 19.411 1.00 17.63 367 LEU B O 1
ATOM 5978 N N . GLY B 1 373 ? 4.113 24.879 17.377 1.00 15.66 368 GLY B N 1
ATOM 5979 C CA . GLY B 1 373 ? 5.486 24.319 17.022 1.00 15.10 368 GLY B CA 1
ATOM 5980 C C . GLY B 1 373 ? 5.857 25.053 15.708 1.00 16.47 368 GLY B C 1
ATOM 5981 O O . GLY B 1 373 ? 4.996 25.393 14.857 1.00 17.12 368 GLY B O 1
ATOM 5982 N N . ILE B 1 374 ? 7.172 25.317 15.542 1.00 15.86 369 ILE B N 1
ATOM 5983 C CA A ILE B 1 374 ? 7.714 25.992 14.349 0.50 15.68 369 ILE B CA 1
ATOM 5984 C CA B ILE B 1 374 ? 7.678 25.909 14.342 0.50 16.55 369 ILE B CA 1
ATOM 5985 C C . ILE B 1 374 ? 8.984 25.198 13.948 1.00 18.03 369 ILE B C 1
ATOM 5986 O O . ILE B 1 374 ? 9.840 24.924 14.822 1.00 20.88 369 ILE B O 1
ATOM 5995 N N . THR B 1 375 ? 9.085 24.855 12.663 1.00 16.38 370 THR B N 1
ATOM 5996 C CA . THR B 1 375 ? 10.378 24.406 12.116 1.00 17.26 370 THR B CA 1
ATOM 5997 C C . THR B 1 375 ? 10.704 25.237 10.874 1.00 17.74 370 THR B C 1
ATOM 5998 O O . THR B 1 375 ? 9.814 25.597 10.122 1.00 21.42 370 THR B O 1
ATOM 6002 N N . SER B 1 376 ? 11.958 25.607 10.731 1.00 17.03 371 SER B N 1
ATOM 6003 C CA . SER B 1 376 ? 12.419 26.326 9.528 1.00 17.95 371 SER B CA 1
ATOM 6004 C C . SER B 1 376 ? 13.119 25.358 8.593 1.00 18.75 371 SER B C 1
ATOM 6005 O O . SER B 1 376 ? 14.086 24.652 9.031 1.00 17.94 371 SER B O 1
ATOM 6008 N N . TRP B 1 377 ? 12.721 25.363 7.335 1.00 15.65 372 TRP B N 1
ATOM 6009 C CA . TRP B 1 377 ? 13.488 24.634 6.291 1.00 15.85 372 TRP B CA 1
ATOM 6010 C C . TRP B 1 377 ? 14.275 25.597 5.477 1.00 15.00 372 TRP B C 1
ATOM 6011 O O . TRP B 1 377 ? 14.801 25.257 4.340 1.00 15.37 372 TRP B O 1
ATOM 6022 N N . VAL B 1 378 ? 14.551 26.814 5.996 1.00 15.46 373 VAL B N 1
ATOM 6023 C CA . VAL B 1 378 ? 15.219 27.851 5.215 1.00 17.69 373 VAL B CA 1
ATOM 6024 C C . VAL B 1 378 ? 16.629 27.488 4.854 1.00 22.05 373 VAL B C 1
ATOM 6025 O O . VAL B 1 378 ? 17.062 27.807 3.735 1.00 23.40 373 VAL B O 1
ATOM 6029 N N . ARG B 1 379 ? 17.255 26.783 5.736 1.00 20.16 374 ARG B N 1
ATOM 6030 C CA . ARG B 1 379 ? 18.630 26.387 5.405 1.00 25.91 374 ARG B CA 1
ATOM 6031 C C . ARG B 1 379 ? 18.785 25.060 4.682 1.00 25.88 374 ARG B C 1
ATOM 6032 O O . ARG B 1 379 ? 19.952 24.748 4.361 1.00 30.15 374 ARG B O 1
ATOM 6037 N N . LEU B 1 380 ? 17.705 24.352 4.370 1.00 20.07 375 LEU B N 1
ATOM 6038 C CA . LEU B 1 380 ? 17.705 22.930 3.887 1.00 19.97 375 LEU B CA 1
ATOM 6039 C C . LEU B 1 380 ? 17.604 23.041 2.372 1.00 20.73 375 LEU B C 1
ATOM 6040 O O . LEU B 1 380 ? 16.895 23.911 1.818 1.00 20.21 375 LEU B O 1
ATOM 6045 N N . PRO B 1 381 ? 18.255 22.137 1.639 1.00 18.35 376 PRO B N 1
ATOM 6046 C CA . PRO B 1 381 ? 18.337 22.206 0.189 1.00 17.28 376 PRO B CA 1
ATOM 6047 C C . PRO B 1 381 ? 17.106 21.530 -0.416 1.00 17.06 376 PRO B C 1
ATOM 6048 O O . PRO B 1 381 ? 17.143 20.513 -1.164 1.00 16.38 376 PRO B O 1
ATOM 6052 N N . ILE B 1 382 ? 15.946 22.163 -0.151 1.00 14.05 377 ILE B N 1
ATOM 6053 C CA . ILE B 1 382 ? 14.722 21.465 -0.521 1.00 15.88 377 ILE B CA 1
ATOM 6054 C C . ILE B 1 382 ? 14.396 21.667 -2.000 1.00 16.36 377 ILE B C 1
ATOM 6055 O O . ILE B 1 382 ? 13.382 21.034 -2.478 1.00 17.15 377 ILE B O 1
ATOM 6060 N N . HIS B 1 383 ? 15.154 22.521 -2.733 1.00 16.60 378 HIS B N 1
ATOM 6061 C CA . HIS B 1 383 ? 14.866 22.703 -4.155 1.00 16.18 378 HIS B CA 1
ATOM 6062 C C . HIS B 1 383 ? 15.934 22.172 -5.077 1.00 16.44 378 HIS B C 1
ATOM 6063 O O . HIS B 1 383 ? 15.891 22.432 -6.279 1.00 18.64 378 HIS B O 1
ATOM 6070 N N . ASP B 1 384 ? 16.840 21.375 -4.489 1.00 15.97 379 ASP B N 1
ATOM 6071 C CA . ASP B 1 384 ? 17.984 20.884 -5.266 1.00 18.35 379 ASP B CA 1
ATOM 6072 C C . ASP B 1 384 ? 17.771 19.597 -5.977 1.00 17.83 379 ASP B C 1
ATOM 6073 O O . ASP B 1 384 ? 18.700 19.155 -6.742 1.00 21.89 379 ASP B O 1
ATOM 6078 N N . ALA B 1 385 ? 16.603 18.982 -5.861 1.00 15.56 380 ALA B N 1
ATOM 6079 C CA . ALA B 1 385 ? 16.410 17.657 -6.503 1.00 15.58 380 ALA B CA 1
ATOM 6080 C C . ALA B 1 385 ? 16.050 17.910 -8.013 1.00 18.65 380 ALA B C 1
ATOM 6081 O O . ALA B 1 385 ? 14.844 18.030 -8.372 1.00 18.63 380 ALA B O 1
ATOM 6083 N N . ASP B 1 386 ? 17.060 17.965 -8.901 1.00 17.62 381 ASP B N 1
ATOM 6084 C CA . ASP B 1 386 ? 16.837 18.083 -10.372 1.00 17.25 381 ASP B CA 1
ATOM 6085 C C . ASP B 1 386 ? 17.195 16.720 -10.949 1.00 16.35 381 ASP B C 1
ATOM 6086 O O . ASP B 1 386 ? 18.413 16.273 -10.911 1.00 16.57 381 ASP B O 1
ATOM 6091 N N . PHE B 1 387 ? 16.179 15.976 -11.428 1.00 17.07 382 PHE B N 1
ATOM 6092 C CA . PHE B 1 387 ? 16.442 14.633 -11.989 1.00 15.18 382 PHE B CA 1
ATOM 6093 C C . PHE B 1 387 ? 16.827 14.624 -13.486 1.00 15.74 382 PHE B C 1
ATOM 6094 O O . PHE B 1 387 ? 16.988 13.492 -14.057 1.00 18.65 382 PHE B O 1
ATOM 6102 N N . GLY B 1 388 ? 16.975 15.837 -14.070 1.00 16.78 383 GLY B N 1
ATOM 6103 C CA . GLY B 1 388 ? 17.367 15.956 -15.506 1.00 17.95 383 GLY B CA 1
ATOM 6104 C C . GLY B 1 388 ? 16.373 16.817 -16.218 1.00 19.77 383 GLY B C 1
ATOM 6105 O O . GLY B 1 388 ? 16.575 17.086 -17.420 1.00 19.87 383 GLY B O 1
ATOM 6106 N N . TRP B 1 389 ? 15.293 17.220 -15.535 1.00 18.32 384 TRP B N 1
ATOM 6107 C CA . TRP B 1 389 ? 14.247 18.056 -16.163 1.00 18.80 384 TRP B CA 1
ATOM 6108 C C . TRP B 1 389 ? 13.928 19.326 -15.473 1.00 20.50 384 TRP B C 1
ATOM 6109 O O . TRP B 1 389 ? 12.800 19.856 -15.655 1.00 24.34 384 TRP B O 1
ATOM 6120 N N . GLY B 1 390 ? 14.803 19.789 -14.594 1.00 19.02 385 GLY B N 1
ATOM 6121 C CA . GLY B 1 390 ? 14.769 21.120 -13.968 1.00 19.10 385 GLY B CA 1
ATOM 6122 C C . GLY B 1 390 ? 14.490 20.947 -12.469 1.00 19.31 385 GLY B C 1
ATOM 6123 O O . GLY B 1 390 ? 14.089 19.823 -11.986 1.00 19.07 385 GLY B O 1
ATOM 6124 N N . ARG B 1 391 ? 14.609 22.075 -11.739 1.00 17.89 386 ARG B N 1
ATOM 6125 C CA . ARG B 1 391 ? 14.395 22.061 -10.332 1.00 18.53 386 ARG B CA 1
ATOM 6126 C C . ARG B 1 391 ? 12.857 22.148 -10.066 1.00 16.55 386 ARG B C 1
ATOM 6127 O O . ARG B 1 391 ? 12.124 22.641 -10.952 1.00 18.70 386 ARG B O 1
ATOM 6135 N N . PRO B 1 392 ? 12.420 21.726 -8.894 1.00 15.87 387 PRO B N 1
ATOM 6136 C CA . PRO B 1 392 ? 10.997 21.766 -8.629 1.00 16.58 387 PRO B CA 1
ATOM 6137 C C . PRO B 1 392 ? 10.504 23.190 -8.536 1.00 18.03 387 PRO B C 1
ATOM 6138 O O . PRO B 1 392 ? 11.303 24.099 -8.126 1.00 19.47 387 PRO B O 1
ATOM 6142 N N . ILE B 1 393 ? 9.210 23.437 -8.939 1.00 16.92 388 ILE B N 1
ATOM 6143 C CA . ILE B 1 393 ? 8.687 24.763 -8.651 1.00 18.64 388 ILE B CA 1
ATOM 6144 C C . ILE B 1 393 ? 8.154 24.953 -7.258 1.00 18.60 388 ILE B C 1
ATOM 6145 O O . ILE B 1 393 ? 7.864 26.098 -6.850 1.00 19.44 388 ILE B O 1
ATOM 6150 N N . PHE B 1 394 ? 8.004 23.879 -6.513 1.00 17.13 389 PHE B N 1
ATOM 6151 C CA . PHE B 1 394 ? 7.642 23.940 -5.086 1.00 17.55 389 PHE B CA 1
ATOM 6152 C C . PHE B 1 394 ? 8.045 22.676 -4.396 1.00 15.45 389 PHE B C 1
ATOM 6153 O O . PHE B 1 394 ? 8.132 21.581 -5.011 1.00 15.81 389 PHE B O 1
ATOM 6161 N N . MET B 1 395 ? 8.497 22.835 -3.150 1.00 15.95 390 MET B N 1
ATOM 6162 C CA . MET B 1 395 ? 8.587 21.653 -2.305 1.00 14.62 390 MET B CA 1
ATOM 6163 C C . MET B 1 395 ? 8.146 21.972 -0.917 1.00 16.91 390 MET B C 1
ATOM 6164 O O . MET B 1 395 ? 8.468 23.085 -0.384 1.00 16.28 390 MET B O 1
ATOM 6169 N N . GLY B 1 396 ? 7.324 21.117 -0.292 1.00 14.96 391 GLY B N 1
ATOM 6170 C CA . GLY B 1 396 ? 6.920 21.464 1.069 1.00 16.81 391 GLY B CA 1
ATOM 6171 C C . GLY B 1 396 ? 6.378 20.249 1.770 1.00 17.05 391 GLY B C 1
ATOM 6172 O O . GLY B 1 396 ? 6.382 19.110 1.198 1.00 17.93 391 GLY B O 1
ATOM 6173 N N . PRO B 1 397 ? 5.927 20.392 3.027 1.00 19.06 392 PRO B N 1
ATOM 6174 C CA . PRO B 1 397 ? 5.422 19.203 3.761 1.00 18.94 392 PRO B CA 1
ATOM 6175 C C . PRO B 1 397 ? 4.198 18.567 3.030 1.00 20.13 392 PRO B C 1
ATOM 6176 O O . PRO B 1 397 ? 3.411 19.265 2.451 1.00 19.39 392 PRO B O 1
ATOM 6180 N N . GLY B 1 398 ? 4.120 17.229 3.052 1.00 20.90 393 GLY B N 1
ATOM 6181 C CA . GLY B 1 398 ? 3.040 16.533 2.372 1.00 21.74 393 GLY B CA 1
ATOM 6182 C C . GLY B 1 398 ? 1.809 16.432 3.318 1.00 26.08 393 GLY B C 1
ATOM 6183 O O . GLY B 1 398 ? 1.302 15.319 3.577 1.00 27.66 393 GLY B O 1
ATOM 6184 N N . GLY B 1 399 ? 1.268 17.585 3.748 1.00 23.17 394 GLY B N 1
ATOM 6185 C CA . GLY B 1 399 ? -0.008 17.581 4.527 1.00 26.62 394 GLY B CA 1
ATOM 6186 C C . GLY B 1 399 ? 0.286 17.658 6.054 1.00 35.60 394 GLY B C 1
ATOM 6187 O O . GLY B 1 399 ? 1.052 16.844 6.572 1.00 37.39 394 GLY B O 1
ATOM 6188 N N . ILE B 1 400 ? -0.295 18.620 6.796 1.00 32.02 395 ILE B N 1
ATOM 6189 C CA . ILE B 1 400 ? -0.131 18.695 8.277 1.00 33.74 395 ILE B CA 1
ATOM 6190 C C . ILE B 1 400 ? -1.479 18.207 8.846 1.00 36.22 395 ILE B C 1
ATOM 6191 O O . ILE B 1 400 ? -2.498 18.724 8.441 1.00 39.84 395 ILE B O 1
ATOM 6196 N N . ALA B 1 401 ? -1.542 17.162 9.704 1.00 45.92 396 ALA B N 1
ATOM 6197 C CA . ALA B 1 401 ? -2.861 16.648 10.185 1.00 47.73 396 ALA B CA 1
ATOM 6198 C C . ALA B 1 401 ? -3.465 17.404 11.390 1.00 49.39 396 ALA B C 1
ATOM 6199 O O . ALA B 1 401 ? -4.711 17.519 11.543 1.00 50.99 396 ALA B O 1
ATOM 6201 N N . TYR B 1 402 ? -2.596 17.972 12.225 1.00 44.86 397 TYR B N 1
ATOM 6202 C CA . TYR B 1 402 ? -3.132 18.622 13.411 1.00 39.70 397 TYR B CA 1
ATOM 6203 C C . TYR B 1 402 ? -2.607 20.059 13.546 1.00 32.69 397 TYR B C 1
ATOM 6204 O O . TYR B 1 402 ? -1.630 20.472 12.953 1.00 32.85 397 TYR B O 1
ATOM 6213 N N . GLU B 1 403 ? -3.414 20.791 14.276 1.00 32.54 398 GLU B N 1
ATOM 6214 C CA . GLU B 1 403 ? -3.377 22.196 14.337 1.00 30.11 398 GLU B CA 1
ATOM 6215 C C . GLU B 1 403 ? -2.148 22.547 15.174 1.00 26.50 398 GLU B C 1
ATOM 6216 O O . GLU B 1 403 ? -1.706 21.744 16.031 1.00 24.67 398 GLU B O 1
ATOM 6222 N N . GLY B 1 404 ? -1.629 23.747 14.939 1.00 23.18 399 GLY B N 1
ATOM 6223 C CA . GLY B 1 404 ? -0.567 24.277 15.801 1.00 20.21 399 GLY B CA 1
ATOM 6224 C C . GLY B 1 404 ? 0.830 24.068 15.246 1.00 21.22 399 GLY B C 1
ATOM 6225 O O . GLY B 1 404 ? 1.795 24.402 15.973 1.00 22.37 399 GLY B O 1
ATOM 6226 N N . LEU B 1 405 ? 0.986 23.406 14.082 1.00 18.27 400 LEU B N 1
ATOM 6227 C CA . LEU B 1 405 ? 2.340 23.279 13.515 1.00 18.53 400 LEU B CA 1
ATOM 6228 C C . LEU B 1 405 ? 2.559 24.275 12.339 1.00 18.53 400 LEU B C 1
ATOM 6229 O O . LEU B 1 405 ? 1.718 24.439 11.464 1.00 19.65 400 LEU B O 1
ATOM 6234 N N . SER B 1 406 ? 3.756 24.873 12.298 1.00 16.00 401 SER B N 1
ATOM 6235 C CA A SER B 1 406 ? 4.101 25.765 11.209 0.50 16.75 401 SER B CA 1
ATOM 6236 C CA B SER B 1 406 ? 4.122 25.805 11.234 0.50 16.99 401 SER B CA 1
ATOM 6237 C C . SER B 1 406 ? 5.483 25.472 10.689 1.00 16.59 401 SER B C 1
ATOM 6238 O O . SER B 1 406 ? 6.357 25.000 11.437 1.00 17.22 401 SER B O 1
ATOM 6243 N N . PHE B 1 407 ? 5.645 25.712 9.379 1.00 16.21 402 PHE B N 1
ATOM 6244 C CA . PHE B 1 407 ? 6.957 25.481 8.659 1.00 16.05 402 PHE B CA 1
ATOM 6245 C C . PHE B 1 407 ? 7.310 26.760 7.973 1.00 17.09 402 PHE B C 1
ATOM 6246 O O . PHE B 1 407 ? 6.449 27.310 7.288 1.00 19.03 402 PHE B O 1
ATOM 6254 N N . ILE B 1 408 ? 8.565 27.177 8.052 1.00 15.95 403 ILE B N 1
ATOM 6255 C CA A ILE B 1 408 ? 8.973 28.344 7.285 0.50 14.99 403 ILE B CA 1
ATOM 6256 C CA B ILE B 1 408 ? 9.031 28.353 7.314 0.50 15.52 403 ILE B CA 1
ATOM 6257 C C . ILE B 1 408 ? 9.817 27.791 6.108 1.00 15.68 403 ILE B C 1
ATOM 6258 O O . ILE B 1 408 ? 10.815 27.083 6.307 1.00 16.89 403 ILE B O 1
ATOM 6267 N N . LEU B 1 409 ? 9.423 28.158 4.900 1.00 13.27 404 LEU B N 1
ATOM 6268 C CA . LEU B 1 409 ? 10.046 27.512 3.686 1.00 15.26 404 LEU B CA 1
ATOM 6269 C C . LEU B 1 409 ? 10.736 28.588 2.899 1.00 15.51 404 LEU B C 1
ATOM 6270 O O . LEU B 1 409 ? 10.205 29.754 2.687 1.00 19.36 404 LEU B O 1
ATOM 6275 N N . PRO B 1 410 ? 11.891 28.311 2.439 1.00 16.78 405 PRO B N 1
ATOM 6276 C CA . PRO B 1 410 ? 12.488 29.233 1.440 1.00 16.24 405 PRO B CA 1
ATOM 6277 C C . PRO B 1 410 ? 11.891 29.247 0.083 1.00 22.71 405 PRO B C 1
ATOM 6278 O O . PRO B 1 410 ? 11.229 28.283 -0.338 1.00 17.99 405 PRO B O 1
ATOM 6282 N N . SER B 1 411 ? 12.226 30.302 -0.670 1.00 20.61 406 SER B N 1
ATOM 6283 C CA . SER B 1 411 ? 11.677 30.503 -1.986 1.00 24.98 406 SER B CA 1
ATOM 6284 C C . SER B 1 411 ? 12.353 29.540 -2.999 1.00 20.63 406 SER B C 1
ATOM 6285 O O . SER B 1 411 ? 13.608 29.335 -2.935 1.00 21.48 406 SER B O 1
ATOM 6288 N N . PRO B 1 412 ? 11.579 29.019 -3.935 1.00 25.21 407 PRO B N 1
ATOM 6289 C CA . PRO B 1 412 ? 12.139 28.200 -5.019 1.00 29.39 407 PRO B CA 1
ATOM 6290 C C . PRO B 1 412 ? 13.010 28.978 -5.999 1.00 33.57 407 PRO B C 1
ATOM 6291 O O . PRO B 1 412 ? 13.802 28.382 -6.688 1.00 40.18 407 PRO B O 1
ATOM 6295 N N . THR B 1 413 ? 12.868 30.303 -6.013 1.00 29.34 408 THR B N 1
ATOM 6296 C CA . THR B 1 413 ? 13.678 31.270 -6.828 1.00 37.42 408 THR B CA 1
ATOM 6297 C C . THR B 1 413 ? 14.770 32.007 -6.014 1.00 38.83 408 THR B C 1
ATOM 6298 O O . THR B 1 413 ? 14.929 31.851 -4.782 1.00 33.18 408 THR B O 1
ATOM 6302 N N . ASN B 1 414 ? 15.533 32.901 -6.656 1.00 39.27 409 ASN B N 1
ATOM 6303 C CA . ASN B 1 414 ? 16.574 33.547 -5.853 1.00 47.18 409 ASN B CA 1
ATOM 6304 C C . ASN B 1 414 ? 16.068 34.811 -5.139 1.00 49.07 409 ASN B C 1
ATOM 6305 O O . ASN B 1 414 ? 16.883 35.741 -4.888 1.00 51.81 409 ASN B O 1
ATOM 6307 N N . ASP B 1 415 ? 14.752 34.907 -4.855 1.00 41.74 410 ASP B N 1
ATOM 6308 C CA . ASP B 1 415 ? 14.204 36.247 -4.576 1.00 36.51 410 ASP B CA 1
ATOM 6309 C C . ASP B 1 415 ? 14.183 36.712 -3.126 1.00 31.44 410 ASP B C 1
ATOM 6310 O O . ASP B 1 415 ? 13.643 37.778 -2.883 1.00 32.84 410 ASP B O 1
ATOM 6315 N N . GLY B 1 416 ? 14.711 35.892 -2.180 1.00 27.08 411 GLY B N 1
ATOM 6316 C CA . GLY B 1 416 ? 14.734 36.245 -0.739 1.00 26.46 411 GLY B CA 1
ATOM 6317 C C . GLY B 1 416 ? 13.323 36.209 -0.059 1.00 22.64 411 GLY B C 1
ATOM 6318 O O . GLY B 1 416 ? 13.220 36.656 1.071 1.00 25.89 411 GLY B O 1
ATOM 6319 N N . SER B 1 417 ? 12.275 35.743 -0.733 1.00 19.50 412 SER B N 1
ATOM 6320 C CA . SER B 1 417 ? 10.950 35.583 -0.048 1.00 19.06 412 SER B CA 1
ATOM 6321 C C . SER B 1 417 ? 10.959 34.306 0.826 1.00 20.62 412 SER B C 1
ATOM 6322 O O . SER B 1 417 ? 11.843 33.462 0.649 1.00 20.56 412 SER B O 1
ATOM 6325 N N . MET B 1 418 ? 10.079 34.259 1.810 1.00 18.49 413 MET B N 1
ATOM 6326 C CA . MET B 1 418 ? 9.926 33.069 2.654 1.00 19.51 413 MET B CA 1
ATOM 6327 C C . MET B 1 418 ? 8.414 32.783 2.680 1.00 19.38 413 MET B C 1
ATOM 6328 O O . MET B 1 418 ? 7.612 33.691 2.607 1.00 24.62 413 MET B O 1
ATOM 6333 N N . SER B 1 419 ? 8.029 31.537 2.870 1.00 16.68 414 SER B N 1
ATOM 6334 C CA . SER B 1 419 ? 6.587 31.255 3.040 1.00 16.57 414 SER B CA 1
ATOM 6335 C C . SER B 1 419 ? 6.343 30.629 4.404 1.00 17.72 414 SER B C 1
ATOM 6336 O O . SER B 1 419 ? 7.210 29.905 4.920 1.00 18.70 414 SER B O 1
ATOM 6339 N N . VAL B 1 420 ? 5.175 30.934 4.999 1.00 14.92 415 VAL B N 1
ATOM 6340 C CA . VAL B 1 420 ? 4.836 30.353 6.301 1.00 15.72 415 VAL B CA 1
ATOM 6341 C C . VAL B 1 420 ? 3.663 29.424 5.990 1.00 16.62 415 VAL B C 1
ATOM 6342 O O . VAL B 1 420 ? 2.614 29.928 5.554 1.00 17.64 415 VAL B O 1
ATOM 6346 N N . ALA B 1 421 ? 3.826 28.131 6.210 1.00 16.29 416 ALA B N 1
ATOM 6347 C CA . ALA B 1 421 ? 2.740 27.179 6.089 1.00 17.73 416 ALA B CA 1
ATOM 6348 C C . ALA B 1 421 ? 2.299 26.879 7.498 1.00 19.77 416 ALA B C 1
ATOM 6349 O O . ALA B 1 421 ? 3.145 26.663 8.383 1.00 22.50 416 ALA B O 1
ATOM 6351 N N . ILE B 1 422 ? 1.009 26.839 7.763 1.00 17.14 417 ILE B N 1
ATOM 6352 C CA . ILE B 1 422 ? 0.596 26.677 9.155 1.00 17.01 417 ILE B CA 1
ATOM 6353 C C . ILE B 1 422 ? -0.727 25.930 9.231 1.00 17.25 417 ILE B C 1
ATOM 6354 O O . ILE B 1 422 ? -1.553 26.123 8.307 1.00 17.41 417 ILE B O 1
ATOM 6359 N N . SER B 1 423 ? -0.924 25.179 10.315 1.00 17.08 418 SER B N 1
ATOM 6360 C CA A SER B 1 423 ? -2.239 24.544 10.571 0.50 19.35 418 SER B CA 1
ATOM 6361 C CA B SER B 1 423 ? -2.267 24.592 10.527 0.50 19.09 418 SER B CA 1
ATOM 6362 C C . SER B 1 423 ? -2.903 25.216 11.790 1.00 20.23 418 SER B C 1
ATOM 6363 O O . SER B 1 423 ? -2.254 25.389 12.813 1.00 21.91 418 SER B O 1
ATOM 6368 N N . LEU B 1 424 ? -4.164 25.682 11.649 1.00 20.84 419 LEU B N 1
ATOM 6369 C CA . LEU B 1 424 ? -4.881 26.296 12.786 1.00 22.48 419 LEU B CA 1
ATOM 6370 C C . LEU B 1 424 ? -6.321 25.851 12.709 1.00 24.49 419 LEU B C 1
ATOM 6371 O O . LEU B 1 424 ? -6.814 25.569 11.611 1.00 30.08 419 LEU B O 1
ATOM 6376 N N . GLN B 1 425 ? -7.075 26.065 13.799 1.00 28.09 420 GLN B N 1
ATOM 6377 C CA . GLN B 1 425 ? -8.555 26.007 13.644 1.00 29.50 420 GLN B CA 1
ATOM 6378 C C . GLN B 1 425 ? -9.025 26.955 12.542 1.00 32.50 420 GLN B C 1
ATOM 6379 O O . GLN B 1 425 ? -8.591 28.100 12.422 1.00 28.57 420 GLN B O 1
ATOM 6385 N N . GLY B 1 426 ? -10.007 26.526 11.728 1.00 30.62 421 GLY B N 1
ATOM 6386 C CA . GLY B 1 426 ? -10.393 27.342 10.648 1.00 29.29 421 GLY B CA 1
ATOM 6387 C C . GLY B 1 426 ? -10.847 28.726 11.033 1.00 32.07 421 GLY B C 1
ATOM 6388 O O . GLY B 1 426 ? -10.637 29.659 10.238 1.00 33.38 421 GLY B O 1
ATOM 6389 N N . GLU B 1 427 ? -11.492 28.881 12.196 1.00 31.02 422 GLU B N 1
ATOM 6390 C CA . GLU B 1 427 ? -12.039 30.208 12.603 1.00 33.24 422 GLU B CA 1
ATOM 6391 C C . GLU B 1 427 ? -10.939 31.233 12.814 1.00 34.76 422 GLU B C 1
ATOM 6392 O O . GLU B 1 427 ? -11.107 32.426 12.790 1.00 34.35 422 GLU B O 1
ATOM 6394 N N . HIS B 1 428 ? -9.752 30.734 13.009 1.00 31.77 423 HIS B N 1
ATOM 6395 C CA . HIS B 1 428 ? -8.650 31.640 13.279 1.00 30.83 423 HIS B CA 1
ATOM 6396 C C . HIS B 1 428 ? -7.750 32.002 12.069 1.00 28.65 423 HIS B C 1
ATOM 6397 O O . HIS B 1 428 ? -6.875 32.846 12.206 1.00 24.57 423 HIS B O 1
ATOM 6404 N N . MET B 1 429 ? -7.953 31.385 10.898 1.00 26.11 424 MET B N 1
ATOM 6405 C CA . MET B 1 429 ? -6.938 31.370 9.852 1.00 22.96 424 MET B CA 1
ATOM 6406 C C . MET B 1 429 ? -6.834 32.706 9.157 1.00 23.93 424 MET B C 1
ATOM 6407 O O . MET B 1 429 ? -5.725 33.224 8.916 1.00 24.52 424 MET B O 1
ATOM 6412 N N . LYS B 1 430 ? -8.020 33.289 8.817 1.00 28.40 425 LYS B N 1
ATOM 6413 C CA . LYS B 1 430 ? -7.992 34.582 8.097 1.00 29.46 425 LYS B CA 1
ATOM 6414 C C . LYS B 1 430 ? -7.600 35.696 9.064 1.00 26.94 425 LYS B C 1
ATOM 6415 O O . LYS B 1 430 ? -6.958 36.696 8.618 1.00 26.87 425 LYS B O 1
ATOM 6421 N N . LEU B 1 431 ? -7.957 35.517 10.356 1.00 27.14 426 LEU B N 1
ATOM 6422 C CA . LEU B 1 431 ? -7.398 36.354 11.410 1.00 23.05 426 LEU B CA 1
ATOM 6423 C C . LEU B 1 431 ? -5.916 36.289 11.382 1.00 20.82 426 LEU B C 1
ATOM 6424 O O . LEU B 1 431 ? -5.218 37.358 11.392 1.00 22.28 426 LEU B O 1
ATOM 6429 N N . PHE B 1 432 ? -5.402 35.041 11.328 1.00 20.23 427 PHE B N 1
ATOM 6430 C CA . PHE B 1 432 ? -3.934 34.896 11.312 1.00 19.99 427 PHE B CA 1
ATOM 6431 C C . PHE B 1 432 ? -3.277 35.640 10.144 1.00 18.82 427 PHE B C 1
ATOM 6432 O O . PHE B 1 432 ? -2.293 36.347 10.313 1.00 16.82 427 PHE B O 1
ATOM 6440 N N . GLN B 1 433 ? -3.896 35.477 8.957 1.00 19.53 428 GLN B N 1
ATOM 6441 C CA . GLN B 1 433 ? -3.345 36.122 7.705 1.00 20.15 428 GLN B CA 1
ATOM 6442 C C . GLN B 1 433 ? -3.292 37.655 7.946 1.00 18.96 428 GLN B C 1
ATOM 6443 O O . GLN B 1 433 ? -2.244 38.278 7.676 1.00 17.52 428 GLN B O 1
ATOM 6449 N N . SER B 1 434 ? -4.367 38.244 8.489 1.00 20.21 429 SER B N 1
ATOM 6450 C CA A SER B 1 434 ? -4.388 39.676 8.717 0.50 20.82 429 SER B CA 1
ATOM 6451 C CA B SER B 1 434 ? -4.338 39.685 8.700 0.50 20.02 429 SER B CA 1
ATOM 6452 C C . SER B 1 434 ? -3.285 40.132 9.677 1.00 20.85 429 SER B C 1
ATOM 6453 O O . SER B 1 434 ? -2.580 41.133 9.412 1.00 20.87 429 SER B O 1
ATOM 6458 N N . PHE B 1 435 ? -3.098 39.361 10.771 1.00 18.59 430 PHE B N 1
ATOM 6459 C CA . PHE B 1 435 ? -1.970 39.709 11.686 1.00 19.30 430 PHE B CA 1
ATOM 6460 C C . PHE B 1 435 ? -0.611 39.525 11.022 1.00 19.04 430 PHE B C 1
ATOM 6461 O O . PHE B 1 435 ? 0.322 40.329 11.288 1.00 19.96 430 PHE B O 1
ATOM 6469 N N . LEU B 1 436 ? -0.447 38.460 10.209 1.00 16.99 431 LEU B N 1
ATOM 6470 C CA . LEU B 1 436 ? 0.903 38.180 9.603 1.00 17.44 431 LEU B CA 1
ATOM 6471 C C . LEU B 1 436 ? 1.306 39.345 8.724 1.00 19.80 431 LEU B C 1
ATOM 6472 O O . LEU B 1 436 ? 2.471 39.690 8.653 1.00 19.86 431 LEU B O 1
ATOM 6477 N N . TYR B 1 437 ? 0.345 39.901 7.960 1.00 19.04 432 TYR B N 1
ATOM 6478 C CA . TYR B 1 437 ? 0.753 40.996 7.054 1.00 22.11 432 TYR B CA 1
ATOM 6479 C C . TYR B 1 437 ? 0.646 42.372 7.687 1.00 23.45 432 TYR B C 1
ATOM 6480 O O . TYR B 1 437 ? 0.876 43.325 6.969 1.00 25.26 432 TYR B O 1
ATOM 6489 N N . ASP B 1 438 ? 0.310 42.488 8.981 1.00 23.03 433 ASP B N 1
ATOM 6490 C CA . ASP B 1 438 ? 0.222 43.817 9.672 1.00 29.38 433 ASP B CA 1
ATOM 6491 C C . ASP B 1 438 ? 1.656 44.123 10.104 1.00 26.82 433 ASP B C 1
ATOM 6492 O O . ASP B 1 438 ? 1.917 44.036 11.247 1.00 33.89 433 ASP B O 1
ATOM 6497 N N . ILE B 1 439 ? 2.576 44.418 9.190 1.00 31.81 434 ILE B N 1
ATOM 6498 C CA . ILE B 1 439 ? 4.003 44.597 9.584 1.00 32.76 434 ILE B CA 1
ATOM 6499 C C . ILE B 1 439 ? 4.425 46.072 9.941 1.00 43.32 434 ILE B C 1
ATOM 6500 O O . ILE B 1 439 ? 4.387 46.895 9.036 1.00 31.57 434 ILE B O 1
#

Sequence (833 aa):
MKIEVKESTMVRRPAQETPGRNLWNSNVDLVVPNFHTPSSVVYFYRPTGSSNFFDAKVLKDALSSSRALVPFYPMAGRLKRDEDGRIEIECNGEGVLFVEAESDGVVDDFGDFAPTLELRRLIPAVDYSQGISSYALLVLQVTYFKGGVSLGVGMRHHAADGFSGLHFINSWSDMMARGLDVTLPPFIDRTLLRARDPPQPQFQHIEYQPPPETAVSIFKLTREQISALKAKSKEDGNTISYSSYEMLAGHVWRCACKARGLEVDQGTKLYIATDGRARLRPSLPPGYFGNVIFTATTPIAIAGDLEFKPVVWYAASKIHDALARMDNDYLRSALDYLELQPDLKALVRGAHTFKPNLGIITSWVRLPIHDADFGWGRPIFMGPGGIAYEGLSSFILPSPTNDGSMSVAISSLQGEHMKLFQSFLYDISMKIEVKESSTMVRPAQETPGRNLWNSNVDLVVPNFHTPSSVYFYRPTGSSNFFDAKVLKDALSRALVPFYPMAGRLKRDEDGRIEIECNGEGVLFVEAESDGVVDDFGDFAPTLELRRLIPAVDYSQGISSYALLVLQVTYFKGGVSLGVGMRHHAADGFSGLHFINSWSDMARGLDVTLPPFIDRTLLRARDPPQPQFQHIEYQPPTAVSIFKLTREQIISALKAKSKEDGNTISSYSSYEMLAGHVWRCACKARGLEVDQGTKLYIATDGRARLRPSLPPGYFGNVIFTATPIAIAGDLEFKPVVWYAASKIHDALARMDNDYLRSALDYLELQPDLKALVRGAHTFKPNLGIITSWVRLPIHDADFGWGRPIFMGPGGIAYEGLSSFIILPSPTNDGSMSVAISSLQGEHMKLFQSSFLYDI

CATH classification: 3.30.559.10 (+1 more: 3.30.559.10)

Foldseek 3Di:
DDKFWDDKDFQFAPDDADWDFADFALQLLFDDQQAFKKKFKADFPPDPCVPPVVLLRVLLNPLCRLVQLQQFFWDADPVGHITTGSGRVGEMEIEIEDAADPCVCPPVFQALVLVVQWDDWPPPVDRGPTGQKYWYWYQYVPMIMIIIHGHQSWFGPQLVVLSLLQSLCVLVPHHRPARADGHNCVLAADVQQDFPDDAVLQPPPCVKDKDKFKAALVNLVVQQVLCPPPNHDDRFDSVLLLVLLLLLLLLVLVVDDQADKEKEKEKDACQVAAPVHDPPNHTHGRIGIFIQMDGNNCSNVPTSVVSSVSVVVRNVVSHNSNSSSVSSVSVPDPDSVVSDNDQVNQASYAYEYECQVHPQQSRHSPRHTTQDMGGNHDHYARYWYWYAHNVNRNMIMIMHMHPPSSVVSSNVSSSVD/DKDKFWPDKDFQFAPDDADWDWADFFLLLLFDDDPAFKKKFKADFDPDPCVPPVVLLRVLLNPLCRLVQLQQFFWDAPPVRHITTGSPRRGEMEIEMEIAADPCVCPPVFQALVLVVQWDDWCPPPDRGPTGQKYWYWYQYVHMIMIIIHGHSSFADPQLVVLSLLQSLCSSVVHHRPDRADGHCCVLHADVLQDADDDAPLQDDDADKDKFKAFLVRLVVQQVCCCPPNHDDGFDSVLSLVLLLLLLLLVLVVDDQADKEKEKEWAACQVQAVVHHDPNHTHYRTGIFIQMDGNNCSNPPRSVVSSVSVVVRNVVSHNSNSSSVSSVSVPDPDSHVRHDDQVNQANYAYEYECDPHPQQSNNNPRHTTQDMDGNHDDHFRYWYWYDHNDPRNMIMIMGGHPPSRVVSSVVSSSPD

InterPro domains:
  IPR023213 Chloramphenicol acetyltransferase-like domain superfamily [G3DSA:3.30.559.10] (1-205)
  IPR023213 Chloramphenicol acetyltransferase-like domain superfamily [G3DSA:3.30.559.10] (213-434)
  IPR050317 Plant and Fungal Acyltransferase [PTHR31642] (7-431)

Radius of gyration: 30.09 Å; Cα contacts (8 Å, |Δi|>4): 1899; chains: 2; bounding box: 68×101×61 Å

Nearest PDB structures (foldseek):
  4g22-assembly3_B-2  TM=9.950E-01  e=2.241E-86  Coffea canephora
  4ke4-assembly1_A  TM=9.521E-01  e=6.583E-67  Sorghum bicolor
  5fan-assembly1_A  TM=9.523E-01  e=1.906E-66  Panicum virgatum
  5fal-assembly1_A  TM=9.499E-01  e=4.357E-66  Panicum virgatum
  4kec-assembly1_A  TM=9.454E-01  e=1.506E-65  Sorghum bicolor

Organism: Coffea canephora (NCBI:txid49390)

Secondary structure (DSSP, 8-state):
--EEEEEEEEEPPSS-----EEPPPHHHHSPPTT---EEEEE---S-TTTT-HHHHHHHHHHHTTTTGGGG-EEEE-TTS-EEEE-----EEEEEEEESS-GGGGTT----GGGGGGS----TTS-TTSS-SEEEEEEE----EEEEEEE-TTT--HHHHHHHHHHHHHHHTTPPPSS--B--GGGGPPPSS---SS--GGGSPP--EEEEEEEE-HHHHHHHHHGGGGGG------HHHHHHHHHHHHHHHHTT--TT-EEEEEEEEE-TTTSSSPPPTTB-S--EEEE--EEEHHHHHHS-HHHHHHHHHHHHHT-SHHHHHHHHHHHHT-S-STT----HHHH---EEEEE-TTS-TT----SS---SEEEESS--STTEEEEEE-TT-SS-EEEEEEEEHHHHHHHHHHHT--/---EEEEEEEEEPPSS-----EE---HHHHSPPTT---EEEEE---S-TTTT-HHHHHHHHHHHTTTTGGGG-EEEE-TTS-EEEE-----EEEEEEEESS-GGGGTT----GGGGGGS----TTS-TTSS-SEEEEEEE----EEEEEEE-TTT--HHHHHHHHHHHHHHHTTPPPSS--B--GGGGPPPSS----S--GGGS---EEEEEEE-HHHHHHHHHGGGGGG------HHHHHHHHHHHHHHHHHT--TT-EEEEEEEEE-TTTSSSPPPTTB-S--EEEE--EEEHHHHHHS-HHHHHHHHHHHHHT-SHHHHHHHHHHHHT-S-SGGG---GGGG---EEEEE-TTS-TT---SSS---SEEEES---STTEEEEEE-SSSS--EEEEEEE-HHHHHHHHHHHT--

Solvent-accessible surface area: 34303 Å² total